Protein 4UHW (pdb70)

Solvent-accessible surface area: 48578 Å² total; per-residue (Å²): 127,32,75,0,26,0,21,4,22,53,178,103,16,69,28,123,134,10,60,1,42,34,44,0,6,58,13,0,26,118,109,44,164,37,22,0,3,2,51,2,29,8,29,9,29,7,1,3,5,3,0,3,2,4,77,18,27,39,100,67,135,156,66,81,25,19,15,0,0,0,7,1,13,6,0,1,32,3,52,20,0,6,1,9,0,1,42,16,9,8,8,74,146,104,132,53,9,3,2,0,12,14,0,1,77,0,25,1,7,20,8,2,12,10,0,3,0,0,0,1,3,2,2,1,23,7,52,70,81,62,154,6,78,31,92,55,0,20,75,6,0,4,4,3,12,8,13,9,0,2,0,8,2,0,3,26,2,0,69,26,22,13,188,153,123,173,9,39,36,94,146,133,20,77,104,30,64,79,115,136,30,73,136,16,13,91,63,3,56,95,46,23,68,132,109,71,98,198,21,31,43,4,31,49,182,102,20,81,8,11,1,0,33,12,30,147,59,0,17,48,14,25,96,111,71,45,140,7,24,45,7,66,12,18,32,30,30,2,24,56,53,71,103,98,68,57,94,36,80,24,8,0,9,15,42,128,6,90,88,10,13,56,58,67,120,26,220,102,2,3,25,0,0,7,24,6,8,2,15,41,4,62,98,31,0,41,76,7,20,144,149,47,83,132,35,84,0,36,6,0,69,5,8,45,103,1,1,29,36,18,28,4,19,3,25,17,23,22,10,6,8,6,30,31,0,56,27,20,81,50,21,9,10,1,0,0,0,1,15,2,4,94,2,34,0,19,0,32,7,114,140,32,117,76,104,12,73,4,46,34,83,0,2,53,115,48,110,134,17,31,28,86,77,40,2,10,14,17,6,1,29,2,36,39,6,106,130,29,10,4,10,6,1,10,37,11,3,15,11,46,32,13,6,74,1,2,0,0,0,0,0,7,0,27,0,10,144,24,111,6,47,4,117,57,15,41,4,0,1,0,13,6,32,129,16,3,49,25,3,96,84,2,6,138,134,2,71,39,97,107,23,65,76,104,14,5,71,64,3,2,148,37,0,9,111,61,5,62,12,139,9,44,15,92,10,6,20,15,64,2,7,11,0,0,0,0,0,1,12,1,13,4,20,6,64,3,25,62,63,0,56,160,58,26,76,133,138,32,98,81,28,50,138,86,43,68,11,1,46,107,69,20,147,64,147,20,61,30,64,40,140,34,114,138,156,204,71,133,120,137,20,11,12,29,76,37,54,54,14,77,12,0,25,75,4,0,0,6,49,2,70,4,13,43,6,38,104,136,41,129,111,19,3,11,1,4,10,19,33,2,64,81,3,26,0,72,14,78,55,51,75,26,74,88,0,89,90,35,95,21,25,59,17,3,0,17,13,143,78,0,82,107,15,12,66,66,167,141,10,0,5,69,62,76,0,51,7,5,2,35,4,0,0,0,0,0,0,84,41,42,82,42,0,41,73,0,14,143,116,15,128,30,84,30,112,81,52,139,88,44,26,21,58,11,80,84,16,99,173,178,172,82,60,74,54,79,1,78,31,59,82,10,83,96,8,43,151,108,22,85,54,106,10,136,21,72,2,62,5,23,10,0,5,0,17,2,5,4,4,2,3,1,4,0,36,31,132,72,116,98,105,64,2,28,0,68,3,0,0,7,40,6,65,27,0,17,44,1,0,5,49,6,18,140,23,74,50,107,62,0,30,0,38,6,109,21,1,0,1,0,26,18,4,0,28,93,37,0,0,19,1,0,0,0,0,0,36,0,0,58,99,56,56,72,6,0,18,1,21,3,64,12,40,42,2,21,44,3,3,2,3,4,3,32,1,4,0,66,0,58,0,0,0,26,94,72,0,99,1,38,0,0,10,0,26,0,24,0,7,2,0,22,59,140,19,31,138,4,0,27,37,0,2,6,4,0,1,0,0,0,50,4,44,28,1,62,0,68,0,40,10,0,96,0,1,20,9,10,28,24,36,5,22,0,57,1,1,0,1,0,0,0,0,1,0,7,2,0,13,39,0,0,79,126,27,74,53,30,34,12,111,0,0,65,78,4,15,1,148,86,115,24,53,0,6,0,69,15,112,8,81,0,80,15,1,47,62,0,4,147,62,0,59,75,44,0,50,13,75,136,28,41,92,50,3,99,127,42,16,79,89,19,46,6,1,0,46,0,3,3,0,0,0,0,0,1,0,2,8,44,64,52,82,61,35,3,54,8,14,2,33,0,50,7,112,66,88,1,37,3,42,1,14,1,4,1,0,9,34,5,30,0,0,16,0,23,0,2,0,0,0,3,67,28,0,137,8,84,36,108,39,12,103,18,154,14,9,14,11,119,60,6,78,108,17,44,72,1,22,24,18,3,17,18,4,10,11,0,29,0,0,53,50,0,0,54,50,0,26,124,78,0,79,86,12,16,87,177,62,84,192,15,83,24,123,62,12,0,69,57,0,122,95,100,110,45,92,18,38,4,100,0,102,44,147,6,22,117,19,77,40,65,52,169,147,4,76,11,86,7,8,49,13,16,0,8,0,0,0,0,0,17,0,29,0,0,0,0,4,0,12,29,18,9,38,37,1,0,0,0,0,1,3,5,37,19,5,0,4,3,20,7,0,8,23,2,2,1,0,1,11,2,0,2,0,1,0,2,8,1,31,40,18,45,13,32,101,0,62,20,25,72,120,18,32,6,67,27,24,2,3,1,5,20,20,6,1,25,56,5,26,2,2,18,6,74,47,61,129,31,123,71,7,2,42,13,6,20,10,15,10,23,1,3,0,0,0,0,0,0,0,1,6,0,0,28,40,0,0,37,12,0,31,130,72,44,41,41,153,61,128,35,60,13,43,5,10,1,0,9,49,58,0,0,43,10,0,50,12,80,2,6,133,25,6,58,128,52,119,126,80,81,74,98,46,86,23,141

Radius of gyration: 31.53 Å; Cα contacts (8 Å, |Δi|>4): 3083; chains: 1; bounding box: 84×73×84 Å

Nearest PDB structures (foldseek):
  4uhw-assembly1_A-2  TM=1.001E+00  e=0.000E+00  Homo sapiens
  5epg-assembly1_A-2  TM=1.001E+00  e=0.000E+00  Homo sapiens
  4uhx-assembly1_A  TM=1.000E+00  e=0.000E+00  Homo sapiens
  7orc-assembly1_B  TM=9.991E-01  e=0.000E+00  Homo sapiens
  3zyv-assembly1_B  TM=9.784E-01  e=0.000E+00  Mus musculus

Sequence (1288 aa):
ASELLFYVNGRKVIEKNVDPETMLLPYLRKKLRLTGTKYGCGGGGCGACTVMISRYNPITKRIRHHPANACLIPICSLYGAAVTTVEGIGSTHTRIHPVQERIAKCHGTQCGFCTPGMVMSIYTLLRNHPEPTLDQLTDALGGNLCRCTGYRPIIDACKTFCKTPKLFAEEEFLPLDPTQELIFPPELMIMAEKQSQRTRVFGSERMMWFSPVTLKELLEFKFKYPQAPVIMGNTSVGPEVKFKGVFHPVIISPDRIEELSVVNHAYNGLTLGAGLSLAQVKDILADVVQKLPEEKTQMYHALLKHLGTLAGSQIRNMASLGGHIISRHPDSDLNPILAVGNCTLNLLSKEGKRQIPLNEQFLSKCPNADLKPQEILVSVNIPYSRKWEFVSAFRQAQRQENALAIVNSGMRVFFGEGDGIIRELCISYGGVGPATICAKNSCQKLIGRHWNEQMLDIACRLILNEVSLLGSAPGGKVEFKRTLIISFLFKFYLEVSQILKKMDPVHYPSLADKYESALEDLHSHHCSTLKYQNPKQHPEDPIGHPIMHLSGVKHATGEAIYCDDMPLVDQELFLTFVTSSRAHAKIVSIDLSEALSMPGVVDIMTAEHLSDVNSFCKFLATDKVFCVGQLVCAVLADSEVQAKRAAKRVKIVYQDLEPLILTIEESIQSFKPERKLEYGNVDEAFKVVDQILEGEIHMGGQEHFYMETQSMLVVPKGEDQEMDVYVSTQFPKYIQDIVASTLKLPANKVMCHVRRVGGAFGGKVLKTGIIAAVTAFAANKHGRAVRCVLERGEDMLITGGRHPYLGKYKAGFMNDGRILALDMEHYSNAGASLSLFVIEMGLLKMDNAYKFPNLRCRGWACRTNLPSNTAFRGFGFPQAALITESCITEVAAKCGLSPEKVRIINMYKEIDQTPYKQEINAKNLIQCWRECMAMSSYSLRKVAVEKFNAENYWKKKGLAMVPLKFPVGLGSRAAGQAAALVHIYLDGSVLVTHGGIEMGQGVHTKMIQVVSRELRMPMSNVHLRGTSTETVPNANISGGSVVADLNGLAVKDACQTLLKRLEPIISKNPKGTWKDWAQTAFDESINLSAVGYFRGYESDMNWEKGEGQPFEYFVYGAACSEVEIDCLTGDHKNIRTDIVMDVGCSINPAIDIGQIEGAFIQGMGLYTIEELNYSPQGILHTRGPDQYKIPAICDMPTELHIALLPPSQNSNTLYSSKGLGESGVFLGCSVFFAIHDAVSAARQERGLHGPLTLNSPLTPEKIRMACEDKFTKMIPRDEPGSYVPWNV

Secondary structure (DSSP, 8-state):
--EEEEEETTEEEEEES--TT-BHHHIIIIIS---SS--S-SSSSS-TTEEEEEEEETTTTEEEEEEEEGGG-BGGGGTT-EEE-HHHH--TTS---HHHHHHHHTT--SS-TTHHHHHHHHHHHHHH-SS--HHHHHHHGGG---SSS-SHHHHHHHHTTS----SS-GGGSPP--TTSSPPPPHHHHHHHSS---PPEEEE-SS-EEEE--SHHHHHHHHHHSTTS-B-SS-TTHHHHHHHS----SEEE-----GGGG-EEE-SSEEEEETTSBHHHHHHHHHHHHHHS-TTT-HHHHHHHHHHHHSS-HHHHHH-BHHHHHHH--TT-SSHHHHHHTT-EEEEE-SS-EEEEE--HHHHTT-TTTSPPTT-EEEEEEEEPPPTTEEEEEEEE-SSSSSS--SEEEEEEEE--SSS----EEEEEEESSSSS-EE-HHHHHHHTT--SSHHHHHHHHHHHHTTS---TT-TTS-HHHHHHHHHHHHHHHHHHHHHHHHHH-TTTSPPPPTTTGGGTS------EEEEE-----S-TT--TTS-PPPTTHHHHHHT-PPPGGGSPPPTT-EEEEEEE---SSEEEEEEE-HHHHTSTTEEEEE-GGGTGGGS-----S--SEE-STT-EEEEEEESSHHHHHHHHTT-EEEEEE-S----STTGGG------EEEEES-HHHHGGG-SEEEEEEEEE--B----SS-SEEEEEE-SSTT-EEEEE--S-HHHHHHHHHHHHT--GGGEEEEES--S--TT-SSHHHHHHHHHHHHHHHHHTS-EEEE--HHHHHHHS--BPPEEEEEEEEE-TTS-EEEEEEEEEEEEES---HHHHHHHHHHTTTTB--SEEEEEEEEEE-SS------TTTTHHHHHHHHHHHHHHHHHHHTS-HHHHHHHHB--SEEE-TTS-EEE-HHHHHHHHHHHHHHTHHHHHHHHHHHHHH-SSEEEEEEEEEEEEEE--SSTGGG-EEEEEEE-TTS-EEEEES---SSS-HHHHHHHHHHHHTT--GGGEE---EETTTS-SPPPS-TT-HHHHHHHHHHHHHHHHHHHHHHHHHTSTT--HHHHHHHHHHTT---EEEEEE-----EEETTTTEEE--SEEEEEEEEEEEEEETTT--EEEEEEEEEEE-BS-S-HHHHHHHHHHHHHHHHHHHTT---EE-TT-PEE-SGGGS-----GGGS-SEEEEEEPPP---TTSGGGB---SSGGGGGGHHHHHHHHHHHHHHHHHTT--S---PPBS--HHHHHHHS--HHHHHS----GGGS--S--

CATH classification: 3.10.20.30 (+8 more: 1.10.150.120, 3.30.43.10, 3.30.390.50)

Structure (mmCIF, N/CA/C/O backbone):
data_4UHW
#
_entry.id   4UHW
#
_cell.length_a   148.930
_cell.length_b   148.930
_cell.length_c   133.250
_cell.angle_alpha   90.00
_cell.angle_beta   90.00
_cell.angle_gamma   90.00
#
_symmetry.space_group_name_H-M   'P 42 21 2'
#
loop_
_entity.id
_entity.type
_entity.pdbx_description
1 polymer 'ALDEHYDE OXIDASE'
2 non-polymer 'MALONATE ION'
3 non-polymer 'FE2/S2 (INORGANIC) CLUSTER'
4 non-polymer 'PHOSPHONIC ACIDMONO-(2-AMINO-5,6-DIMERCAPTO-4-OXO-3,7,8A,9,10,10A-HEXAHYDRO-4H-8-OXA-1,3,9,10-TETRAAZA-ANTHRACEN-7-YLMETHYL)ESTER'
5 non-polymer 'DIOXOTHIOMOLYBDENUM(VI) ION'
6 non-polymer 'FLAVIN-ADENINE DINUCLEOTIDE'
7 water water
#
loop_
_atom_site.group_PDB
_atom_site.id
_atom_site.type_symbol
_atom_site.label_atom_id
_atom_site.label_alt_id
_atom_site.label_comp_id
_atom_site.label_asym_id
_atom_site.label_entity_id
_atom_site.label_seq_id
_atom_site.pdbx_PDB_ins_code
_atom_site.Cartn_x
_atom_site.Cartn_y
_atom_site.Cartn_z
_atom_site.occupancy
_atom_site.B_iso_or_equiv
_atom_site.auth_seq_id
_atom_site.auth_comp_id
_atom_site.auth_asym_id
_atom_site.auth_atom_id
_atom_site.pdbx_PDB_model_num
ATOM 1 N N . ALA A 1 4 ? -65.456 -53.096 -59.216 1.00 95.09 4 ALA A N 1
ATOM 2 C CA . ALA A 1 4 ? -66.216 -52.969 -60.496 1.00 94.76 4 ALA A CA 1
ATOM 3 C C . ALA A 1 4 ? -66.266 -51.509 -60.971 1.00 92.18 4 ALA A C 1
ATOM 4 O O . ALA A 1 4 ? -65.803 -51.202 -62.073 1.00 93.42 4 ALA A O 1
ATOM 6 N N . SER A 1 5 ? -66.789 -50.614 -60.131 1.00 89.02 5 SER A N 1
ATOM 7 C CA . SER A 1 5 ? -67.106 -49.244 -60.560 1.00 86.87 5 SER A CA 1
ATOM 8 C C . SER A 1 5 ? -65.892 -48.425 -61.004 1.00 83.75 5 SER A C 1
ATOM 9 O O . SER A 1 5 ? -64.742 -48.767 -60.711 1.00 82.03 5 SER A O 1
ATOM 12 N N . GLU A 1 6 ? -66.189 -47.356 -61.741 1.00 82.24 6 GLU A N 1
ATOM 13 C CA . GLU A 1 6 ? -65.197 -46.408 -62.232 1.00 80.40 6 GLU A CA 1
ATOM 14 C C . GLU A 1 6 ? -65.384 -45.087 -61.515 1.00 77.01 6 GLU A C 1
ATOM 15 O O . GLU A 1 6 ? -66.513 -44.663 -61.271 1.00 76.21 6 GLU A O 1
ATOM 21 N N . LEU A 1 7 ? -64.270 -44.448 -61.170 1.00 72.57 7 LEU A N 1
ATOM 22 C CA . LEU A 1 7 ? -64.299 -43.154 -60.504 1.00 69.67 7 LEU A CA 1
ATOM 23 C C . LEU A 1 7 ? -64.276 -42.085 -61.586 1.00 67.71 7 LEU A C 1
ATOM 24 O O . LEU A 1 7 ? -63.407 -42.106 -62.447 1.00 67.15 7 LEU A O 1
ATOM 29 N N . LEU A 1 8 ? -65.248 -41.178 -61.549 1.00 66.77 8 LEU A N 1
ATOM 30 C CA . LEU A 1 8 ? -65.394 -40.125 -62.543 1.00 66.33 8 LEU A CA 1
ATOM 31 C C . LEU A 1 8 ? -65.619 -38.792 -61.836 1.00 64.89 8 LEU A C 1
ATOM 32 O O . LEU A 1 8 ? -66.620 -38.594 -61.139 1.00 64.68 8 LEU A O 1
ATOM 37 N N . PHE A 1 9 ? -64.661 -37.889 -62.013 1.00 62.23 9 PHE A N 1
ATOM 38 C CA . PHE A 1 9 ? -64.781 -36.532 -61.522 1.00 60.58 9 PHE A CA 1
ATOM 39 C C . PHE A 1 9 ? -64.048 -35.588 -62.447 1.00 58.06 9 PHE A C 1
ATOM 40 O O . PHE A 1 9 ? -63.495 -36.022 -63.441 1.00 57.67 9 PHE A O 1
ATOM 48 N N . TYR A 1 10 ? -64.097 -34.299 -62.136 1.00 57.09 10 TYR A N 1
ATOM 49 C CA . TYR A 1 10 ? -63.434 -33.276 -62.924 1.00 56.45 10 TYR A CA 1
ATOM 50 C C . TYR A 1 10 ? -62.383 -32.579 -62.095 1.00 54.12 10 TYR A C 1
ATOM 51 O O . TYR A 1 10 ? -62.531 -32.443 -60.881 1.00 52.98 10 TYR A O 1
ATOM 60 N N . VAL A 1 11 ? -61.312 -32.162 -62.767 1.00 52.87 11 VAL A N 1
ATOM 61 C CA . VAL A 1 11 ? -60.261 -31.338 -62.171 1.00 51.13 11 VAL A CA 1
ATOM 62 C C . VAL A 1 11 ? -59.963 -30.244 -63.171 1.00 50.68 11 VAL A C 1
ATOM 63 O O . VAL A 1 11 ? -59.644 -30.527 -64.313 1.00 49.74 11 VAL A O 1
ATOM 67 N N . ASN A 1 12 ? -60.103 -28.999 -62.746 1.00 51.85 12 ASN A N 1
ATOM 68 C CA . ASN A 1 12 ? -59.887 -27.838 -63.611 1.00 53.54 12 ASN A CA 1
ATOM 69 C C . ASN A 1 12 ? -60.605 -27.920 -64.957 1.00 55.24 12 ASN A C 1
ATOM 70 O O . ASN A 1 12 ? -60.018 -27.678 -66.003 1.00 56.05 12 ASN A O 1
ATOM 75 N N . GLY A 1 13 ? -61.872 -28.312 -64.923 1.00 57.92 13 GLY A N 1
ATOM 76 C CA . GLY A 1 13 ? -62.687 -28.409 -66.130 1.00 60.60 13 GLY A CA 1
ATOM 77 C C . GLY A 1 13 ? -62.520 -29.661 -66.975 1.00 62.78 13 GLY A C 1
ATOM 78 O O . GLY A 1 13 ? -63.364 -29.928 -67.825 1.00 64.97 13 GLY A O 1
ATOM 79 N N . ARG A 1 14 ? -61.461 -30.437 -66.757 1.00 64.35 14 ARG A N 1
ATOM 80 C CA . ARG A 1 14 ? -61.202 -31.629 -67.557 1.00 67.26 14 ARG A CA 1
ATOM 81 C C . ARG A 1 14 ? -61.688 -32.880 -66.839 1.00 66.62 14 ARG A C 1
ATOM 82 O O . ARG A 1 14 ? -61.431 -33.071 -65.655 1.00 65.82 14 ARG A O 1
ATOM 90 N N . LYS A 1 15 ? -62.367 -33.742 -67.584 1.00 67.98 15 LYS A N 1
ATOM 91 C CA . LYS A 1 15 ? -62.816 -35.035 -67.084 1.00 68.60 15 LYS A CA 1
ATOM 92 C C . LYS A 1 15 ? -61.638 -35.928 -66.679 1.00 65.67 15 LYS A C 1
ATOM 93 O O . LYS A 1 15 ? -60.591 -35.909 -67.313 1.00 64.43 15 LYS A O 1
ATOM 99 N N . VAL A 1 16 ? -61.820 -36.677 -65.599 1.00 64.66 16 VAL A N 1
ATOM 100 C CA . VAL A 1 16 ? -60.843 -37.640 -65.114 1.00 64.04 16 VAL A CA 1
ATOM 101 C C . VAL A 1 16 ? -61.579 -38.948 -64.895 1.00 67.28 16 VAL A C 1
ATOM 102 O O . VAL A 1 16 ? -62.649 -38.966 -64.293 1.00 68.81 16 VAL A O 1
ATOM 106 N N . ILE A 1 17 ? -61.004 -40.037 -65.391 1.00 69.49 17 ILE A N 1
ATOM 107 C CA . ILE A 1 17 ? -61.557 -41.370 -65.209 1.00 71.10 17 ILE A CA 1
ATOM 108 C C . ILE A 1 17 ? -60.458 -42.255 -64.662 1.00 71.53 17 ILE A C 1
ATOM 109 O O . ILE A 1 17 ? -59.367 -42.293 -65.211 1.00 72.00 17 ILE A O 1
ATOM 114 N N . GLU A 1 18 ? -60.749 -42.950 -63.572 1.00 74.30 18 GLU A N 1
ATOM 115 C CA . GLU A 1 18 ? -59.869 -43.986 -63.063 1.00 76.84 18 GLU A CA 1
ATOM 116 C C . GLU A 1 18 ? -60.675 -45.266 -62.969 1.00 78.61 18 GLU A C 1
ATOM 117 O O . GLU A 1 18 ? -61.742 -45.301 -62.347 1.00 80.52 18 GLU A O 1
ATOM 123 N N . LYS A 1 19 ? -60.177 -46.301 -63.637 1.00 79.86 19 LYS A N 1
ATOM 124 C CA . LYS A 1 19 ? -60.749 -47.630 -63.562 1.00 81.07 19 LYS A CA 1
ATOM 125 C C . LYS A 1 19 ? -59.899 -48.413 -62.578 1.00 79.01 19 LYS A C 1
ATOM 126 O O . LYS A 1 19 ? -58.695 -48.186 -62.478 1.00 77.77 19 LYS A O 1
ATOM 132 N N . ASN A 1 20 ? -60.540 -49.304 -61.829 1.00 79.58 20 ASN A N 1
ATOM 133 C CA . ASN A 1 20 ? -59.877 -50.091 -60.785 1.00 80.65 20 ASN A CA 1
ATOM 134 C C . ASN A 1 20 ? -59.038 -49.238 -59.820 1.00 78.24 20 ASN A C 1
ATOM 135 O O . ASN A 1 20 ? -57.928 -49.616 -59.454 1.00 79.67 20 ASN A O 1
ATOM 140 N N . VAL A 1 21 ? -59.584 -48.095 -59.412 1.00 75.60 21 VAL A N 1
ATOM 141 C CA . VAL A 1 21 ? -58.877 -47.149 -58.547 1.00 73.13 21 VAL A CA 1
ATOM 142 C C . VAL A 1 21 ? -58.599 -47.710 -57.151 1.00 72.21 21 VAL A C 1
ATOM 143 O O . VAL A 1 21 ? -59.432 -48.408 -56.586 1.00 73.22 21 VAL A O 1
ATOM 147 N N . ASP A 1 22 ? -57.417 -47.403 -56.616 1.00 71.32 22 ASP A N 1
ATOM 148 C CA . ASP A 1 22 ? -57.061 -47.759 -55.244 1.00 71.40 22 ASP A CA 1
ATOM 149 C C . ASP A 1 22 ? -57.805 -46.781 -54.324 1.00 70.56 22 ASP A C 1
ATOM 150 O O . ASP A 1 22 ? -57.593 -45.573 -54.438 1.00 68.56 22 ASP A O 1
ATOM 155 N N . PRO A 1 23 ? -58.688 -47.296 -53.426 1.00 70.18 23 PRO A N 1
ATOM 156 C CA . PRO A 1 23 ? -59.440 -46.410 -52.513 1.00 68.96 23 PRO A CA 1
ATOM 157 C C . PRO A 1 23 ? -58.588 -45.567 -51.558 1.00 66.58 23 PRO A C 1
ATOM 158 O O . PRO A 1 23 ? -59.039 -44.492 -51.131 1.00 66.68 23 PRO A O 1
ATOM 162 N N . GLU A 1 24 ? -57.380 -46.056 -51.245 1.00 63.71 24 GLU A N 1
ATOM 163 C CA . GLU A 1 24 ? -56.422 -45.354 -50.376 1.00 61.29 24 GLU A CA 1
ATOM 164 C C . GLU A 1 24 ? -55.748 -44.139 -51.009 1.00 59.10 24 GLU A C 1
ATOM 165 O O . GLU A 1 24 ? -55.041 -43.422 -50.319 1.00 60.27 24 GLU A O 1
ATOM 171 N N . THR A 1 25 ? -55.953 -43.904 -52.301 1.00 57.87 25 THR A N 1
ATOM 172 C CA . THR A 1 25 ? -55.437 -42.711 -52.967 1.00 56.94 25 THR A CA 1
ATOM 173 C C . THR A 1 25 ? -56.035 -41.416 -52.408 1.00 57.47 25 THR A C 1
ATOM 174 O O . THR A 1 25 ? -57.238 -41.178 -52.534 1.00 58.17 25 THR A O 1
ATOM 178 N N . MET A 1 26 ? -55.194 -40.586 -51.796 1.00 57.44 26 MET A N 1
ATOM 179 C CA . MET A 1 26 ? -55.595 -39.235 -51.401 1.00 57.72 26 MET A CA 1
ATOM 180 C C . MET A 1 26 ? -55.434 -38.262 -52.566 1.00 55.03 26 MET A C 1
ATOM 181 O O . MET A 1 26 ? -54.599 -38.476 -53.438 1.00 54.46 26 MET A O 1
ATOM 186 N N . LEU A 1 27 ? -56.231 -37.192 -52.563 1.00 53.58 27 LEU A N 1
ATOM 187 C CA . LEU A 1 27 ? -56.290 -36.237 -53.681 1.00 52.33 27 LEU A CA 1
ATOM 188 C C . LEU A 1 27 ? -54.985 -35.484 -53.896 1.00 51.72 27 LEU A C 1
ATOM 189 O O . LEU A 1 27 ? -54.605 -35.244 -55.042 1.00 53.40 27 LEU A O 1
ATOM 194 N N . LEU A 1 28 ? -54.304 -35.100 -52.822 1.00 50.41 28 LEU A N 1
ATOM 195 C CA . LEU A 1 28 ? -53.076 -34.301 -52.956 1.00 48.99 28 LEU A CA 1
ATOM 196 C C . LEU A 1 28 ? -51.979 -35.007 -53.756 1.00 47.53 28 LEU A C 1
ATOM 197 O O . LEU A 1 28 ? -51.495 -34.449 -54.730 1.00 47.09 28 LEU A O 1
ATOM 202 N N . PRO A 1 29 ? -51.587 -36.227 -53.360 1.00 47.80 29 PRO A N 1
ATOM 203 C CA . PRO A 1 29 ? -50.613 -36.925 -54.219 1.00 47.66 29 PRO A CA 1
ATOM 204 C C . PRO A 1 29 ? -51.142 -37.264 -55.620 1.00 47.18 29 PRO A C 1
ATOM 205 O O . PRO A 1 29 ? -50.359 -37.322 -56.557 1.00 46.82 29 PRO A O 1
ATOM 209 N N . TYR A 1 30 ? -52.450 -37.474 -55.758 1.00 47.65 30 TYR A N 1
ATOM 210 C CA . TYR A 1 30 ? -53.047 -37.753 -57.068 1.00 48.40 30 TYR A CA 1
ATOM 211 C C . TYR A 1 30 ? -52.912 -36.568 -58.020 1.00 48.12 30 TYR A C 1
ATOM 212 O O . TYR A 1 30 ? -52.460 -36.739 -59.151 1.00 48.41 30 TYR A O 1
ATOM 221 N N . LEU A 1 31 ? -53.323 -35.385 -57.560 1.00 48.32 31 LEU A N 1
ATOM 222 C CA . LEU A 1 31 ? -53.140 -34.138 -58.313 1.00 49.11 31 LEU A CA 1
ATOM 223 C C . LEU A 1 31 ? -51.703 -33.930 -58.770 1.00 48.50 31 LEU A C 1
ATOM 224 O O . LEU A 1 31 ? -51.459 -33.636 -59.937 1.00 48.51 31 LEU A O 1
ATOM 229 N N . ARG A 1 32 ? -50.765 -34.096 -57.842 1.00 48.44 32 ARG A N 1
ATOM 230 C CA . ARG A 1 32 ? -49.353 -33.803 -58.099 1.00 49.00 32 ARG A CA 1
ATOM 231 C C . ARG A 1 32 ? -48.638 -34.847 -58.940 1.00 50.61 32 ARG A C 1
ATOM 232 O O . ARG A 1 32 ? -47.808 -34.490 -59.775 1.00 51.75 32 ARG A O 1
ATOM 240 N N . LYS A 1 33 ? -48.932 -36.125 -58.703 1.00 52.43 33 LYS A N 1
ATOM 241 C CA . LYS A 1 33 ? -48.198 -37.220 -59.339 1.00 53.36 33 LYS A CA 1
ATOM 242 C C . LYS A 1 33 ? -48.901 -37.760 -60.570 1.00 53.17 33 LYS A C 1
ATOM 243 O O . LYS A 1 33 ? -48.266 -37.932 -61.613 1.00 54.20 33 LYS A O 1
ATOM 249 N N . LYS A 1 34 ? -50.203 -38.007 -60.469 1.00 53.08 34 LYS A N 1
ATOM 250 C CA . LYS A 1 34 ? -50.949 -38.597 -61.581 1.00 53.57 34 LYS A CA 1
ATOM 251 C C . LYS A 1 34 ? -51.457 -37.559 -62.585 1.00 52.42 34 LYS A C 1
ATOM 252 O O . LYS A 1 34 ? -51.505 -37.841 -63.764 1.00 51.79 34 LYS A O 1
ATOM 258 N N . LEU A 1 35 ? -51.853 -36.375 -62.130 1.00 52.61 35 LEU A N 1
ATOM 259 C CA . LEU A 1 35 ? -52.269 -35.309 -63.047 1.00 52.83 35 LEU A CA 1
ATOM 260 C C . LEU A 1 35 ? -51.182 -34.274 -63.324 1.00 52.47 35 LEU A C 1
ATOM 261 O O . LEU A 1 35 ? -51.371 -33.429 -64.179 1.00 52.46 35 LEU A O 1
ATOM 266 N N . ARG A 1 36 ? -50.067 -34.319 -62.600 1.00 52.58 36 ARG A N 1
ATOM 267 C CA . ARG A 1 36 ? -48.965 -33.367 -62.793 1.00 53.19 36 ARG A CA 1
ATOM 268 C C . ARG A 1 36 ? -49.384 -31.915 -62.570 1.00 52.55 36 ARG A C 1
ATOM 269 O O . ARG A 1 36 ? -48.949 -31.011 -63.282 1.00 54.43 36 ARG A O 1
ATOM 277 N N . LEU A 1 37 ? -50.227 -31.702 -61.571 1.00 51.86 37 LEU A N 1
ATOM 278 C CA . LEU A 1 37 ? -50.614 -30.362 -61.145 1.00 50.88 37 LEU A CA 1
ATOM 279 C C . LEU A 1 37 ? -49.941 -30.134 -59.802 1.00 50.15 37 LEU A C 1
ATOM 280 O O . LEU A 1 37 ? -50.440 -30.540 -58.767 1.00 51.29 37 LEU A O 1
ATOM 285 N N . THR A 1 38 ? -48.783 -29.498 -59.831 1.00 50.20 38 THR A N 1
ATOM 286 C CA . THR A 1 38 ? -47.937 -29.374 -58.649 1.00 49.30 38 THR A CA 1
ATOM 287 C C . THR A 1 38 ? -48.124 -28.042 -57.911 1.00 48.99 38 THR A C 1
ATOM 288 O O . THR A 1 38 ? -47.374 -27.747 -56.981 1.00 48.29 38 THR A O 1
ATOM 292 N N . GLY A 1 39 ? -49.118 -27.248 -58.314 1.00 48.73 39 GLY A N 1
ATOM 293 C CA . GLY A 1 39 ? -49.445 -26.002 -57.619 1.00 49.49 39 GLY A CA 1
ATOM 294 C C . GLY A 1 39 ? -49.912 -26.231 -56.184 1.00 49.31 39 GLY A C 1
ATOM 295 O O . GLY A 1 39 ? -49.533 -25.497 -55.275 1.00 50.05 39 GLY A O 1
ATOM 296 N N . THR A 1 40 ? -50.728 -27.257 -55.987 1.00 48.35 40 THR A N 1
ATOM 297 C CA . THR A 1 40 ? -51.173 -27.662 -54.664 1.00 49.05 40 THR A CA 1
ATOM 298 C C . THR A 1 40 ? -50.016 -28.340 -53.907 1.00 49.85 40 THR A C 1
ATOM 299 O O . THR A 1 40 ? -49.488 -29.351 -54.357 1.00 50.19 40 THR A O 1
ATOM 303 N N . LYS A 1 41 ? -49.650 -27.786 -52.753 1.00 50.36 41 LYS A N 1
ATOM 304 C CA . LYS A 1 41 ? -48.443 -28.178 -52.028 1.00 50.34 41 LYS A CA 1
ATOM 305 C C . LYS A 1 41 ? -48.729 -29.009 -50.795 1.00 50.50 41 LYS A C 1
ATOM 306 O O . LYS A 1 41 ? -49.807 -28.913 -50.212 1.00 50.93 41 LYS A O 1
ATOM 312 N N . TYR A 1 42 ? -47.739 -29.805 -50.393 1.00 51.16 42 TYR A N 1
ATOM 313 C CA . TYR A 1 42 ? -47.740 -30.450 -49.083 1.00 51.73 42 TYR A CA 1
ATOM 314 C C . TYR A 1 42 ? -47.066 -29.495 -48.105 1.00 52.57 42 TYR A C 1
ATOM 315 O O . TYR A 1 42 ? -45.940 -29.058 -48.337 1.00 51.98 42 TYR A O 1
ATOM 324 N N . GLY A 1 43 ? -47.768 -29.178 -47.020 1.00 55.09 43 GLY A N 1
ATOM 325 C CA . GLY A 1 43 ? -47.222 -28.373 -45.926 1.00 56.60 43 GLY A CA 1
ATOM 326 C C . GLY A 1 43 ? -47.103 -29.160 -44.636 1.00 58.44 43 GLY A C 1
ATOM 327 O O . GLY A 1 43 ? -46.078 -29.088 -43.968 1.00 60.67 43 GLY A O 1
ATOM 328 N N . CYS A 1 44 ? -48.153 -29.894 -44.275 1.00 60.24 44 CYS A N 1
ATOM 329 C CA . CYS A 1 44 ? -48.159 -30.694 -43.045 1.00 63.31 44 CYS A CA 1
ATOM 330 C C . CYS A 1 44 ? -49.008 -31.981 -43.036 1.00 63.75 44 CYS A C 1
ATOM 331 O O . CYS A 1 44 ? -48.810 -32.809 -42.160 1.00 65.78 44 CYS A O 1
ATOM 334 N N . GLY A 1 45 ? -49.943 -32.167 -43.967 1.00 64.30 45 GLY A N 1
ATOM 335 C CA . GLY A 1 45 ? -50.686 -33.434 -44.068 1.00 66.28 45 GLY A CA 1
ATOM 336 C C . GLY A 1 45 ? -51.670 -33.768 -42.942 1.00 68.67 45 GLY A C 1
ATOM 337 O O . GLY A 1 45 ? -52.152 -34.904 -42.845 1.00 68.53 45 GLY A O 1
ATOM 338 N N . GLY A 1 46 ? -51.967 -32.788 -42.089 1.00 69.33 46 GLY A N 1
ATOM 339 C CA . GLY A 1 46 ? -52.984 -32.927 -41.059 1.00 68.87 46 GLY A CA 1
ATOM 340 C C . GLY A 1 46 ? -54.119 -31.927 -41.167 1.00 67.54 46 GLY A C 1
ATOM 341 O O . GLY A 1 46 ? -54.987 -31.920 -40.305 1.00 69.18 46 GLY A O 1
ATOM 342 N N . GLY A 1 47 ? -54.128 -31.090 -42.207 1.00 65.73 47 GLY A N 1
ATOM 343 C CA . GLY A 1 47 ? -55.183 -30.085 -42.395 1.00 65.40 47 GLY A CA 1
ATOM 344 C C . GLY A 1 47 ? -54.957 -28.745 -41.700 1.00 64.74 47 GLY A C 1
ATOM 345 O O . GLY A 1 47 ? -55.838 -27.871 -41.735 1.00 64.34 47 GLY A O 1
ATOM 346 N N . GLY A 1 48 ? -53.784 -28.571 -41.087 1.00 62.56 48 GLY A N 1
ATOM 347 C CA . GLY A 1 48 ? -53.501 -27.398 -40.261 1.00 61.51 48 GLY A CA 1
ATOM 348 C C . GLY A 1 48 ? -53.089 -26.142 -41.014 1.00 59.53 48 GLY A C 1
ATOM 349 O O . GLY A 1 48 ? -53.483 -25.024 -40.644 1.00 59.07 48 GLY A O 1
ATOM 350 N N . CYS A 1 49 ? -52.305 -26.324 -42.074 1.00 57.04 49 CYS A N 1
ATOM 351 C CA . CYS A 1 49 ? -51.579 -25.224 -42.712 1.00 54.53 49 CYS A CA 1
ATOM 352 C C . CYS A 1 49 ? -52.300 -24.609 -43.900 1.00 51.90 49 CYS A C 1
ATOM 353 O O . CYS A 1 49 ? -52.070 -23.458 -44.207 1.00 52.76 49 CYS A O 1
ATOM 356 N N . GLY A 1 50 ? -53.115 -25.383 -44.601 1.00 50.40 50 GLY A N 1
ATOM 357 C CA . GLY A 1 50 ? -53.857 -24.877 -45.752 1.00 50.19 50 GLY A CA 1
ATOM 358 C C . GLY A 1 50 ? -53.083 -24.752 -47.051 1.00 49.50 50 GLY A C 1
ATOM 359 O O . GLY A 1 50 ? -53.573 -24.149 -48.000 1.00 50.23 50 GLY A O 1
ATOM 360 N N . ALA A 1 51 ? -51.896 -25.339 -47.122 1.00 48.96 51 ALA A N 1
ATOM 361 C CA . ALA A 1 51 ? -51.085 -25.289 -48.339 1.00 49.02 51 ALA A CA 1
ATOM 362 C C . ALA A 1 51 ? -51.683 -26.116 -49.481 1.00 49.25 51 ALA A C 1
ATOM 363 O O . ALA A 1 51 ? -51.433 -25.841 -50.654 1.00 49.74 51 ALA A O 1
ATOM 365 N N . CYS A 1 52 ? -52.477 -27.122 -49.129 1.00 50.09 52 CYS A N 1
ATOM 366 C CA . CYS A 1 52 ? -53.149 -27.973 -50.091 1.00 49.71 52 CYS A CA 1
ATOM 367 C C . CYS A 1 52 ? -54.616 -27.595 -50.323 1.00 50.17 52 CYS A C 1
ATOM 368 O O . CYS A 1 52 ? -55.426 -28.457 -50.678 1.00 50.76 52 CYS A O 1
ATOM 371 N N . THR A 1 53 ? -54.965 -26.321 -50.144 1.00 50.38 53 THR A N 1
ATOM 372 C CA . THR A 1 53 ? -56.364 -25.885 -50.250 1.00 51.06 53 THR A CA 1
ATOM 373 C C . THR A 1 53 ? -56.834 -25.939 -51.710 1.00 51.18 53 THR A C 1
ATOM 374 O O . THR A 1 53 ? -56.128 -25.494 -52.607 1.00 51.62 53 THR A O 1
ATOM 378 N N . VAL A 1 54 ? -58.020 -26.502 -51.928 1.00 51.77 54 VAL A N 1
ATOM 379 C CA . VAL A 1 54 ? -58.663 -26.541 -53.248 1.00 51.99 54 VAL A CA 1
ATOM 380 C C . VAL A 1 54 ? -60.138 -26.164 -53.126 1.00 53.22 54 VAL A C 1
ATOM 381 O O . VAL A 1 54 ? -60.664 -26.101 -52.021 1.00 54.77 54 VAL A O 1
ATOM 385 N N . MET A 1 55 ? -60.796 -25.918 -54.255 1.00 53.34 55 MET A N 1
ATOM 386 C CA . MET A 1 55 ? -62.252 -25.754 -54.292 1.00 54.53 55 MET A CA 1
ATOM 387 C C . MET A 1 55 ? -62.919 -27.056 -54.729 1.00 54.76 55 MET A C 1
ATOM 388 O O . MET A 1 55 ? -62.424 -27.738 -55.616 1.00 55.77 55 MET A O 1
ATOM 393 N N . ILE A 1 56 ? -64.035 -27.397 -54.098 1.00 55.23 56 ILE A N 1
ATOM 394 C CA . ILE A 1 56 ? -64.854 -28.541 -54.489 1.00 55.62 56 ILE A CA 1
ATOM 395 C C . ILE A 1 56 ? -66.229 -27.989 -54.848 1.00 57.40 56 ILE A C 1
ATOM 396 O O . ILE A 1 56 ? -66.796 -27.219 -54.082 1.00 57.69 56 ILE A O 1
ATOM 401 N N . SER A 1 57 ? -66.748 -28.385 -56.008 1.00 58.46 57 SER A N 1
ATOM 402 C CA . SER A 1 57 ? -68.046 -27.946 -56.500 1.00 59.96 57 SER A CA 1
ATOM 403 C C . SER A 1 57 ? -68.946 -29.157 -56.688 1.00 61.67 57 SER A C 1
ATOM 404 O O . SER A 1 57 ? -68.468 -30.212 -57.075 1.00 62.23 57 SER A O 1
ATOM 407 N N . ARG A 1 58 ? -70.238 -29.006 -56.406 1.00 63.88 58 ARG A N 1
ATOM 408 C CA . ARG A 1 58 ? -71.225 -30.076 -56.596 1.00 66.33 58 ARG A CA 1
ATOM 409 C C . ARG A 1 58 ? -72.560 -29.489 -57.022 1.00 69.38 58 ARG A C 1
ATOM 410 O O . ARG A 1 58 ? -72.924 -28.410 -56.576 1.00 70.73 58 ARG A O 1
ATOM 418 N N . TYR A 1 59 ? -73.287 -30.191 -57.882 1.00 71.86 59 TYR A N 1
ATOM 419 C CA . TYR A 1 59 ? -74.612 -29.752 -58.295 1.00 75.17 59 TYR A CA 1
ATOM 420 C C . TYR A 1 59 ? -75.625 -30.486 -57.458 1.00 77.33 59 TYR A C 1
ATOM 421 O O . TYR A 1 59 ? -75.675 -31.714 -57.475 1.00 76.55 59 TYR A O 1
ATOM 430 N N . ASN A 1 60 ? -76.429 -29.732 -56.719 1.00 80.54 60 ASN A N 1
ATOM 431 C CA . ASN A 1 60 ? -77.564 -30.301 -56.014 1.00 83.59 60 ASN A CA 1
ATOM 432 C C . ASN A 1 60 ? -78.734 -30.470 -57.000 1.00 85.56 60 ASN A C 1
ATOM 433 O O . ASN A 1 60 ? -79.292 -29.475 -57.474 1.00 85.05 60 ASN A O 1
ATOM 438 N N . PRO A 1 61 ? -79.108 -31.727 -57.306 1.00 87.44 61 PRO A N 1
ATOM 439 C CA . PRO A 1 61 ? -80.129 -31.954 -58.329 1.00 90.07 61 PRO A CA 1
ATOM 440 C C . PRO A 1 61 ? -81.561 -31.596 -57.891 1.00 92.97 61 PRO A C 1
ATOM 441 O O . PRO A 1 61 ? -82.363 -31.209 -58.744 1.00 92.84 61 PRO A O 1
ATOM 445 N N . ILE A 1 62 ? -81.882 -31.717 -56.598 1.00 94.54 62 ILE A N 1
ATOM 446 C CA . ILE A 1 62 ? -83.207 -31.297 -56.100 1.00 98.04 62 ILE A CA 1
ATOM 447 C C . ILE A 1 62 ? -83.351 -29.761 -55.995 1.00 97.61 62 ILE A C 1
ATOM 448 O O . ILE A 1 62 ? -84.359 -29.218 -56.452 1.00 99.10 62 ILE A O 1
ATOM 453 N N . THR A 1 63 ? -82.356 -29.067 -55.433 1.00 95.17 63 THR A N 1
ATOM 454 C CA . THR A 1 63 ? -82.422 -27.595 -55.284 1.00 95.17 63 THR A CA 1
ATOM 455 C C . THR A 1 63 ? -81.943 -26.815 -56.518 1.00 95.56 63 THR A C 1
ATOM 456 O O . THR A 1 63 ? -82.107 -25.598 -56.572 1.00 94.60 63 THR A O 1
ATOM 460 N N . LYS A 1 64 ? -81.364 -27.519 -57.496 1.00 97.09 64 LYS A N 1
ATOM 461 C CA . LYS A 1 64 ? -80.879 -26.938 -58.765 1.00 97.11 64 LYS A CA 1
ATOM 462 C C . LYS A 1 64 ? -79.718 -25.947 -58.571 1.00 93.26 64 LYS A C 1
ATOM 463 O O . LYS A 1 64 ? -79.524 -25.054 -59.397 1.00 91.51 64 LYS A O 1
ATOM 469 N N . ARG A 1 65 ? -78.944 -26.123 -57.499 1.00 90.72 65 ARG A N 1
ATOM 470 C CA . ARG A 1 65 ? -77.894 -25.174 -57.125 1.00 89.39 65 ARG A CA 1
ATOM 471 C C . ARG A 1 65 ? -76.517 -25.828 -57.090 1.00 83.97 65 ARG A C 1
ATOM 472 O O . ARG A 1 65 ? -76.373 -26.980 -56.669 1.00 82.00 65 ARG A O 1
ATOM 480 N N . ILE A 1 66 ? -75.516 -25.074 -57.543 1.00 80.08 66 ILE A N 1
ATOM 481 C CA . ILE A 1 66 ? -74.114 -25.481 -57.500 1.00 76.25 66 ILE A CA 1
ATOM 482 C C . ILE A 1 66 ? -73.512 -24.898 -56.222 1.00 73.88 66 ILE A C 1
ATOM 483 O O . ILE A 1 66 ? -73.515 -23.690 -56.053 1.00 72.29 66 ILE A O 1
ATOM 488 N N . ARG A 1 67 ? -73.002 -25.756 -55.339 1.00 73.73 67 ARG A N 1
ATOM 489 C CA . ARG A 1 67 ? -72.393 -25.354 -54.059 1.00 74.05 67 ARG A CA 1
ATOM 490 C C . ARG A 1 67 ? -70.862 -25.479 -54.153 1.00 69.40 67 ARG A C 1
ATOM 491 O O . ARG A 1 67 ? -70.362 -26.516 -54.558 1.00 66.80 67 ARG A O 1
ATOM 499 N N . HIS A 1 68 ? -70.140 -24.416 -53.792 1.00 67.49 68 HIS A N 1
ATOM 500 C CA . HIS A 1 68 ? -68.662 -24.376 -53.803 1.00 64.49 68 HIS A CA 1
ATOM 501 C C . HIS A 1 68 ? -68.129 -24.296 -52.376 1.00 62.66 68 HIS A C 1
ATOM 502 O O . HIS A 1 68 ? -68.460 -23.367 -51.658 1.00 63.96 68 HIS A O 1
ATOM 509 N N . HIS A 1 69 ? -67.290 -25.234 -51.964 1.00 61.34 69 HIS A N 1
ATOM 510 C CA . HIS A 1 69 ? -66.663 -25.152 -50.645 1.00 60.91 69 HIS A CA 1
ATOM 511 C C . HIS A 1 69 ? -65.149 -25.407 -50.703 1.00 58.72 69 HIS A C 1
ATOM 512 O O . HIS A 1 69 ? -64.696 -26.182 -51.529 1.00 57.29 69 HIS A O 1
ATOM 519 N N . PRO A 1 70 ? -64.367 -24.732 -49.834 1.00 57.96 70 PRO A N 1
ATOM 520 C CA . PRO A 1 70 ? -62.937 -25.003 -49.774 1.00 56.98 70 PRO A CA 1
ATOM 521 C C . PRO A 1 70 ? -62.656 -26.280 -48.996 1.00 57.15 70 PRO A C 1
ATOM 522 O O . PRO A 1 70 ? -63.483 -26.697 -48.185 1.00 57.39 70 PRO A O 1
ATOM 526 N N . ALA A 1 71 ? -61.501 -26.894 -49.260 1.00 56.63 71 ALA A N 1
ATOM 527 C CA . ALA A 1 71 ? -61.104 -28.139 -48.589 1.00 55.82 71 ALA A CA 1
ATOM 528 C C . ALA A 1 71 ? -59.605 -28.343 -48.681 1.00 54.20 71 ALA A C 1
ATOM 529 O O . ALA A 1 71 ? -58.971 -27.811 -49.584 1.00 52.81 71 ALA A O 1
ATOM 531 N N . ASN A 1 72 ? -59.052 -29.105 -47.736 1.00 54.65 72 ASN A N 1
ATOM 532 C CA . ASN A 1 72 ? -57.632 -29.476 -47.745 1.00 54.33 72 ASN A CA 1
ATOM 533 C C . ASN A 1 72 ? -57.467 -30.799 -48.467 1.00 52.87 72 ASN A C 1
ATOM 534 O O . ASN A 1 72 ? -57.971 -31.819 -48.011 1.00 52.47 72 ASN A O 1
ATOM 539 N N . ALA A 1 73 ? -56.763 -30.776 -49.593 1.00 51.63 73 ALA A N 1
ATOM 540 C CA . ALA A 1 73 ? -56.663 -31.947 -50.461 1.00 51.95 73 ALA A CA 1
ATOM 541 C C . ALA A 1 73 ? -55.950 -33.150 -49.820 1.00 51.68 73 ALA A C 1
ATOM 542 O O . ALA A 1 73 ? -56.244 -34.298 -50.184 1.00 50.37 73 ALA A O 1
ATOM 544 N N . CYS A 1 74 ? -55.038 -32.894 -48.873 1.00 51.03 74 CYS A N 1
ATOM 545 C CA . CYS A 1 74 ? -54.315 -33.964 -48.177 1.00 51.37 74 CYS A CA 1
ATOM 546 C C . CYS A 1 74 ? -55.242 -34.981 -47.508 1.00 53.43 74 CYS A C 1
ATOM 547 O O . CYS A 1 74 ? -54.933 -36.177 -47.485 1.00 54.42 74 CYS A O 1
ATOM 550 N N . LEU A 1 75 ? -56.384 -34.511 -46.996 1.00 54.94 75 LEU A N 1
ATOM 551 C CA . LEU A 1 75 ? -57.353 -35.361 -46.284 1.00 55.49 75 LEU A CA 1
ATOM 552 C C . LEU A 1 75 ? -58.531 -35.872 -47.130 1.00 56.14 75 LEU A C 1
ATOM 553 O O . LEU A 1 75 ? -59.376 -36.593 -46.602 1.00 57.50 75 LEU A O 1
ATOM 558 N N . ILE A 1 76 ? -58.600 -35.524 -48.416 1.00 55.65 76 ILE A N 1
ATOM 559 C CA . ILE A 1 76 ? -59.680 -36.004 -49.291 1.00 55.85 76 ILE A CA 1
ATOM 560 C C . ILE A 1 76 ? -59.276 -37.294 -50.002 1.00 56.46 76 ILE A C 1
ATOM 561 O O . ILE A 1 76 ? -58.349 -37.279 -50.791 1.00 56.96 76 ILE A O 1
ATOM 566 N N . PRO A 1 77 ? -59.972 -38.411 -49.737 1.00 58.09 77 PRO A N 1
ATOM 567 C CA . PRO A 1 77 ? -59.773 -39.602 -50.572 1.00 58.89 77 PRO A CA 1
ATOM 568 C C . PRO A 1 77 ? -60.523 -39.434 -51.879 1.00 59.44 77 PRO A C 1
ATOM 569 O O . PRO A 1 77 ? -61.694 -39.070 -51.845 1.00 60.75 77 PRO A O 1
ATOM 573 N N . ILE A 1 78 ? -59.871 -39.707 -53.008 1.00 59.46 78 ILE A N 1
ATOM 574 C CA . ILE A 1 78 ? -60.464 -39.428 -54.325 1.00 59.57 78 ILE A CA 1
ATOM 575 C C . ILE A 1 78 ? -61.780 -40.168 -54.605 1.00 60.69 78 ILE A C 1
ATOM 576 O O . ILE A 1 78 ? -62.630 -39.657 -55.347 1.00 59.50 78 ILE A O 1
ATOM 581 N N . CYS A 1 79 ? -61.976 -41.331 -53.987 1.00 61.60 79 CYS A N 1
ATOM 582 C CA . CYS A 1 79 ? -63.261 -42.027 -54.111 1.00 64.47 79 CYS A CA 1
ATOM 583 C C . CYS A 1 79 ? -64.469 -41.223 -53.601 1.00 65.16 79 CYS A C 1
ATOM 584 O O . CYS A 1 79 ? -65.590 -41.519 -53.988 1.00 68.74 79 CYS A O 1
ATOM 587 N N . SER A 1 80 ? -64.239 -40.222 -52.746 1.00 64.38 80 SER A N 1
ATOM 588 C CA . SER A 1 80 ? -65.269 -39.244 -52.357 1.00 63.99 80 SER A CA 1
ATOM 589 C C . SER A 1 80 ? -65.637 -38.212 -53.407 1.00 63.41 80 SER A C 1
ATOM 590 O O . SER A 1 80 ? -66.658 -37.546 -53.266 1.00 65.71 80 SER A O 1
ATOM 593 N N . LEU A 1 81 ? -64.811 -38.044 -54.435 1.00 61.65 81 LEU A N 1
ATOM 594 C CA . LEU A 1 81 ? -65.015 -36.979 -55.414 1.00 60.03 81 LEU A CA 1
ATOM 595 C C . LEU A 1 81 ? -65.909 -37.379 -56.575 1.00 59.25 81 LEU A C 1
ATOM 596 O O . LEU A 1 81 ? -66.167 -36.546 -57.440 1.00 59.56 81 LEU A O 1
ATOM 601 N N . TYR A 1 82 ? -66.395 -38.623 -56.599 1.00 58.04 82 TYR A N 1
ATOM 602 C CA . TYR A 1 82 ? -67.263 -39.079 -57.677 1.00 58.62 82 TYR A CA 1
ATOM 603 C C . TYR A 1 82 ? -68.336 -38.051 -58.009 1.00 59.65 82 TYR A C 1
ATOM 604 O O . TYR A 1 82 ? -69.096 -37.656 -57.143 1.00 60.65 82 TYR A O 1
ATOM 613 N N . GLY A 1 83 ? -68.401 -37.639 -59.269 1.00 60.04 83 GLY A N 1
ATOM 614 C CA . GLY A 1 83 ? -69.417 -36.702 -59.722 1.00 59.73 83 GLY A CA 1
ATOM 615 C C . GLY A 1 83 ? -69.179 -35.252 -59.339 1.00 58.84 83 GLY A C 1
ATOM 616 O O . GLY A 1 83 ? -70.026 -34.426 -59.608 1.00 59.92 83 GLY A O 1
ATOM 617 N N . ALA A 1 84 ? -68.034 -34.927 -58.743 1.00 57.50 84 ALA A N 1
ATOM 618 C CA . ALA A 1 84 ? -67.735 -33.563 -58.295 1.00 57.37 84 ALA A CA 1
ATOM 619 C C . ALA A 1 84 ? -66.673 -32.926 -59.180 1.00 56.43 84 ALA A C 1
ATOM 620 O O . ALA A 1 84 ? -66.069 -33.599 -60.014 1.00 55.69 84 ALA A O 1
ATOM 622 N N . ALA A 1 85 ? -66.428 -31.635 -58.969 1.00 55.74 85 ALA A N 1
ATOM 623 C CA . ALA A 1 85 ? -65.442 -30.880 -59.750 1.00 54.58 85 ALA A CA 1
ATOM 624 C C . ALA A 1 85 ? -64.460 -30.225 -58.811 1.00 52.80 85 ALA A C 1
ATOM 625 O O . ALA A 1 85 ? -64.854 -29.403 -57.989 1.00 53.25 85 ALA A O 1
ATOM 627 N N . VAL A 1 86 ? -63.188 -30.592 -58.936 1.00 51.53 86 VAL A N 1
ATOM 628 C CA . VAL A 1 86 ? -62.114 -29.991 -58.147 1.00 49.97 86 VAL A CA 1
ATOM 629 C C . VAL A 1 86 ? -61.589 -28.814 -58.936 1.00 49.38 86 VAL A C 1
ATOM 630 O O . VAL A 1 86 ? -61.593 -28.857 -60.157 1.00 50.51 86 VAL A O 1
ATOM 634 N N . THR A 1 87 ? -61.168 -27.759 -58.247 1.00 49.34 87 THR A N 1
ATOM 635 C CA . THR A 1 87 ? -60.442 -26.652 -58.885 1.00 49.78 87 THR A CA 1
ATOM 636 C C . THR A 1 87 ? -59.181 -26.351 -58.074 1.00 48.65 87 THR A C 1
ATOM 637 O O . THR A 1 87 ? -59.265 -26.067 -56.888 1.00 48.72 87 THR A O 1
ATOM 641 N N . THR A 1 88 ? -58.022 -26.452 -58.719 1.00 48.02 88 THR A N 1
ATOM 642 C CA . THR A 1 88 ? -56.733 -26.132 -58.105 1.00 47.10 88 THR A CA 1
ATOM 643 C C . THR A 1 88 ? -56.349 -24.725 -58.516 1.00 47.73 88 THR A C 1
ATOM 644 O O . THR A 1 88 ? -57.080 -24.081 -59.283 1.00 47.47 88 THR A O 1
ATOM 648 N N . VAL A 1 89 ? -55.203 -24.259 -58.008 1.00 48.25 89 VAL A N 1
ATOM 649 C CA . VAL A 1 89 ? -54.653 -22.940 -58.371 1.00 49.20 89 VAL A CA 1
ATOM 650 C C . VAL A 1 89 ? -54.455 -22.768 -59.882 1.00 50.41 89 VAL A C 1
ATOM 651 O O . VAL A 1 89 ? -54.769 -21.710 -60.431 1.00 51.99 89 VAL A O 1
ATOM 655 N N . GLU A 1 90 ? -53.991 -23.829 -60.544 1.00 51.49 90 GLU A N 1
ATOM 656 C CA . GLU A 1 90 ? -53.775 -23.837 -62.002 1.00 52.07 90 GLU A CA 1
ATOM 657 C C . GLU A 1 90 ? -55.075 -23.619 -62.776 1.00 53.09 90 GLU A C 1
ATOM 658 O O . GLU A 1 90 ? -55.057 -23.041 -63.854 1.00 54.50 90 GLU A O 1
ATOM 664 N N . GLY A 1 91 ? -56.192 -24.085 -62.221 1.00 53.22 91 GLY A N 1
ATOM 665 C CA . GLY A 1 91 ? -57.498 -23.950 -62.850 1.00 54.26 91 GLY A CA 1
ATOM 666 C C . GLY A 1 91 ? -58.071 -22.550 -62.981 1.00 54.48 91 GLY A C 1
ATOM 667 O O . GLY A 1 91 ? -58.853 -22.296 -63.886 1.00 55.38 91 GLY A O 1
ATOM 668 N N . ILE A 1 92 ? -57.707 -21.641 -62.087 1.00 55.13 92 ILE A N 1
ATOM 669 C CA . ILE A 1 92 ? -58.300 -20.286 -62.098 1.00 55.96 92 ILE A CA 1
ATOM 670 C C . ILE A 1 92 ? -57.562 -19.316 -63.019 1.00 56.14 92 ILE A C 1
ATOM 671 O O . ILE A 1 92 ? -58.116 -18.319 -63.430 1.00 57.35 92 ILE A O 1
ATOM 676 N N . GLY A 1 93 ? -56.319 -19.621 -63.355 1.00 57.30 93 GLY A N 1
ATOM 677 C CA . GLY A 1 93 ? -55.622 -18.895 -64.412 1.00 58.30 93 GLY A CA 1
ATOM 678 C C . GLY A 1 93 ? -54.147 -19.224 -64.453 1.00 57.10 93 GLY A C 1
ATOM 679 O O . GLY A 1 93 ? -53.635 -19.875 -63.544 1.00 56.65 93 GLY A O 1
ATOM 680 N N . SER A 1 94 ? -53.475 -18.757 -65.503 1.00 57.02 94 SER A N 1
ATOM 681 C CA . SER A 1 94 ? -52.039 -18.914 -65.643 1.00 57.19 94 SER A CA 1
ATOM 682 C C . SER A 1 94 ? -51.419 -17.809 -66.500 1.00 59.16 94 SER A C 1
ATOM 683 O O . SER A 1 94 ? -52.129 -17.023 -67.130 1.00 60.66 94 SER A O 1
ATOM 686 N N . THR A 1 95 ? -50.087 -17.787 -66.535 1.00 59.20 95 THR A N 1
ATOM 687 C CA . THR A 1 95 ? -49.322 -16.880 -67.390 1.00 60.49 95 THR A CA 1
ATOM 688 C C . THR A 1 95 ? -49.433 -17.219 -68.879 1.00 62.67 95 THR A C 1
ATOM 689 O O . THR A 1 95 ? -49.126 -16.377 -69.716 1.00 65.74 95 THR A O 1
ATOM 693 N N . HIS A 1 96 ? -49.843 -18.440 -69.211 1.00 63.61 96 HIS A N 1
ATOM 694 C CA . HIS A 1 96 ? -50.077 -18.827 -70.609 1.00 66.31 96 HIS A CA 1
ATOM 695 C C . HIS A 1 96 ? -51.581 -18.922 -70.965 1.00 66.74 96 HIS A C 1
ATOM 696 O O . HIS A 1 96 ? -51.950 -19.581 -71.934 1.00 67.51 96 HIS A O 1
ATOM 703 N N . THR A 1 97 ? -52.440 -18.273 -70.178 1.00 67.32 97 THR A N 1
ATOM 704 C CA . THR A 1 97 ? -53.855 -18.068 -70.535 1.00 67.05 97 THR A CA 1
ATOM 705 C C . THR A 1 97 ? -54.173 -16.630 -70.125 1.00 67.03 97 THR A C 1
ATOM 706 O O . THR A 1 97 ? -53.639 -15.700 -70.719 1.00 65.87 97 THR A O 1
ATOM 710 N N . ARG A 1 98 ? -55.012 -16.433 -69.116 1.00 69.15 98 ARG A N 1
ATOM 711 C CA . ARG A 1 98 ? -55.095 -15.146 -68.437 1.00 71.88 98 ARG A CA 1
ATOM 712 C C . ARG A 1 98 ? -54.930 -15.397 -66.941 1.00 68.81 98 ARG A C 1
ATOM 713 O O . ARG A 1 98 ? -55.369 -16.423 -66.423 1.00 67.75 98 ARG A O 1
ATOM 721 N N . ILE A 1 99 ? -54.277 -14.458 -66.267 1.00 66.59 99 ILE A N 1
ATOM 722 C CA . ILE A 1 99 ? -54.116 -14.485 -64.820 1.00 64.13 99 ILE A CA 1
ATOM 723 C C . ILE A 1 99 ? -55.436 -14.055 -64.170 1.00 63.76 99 ILE A C 1
ATOM 724 O O . ILE A 1 99 ? -56.099 -13.137 -64.647 1.00 64.99 99 ILE A O 1
ATOM 729 N N . HIS A 1 100 ? -55.828 -14.736 -63.100 1.00 62.10 100 HIS A N 1
ATOM 730 C CA . HIS A 1 100 ? -57.034 -14.372 -62.354 1.00 61.77 100 HIS A CA 1
ATOM 731 C C . HIS A 1 100 ? -56.731 -13.168 -61.454 1.00 60.61 100 HIS A C 1
ATOM 732 O O . HIS A 1 100 ? -55.595 -13.026 -61.013 1.00 60.65 100 HIS A O 1
ATOM 739 N N . PRO A 1 101 ? -57.727 -12.296 -61.175 1.00 60.76 101 PRO A N 1
ATOM 740 C CA . PRO A 1 101 ? -57.405 -11.116 -60.340 1.00 60.74 101 PRO A CA 1
ATOM 741 C C . PRO A 1 101 ? -56.865 -11.425 -58.938 1.00 58.95 101 PRO A C 1
ATOM 742 O O . PRO A 1 101 ? -55.956 -10.759 -58.476 1.00 58.72 101 PRO A O 1
ATOM 746 N N . VAL A 1 102 ? -57.423 -12.428 -58.281 1.00 59.13 102 VAL A N 1
ATOM 747 C CA . VAL A 1 102 ? -56.881 -12.942 -57.010 1.00 58.97 102 VAL A CA 1
ATOM 748 C C . VAL A 1 102 ? -55.383 -13.268 -57.112 1.00 58.50 102 VAL A C 1
ATOM 749 O O . VAL A 1 102 ? -54.618 -12.961 -56.192 1.00 59.27 102 VAL A O 1
ATOM 753 N N . GLN A 1 103 ? -54.975 -13.879 -58.227 1.00 57.21 103 GLN A N 1
ATOM 754 C CA . GLN A 1 103 ? -53.568 -14.190 -58.482 1.00 55.53 103 GLN A CA 1
ATOM 755 C C . GLN A 1 103 ? -52.729 -12.942 -58.760 1.00 56.48 103 GLN A C 1
ATOM 756 O O . GLN A 1 103 ? -51.623 -12.802 -58.231 1.00 56.12 103 GLN A O 1
ATOM 762 N N . GLU A 1 104 ? -53.242 -12.056 -59.608 1.00 57.80 104 GLU A N 1
ATOM 763 C CA . GLU A 1 104 ? -52.587 -10.773 -59.888 1.00 59.75 104 GLU A CA 1
ATOM 764 C C . GLU A 1 104 ? -52.293 -9.968 -58.620 1.00 58.94 104 GLU A C 1
ATOM 765 O O . GLU A 1 104 ? -51.186 -9.463 -58.452 1.00 58.00 104 GLU A O 1
ATOM 771 N N . ARG A 1 105 ? -53.283 -9.864 -57.738 1.00 58.82 105 ARG A N 1
ATOM 772 C CA . ARG A 1 105 ? -53.244 -8.902 -56.630 1.00 59.38 105 ARG A CA 1
ATOM 773 C C . ARG A 1 105 ? -52.457 -9.372 -55.437 1.00 58.14 105 ARG A C 1
ATOM 774 O O . ARG A 1 105 ? -51.703 -8.599 -54.862 1.00 57.96 105 ARG A O 1
ATOM 782 N N . ILE A 1 106 ? -52.638 -10.627 -55.046 1.00 57.15 106 ILE A N 1
ATOM 783 C CA . ILE A 1 106 ? -51.799 -11.199 -53.997 1.00 57.10 106 ILE A CA 1
ATOM 784 C C . ILE A 1 106 ? -50.310 -11.081 -54.341 1.00 55.23 106 ILE A C 1
ATOM 785 O O . ILE A 1 106 ? -49.513 -10.835 -53.452 1.00 56.17 106 ILE A O 1
ATOM 790 N N . ALA A 1 107 ? -49.959 -11.223 -55.621 1.00 53.62 107 ALA A N 1
ATOM 791 C CA . ALA A 1 107 ? -48.592 -11.036 -56.091 1.00 52.95 107 ALA A CA 1
ATOM 792 C C . ALA A 1 107 ? -48.193 -9.560 -56.110 1.00 54.67 107 ALA A C 1
ATOM 793 O O . ALA A 1 107 ? -47.184 -9.181 -55.514 1.00 55.27 107 ALA A O 1
ATOM 795 N N . LYS A 1 108 ? -48.968 -8.727 -56.791 1.00 55.67 108 LYS A N 1
ATOM 796 C CA . LYS A 1 108 ? -48.615 -7.307 -56.917 1.00 57.36 108 LYS A CA 1
ATOM 797 C C . LYS A 1 108 ? -48.716 -6.476 -55.622 1.00 57.18 108 LYS A C 1
ATOM 798 O O . LYS A 1 108 ? -48.081 -5.435 -55.519 1.00 57.72 108 LYS A O 1
ATOM 804 N N . CYS A 1 109 ? -49.462 -6.959 -54.629 1.00 56.86 109 CYS A N 1
ATOM 805 C CA . CYS A 1 109 ? -49.428 -6.392 -53.273 1.00 56.54 109 CYS A CA 1
ATOM 806 C C . CYS A 1 109 ? -48.285 -6.951 -52.403 1.00 55.45 109 CYS A C 1
ATOM 807 O O . CYS A 1 109 ? -48.252 -6.692 -51.202 1.00 56.12 109 CYS A O 1
ATOM 810 N N . HIS A 1 110 ? -47.358 -7.699 -53.011 1.00 53.86 110 HIS A N 1
ATOM 811 C CA . HIS A 1 110 ? -46.186 -8.281 -52.344 1.00 52.86 110 HIS A CA 1
ATOM 812 C C . HIS A 1 110 ? -46.569 -9.273 -51.266 1.00 52.97 110 HIS A C 1
ATOM 813 O O . HIS A 1 110 ? -45.917 -9.361 -50.223 1.00 53.53 110 HIS A O 1
ATOM 820 N N . GLY A 1 111 ? -47.618 -10.043 -51.544 1.00 53.17 111 GLY A N 1
ATOM 821 C CA . GLY A 1 111 ? -48.143 -11.022 -50.595 1.00 53.35 111 GLY A CA 1
ATOM 822 C C . GLY A 1 111 ? -47.524 -12.399 -50.714 1.00 51.98 111 GLY A C 1
ATOM 823 O O . GLY A 1 111 ? -48.080 -13.357 -50.175 1.00 51.44 111 GLY A O 1
ATOM 824 N N . THR A 1 112 ? -46.400 -12.499 -51.432 1.00 50.88 112 THR A N 1
ATOM 825 C CA . THR A 1 112 ? -45.635 -13.736 -51.557 1.00 49.48 112 THR A CA 1
ATOM 826 C C . THR A 1 112 ? -44.161 -13.424 -51.353 1.00 49.49 112 THR A C 1
ATOM 827 O O . THR A 1 112 ? -43.648 -12.436 -51.877 1.00 48.84 112 THR A O 1
ATOM 831 N N . GLN A 1 113 ? -43.487 -14.277 -50.594 1.00 49.80 113 GLN A N 1
ATOM 832 C CA . GLN A 1 113 ? -42.061 -14.160 -50.392 1.00 49.05 113 GLN A CA 1
ATOM 833 C C . GLN A 1 113 ? -41.438 -15.441 -50.914 1.00 49.40 113 GLN A C 1
ATOM 834 O O . GLN A 1 113 ? -41.035 -15.461 -52.078 1.00 49.88 113 GLN A O 1
ATOM 840 N N . CYS A 1 114 ? -41.399 -16.517 -50.120 1.00 49.40 114 CYS A N 1
ATOM 841 C CA . CYS A 1 114 ? -40.924 -17.808 -50.656 1.00 48.44 114 CYS A CA 1
ATOM 842 C C . CYS A 1 114 ? -41.928 -18.376 -51.622 1.00 46.52 114 CYS A C 1
ATOM 843 O O . CYS A 1 114 ? -41.564 -19.115 -52.528 1.00 46.61 114 CYS A O 1
ATOM 846 N N . GLY A 1 115 ? -43.195 -18.040 -51.406 1.00 45.95 115 GLY A N 1
ATOM 847 C CA . GLY A 1 115 ? -44.271 -18.373 -52.332 1.00 44.34 115 GLY A CA 1
ATOM 848 C C . GLY A 1 115 ? -44.933 -19.712 -52.113 1.00 43.03 115 GLY A C 1
ATOM 849 O O . GLY A 1 115 ? -45.870 -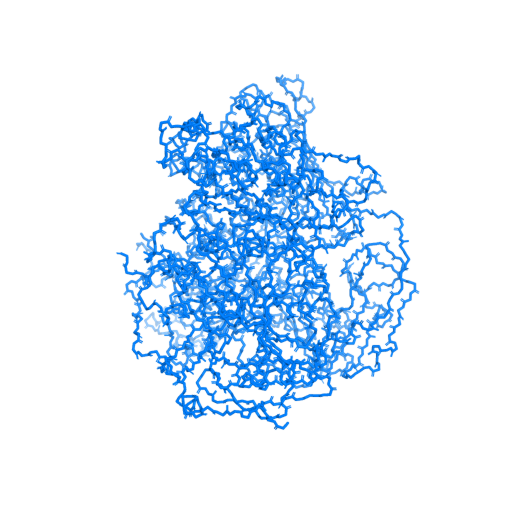20.052 -52.817 1.00 44.13 115 GLY A O 1
ATOM 850 N N . PHE A 1 116 ? -44.466 -20.480 -51.144 1.00 42.66 116 PHE A N 1
ATOM 851 C CA . PHE A 1 116 ? -44.913 -21.850 -51.006 1.00 43.62 116 PHE A CA 1
ATOM 852 C C . PHE A 1 116 ? -46.351 -21.943 -50.515 1.00 44.12 116 PHE A C 1
ATOM 853 O O . PHE A 1 116 ? -47.069 -22.850 -50.904 1.00 45.09 116 PHE A O 1
ATOM 861 N N . CYS A 1 117 ? -46.764 -20.989 -49.687 1.00 45.74 117 CYS A N 1
ATOM 862 C CA . CYS A 1 117 ? -48.143 -20.891 -49.197 1.00 46.37 117 CYS A CA 1
ATOM 863 C C . CYS A 1 117 ? -49.116 -20.185 -50.148 1.00 46.51 117 CYS A C 1
ATOM 864 O O . CYS A 1 117 ? -50.304 -20.062 -49.819 1.00 46.26 117 CYS A O 1
ATOM 867 N N . THR A 1 118 ? -48.636 -19.697 -51.295 1.00 46.10 118 THR A N 1
ATOM 868 C CA . THR A 1 118 ? -49.445 -18.794 -52.105 1.00 47.29 118 THR A CA 1
ATOM 869 C C . THR A 1 118 ? -50.634 -19.509 -52.751 1.00 49.11 118 THR A C 1
ATOM 870 O O . THR A 1 118 ? -51.736 -18.966 -52.724 1.00 52.13 118 THR A O 1
ATOM 874 N N . PRO A 1 119 ? -50.431 -20.722 -53.318 1.00 48.80 119 PRO A N 1
ATOM 875 C CA . PRO A 1 119 ? -51.582 -21.383 -53.934 1.00 49.44 119 PRO A CA 1
ATOM 876 C C . PRO A 1 119 ? -52.729 -21.654 -52.966 1.00 49.54 119 PRO A C 1
ATOM 877 O O . PRO A 1 119 ? -53.882 -21.522 -53.343 1.00 50.32 119 PRO A O 1
ATOM 881 N N . GLY A 1 120 ? -52.405 -22.001 -51.729 1.00 49.83 120 GLY A N 1
ATOM 882 C CA . GLY A 1 120 ? -53.408 -22.198 -50.691 1.00 50.31 120 GLY A CA 1
ATOM 883 C C . GLY A 1 120 ? -54.166 -20.928 -50.382 1.00 51.56 120 GLY A C 1
ATOM 884 O O . GLY A 1 120 ? -55.388 -20.963 -50.261 1.00 51.44 120 GLY A O 1
ATOM 885 N N . MET A 1 121 ? -53.436 -19.812 -50.271 1.00 51.80 121 MET A N 1
ATOM 886 C CA . MET A 1 121 ? -54.034 -18.498 -50.002 1.00 52.53 121 MET A CA 1
ATOM 887 C C . MET A 1 121 ? -54.958 -18.115 -51.144 1.00 52.42 121 MET A C 1
ATOM 888 O O . MET A 1 121 ? -56.061 -17.612 -50.934 1.00 52.29 121 MET A O 1
ATOM 893 N N . VAL A 1 122 ? -54.493 -18.374 -52.359 1.00 51.99 122 VAL A N 1
ATOM 894 C CA . VAL A 1 122 ? -55.247 -18.045 -53.570 1.00 52.53 122 VAL A CA 1
ATOM 895 C C . VAL A 1 122 ? -56.574 -18.818 -53.634 1.00 52.98 122 VAL A C 1
ATOM 896 O O . VAL A 1 122 ? -57.631 -18.245 -53.920 1.00 53.26 122 VAL A O 1
ATOM 900 N N . MET A 1 123 ? -56.523 -20.106 -53.336 1.00 52.34 123 MET A N 1
ATOM 901 C CA . MET A 1 123 ? -57.722 -20.926 -53.396 1.00 52.35 123 MET A CA 1
ATOM 902 C C . MET A 1 123 ? -58.724 -20.645 -52.266 1.00 53.04 123 MET A C 1
ATOM 903 O O . MET A 1 123 ? -59.924 -20.769 -52.482 1.00 54.92 123 MET A O 1
ATOM 908 N N . SER A 1 124 ? -58.248 -20.252 -51.087 1.00 52.04 124 SER A N 1
ATOM 909 C CA . SER A 1 124 ? -59.131 -19.756 -50.032 1.00 52.48 124 SER A CA 1
ATOM 910 C C . SER A 1 124 ? -59.846 -18.458 -50.425 1.00 54.12 124 SER A C 1
ATOM 911 O O . SER A 1 124 ? -61.049 -18.325 -50.215 1.00 55.52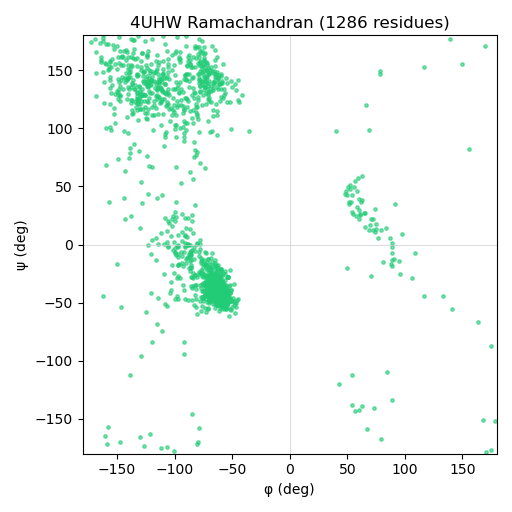 124 SER A O 1
ATOM 914 N N . ILE A 1 125 ? -59.106 -17.519 -51.011 1.00 54.42 125 ILE A N 1
ATOM 915 C CA . ILE A 1 125 ? -59.668 -16.247 -51.468 1.00 55.04 125 ILE A CA 1
ATOM 916 C C . ILE A 1 125 ? -60.571 -16.438 -52.678 1.00 55.64 125 ILE A C 1
ATOM 917 O O . ILE A 1 125 ? -61.647 -15.859 -52.737 1.00 58.32 125 ILE A O 1
ATOM 922 N N . TYR A 1 126 ? -60.128 -17.240 -53.640 1.00 55.18 126 TYR A N 1
ATOM 923 C CA . TYR A 1 126 ? -60.946 -17.569 -54.809 1.00 55.19 126 TYR A CA 1
ATOM 924 C C . TYR A 1 126 ? -62.297 -18.134 -54.389 1.00 56.10 126 TYR A C 1
ATOM 925 O O . TYR A 1 126 ? -63.338 -17.620 -54.789 1.00 56.79 126 TYR A O 1
ATOM 934 N N . THR A 1 127 ? -62.261 -19.181 -53.569 1.00 56.35 127 THR A N 1
ATOM 935 C CA . THR A 1 127 ? -63.469 -19.890 -53.153 1.00 57.78 127 THR A CA 1
ATOM 936 C C . THR A 1 127 ? -64.453 -18.959 -52.447 1.00 60.06 127 THR A C 1
ATOM 937 O O . THR A 1 127 ? -65.666 -19.037 -52.689 1.00 61.19 127 THR A O 1
ATOM 941 N N . LEU A 1 128 ? -63.937 -18.068 -51.603 1.00 60.67 128 LEU A N 1
ATOM 942 C CA . LEU A 1 128 ? -64.799 -17.133 -50.909 1.00 62.51 128 LEU A CA 1
ATOM 943 C C . LEU A 1 128 ? -65.412 -16.124 -51.868 1.00 63.64 128 LEU A C 1
ATOM 944 O O . LEU A 1 128 ? -66.600 -15.829 -51.752 1.00 65.89 128 LEU A O 1
ATOM 949 N N . LEU A 1 129 ? -64.626 -15.596 -52.799 1.00 62.28 129 LEU A N 1
ATOM 950 C CA . LEU A 1 129 ? -65.179 -14.689 -53.811 1.00 63.08 129 LEU A CA 1
ATOM 951 C C . LEU A 1 129 ? -66.206 -15.354 -54.753 1.00 62.80 129 LEU A C 1
ATOM 952 O O . LEU A 1 129 ? -67.080 -14.676 -55.289 1.00 63.56 129 LEU A O 1
ATOM 957 N N . ARG A 1 130 ? -66.103 -16.663 -54.953 1.00 61.79 130 ARG A N 1
ATOM 958 C CA . ARG A 1 130 ? -67.128 -17.402 -55.703 1.00 63.34 130 ARG A CA 1
ATOM 959 C C . ARG A 1 130 ? -68.467 -17.502 -54.951 1.00 64.26 130 ARG A C 1
ATOM 960 O O . ARG A 1 130 ? -69.504 -17.638 -55.587 1.00 65.20 130 ARG A O 1
ATOM 968 N N . ASN A 1 131 ? -68.428 -17.473 -53.617 1.00 64.28 131 ASN A N 1
ATOM 969 C CA . ASN A 1 131 ? -69.631 -17.493 -52.769 1.00 65.32 131 ASN A CA 1
ATOM 970 C C . ASN A 1 131 ? -70.141 -16.100 -52.400 1.00 67.46 131 ASN A C 1
ATOM 971 O O . ASN A 1 131 ? -71.347 -15.901 -52.292 1.00 68.91 131 ASN A O 1
ATOM 976 N N . HIS A 1 132 ? -69.220 -15.157 -52.204 1.00 68.52 132 HIS A N 1
ATOM 977 C CA . HIS A 1 132 ? -69.537 -13.766 -51.873 1.00 70.78 132 HIS A CA 1
ATOM 978 C C . HIS A 1 132 ? -68.753 -12.826 -52.787 1.00 72.29 132 HIS A C 1
ATOM 979 O O . HIS A 1 132 ? -67.718 -12.296 -52.379 1.00 72.38 132 HIS A O 1
ATOM 986 N N . PRO A 1 133 ? -69.243 -12.609 -54.027 1.00 75.08 133 PRO A N 1
ATOM 987 C CA . PRO A 1 133 ? -68.569 -11.738 -55.012 1.00 76.52 133 PRO A CA 1
ATOM 988 C C . PRO A 1 133 ? -68.252 -10.310 -54.539 1.00 79.53 133 PRO A C 1
ATOM 989 O O . PRO A 1 133 ? -67.305 -9.704 -55.035 1.00 80.71 133 PRO A O 1
ATOM 993 N N . GLU A 1 134 ? -69.048 -9.786 -53.608 1.00 83.67 134 GLU A N 1
ATOM 994 C CA . GLU A 1 134 ? -68.839 -8.465 -53.021 1.00 85.70 134 GLU A CA 1
ATOM 995 C C . GLU A 1 134 ? -68.747 -8.631 -51.502 1.00 83.29 134 GLU A C 1
ATOM 996 O O . GLU A 1 134 ? -69.707 -8.334 -50.784 1.00 84.52 134 GLU A O 1
ATOM 1002 N N . PRO A 1 135 ? -67.588 -9.119 -51.010 1.00 79.09 135 PRO A N 1
ATOM 1003 C CA . PRO A 1 135 ? -67.426 -9.498 -49.606 1.00 76.80 135 PRO A CA 1
ATOM 1004 C C . PRO A 1 135 ? -67.112 -8.347 -48.664 1.00 75.26 135 PRO A C 1
ATOM 1005 O O . PRO A 1 135 ? -66.844 -7.224 -49.111 1.00 74.07 135 PRO A O 1
ATOM 1009 N N . THR A 1 136 ? -67.162 -8.658 -47.367 1.00 74.07 136 THR A N 1
ATOM 1010 C CA . THR A 1 136 ? -66.564 -7.835 -46.314 1.00 73.82 136 THR A CA 1
ATOM 1011 C C . THR A 1 136 ? -65.224 -8.458 -45.899 1.00 72.58 136 THR A C 1
ATOM 1012 O O . THR A 1 136 ? -65.023 -9.663 -46.050 1.00 71.84 136 THR A O 1
ATOM 1016 N N . LEU A 1 137 ? -64.318 -7.632 -45.374 1.00 72.22 137 LEU A N 1
ATOM 1017 C CA . LEU A 1 137 ? -62.987 -8.086 -44.955 1.00 70.67 137 LEU A CA 1
ATOM 1018 C C . LEU A 1 137 ? -63.040 -9.185 -43.880 1.00 71.14 137 LEU A C 1
ATOM 1019 O O . LEU A 1 137 ? -62.188 -10.077 -43.867 1.00 70.89 137 LEU A O 1
ATOM 1024 N N . ASP A 1 138 ? -64.047 -9.119 -43.006 1.00 73.25 138 ASP A N 1
ATOM 1025 C CA . ASP A 1 138 ? -64.303 -10.142 -41.971 1.00 73.56 138 ASP A CA 1
ATOM 1026 C C . ASP A 1 138 ? -64.345 -11.543 -42.591 1.00 71.38 138 ASP A C 1
ATOM 1027 O O . ASP A 1 138 ? -63.709 -12.476 -42.104 1.00 69.14 138 ASP A O 1
ATOM 1032 N N . GLN A 1 139 ? -65.105 -11.656 -43.676 1.00 70.69 139 GLN A N 1
ATOM 1033 C CA . GLN A 1 139 ? -65.325 -12.921 -44.370 1.00 70.58 139 GLN A CA 1
ATOM 1034 C C . GLN A 1 139 ? -64.043 -13.450 -45.016 1.00 70.78 139 GLN A C 1
ATOM 1035 O O . GLN A 1 139 ? -63.737 -14.645 -44.917 1.00 70.16 139 GLN A O 1
ATOM 1041 N N . LEU A 1 140 ? -63.306 -12.547 -45.663 1.00 71.74 140 LEU A N 1
ATOM 1042 C CA . LEU A 1 140 ? -62.020 -12.868 -46.276 1.00 71.60 140 LEU A CA 1
ATOM 1043 C C . LEU A 1 140 ? -60.971 -13.336 -45.259 1.00 71.78 140 LEU A C 1
ATOM 1044 O O . LEU A 1 140 ? -60.311 -14.349 -45.479 1.00 70.79 140 LEU A O 1
ATOM 1049 N N . THR A 1 141 ? -60.823 -12.614 -44.152 1.00 72.67 141 THR A N 1
ATOM 1050 C CA . THR A 1 141 ? -59.846 -13.003 -43.134 1.00 72.51 141 THR A CA 1
ATOM 1051 C C . THR A 1 141 ? -60.293 -14.250 -42.362 1.00 73.79 141 THR A C 1
ATOM 1052 O O . THR A 1 141 ? -59.451 -14.975 -41.831 1.00 74.09 141 THR A O 1
ATOM 1056 N N . ASP A 1 142 ? -61.606 -14.492 -42.288 1.00 75.24 142 ASP A N 1
ATOM 1057 C CA . ASP A 1 142 ? -62.133 -15.772 -41.787 1.00 75.15 142 ASP A CA 1
ATOM 1058 C C . ASP A 1 142 ? -61.767 -16.928 -42.718 1.00 71.66 142 ASP A C 1
ATOM 1059 O O . ASP A 1 142 ? -61.377 -17.993 -42.244 1.00 70.93 142 ASP A O 1
ATOM 1064 N N . ALA A 1 143 ? -61.884 -16.718 -44.028 1.00 68.23 143 ALA A N 1
ATOM 1065 C CA . ALA A 1 143 ? -61.491 -17.734 -45.018 1.00 65.96 143 ALA A CA 1
ATOM 1066 C C . ALA A 1 143 ? -60.010 -18.130 -44.932 1.00 63.71 143 ALA A C 1
ATOM 1067 O O . ALA A 1 143 ? -59.657 -19.287 -45.171 1.00 61.72 143 ALA A O 1
ATOM 1069 N N . LEU A 1 144 ? -59.170 -17.157 -44.584 1.00 62.74 144 LEU A N 1
ATOM 1070 C CA . LEU A 1 144 ? -57.734 -17.350 -44.411 1.00 61.31 144 LEU A CA 1
ATOM 1071 C C . LEU A 1 144 ? -57.308 -17.761 -42.989 1.00 61.21 144 LEU A C 1
ATOM 1072 O O . LEU A 1 144 ? -56.107 -17.855 -42.710 1.00 61.72 144 LEU A O 1
ATOM 1077 N N . GLY A 1 145 ? -58.265 -18.025 -42.101 1.00 60.77 145 GLY A N 1
ATOM 1078 C CA . GLY A 1 145 ? -57.957 -18.549 -40.770 1.00 60.73 145 GLY A CA 1
ATOM 1079 C C . GLY A 1 145 ? -57.226 -19.879 -40.793 1.00 60.45 145 GLY A C 1
ATOM 1080 O O . GLY A 1 145 ? -56.419 -20.162 -39.913 1.00 60.38 145 GLY A O 1
ATOM 1081 N N . GLY A 1 146 ? -57.508 -20.692 -41.807 1.00 60.94 146 GLY A N 1
ATOM 1082 C CA . GLY A 1 146 ? -56.834 -21.975 -41.985 1.00 61.13 146 GLY A CA 1
ATOM 1083 C C . GLY A 1 146 ? -55.494 -21.960 -42.716 1.00 59.68 146 GLY A C 1
ATOM 1084 O O . GLY A 1 146 ? -54.854 -23.008 -42.807 1.00 60.55 146 GLY A O 1
ATOM 1085 N N . ASN A 1 147 ? -55.073 -20.794 -43.222 1.00 57.63 147 ASN A N 1
ATOM 1086 C CA . ASN A 1 147 ? -53.888 -20.662 -44.077 1.00 55.68 147 ASN A CA 1
ATOM 1087 C C . ASN A 1 147 ? -52.718 -20.039 -43.319 1.00 55.98 147 ASN A C 1
ATOM 1088 O O . ASN A 1 147 ? -52.831 -18.907 -42.841 1.00 59.68 147 ASN A O 1
ATOM 1093 N N . LEU A 1 148 ? -51.598 -20.758 -43.236 1.00 54.61 148 LEU A N 1
ATOM 1094 C CA . LEU A 1 148 ? -50.401 -20.297 -42.524 1.00 53.42 148 LEU A CA 1
ATOM 1095 C C . LEU A 1 148 ? -49.322 -19.780 -43.472 1.00 52.06 148 LEU A C 1
ATOM 1096 O O . LEU A 1 148 ? -49.199 -20.255 -44.595 1.00 51.93 148 LEU A O 1
ATOM 1101 N N . CYS A 1 149 ? -48.527 -18.827 -42.989 1.00 51.71 149 CYS A N 1
ATOM 1102 C CA . CYS A 1 149 ? -47.423 -18.239 -43.748 1.00 50.42 149 CYS A CA 1
ATOM 1103 C C . CYS A 1 149 ? -46.304 -17.821 -42.809 1.00 51.05 149 CYS A C 1
ATOM 1104 O O . CYS A 1 149 ? -46.543 -17.104 -41.843 1.00 54.07 149 CYS A O 1
ATOM 1107 N N . ARG A 1 150 ? -45.086 -18.256 -43.116 1.00 50.40 150 ARG A N 1
ATOM 1108 C CA . ARG A 1 150 ? -43.919 -18.042 -42.273 1.00 50.37 150 ARG A CA 1
ATOM 1109 C C . ARG A 1 150 ? -43.074 -16.842 -42.700 1.00 51.00 150 ARG A C 1
ATOM 1110 O O . ARG A 1 150 ? -42.136 -16.477 -41.987 1.00 52.41 150 ARG A O 1
ATOM 1118 N N . CYS A 1 151 ? -43.382 -16.237 -43.851 1.00 50.23 151 CYS A N 1
ATOM 1119 C CA . CYS A 1 151 ? -42.548 -15.175 -44.412 1.00 49.28 151 CYS A CA 1
ATOM 1120 C C . CYS A 1 151 ? -43.174 -13.778 -44.275 1.00 50.61 151 CYS A C 1
ATOM 1121 O O . CYS A 1 151 ? -42.554 -12.892 -43.733 1.00 49.76 151 CYS A O 1
ATOM 1124 N N . THR A 1 152 ? -44.411 -13.598 -44.734 1.00 51.48 152 THR A N 1
ATOM 1125 C CA . THR A 1 152 ? -44.973 -12.263 -45.015 1.00 51.97 152 THR A CA 1
ATOM 1126 C C . THR A 1 152 ? -45.451 -11.439 -43.822 1.00 54.50 152 THR A C 1
ATOM 1127 O O . THR A 1 152 ? -45.547 -10.202 -43.915 1.00 55.91 152 THR A O 1
ATOM 1131 N N . GLY A 1 153 ? -45.796 -12.112 -42.729 1.00 55.77 153 GLY A N 1
ATOM 1132 C CA . GLY A 1 153 ? -46.518 -11.472 -41.629 1.00 56.74 153 GLY A CA 1
ATOM 1133 C C . GLY A 1 153 ? -47.987 -11.207 -41.932 1.00 57.42 153 GLY A C 1
ATOM 1134 O O . GLY A 1 153 ? -48.639 -10.500 -41.183 1.00 59.45 153 GLY A O 1
ATOM 1135 N N . TYR A 1 154 ? -48.507 -11.757 -43.032 1.00 57.73 154 TYR A N 1
ATOM 1136 C CA . TYR A 1 154 ? -49.923 -11.653 -43.432 1.00 57.91 154 TYR A CA 1
ATOM 1137 C C . TYR A 1 154 ? -50.419 -10.279 -43.909 1.00 60.15 154 TYR A C 1
ATOM 1138 O O . TYR A 1 154 ? -51.354 -10.228 -44.706 1.00 60.89 154 TYR A O 1
ATOM 1147 N N . ARG A 1 155 ? -49.803 -9.187 -43.450 1.00 62.87 155 ARG A N 1
ATOM 1148 C CA . ARG A 1 155 ? -50.222 -7.811 -43.798 1.00 64.39 155 ARG A CA 1
ATOM 1149 C C . ARG A 1 155 ? -50.448 -7.595 -45.310 1.00 63.09 155 ARG A C 1
ATOM 1150 O O . ARG A 1 155 ? -51.484 -7.050 -45.691 1.00 64.06 155 ARG A O 1
ATOM 1158 N N . PRO A 1 156 ? -49.496 -8.015 -46.171 1.00 60.64 156 PRO A N 1
ATOM 1159 C CA . PRO A 1 156 ? -49.728 -7.783 -47.612 1.00 60.33 156 PRO A CA 1
ATOM 1160 C C . PRO A 1 156 ? -50.836 -8.635 -48.244 1.00 59.06 156 PRO A C 1
ATOM 1161 O O . PRO A 1 156 ? -51.464 -8.202 -49.213 1.00 58.50 156 PRO A O 1
ATOM 1165 N N . ILE A 1 157 ? -51.062 -9.829 -47.697 1.00 58.31 157 ILE A N 1
ATOM 1166 C CA . ILE A 1 157 ? -52.181 -10.684 -48.098 1.00 57.71 157 ILE A CA 1
ATOM 1167 C C . ILE A 1 157 ? -53.502 -10.020 -47.652 1.00 59.37 157 ILE A C 1
ATOM 1168 O O . ILE A 1 157 ? -54.476 -10.038 -48.403 1.00 57.99 157 ILE A O 1
ATOM 1173 N N . ILE A 1 158 ? -53.518 -9.422 -46.451 1.00 61.10 158 ILE A N 1
ATOM 1174 C CA . ILE A 1 158 ? -54.684 -8.652 -45.961 1.00 64.14 158 ILE A CA 1
ATOM 1175 C C . ILE A 1 158 ? -54.989 -7.443 -46.875 1.00 66.08 158 ILE A C 1
ATOM 1176 O O . ILE A 1 158 ? -56.156 -7.162 -47.171 1.00 66.17 158 ILE A O 1
ATOM 1181 N N . ASP A 1 159 ? -53.945 -6.736 -47.313 1.00 66.97 159 ASP A N 1
ATOM 1182 C CA . ASP A 1 159 ? -54.102 -5.616 -48.246 1.00 68.44 159 ASP A CA 1
ATOM 1183 C C . ASP A 1 159 ? -54.709 -6.070 -49.571 1.00 66.30 159 ASP A C 1
ATOM 1184 O O . ASP A 1 159 ? -55.559 -5.383 -50.129 1.00 66.85 159 ASP A O 1
ATOM 1189 N N . ALA A 1 160 ? -54.270 -7.222 -50.067 1.00 64.68 160 ALA A N 1
ATOM 1190 C CA . ALA A 1 160 ? -54.817 -7.781 -51.308 1.00 64.21 160 ALA A CA 1
ATOM 1191 C C . ALA A 1 160 ? -56.315 -8.074 -51.176 1.00 64.61 160 ALA A C 1
ATOM 1192 O O . ALA A 1 160 ? -57.100 -7.732 -52.060 1.00 64.42 160 ALA A O 1
ATOM 1194 N N . CYS A 1 161 ? -56.693 -8.689 -50.060 1.00 64.50 161 CYS A N 1
ATOM 1195 C CA . CYS A 1 161 ? -58.096 -8.915 -49.718 1.00 65.62 161 CYS A CA 1
ATOM 1196 C C . CYS A 1 161 ? -58.931 -7.630 -49.661 1.00 67.92 161 CYS A C 1
ATOM 1197 O O . CYS A 1 161 ? -60.054 -7.604 -50.163 1.00 70.91 161 CYS A O 1
ATOM 1200 N N . LYS A 1 162 ? -58.393 -6.570 -49.061 1.00 68.34 162 LYS A N 1
ATOM 1201 C CA . LYS A 1 162 ? -59.116 -5.292 -48.975 1.00 69.41 162 LYS A CA 1
ATOM 1202 C C . LYS A 1 162 ? -59.500 -4.707 -50.325 1.00 68.31 162 LYS A C 1
ATOM 1203 O O . LYS A 1 162 ? -60.565 -4.102 -50.439 1.00 69.92 162 LYS A O 1
ATOM 1209 N N . THR A 1 163 ? -58.664 -4.913 -51.343 1.00 66.04 163 THR A N 1
ATOM 1210 C CA . THR A 1 163 ? -58.941 -4.414 -52.704 1.00 65.98 163 THR A CA 1
ATOM 1211 C C . THR A 1 163 ? -60.196 -5.041 -53.332 1.00 66.88 163 THR A C 1
ATOM 1212 O O . THR A 1 163 ? -60.747 -4.485 -54.285 1.00 67.97 163 THR A O 1
ATOM 1216 N N . PHE A 1 164 ? -60.628 -6.194 -52.808 1.00 66.71 164 PHE A N 1
ATOM 1217 C CA . PHE A 1 164 ? -61.900 -6.828 -53.192 1.00 67.72 164 PHE A CA 1
ATOM 1218 C C . PHE A 1 164 ? -63.137 -6.357 -52.401 1.00 71.02 164 PHE A C 1
ATOM 1219 O O . PHE A 1 164 ? -64.250 -6.733 -52.756 1.00 70.71 164 PHE A O 1
ATOM 1227 N N . CYS A 1 165 ? -62.959 -5.565 -51.342 1.00 75.05 165 CYS A N 1
ATOM 1228 C CA . CYS A 1 165 ? -64.085 -5.108 -50.505 1.00 79.51 165 CYS A CA 1
ATOM 1229 C C . CYS A 1 165 ? -64.556 -3.718 -50.922 1.00 83.92 165 CYS A C 1
ATOM 1230 O O . CYS A 1 165 ? -63.744 -2.804 -51.058 1.00 84.60 165 CYS A O 1
ATOM 1233 N N . LYS A 1 166 ? -65.861 -3.555 -51.121 1.00 89.66 166 LYS A N 1
ATOM 1234 C CA . LYS A 1 166 ? -66.422 -2.252 -51.479 1.00 95.71 166 LYS A CA 1
ATOM 1235 C C . LYS A 1 166 ? -66.593 -1.421 -50.203 1.00 100.44 166 LYS A C 1
ATOM 1236 O O . LYS A 1 166 ? -67.701 -1.276 -49.674 1.00 102.14 166 LYS A O 1
ATOM 1242 N N . THR A 1 167 ? -65.467 -0.886 -49.724 1.00 103.79 167 THR A N 1
ATOM 1243 C CA . THR A 1 167 ? -65.390 -0.155 -48.453 1.00 105.73 167 THR A CA 1
ATOM 1244 C C . THR A 1 167 ? -65.594 1.344 -48.670 1.00 105.65 167 THR A C 1
ATOM 1245 O O . THR A 1 167 ? -66.721 1.826 -48.666 1.00 106.11 167 THR A O 1
ATOM 1249 N N . PRO A 1 199 ? -47.787 7.473 -50.227 1.00 98.09 199 PRO A N 1
ATOM 1250 C CA . PRO A 1 199 ? -46.929 6.797 -51.205 1.00 97.26 199 PRO A CA 1
ATOM 1251 C C . PRO A 1 199 ? -46.934 5.252 -51.066 1.00 95.55 199 PRO A C 1
ATOM 1252 O O . PRO A 1 199 ? -46.229 4.698 -50.220 1.00 94.44 199 PRO A O 1
ATOM 1256 N N . LYS A 1 200 ? -47.721 4.582 -51.914 1.00 93.81 200 LYS A N 1
ATOM 1257 C CA . LYS A 1 200 ? -48.005 3.137 -51.802 1.00 91.23 200 LYS A CA 1
ATOM 1258 C C . LYS A 1 200 ? -46.969 2.247 -52.492 1.00 86.46 200 LYS A C 1
ATOM 1259 O O . LYS A 1 200 ? -46.267 2.691 -53.403 1.00 85.50 200 LYS A O 1
ATOM 1265 N N . LEU A 1 201 ? -46.920 0.977 -52.072 1.00 81.90 201 LEU A N 1
ATOM 1266 C CA . LEU A 1 201 ? -46.000 -0.032 -52.644 1.00 77.71 201 LEU A CA 1
ATOM 1267 C C . LEU A 1 201 ? -46.526 -0.748 -53.896 1.00 75.11 201 LEU A C 1
ATOM 1268 O O . LEU A 1 201 ? -45.797 -1.548 -54.496 1.00 72.03 201 LEU A O 1
ATOM 1273 N N . PHE A 1 202 ? -47.778 -0.475 -54.270 1.00 73.71 202 PHE A N 1
ATOM 1274 C CA . PHE A 1 202 ? -48.408 -1.060 -55.461 1.00 72.41 202 PHE A CA 1
ATOM 1275 C C . PHE A 1 202 ? -49.534 -0.157 -55.956 1.00 74.26 202 PHE A C 1
ATOM 1276 O O . PHE A 1 202 ? -50.135 0.561 -55.160 1.00 74.67 202 PHE A O 1
ATOM 1284 N N . ALA A 1 203 ? -49.815 -0.208 -57.258 1.00 75.84 203 ALA A N 1
ATOM 1285 C CA . ALA A 1 203 ? -50.862 0.616 -57.885 1.00 78.00 203 ALA A CA 1
ATOM 1286 C C . ALA A 1 203 ? -52.210 -0.129 -57.925 1.00 80.02 203 ALA A C 1
ATOM 1287 O O . ALA A 1 203 ? -52.459 -0.924 -58.832 1.00 80.23 203 ALA A O 1
ATOM 1289 N N . GLU A 1 204 ? -53.065 0.135 -56.934 1.00 83.23 204 GLU A N 1
ATOM 1290 C CA . GLU A 1 204 ? -54.366 -0.532 -56.809 1.00 84.92 204 GLU A CA 1
ATOM 1291 C C . GLU A 1 204 ? -55.263 -0.239 -58.009 1.00 87.00 204 GLU A C 1
ATOM 1292 O O . GLU A 1 204 ? -55.913 -1.143 -58.533 1.00 87.40 204 GLU A O 1
ATOM 1298 N N . GLU A 1 205 ? -55.289 1.026 -58.425 1.00 88.63 205 GLU A N 1
ATOM 1299 C CA . GLU A 1 205 ? -56.042 1.480 -59.609 1.00 90.27 205 GLU A CA 1
ATOM 1300 C C . GLU A 1 205 ? -55.709 0.755 -60.933 1.00 88.60 205 GLU A C 1
ATOM 1301 O O . GLU A 1 205 ? -56.524 0.758 -61.851 1.00 90.05 205 GLU A O 1
ATOM 1307 N N . GLU A 1 206 ? -54.524 0.160 -61.041 1.00 86.00 206 GLU A N 1
ATOM 1308 C CA . GLU A 1 206 ? -54.156 -0.608 -62.234 1.00 87.25 206 GLU A CA 1
ATOM 1309 C C . GLU A 1 206 ? -54.588 -2.087 -62.202 1.00 86.71 206 GLU A C 1
ATOM 1310 O O . GLU A 1 206 ? -54.430 -2.781 -63.207 1.00 84.43 206 GLU A O 1
ATOM 1316 N N . PHE A 1 207 ? -55.127 -2.571 -61.076 1.00 87.77 207 PHE A N 1
ATOM 1317 C CA . PHE A 1 207 ? -55.604 -3.960 -60.980 1.00 8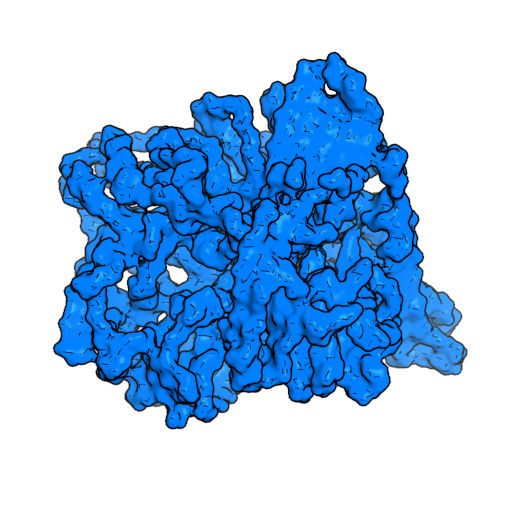6.90 207 PHE A CA 1
ATOM 1318 C C . PHE A 1 207 ? -56.921 -4.103 -61.722 1.00 91.00 207 PHE A C 1
ATOM 1319 O O . PHE A 1 207 ? -57.861 -3.349 -61.474 1.00 90.58 207 PHE A O 1
ATOM 1327 N N . LEU A 1 208 ? -56.986 -5.090 -62.612 1.00 95.59 208 LEU A N 1
ATOM 1328 C CA . LEU A 1 208 ? -58.180 -5.324 -63.426 1.00 99.45 208 LEU A CA 1
ATOM 1329 C C . LEU A 1 208 ? -59.294 -5.935 -62.571 1.00 98.34 208 LEU A C 1
ATOM 1330 O O . LEU A 1 208 ? -59.016 -6.783 -61.713 1.00 97.04 208 LEU A O 1
ATOM 1335 N N . PRO A 1 209 ? -60.553 -5.509 -62.803 1.00 99.62 209 PRO A N 1
ATOM 1336 C CA . PRO A 1 209 ? -61.662 -5.831 -61.894 1.00 99.61 209 PRO A CA 1
ATOM 1337 C C . PRO A 1 209 ? -62.124 -7.284 -61.963 1.00 97.56 209 PRO A C 1
ATOM 1338 O O . PRO A 1 209 ? -62.022 -7.916 -63.018 1.00 96.70 209 PRO A O 1
ATOM 1342 N N . LEU A 1 210 ? -62.634 -7.789 -60.839 1.00 96.48 210 LEU A N 1
ATOM 1343 C CA . LEU A 1 210 ? -63.177 -9.144 -60.766 1.00 95.67 210 LEU A CA 1
ATOM 1344 C C . LEU A 1 210 ? -64.481 -9.195 -61.537 1.00 97.91 210 LEU A C 1
ATOM 1345 O O . LEU A 1 210 ? -65.495 -8.668 -61.082 1.00 100.97 210 LEU A O 1
ATOM 1350 N N . ASP A 1 211 ? -64.442 -9.821 -62.707 1.00 98.48 211 ASP A N 1
ATOM 1351 C CA . ASP A 1 211 ? -65.633 -10.027 -63.509 1.00 100.96 211 ASP A CA 1
ATOM 1352 C C . ASP A 1 211 ? -66.359 -11.289 -63.019 1.00 102.66 211 ASP A C 1
ATOM 1353 O O . ASP A 1 211 ? -65.913 -12.409 -63.315 1.00 101.45 211 ASP A O 1
ATOM 1358 N N . PRO A 1 212 ? -67.484 -11.123 -62.284 1.00 105.62 212 PRO A N 1
ATOM 1359 C CA . PRO A 1 212 ? -68.124 -12.312 -61.702 1.00 106.18 212 PRO A CA 1
ATOM 1360 C C . PRO A 1 212 ? -68.847 -13.214 -62.721 1.00 106.11 212 PRO A C 1
ATOM 1361 O O . PRO A 1 212 ? -69.114 -14.381 -62.415 1.00 105.54 212 PRO A O 1
ATOM 1365 N N . THR A 1 213 ? -69.149 -12.682 -63.909 1.00 105.10 213 THR A N 1
ATOM 1366 C CA . THR A 1 213 ? -69.824 -13.441 -64.964 1.00 104.41 213 THR A CA 1
ATOM 1367 C C . THR A 1 213 ? -68.884 -14.253 -65.866 1.00 100.06 213 THR A C 1
ATOM 1368 O O . THR A 1 213 ? -69.333 -15.221 -66.474 1.00 101.36 213 THR A O 1
ATOM 1372 N N . GLN A 1 214 ? -67.604 -13.881 -65.959 1.00 97.15 214 GLN A N 1
ATOM 1373 C CA . GLN A 1 214 ? -66.620 -14.666 -66.755 1.00 95.05 214 GLN A CA 1
ATOM 1374 C C . GLN A 1 214 ? -65.843 -15.706 -65.922 1.00 89.39 214 GLN A C 1
ATOM 1375 O O . GLN A 1 214 ? -64.737 -16.099 -66.287 1.00 86.07 214 GLN A O 1
ATOM 1381 N N . GLU A 1 215 ? -66.444 -16.174 -64.827 1.00 86.74 215 GLU A N 1
ATOM 1382 C CA . GLU A 1 215 ? -65.841 -17.203 -63.985 1.00 83.83 215 GLU A CA 1
ATOM 1383 C C . GLU A 1 215 ? -65.969 -18.597 -64.631 1.00 80.51 215 GLU A C 1
ATOM 1384 O O . GLU A 1 215 ? -66.581 -18.759 -65.692 1.00 80.67 215 GLU A O 1
ATOM 1390 N N . LEU A 1 216 ? -65.360 -19.591 -63.990 1.00 75.99 216 LEU A N 1
ATOM 1391 C CA . LEU A 1 216 ? -65.340 -20.963 -64.490 1.00 72.61 216 LEU A CA 1
ATOM 1392 C C . LEU A 1 216 ? -66.723 -21.608 -64.450 1.00 72.72 216 LEU A C 1
ATOM 1393 O O . LEU A 1 216 ? -67.393 -21.580 -63.416 1.00 72.49 216 LEU A O 1
ATOM 1398 N N . ILE A 1 217 ? -67.112 -22.228 -65.560 1.00 72.39 217 ILE A N 1
ATOM 1399 C CA . ILE A 1 217 ? -68.389 -22.925 -65.664 1.00 72.84 217 ILE A CA 1
ATOM 1400 C C . ILE A 1 217 ? -68.267 -24.271 -64.969 1.00 71.19 217 ILE A C 1
ATOM 1401 O O . ILE A 1 217 ? -67.313 -24.998 -65.206 1.00 71.92 217 ILE A O 1
ATOM 1406 N N . PHE A 1 218 ? -69.229 -24.599 -64.114 1.00 71.09 218 PHE A N 1
ATOM 1407 C CA . PHE A 1 218 ? -69.339 -25.945 -63.565 1.00 70.71 218 PHE A CA 1
ATOM 1408 C C . PHE A 1 218 ? -69.527 -26.931 -64.730 1.00 72.94 218 PHE A C 1
ATOM 1409 O O . PHE A 1 218 ? -70.419 -26.726 -65.559 1.00 74.07 218 PHE A O 1
ATOM 1417 N N . PRO A 1 219 ? -68.684 -27.984 -64.813 1.00 73.33 219 PRO A N 1
ATOM 1418 C CA . PRO A 1 219 ? -68.781 -28.900 -65.960 1.00 74.66 219 PRO A CA 1
ATOM 1419 C C . PRO A 1 219 ? -70.212 -29.428 -66.191 1.00 77.14 219 PRO A C 1
ATOM 1420 O O . PRO A 1 219 ? -70.805 -29.998 -65.271 1.00 77.33 219 PRO A O 1
ATOM 1424 N N . PRO A 1 220 ? -70.775 -29.202 -67.397 1.00 79.41 220 PRO A N 1
ATOM 1425 C CA . PRO A 1 220 ? -72.137 -29.649 -67.722 1.00 80.68 220 PRO A CA 1
ATOM 1426 C C . PRO A 1 220 ? -72.423 -31.144 -67.563 1.00 80.43 220 PRO A C 1
ATOM 1427 O O . PRO A 1 220 ? -73.539 -31.494 -67.202 1.00 81.34 220 PRO A O 1
ATOM 1431 N N . GLU A 1 221 ? -71.447 -32.008 -67.838 1.00 79.90 221 GLU A N 1
ATOM 1432 C CA . GLU A 1 221 ? -71.649 -33.460 -67.710 1.00 81.73 221 GLU A CA 1
ATOM 1433 C C . GLU A 1 221 ? -72.084 -33.861 -66.302 1.00 80.71 221 GLU A C 1
ATOM 1434 O O . GLU A 1 221 ? -72.958 -34.717 -66.147 1.00 81.86 221 GLU A O 1
ATOM 1440 N N . LEU A 1 222 ? -71.477 -33.232 -65.297 1.00 78.70 222 LEU A N 1
ATOM 1441 C CA . LEU A 1 222 ? -71.798 -33.478 -63.886 1.00 78.56 222 LEU A CA 1
ATOM 1442 C C . LEU A 1 222 ? -73.220 -33.036 -63.514 1.00 80.51 222 LEU A C 1
ATOM 1443 O O . LEU A 1 222 ? -73.844 -33.644 -62.645 1.00 79.01 222 LEU A O 1
ATOM 1448 N N . MET A 1 223 ? -73.713 -31.972 -64.152 1.00 82.72 223 MET A N 1
ATOM 1449 C CA . MET A 1 223 ? -75.127 -31.596 -64.051 1.00 86.05 223 MET A CA 1
ATOM 1450 C C . MET A 1 223 ? -76.023 -32.676 -64.632 1.00 87.54 223 MET A C 1
ATOM 1451 O O . MET A 1 223 ? -77.029 -33.039 -64.022 1.00 88.25 223 MET A O 1
ATOM 1456 N N . ILE A 1 224 ? -75.645 -33.188 -65.803 1.00 87.75 224 ILE A N 1
ATOM 1457 C CA . ILE A 1 224 ? -76.408 -34.240 -66.477 1.00 88.32 224 ILE A CA 1
ATOM 1458 C C . ILE A 1 224 ? -76.380 -35.543 -65.675 1.00 88.85 224 ILE A C 1
ATOM 1459 O O . ILE A 1 224 ? -77.398 -36.216 -65.592 1.00 91.89 224 ILE A O 1
ATOM 1464 N N . MET A 1 225 ? -75.241 -35.893 -65.080 1.00 88.02 225 MET A N 1
ATOM 1465 C CA . MET A 1 225 ? -75.169 -37.076 -64.211 1.00 88.35 225 MET A CA 1
ATOM 1466 C C . MET A 1 225 ? -76.035 -36.923 -62.979 1.00 89.09 225 MET A C 1
ATOM 1467 O O . MET A 1 225 ? -76.755 -37.846 -62.608 1.00 90.30 225 MET A O 1
ATOM 1472 N N . ALA A 1 226 ? -75.938 -35.759 -62.343 1.00 89.86 226 ALA A N 1
ATOM 1473 C CA . ALA A 1 226 ? -76.750 -35.434 -61.168 1.00 91.93 226 ALA A CA 1
ATOM 1474 C C . ALA A 1 226 ? -78.252 -35.453 -61.476 1.00 95.72 226 ALA A C 1
ATOM 1475 O O . ALA A 1 226 ? -79.038 -35.970 -60.677 1.00 95.18 226 ALA A O 1
ATOM 1477 N N . GLU A 1 227 ? -78.635 -34.907 -62.636 1.00 99.87 227 GLU A N 1
ATOM 1478 C CA . GLU A 1 227 ? -80.033 -34.915 -63.118 1.00 103.49 227 GLU A CA 1
ATOM 1479 C C . GLU A 1 227 ? -80.442 -36.310 -63.607 1.00 105.79 227 GLU A C 1
ATOM 1480 O O . GLU A 1 227 ? -80.701 -36.507 -64.790 1.00 108.72 227 GLU A O 1
ATOM 1486 N N . LYS A 1 228 ? -80.501 -37.254 -62.671 1.00 106.85 228 LYS A N 1
ATOM 1487 C CA . LYS A 1 228 ? -80.808 -38.685 -62.885 1.00 108.75 228 LYS A CA 1
ATOM 1488 C C . LYS A 1 228 ? -80.179 -39.423 -61.714 1.00 107.81 228 LYS A C 1
ATOM 1489 O O . LYS A 1 228 ? -79.062 -39.938 -61.802 1.00 108.16 228 LYS A O 1
ATOM 1495 N N . GLN A 1 229 ? -80.905 -39.434 -60.601 1.00 108.43 229 GLN A N 1
ATOM 1496 C CA . GLN A 1 229 ? -80.383 -39.960 -59.345 1.00 107.07 229 GLN A CA 1
ATOM 1497 C C . GLN A 1 229 ? -80.222 -41.477 -59.443 1.00 104.72 229 GLN A C 1
ATOM 1498 O O . GLN A 1 229 ? -81.182 -42.232 -59.288 1.00 104.82 229 GLN A O 1
ATOM 1504 N N . SER A 1 230 ? -78.997 -41.899 -59.749 1.00 101.78 230 SER A N 1
ATOM 1505 C CA . SER A 1 230 ? -78.621 -43.302 -59.688 1.00 99.71 230 SER A CA 1
ATOM 1506 C C . SER A 1 230 ? -78.757 -43.782 -58.248 1.00 98.81 230 SER A C 1
ATOM 1507 O O . SER A 1 230 ? -78.335 -43.093 -57.324 1.00 97.89 230 SER A O 1
ATOM 1510 N N . GLN A 1 231 ? -79.380 -44.942 -58.070 1.00 99.88 231 GLN A N 1
ATOM 1511 C CA . GLN A 1 231 ? -79.460 -45.611 -56.770 1.00 99.44 231 GLN A CA 1
ATOM 1512 C C . GLN A 1 231 ? -78.322 -46.620 -56.591 1.00 96.24 231 GLN A C 1
ATOM 1513 O O . GLN A 1 231 ? -78.066 -47.058 -55.466 1.00 95.41 231 GLN A O 1
ATOM 1519 N N . ARG A 1 232 ? -77.655 -46.986 -57.695 1.00 93.89 232 ARG A N 1
ATOM 1520 C CA . ARG A 1 232 ? -76.580 -47.979 -57.689 1.00 90.89 232 ARG A CA 1
ATOM 1521 C C . ARG A 1 232 ? -75.443 -47.514 -56.791 1.00 85.13 232 ARG A C 1
ATOM 1522 O O . ARG A 1 232 ? -74.910 -46.422 -56.982 1.00 82.85 232 ARG A O 1
ATOM 1530 N N . THR A 1 233 ? -75.092 -48.342 -55.810 1.00 81.23 233 THR A N 1
ATOM 1531 C CA . THR A 1 233 ? -74.039 -48.015 -54.857 1.00 77.29 233 THR A CA 1
ATOM 1532 C C . THR A 1 233 ? -72.695 -48.447 -55.420 1.00 73.57 233 THR A C 1
ATOM 1533 O O . THR A 1 233 ? -72.562 -49.539 -55.953 1.00 73.04 233 THR A O 1
ATOM 1537 N N . ARG A 1 234 ? -71.710 -47.568 -55.286 1.00 70.48 234 ARG A N 1
ATOM 1538 C CA . ARG A 1 234 ? -70.435 -47.705 -55.959 1.00 68.61 234 ARG A CA 1
ATOM 1539 C C . ARG A 1 234 ? -69.467 -48.487 -55.108 1.00 66.87 234 ARG A C 1
ATOM 1540 O O . ARG A 1 234 ? -69.500 -48.413 -53.885 1.00 65.39 234 ARG A O 1
ATOM 1548 N N . VAL A 1 235 ? -68.608 -49.240 -55.781 1.00 66.35 235 VAL A N 1
ATOM 1549 C CA . VAL A 1 235 ? -67.687 -50.156 -55.133 1.00 66.25 235 VAL A CA 1
ATOM 1550 C C . VAL A 1 235 ? -66.314 -49.943 -55.747 1.00 65.28 235 VAL A C 1
ATOM 1551 O O . VAL A 1 235 ? -66.179 -49.896 -56.965 1.00 65.62 235 VAL A O 1
ATOM 1555 N N . PHE A 1 236 ? -65.318 -49.777 -54.887 1.00 65.21 236 PHE A N 1
ATOM 1556 C CA . PHE A 1 236 ? -63.930 -49.627 -55.282 1.00 65.20 236 PHE A CA 1
ATOM 1557 C C . PHE A 1 236 ? -63.123 -50.531 -54.376 1.00 66.84 236 PHE A C 1
ATOM 1558 O O . PHE A 1 236 ? -63.316 -50.530 -53.162 1.00 67.57 236 PHE A O 1
ATOM 1566 N N . GLY A 1 237 ? -62.214 -51.292 -54.970 1.00 68.83 237 GLY A N 1
ATOM 1567 C CA . GLY A 1 237 ? -61.458 -52.302 -54.248 1.00 70.43 237 GLY A CA 1
ATOM 1568 C C . GLY A 1 237 ? -59.980 -52.217 -54.545 1.00 70.57 237 GLY A C 1
ATOM 1569 O O . GLY A 1 237 ? -59.561 -51.607 -55.528 1.00 70.95 237 GLY A O 1
ATOM 1570 N N . SER A 1 238 ? -59.194 -52.802 -53.652 1.00 71.43 238 SER A N 1
ATOM 1571 C CA . SER A 1 238 ? -57.795 -53.100 -53.902 1.00 70.65 238 SER A CA 1
ATOM 1572 C C . SER A 1 238 ? -57.513 -54.373 -53.121 1.00 74.04 238 SER A C 1
ATOM 1573 O O . SER A 1 238 ? -58.448 -55.006 -52.620 1.00 75.86 238 SER A O 1
ATOM 1576 N N . GLU A 1 239 ? -56.246 -54.753 -53.006 1.00 76.23 239 GLU A N 1
ATOM 1577 C CA . GLU A 1 239 ? -55.893 -55.932 -52.219 1.00 79.62 239 GLU A CA 1
ATOM 1578 C C . GLU A 1 239 ? -56.036 -55.697 -50.711 1.00 78.26 239 GLU A C 1
ATOM 1579 O O . GLU A 1 239 ? -56.277 -56.644 -49.968 1.00 80.01 239 GLU A O 1
ATOM 1585 N N . ARG A 1 240 ? -55.899 -54.443 -50.272 1.00 76.03 240 ARG A N 1
ATOM 1586 C CA . ARG A 1 240 ? -55.897 -54.087 -48.847 1.00 75.14 240 ARG A CA 1
ATOM 1587 C C . ARG A 1 240 ? -57.242 -53.582 -48.318 1.00 74.59 240 ARG A C 1
ATOM 1588 O O . ARG A 1 240 ? -57.530 -53.760 -47.131 1.00 72.81 240 ARG A O 1
ATOM 1596 N N . MET A 1 241 ? -58.048 -52.963 -49.189 1.00 74.62 241 MET A N 1
ATOM 1597 C CA . MET A 1 241 ? -59.228 -52.198 -48.773 1.00 75.50 241 MET A CA 1
ATOM 1598 C C . MET A 1 241 ? -60.437 -52.335 -49.716 1.00 75.45 241 MET A C 1
ATOM 1599 O O . MET A 1 241 ? -60.280 -52.391 -50.938 1.00 75.17 241 MET A O 1
ATOM 1604 N N . MET A 1 242 ? -61.633 -52.378 -49.117 1.00 75.55 242 MET A N 1
ATOM 1605 C CA . MET A 1 242 ? -62.923 -52.274 -49.812 1.00 75.50 242 MET A CA 1
ATOM 1606 C C . MET A 1 242 ? -63.602 -50.953 -49.441 1.00 71.38 242 MET A C 1
ATOM 1607 O O . MET A 1 242 ? -63.667 -50.592 -48.271 1.00 70.57 242 MET A O 1
ATOM 1612 N N . TRP A 1 243 ? -64.124 -50.249 -50.437 1.00 67.82 243 TRP A N 1
ATOM 1613 C CA . TRP A 1 243 ? -64.766 -48.953 -50.242 1.00 65.71 243 TRP A CA 1
ATOM 1614 C C . TRP A 1 243 ? -66.146 -48.980 -50.885 1.00 65.99 243 TRP A C 1
ATOM 1615 O O . TRP A 1 243 ? -66.250 -49.111 -52.103 1.00 66.37 243 TRP A O 1
ATOM 1626 N N . PHE A 1 244 ? -67.194 -48.839 -50.071 1.00 66.20 244 PHE A N 1
ATOM 1627 C CA . PHE A 1 244 ? -68.584 -48.797 -50.548 1.00 65.82 244 PHE A CA 1
ATOM 1628 C C . PHE A 1 244 ? -69.138 -47.398 -50.390 1.00 64.85 244 PHE A C 1
ATOM 1629 O O . PHE A 1 244 ? -69.098 -46.849 -49.304 1.00 64.27 244 PHE A O 1
ATOM 1637 N N . SER A 1 245 ? -69.640 -46.820 -51.473 1.00 65.52 245 SER A N 1
ATOM 1638 C CA . SER A 1 245 ? -70.345 -45.550 -51.408 1.00 66.84 245 SER A CA 1
ATOM 1639 C C . SER A 1 245 ? -71.828 -45.787 -51.633 1.00 69.29 245 SER A C 1
ATOM 1640 O O . SER A 1 245 ? -72.276 -45.811 -52.775 1.00 69.16 245 SER A O 1
ATOM 1643 N N . PRO A 1 246 ? -72.597 -45.986 -50.544 1.00 71.63 246 PRO A N 1
ATOM 1644 C CA . PRO A 1 246 ? -74.035 -46.099 -50.726 1.00 74.07 246 PRO A CA 1
ATOM 1645 C C . PRO A 1 246 ? -74.632 -44.736 -51.038 1.00 75.01 246 PRO A C 1
ATOM 1646 O O . PRO A 1 246 ? -74.197 -43.729 -50.488 1.00 74.05 246 PRO A O 1
ATOM 1650 N N . VAL A 1 247 ? -75.596 -44.718 -51.947 1.00 77.38 247 VAL A N 1
ATOM 1651 C CA . VAL A 1 247 ? -76.206 -43.484 -52.430 1.00 78.39 247 VAL A CA 1
ATOM 1652 C C . VAL A 1 247 ? -77.699 -43.372 -52.042 1.00 79.85 247 VAL A C 1
ATOM 1653 O O . VAL A 1 247 ? -78.349 -42.380 -52.381 1.00 80.46 247 VAL A O 1
ATOM 1657 N N . THR A 1 248 ? -78.230 -44.380 -51.335 1.00 80.17 248 THR A N 1
ATOM 1658 C CA . THR A 1 248 ? -79.541 -44.300 -50.679 1.00 80.55 248 THR A CA 1
ATOM 1659 C C . THR A 1 248 ? -79.379 -44.609 -49.186 1.00 80.88 248 THR A C 1
ATOM 1660 O O . THR A 1 248 ? -78.371 -45.188 -48.753 1.00 78.26 248 THR A O 1
ATOM 1664 N N . LEU A 1 249 ? -80.382 -44.205 -48.411 1.00 82.27 249 LEU A N 1
ATOM 1665 C CA . LEU A 1 249 ? -80.434 -44.507 -46.985 1.00 83.38 249 LEU A CA 1
ATOM 1666 C C . LEU A 1 249 ? -80.595 -46.009 -46.749 1.00 85.38 249 LEU A C 1
ATOM 1667 O O . LEU A 1 249 ? -79.934 -46.569 -45.879 1.00 84.23 249 LEU A O 1
ATOM 1672 N N . LYS A 1 250 ? -81.475 -46.647 -47.524 1.00 88.76 250 LYS A N 1
ATOM 1673 C CA . LYS A 1 250 ? -81.670 -48.105 -47.468 1.00 91.86 250 LYS A CA 1
ATOM 1674 C C . LYS A 1 250 ? -80.328 -48.824 -47.513 1.00 89.35 250 LYS A C 1
ATOM 1675 O O . LYS A 1 250 ? -80.021 -49.647 -46.659 1.00 89.40 250 LYS A O 1
ATOM 1681 N N . GLU A 1 251 ? -79.529 -48.470 -48.510 1.00 87.41 251 GLU A N 1
ATOM 1682 C CA . GLU A 1 251 ? -78.236 -49.098 -48.750 1.00 86.44 251 GLU A CA 1
ATOM 1683 C C . GLU A 1 251 ? -77.229 -48.849 -47.629 1.00 83.37 251 GLU A C 1
ATOM 1684 O O . GLU A 1 251 ? -76.541 -49.771 -47.201 1.00 81.60 251 GLU A O 1
ATOM 1690 N N . LEU A 1 252 ? -77.155 -47.608 -47.156 1.00 81.60 252 LEU A N 1
ATOM 1691 C CA . LEU A 1 252 ? -76.269 -47.245 -46.046 1.00 80.43 252 LEU A CA 1
ATOM 1692 C C . LEU A 1 252 ? -76.452 -48.154 -44.821 1.00 81.91 252 LEU A C 1
ATOM 1693 O O . LEU A 1 252 ? -75.466 -48.631 -44.246 1.00 81.14 252 LEU A O 1
ATOM 1698 N N . LEU A 1 253 ? -77.712 -48.395 -44.447 1.00 84.20 253 LEU A N 1
ATOM 1699 C CA . LEU A 1 253 ? -78.059 -49.278 -43.318 1.00 85.28 253 LEU A CA 1
ATOM 1700 C C . LEU A 1 253 ? -77.755 -50.736 -43.630 1.00 86.39 253 LEU A C 1
ATOM 1701 O O . LEU A 1 253 ? -77.402 -51.505 -42.735 1.00 87.15 253 LEU A O 1
ATOM 1706 N N . GLU A 1 254 ? -77.920 -51.109 -44.897 1.00 87.04 254 GLU A N 1
ATOM 1707 C CA . GLU A 1 254 ? -77.535 -52.429 -45.371 1.00 88.59 254 GLU A CA 1
ATOM 1708 C C . GLU A 1 254 ? -76.034 -52.657 -45.199 1.00 86.36 254 GLU A C 1
ATOM 1709 O O . GLU A 1 254 ? -75.629 -53.713 -44.712 1.00 88.33 254 GLU A O 1
ATOM 1715 N N . PHE A 1 255 ? -75.221 -51.669 -45.577 1.00 82.27 255 PHE A N 1
ATOM 1716 C CA . PHE A 1 255 ? -73.765 -51.771 -45.415 1.00 80.28 255 PHE A CA 1
ATOM 1717 C C . PHE A 1 255 ? -73.320 -51.674 -43.957 1.00 79.64 255 PHE A C 1
ATOM 1718 O O . PHE A 1 255 ? -72.417 -52.398 -43.537 1.00 78.71 255 PHE A O 1
ATOM 1726 N N . LYS A 1 256 ? -73.972 -50.819 -43.178 1.00 80.47 256 LYS A N 1
ATOM 1727 C CA . LYS A 1 256 ? -73.679 -50.734 -41.746 1.00 80.71 256 LYS A CA 1
ATOM 1728 C C . LYS A 1 256 ? -73.992 -52.036 -40.992 1.00 81.52 256 LYS A C 1
ATOM 1729 O O . LYS A 1 256 ? -73.350 -52.327 -39.992 1.00 80.77 256 LYS A O 1
ATOM 1735 N N . PHE A 1 257 ? -74.954 -52.822 -41.471 1.00 83.01 257 PHE A N 1
ATOM 1736 C CA . PHE A 1 257 ? -75.202 -54.149 -40.895 1.00 85.57 257 PHE A CA 1
ATOM 1737 C C . PHE A 1 257 ? -74.110 -55.175 -41.237 1.00 85.69 257 PHE A C 1
ATOM 1738 O O . PHE A 1 257 ? -73.621 -55.870 -40.351 1.00 85.53 257 PHE A O 1
ATOM 1746 N N . LYS A 1 258 ? -73.754 -55.284 -42.518 1.00 85.82 258 LYS A N 1
ATOM 1747 C CA . LYS A 1 258 ? -72.769 -56.280 -42.979 1.00 86.15 258 LYS A CA 1
ATOM 1748 C C . LYS A 1 258 ? -71.389 -56.061 -42.388 1.00 83.69 258 LYS A C 1
ATOM 1749 O O . LYS A 1 258 ? -70.695 -57.009 -42.027 1.00 82.84 258 LYS A O 1
ATOM 1755 N N . TYR A 1 259 ? -70.993 -54.799 -42.325 1.00 81.60 259 TYR A N 1
ATOM 1756 C CA . TYR A 1 259 ? -69.666 -54.423 -41.904 1.00 80.37 259 TYR A CA 1
ATOM 1757 C C . TYR A 1 259 ? -69.808 -53.489 -40.708 1.00 80.36 259 TYR A C 1
ATOM 1758 O O . TYR A 1 259 ? -69.484 -52.304 -40.804 1.00 79.18 259 TYR A O 1
ATOM 1767 N N . PRO A 1 260 ? -70.292 -54.023 -39.563 1.00 82.34 260 PRO A N 1
ATOM 1768 C CA . PRO A 1 260 ? -70.618 -53.158 -38.426 1.00 82.69 260 PRO A CA 1
ATOM 1769 C C . PRO A 1 260 ? -69.439 -52.326 -37.926 1.00 81.66 260 PRO A C 1
ATOM 1770 O O . PRO A 1 260 ? -69.648 -51.196 -37.492 1.00 81.73 260 PRO A O 1
ATOM 1774 N N . GLN A 1 261 ? -68.223 -52.868 -38.029 1.00 81.19 261 GLN A N 1
ATOM 1775 C CA . GLN A 1 261 ? -67.020 -52.198 -37.530 1.00 79.85 261 GLN A CA 1
ATOM 1776 C C . GLN A 1 261 ? -66.359 -51.277 -38.554 1.00 76.32 261 GLN A C 1
ATOM 1777 O O . GLN A 1 261 ? -65.345 -50.664 -38.241 1.00 75.79 261 GLN A O 1
ATOM 1783 N N . ALA A 1 262 ? -66.915 -51.167 -39.762 1.00 74.91 262 ALA A N 1
ATOM 1784 C CA . ALA A 1 262 ? -66.395 -50.229 -40.768 1.00 72.55 262 ALA A CA 1
ATOM 1785 C C . ALA A 1 262 ? -66.769 -48.793 -40.402 1.00 71.66 262 ALA A C 1
ATOM 1786 O O . ALA A 1 262 ? -67.916 -48.547 -40.009 1.00 72.96 262 ALA A O 1
ATOM 1788 N N . PRO A 1 263 ? -65.811 -47.844 -40.516 1.00 69.74 263 PRO A N 1
ATOM 1789 C CA . PRO A 1 263 ? -66.155 -46.451 -40.268 1.00 69.15 263 PRO A CA 1
ATOM 1790 C C . PRO A 1 263 ? -67.005 -45.897 -41.387 1.00 69.28 263 PRO A C 1
ATOM 1791 O O . PRO A 1 263 ? -66.897 -46.347 -42.530 1.00 69.15 263 PRO A O 1
ATOM 1795 N N . VAL A 1 264 ? -67.857 -44.942 -41.039 1.00 70.00 264 VAL A N 1
ATOM 1796 C CA . VAL A 1 264 ? -68.652 -44.213 -42.008 1.00 70.28 264 VAL A CA 1
ATOM 1797 C C . VAL A 1 264 ? -67.927 -42.890 -42.228 1.00 67.99 264 VAL A C 1
ATOM 1798 O O . VAL A 1 264 ? -67.998 -42.008 -41.384 1.00 68.16 264 VAL A O 1
ATOM 1802 N N . ILE A 1 265 ? -67.209 -42.770 -43.340 1.00 66.24 265 ILE A N 1
ATOM 1803 C CA . ILE A 1 265 ? -66.403 -41.573 -43.612 1.00 65.17 265 ILE A CA 1
ATOM 1804 C C . ILE A 1 265 ? -67.276 -40.481 -44.213 1.00 64.11 265 ILE A C 1
ATOM 1805 O O . ILE A 1 265 ? -67.961 -40.712 -45.211 1.00 63.43 265 ILE A O 1
ATOM 1810 N N . MET A 1 266 ? -67.246 -39.301 -43.591 1.00 63.64 266 MET A N 1
ATOM 1811 C CA . MET A 1 266 ? -67.902 -38.111 -44.127 1.00 64.06 266 MET A CA 1
ATOM 1812 C C . MET A 1 266 ? -66.825 -37.127 -44.565 1.00 62.36 266 MET A C 1
ATOM 1813 O O . MET A 1 266 ? -66.565 -36.992 -45.759 1.00 63.53 266 MET A O 1
ATOM 1818 N N . GLY A 1 267 ? -66.170 -36.473 -43.613 1.00 61.06 267 GLY A N 1
ATOM 1819 C CA . GLY A 1 267 ? -65.138 -35.480 -43.921 1.00 58.87 267 GLY A CA 1
ATOM 1820 C C . GLY A 1 267 ? -63.729 -36.024 -43.857 1.00 56.84 267 GLY A C 1
ATOM 1821 O O . GLY A 1 267 ? -62.795 -35.397 -44.366 1.00 55.55 267 GLY A O 1
ATOM 1822 N N . ASN A 1 268 ? -63.576 -37.175 -43.203 1.00 56.38 268 ASN A N 1
ATOM 1823 C CA . ASN A 1 268 ? -62.280 -37.820 -42.987 1.00 55.33 268 ASN A CA 1
ATOM 1824 C C . ASN A 1 268 ? -61.252 -36.988 -42.204 1.00 54.48 268 ASN A C 1
ATOM 1825 O O . ASN A 1 268 ? -60.055 -37.265 -42.271 1.00 53.12 268 ASN A O 1
ATOM 1830 N N . THR A 1 269 ? -61.722 -36.004 -41.432 1.00 55.54 269 THR A N 1
ATOM 1831 C CA . THR A 1 269 ? -60.839 -35.151 -40.623 1.00 55.32 269 THR A CA 1
ATOM 1832 C C . THR A 1 269 ? -60.628 -35.718 -39.211 1.00 56.07 269 THR A C 1
ATOM 1833 O O . THR A 1 269 ? -59.906 -35.125 -38.419 1.00 56.37 269 THR A O 1
ATOM 1837 N N . SER A 1 270 ? -61.280 -36.833 -38.885 1.00 57.13 270 SER A N 1
ATOM 1838 C CA . SER A 1 270 ? -60.976 -37.572 -37.662 1.00 58.40 270 SER A CA 1
ATOM 1839 C C . SER A 1 270 ? -60.274 -38.881 -37.977 1.00 59.50 270 SER A C 1
ATOM 1840 O O . SER A 1 270 ? -59.223 -39.168 -37.400 1.00 59.78 270 SER A O 1
ATOM 1843 N N . VAL A 1 271 ? -60.850 -39.666 -38.886 1.00 61.23 271 VAL A N 1
ATOM 1844 C CA . VAL A 1 271 ? -60.267 -40.950 -39.291 1.00 62.67 271 VAL A CA 1
ATOM 1845 C C . VAL A 1 271 ? -58.956 -40.756 -40.047 1.00 64.29 271 VAL A C 1
ATOM 1846 O O . VAL A 1 271 ? -57.995 -41.475 -39.796 1.00 65.54 271 VAL A O 1
ATOM 1850 N N . GLY A 1 272 ? -58.927 -39.792 -40.967 1.00 66.08 272 GLY A N 1
ATOM 1851 C CA . GLY A 1 272 ? -57.746 -39.507 -41.781 1.00 65.97 272 GLY A CA 1
ATOM 1852 C C . GLY A 1 272 ? -56.477 -39.276 -40.988 1.00 67.22 272 GLY A C 1
ATOM 1853 O O . GLY A 1 272 ? -55.522 -40.032 -41.134 1.00 68.40 272 GLY A O 1
ATOM 1854 N N . PRO A 1 273 ? -56.457 -38.242 -40.131 1.00 69.30 273 PRO A N 1
ATOM 1855 C CA . PRO A 1 273 ? -55.250 -37.938 -39.356 1.00 70.81 273 PRO A CA 1
ATOM 1856 C C . PRO A 1 273 ? -54.731 -39.056 -38.448 1.00 73.71 273 PRO A C 1
ATOM 1857 O O . PRO A 1 273 ? -53.530 -39.091 -38.173 1.00 76.16 273 PRO A O 1
ATOM 1861 N N . GLU A 1 274 ? -55.601 -39.951 -37.988 1.00 76.67 274 GLU A N 1
ATOM 1862 C CA . GLU A 1 274 ? -55.168 -41.027 -37.093 1.00 81.44 274 GLU A CA 1
ATOM 1863 C C . GLU A 1 274 ? -54.628 -42.267 -37.813 1.00 83.52 274 GLU A C 1
ATOM 1864 O O . GLU A 1 274 ? -53.790 -42.984 -37.260 1.00 85.34 274 GLU A O 1
ATOM 1870 N N . VAL A 1 275 ? -55.081 -42.526 -39.037 1.00 84.87 275 VAL A N 1
ATOM 1871 C CA . VAL A 1 275 ? -54.436 -43.558 -39.862 1.00 85.22 275 VAL A CA 1
ATOM 1872 C C . VAL A 1 275 ? -53.052 -43.100 -40.346 1.00 84.09 275 VAL A C 1
ATOM 1873 O O . VAL A 1 275 ? -52.164 -43.927 -40.528 1.00 82.23 275 VAL A O 1
ATOM 1877 N N . LYS A 1 276 ? -52.876 -41.789 -40.530 1.00 86.11 276 LYS A N 1
ATOM 1878 C CA . LYS A 1 276 ? -51.595 -41.219 -40.981 1.00 87.82 276 LYS A CA 1
ATOM 1879 C C . LYS A 1 276 ? -50.475 -41.364 -39.959 1.00 88.67 276 LYS A C 1
ATOM 1880 O O . LYS A 1 276 ? -49.369 -41.765 -40.316 1.00 85.08 276 LYS A O 1
ATOM 1886 N N . PHE A 1 277 ? -50.761 -41.024 -38.702 1.00 93.05 277 PHE A N 1
ATOM 1887 C CA . PHE A 1 277 ? -49.753 -41.089 -37.638 1.00 95.97 277 PHE A CA 1
ATOM 1888 C C . PHE A 1 277 ? -50.305 -41.531 -36.280 1.00 95.06 277 PHE A C 1
ATOM 1889 O O . PHE A 1 277 ? -49.917 -40.989 -35.247 1.00 95.81 277 PHE A O 1
ATOM 1897 N N . LYS A 1 278 ? -51.212 -42.511 -36.290 1.00 95.16 278 LYS A N 1
ATOM 1898 C CA . LYS A 1 278 ? -51.487 -43.342 -35.102 1.00 98.65 278 LYS A CA 1
ATOM 1899 C C . LYS A 1 278 ? -51.646 -44.835 -35.452 1.00 99.70 278 LYS A C 1
ATOM 1900 O O . LYS A 1 278 ? -52.282 -45.586 -34.704 1.00 100.93 278 LYS A O 1
ATOM 1906 N N . GLY A 1 279 ? -51.054 -45.260 -36.572 1.00 98.85 279 GLY A N 1
ATOM 1907 C CA . GLY A 1 279 ? -51.024 -46.667 -36.985 1.00 99.55 279 GLY A CA 1
ATOM 1908 C C . GLY A 1 279 ? -52.343 -47.418 -37.098 1.00 100.52 279 GLY A C 1
ATOM 1909 O O . GLY A 1 279 ? -52.363 -48.642 -36.942 1.00 102.93 279 GLY A O 1
ATOM 1910 N N . VAL A 1 280 ? -53.432 -46.699 -37.380 1.00 100.03 280 VAL A N 1
ATOM 1911 C CA . VAL A 1 280 ? -54.780 -47.291 -37.505 1.00 99.94 280 VAL A CA 1
ATOM 1912 C C . VAL A 1 280 ? -55.041 -47.696 -38.967 1.00 96.16 280 VAL A C 1
ATOM 1913 O O . VAL A 1 280 ? -54.556 -47.031 -39.896 1.00 93.99 280 VAL A O 1
ATOM 1917 N N . PHE A 1 281 ? -55.790 -48.788 -39.165 1.00 90.64 281 PHE A N 1
ATOM 1918 C CA . PHE A 1 281 ? -56.097 -49.283 -40.512 1.00 84.87 281 PHE A CA 1
ATOM 1919 C C . PHE A 1 281 ? -57.472 -49.947 -40.608 1.00 83.19 281 PHE A C 1
ATOM 1920 O O . PHE A 1 281 ? -57.834 -50.741 -39.746 1.00 86.62 281 PHE A O 1
ATOM 1928 N N . HIS A 1 282 ? -58.216 -49.633 -41.673 1.00 78.52 282 HIS A N 1
ATOM 1929 C CA . HIS A 1 282 ? -59.578 -50.142 -41.872 1.00 76.62 282 HIS A CA 1
ATOM 1930 C C . HIS A 1 282 ? -59.692 -50.868 -43.207 1.00 73.12 282 HIS A C 1
ATOM 1931 O O . HIS A 1 282 ? -59.621 -50.231 -44.254 1.00 71.29 282 HIS A O 1
ATOM 1938 N N . PRO A 1 283 ? -59.902 -52.193 -43.181 1.00 71.89 283 PRO A N 1
ATOM 1939 C CA . PRO A 1 283 ? -60.071 -52.887 -44.450 1.00 71.67 283 PRO A CA 1
ATOM 1940 C C . PRO A 1 283 ? -61.335 -52.456 -45.192 1.00 71.61 283 PRO A C 1
ATOM 1941 O O . PRO A 1 283 ? -61.304 -52.330 -46.405 1.00 72.59 283 PRO A O 1
ATOM 1945 N N . VAL A 1 284 ? -62.430 -52.229 -44.473 1.00 71.17 284 VAL A N 1
ATOM 1946 C CA . VAL A 1 284 ? -63.681 -51.802 -45.097 1.00 70.58 284 VAL A CA 1
ATOM 1947 C C . VAL A 1 284 ? -63.971 -50.352 -44.700 1.00 69.17 284 VAL A C 1
ATOM 1948 O O . VAL A 1 284 ? -63.842 -49.998 -43.531 1.00 68.43 284 VAL A O 1
ATOM 1952 N N . ILE A 1 285 ? -64.322 -49.525 -45.689 1.00 68.03 285 ILE A N 1
ATOM 1953 C CA . ILE A 1 285 ? -64.810 -48.158 -45.480 1.00 67.43 285 ILE A CA 1
ATOM 1954 C C . ILE A 1 285 ? -66.208 -48.045 -46.079 1.00 68.68 285 ILE A C 1
ATOM 1955 O O . ILE A 1 285 ? -66.464 -48.605 -47.142 1.00 68.55 285 ILE A O 1
ATOM 1960 N N . ILE A 1 286 ? -67.102 -47.316 -45.401 1.00 69.47 286 ILE A N 1
ATOM 1961 C CA . ILE A 1 286 ? -68.390 -46.903 -45.979 1.00 69.75 286 ILE A CA 1
ATOM 1962 C C . ILE A 1 286 ? -68.401 -45.375 -46.077 1.00 68.76 286 ILE A C 1
ATOM 1963 O O . ILE A 1 286 ? -68.127 -44.689 -45.103 1.00 68.81 286 ILE A O 1
ATOM 1968 N N . SER A 1 287 ? -68.705 -44.851 -47.260 1.00 69.00 287 SER A N 1
ATOM 1969 C CA . SER A 1 287 ? -68.575 -43.424 -47.545 1.00 69.07 287 SER A CA 1
ATOM 1970 C C . SER A 1 287 ? -69.772 -42.977 -48.357 1.00 70.16 287 SER A C 1
ATOM 1971 O O . SER A 1 287 ? -69.691 -42.900 -49.588 1.00 69.02 287 SER A O 1
ATOM 1974 N N . PRO A 1 288 ? -70.889 -42.682 -47.670 1.00 72.42 288 PRO A N 1
ATOM 1975 C CA . PRO A 1 288 ? -72.142 -42.418 -48.354 1.00 74.83 288 PRO A CA 1
ATOM 1976 C C . PRO A 1 288 ? -72.133 -41.105 -49.109 1.00 76.54 288 PRO A C 1
ATOM 1977 O O . PRO A 1 288 ? -71.493 -40.156 -48.668 1.00 76.58 288 PRO A O 1
ATOM 1981 N N . ASP A 1 289 ? -72.848 -41.052 -50.231 1.00 80.39 289 ASP A N 1
ATOM 1982 C CA . ASP A 1 289 ? -73.011 -39.802 -50.973 1.00 83.26 289 ASP A CA 1
ATOM 1983 C C . ASP A 1 289 ? -74.093 -38.979 -50.270 1.00 86.13 289 ASP A C 1
ATOM 1984 O O . ASP A 1 289 ? -74.497 -39.322 -49.157 1.00 87.91 289 ASP A O 1
ATOM 1989 N N . ARG A 1 290 ? -74.557 -37.895 -50.887 1.00 87.67 290 ARG A N 1
ATOM 1990 C CA . ARG A 1 290 ? -75.536 -37.045 -50.230 1.00 90.36 290 ARG A CA 1
ATOM 1991 C C . ARG A 1 290 ? -76.873 -37.777 -50.077 1.00 90.48 290 ARG A C 1
ATOM 1992 O O . ARG A 1 290 ? -77.654 -37.864 -51.023 1.00 91.28 290 ARG A O 1
ATOM 2000 N N . ILE A 1 291 ? -77.089 -38.338 -48.886 1.00 89.65 291 ILE A N 1
ATOM 2001 C CA . ILE A 1 291 ? -78.372 -38.927 -48.497 1.00 90.76 291 ILE A CA 1
ATOM 2002 C C . ILE A 1 291 ? -79.199 -37.785 -47.897 1.00 91.39 291 ILE A C 1
ATOM 2003 O O . ILE A 1 291 ? -78.756 -37.145 -46.945 1.00 90.73 291 ILE A O 1
ATOM 2008 N N . GLU A 1 292 ? -80.390 -37.539 -48.443 1.00 92.74 292 GLU A N 1
ATOM 2009 C CA . GLU A 1 292 ? -81.217 -36.385 -48.044 1.00 93.80 292 GLU A CA 1
ATOM 2010 C C . GLU A 1 292 ? -81.573 -36.380 -46.550 1.00 92.40 292 GLU A C 1
ATOM 2011 O O . GLU A 1 292 ? -81.514 -35.333 -45.903 1.00 91.85 292 GLU A O 1
ATOM 2017 N N . GLU A 1 293 ? -81.894 -37.552 -46.007 1.00 91.35 293 GLU A N 1
ATOM 2018 C CA . GLU A 1 293 ? -82.246 -37.693 -44.586 1.00 90.91 293 GLU A CA 1
ATOM 2019 C C . GLU A 1 293 ? -81.098 -37.344 -43.635 1.00 88.84 293 GLU A C 1
ATOM 2020 O O . GLU A 1 293 ? -81.349 -36.945 -42.501 1.00 90.18 293 GLU A O 1
ATOM 2026 N N . LEU A 1 294 ? -79.855 -37.501 -44.102 1.00 86.63 294 LEU A N 1
ATOM 2027 C CA . LEU A 1 294 ? -78.643 -37.106 -43.351 1.00 84.52 294 LEU A CA 1
ATOM 2028 C C . LEU A 1 294 ? -78.322 -35.598 -43.394 1.00 83.29 294 LEU A C 1
ATOM 2029 O O . LEU A 1 294 ? -77.399 -35.147 -42.715 1.00 81.18 294 LEU A O 1
ATOM 2034 N N . SER A 1 295 ? -79.059 -34.826 -44.186 1.00 83.97 295 SER A N 1
ATOM 2035 C CA . SER A 1 295 ? -78.790 -33.402 -44.342 1.00 84.63 295 SER A CA 1
ATOM 2036 C C . SER A 1 295 ? -80.061 -32.574 -44.112 1.00 85.30 295 SER A C 1
ATOM 2037 O O . SER A 1 295 ? -80.269 -31.540 -44.744 1.00 86.01 295 SER A O 1
ATOM 2040 N N . VAL A 1 296 ? -80.889 -33.026 -43.175 1.00 85.27 296 VAL A N 1
ATOM 2041 C CA . VAL A 1 296 ? -82.153 -32.373 -42.858 1.00 85.88 296 VAL A CA 1
ATOM 2042 C C . VAL A 1 296 ? -81.935 -31.102 -42.022 1.00 85.68 296 VAL A C 1
ATOM 2043 O O . VAL A 1 296 ? -80.980 -31.021 -41.242 1.00 84.02 296 VAL A O 1
ATOM 2047 N N . VAL A 1 297 ? -82.819 -30.117 -42.218 1.00 86.91 297 VAL A N 1
ATOM 2048 C CA . VAL A 1 297 ? -82.872 -28.882 -41.412 1.00 86.96 297 VAL A CA 1
ATOM 2049 C C . VAL A 1 297 ? -84.333 -28.589 -41.064 1.00 89.20 297 VAL A C 1
ATOM 2050 O O . VAL A 1 297 ? -85.011 -27.852 -41.777 1.00 89.79 297 VAL A O 1
ATOM 2054 N N . ASN A 1 298 ? -84.809 -29.184 -39.974 1.00 91.26 298 ASN A N 1
ATOM 2055 C CA . ASN A 1 298 ? -86.180 -28.976 -39.506 1.00 95.34 298 ASN A CA 1
ATOM 2056 C C . ASN A 1 298 ? -86.248 -27.866 -38.456 1.00 95.23 298 ASN A C 1
ATOM 2057 O O . ASN A 1 298 ? -85.552 -27.934 -37.446 1.00 93.65 298 ASN A O 1
ATOM 2062 N N . HIS A 1 299 ? -87.079 -26.852 -38.711 1.00 96.83 299 HIS A N 1
ATOM 2063 C CA . HIS A 1 299 ? -87.409 -25.818 -37.721 1.00 97.78 299 HIS A CA 1
ATOM 2064 C C . HIS A 1 299 ? -88.655 -26.258 -36.966 1.00 99.26 299 HIS A C 1
ATOM 2065 O O . HIS A 1 299 ? -89.779 -25.947 -37.365 1.00 100.38 299 HIS A O 1
ATOM 2072 N N . ALA A 1 300 ? -88.453 -26.991 -35.876 1.00 99.48 300 ALA A N 1
ATOM 2073 C CA . ALA A 1 300 ? -89.566 -27.473 -35.058 1.00 100.78 300 ALA A CA 1
ATOM 2074 C C . ALA A 1 300 ? -90.124 -26.376 -34.144 1.00 102.01 300 ALA A C 1
ATOM 2075 O O . ALA A 1 300 ? -89.557 -25.286 -34.012 1.00 101.11 300 ALA A O 1
ATOM 2077 N N . TYR A 1 301 ? -91.256 -26.693 -33.529 1.00 103.67 301 TYR A N 1
ATOM 2078 C CA . TYR A 1 301 ? -91.887 -25.853 -32.521 1.00 104.48 301 TYR A CA 1
ATOM 2079 C C . TYR A 1 301 ? -91.054 -25.792 -31.234 1.00 103.62 301 TYR A C 1
ATOM 2080 O O . TYR A 1 301 ? -90.917 -24.730 -30.632 1.00 103.92 301 TYR A O 1
ATOM 2089 N N . ASN A 1 302 ? -90.534 -26.944 -30.814 1.00 102.74 302 ASN A N 1
ATOM 2090 C CA . ASN A 1 302 ? -89.716 -27.068 -29.598 1.00 102.31 302 ASN A CA 1
ATOM 2091 C C . ASN A 1 302 ? -88.213 -26.775 -29.794 1.00 99.68 302 ASN A C 1
ATOM 2092 O O . ASN A 1 302 ? -87.487 -26.605 -28.814 1.00 99.00 302 ASN A O 1
ATOM 2097 N N . GLY A 1 303 ? -87.751 -26.716 -31.046 1.00 97.62 303 GLY A N 1
ATOM 2098 C CA . GLY A 1 303 ? -86.319 -26.597 -31.348 1.00 94.44 303 GLY A CA 1
ATOM 2099 C C . GLY A 1 303 ? -85.999 -26.834 -32.815 1.00 92.72 303 GLY A C 1
ATOM 2100 O O . GLY A 1 303 ? -86.818 -26.551 -33.689 1.00 93.45 303 GLY A O 1
ATOM 2101 N N . LEU A 1 304 ? -84.797 -27.333 -33.090 1.00 90.14 304 LEU A N 1
ATOM 2102 C CA . LEU A 1 304 ? -84.443 -27.765 -34.443 1.00 88.30 304 LEU A CA 1
ATOM 2103 C C . LEU A 1 304 ? -83.652 -29.057 -34.455 1.00 85.72 304 LEU A C 1
ATOM 2104 O O . LEU A 1 304 ? -82.885 -29.350 -33.534 1.00 84.89 304 LEU A O 1
ATOM 2109 N N . THR A 1 305 ? -83.864 -29.821 -35.519 1.00 83.66 305 THR A N 1
ATOM 2110 C CA . THR A 1 305 ? -83.186 -31.078 -35.721 1.00 82.58 305 THR A CA 1
ATOM 2111 C C . THR A 1 305 ? -82.248 -30.861 -36.913 1.00 78.69 305 THR A C 1
ATOM 2112 O O . THR A 1 305 ? -82.690 -30.424 -37.977 1.00 77.55 305 THR A O 1
ATOM 2116 N N . LEU A 1 306 ? -80.956 -31.118 -36.708 1.00 75.99 306 LEU A N 1
ATOM 2117 C CA . LEU A 1 306 ? -79.931 -30.922 -37.747 1.00 74.02 306 LEU A CA 1
ATOM 2118 C C . LEU A 1 306 ? -79.374 -32.257 -38.227 1.00 72.79 306 LEU A C 1
ATOM 2119 O O . LEU A 1 306 ? -79.006 -33.105 -37.413 1.00 72.20 306 LEU A O 1
ATOM 2124 N N . GLY A 1 307 ? -79.299 -32.421 -39.547 1.00 72.41 307 GLY A N 1
ATOM 2125 C CA . GLY A 1 307 ? -78.730 -33.617 -40.165 1.00 71.62 307 GLY A CA 1
ATOM 2126 C C . GLY A 1 307 ? -77.280 -33.891 -39.783 1.00 70.03 307 GLY A C 1
ATOM 2127 O O . GLY A 1 307 ? -76.458 -32.974 -39.673 1.00 68.59 307 GLY A O 1
ATOM 2128 N N . ALA A 1 308 ? -76.974 -35.168 -39.591 1.00 69.99 308 ALA A N 1
ATOM 2129 C CA . ALA A 1 308 ? -75.638 -35.609 -39.200 1.00 68.93 308 ALA A CA 1
ATOM 2130 C C . ALA A 1 308 ? -74.598 -35.403 -40.300 1.00 67.96 308 ALA A C 1
ATOM 2131 O O . ALA A 1 308 ? -73.406 -35.300 -40.006 1.00 68.26 308 ALA A O 1
ATOM 2133 N N . GLY A 1 309 ? -75.047 -35.362 -41.556 1.00 67.93 309 GLY A N 1
ATOM 2134 C CA . GLY A 1 309 ? -74.179 -35.108 -42.707 1.00 66.46 309 GLY A CA 1
ATOM 2135 C C . GLY A 1 309 ? -74.023 -33.654 -43.139 1.00 65.63 309 GLY A C 1
ATOM 2136 O O . GLY A 1 309 ? -73.443 -33.390 -44.189 1.00 64.43 309 GLY A O 1
ATOM 2137 N N . LEU A 1 310 ? -74.550 -32.712 -42.361 1.00 66.11 310 LEU A N 1
ATOM 2138 C CA . LEU A 1 310 ? -74.292 -31.297 -42.601 1.00 65.42 310 LEU A CA 1
ATOM 2139 C C . LEU A 1 310 ? -72.858 -31.021 -42.187 1.00 63.45 310 LEU A C 1
ATOM 2140 O O . LEU A 1 310 ? -72.380 -31.590 -41.205 1.00 62.58 310 LEU A O 1
ATOM 2145 N N . SER A 1 311 ? -72.178 -30.147 -42.920 1.00 62.32 311 SER A N 1
ATOM 2146 C CA . SER A 1 311 ? -70.833 -29.736 -42.533 1.00 62.10 311 SER A CA 1
ATOM 2147 C C . SER A 1 311 ? -70.945 -28.786 -41.360 1.00 63.62 311 SER A C 1
ATOM 2148 O O . SER A 1 311 ? -72.016 -28.206 -41.127 1.00 65.50 311 SER A O 1
ATOM 2151 N N . LEU A 1 312 ? -69.848 -28.626 -40.627 1.00 63.01 312 LEU A N 1
ATOM 2152 C CA . LEU A 1 312 ? -69.808 -27.675 -39.513 1.00 63.63 312 LEU A CA 1
ATOM 2153 C C . LEU A 1 312 ? -69.974 -26.241 -40.015 1.00 64.57 312 LEU A C 1
ATOM 2154 O O . LEU A 1 312 ? -70.530 -25.402 -39.304 1.00 67.04 312 LEU A O 1
ATOM 2159 N N . ALA A 1 313 ? -69.502 -25.969 -41.234 1.00 63.99 313 ALA A N 1
ATOM 2160 C CA . ALA A 1 313 ? -69.666 -24.660 -41.862 1.00 64.01 313 ALA A CA 1
ATOM 2161 C C . ALA A 1 313 ? -71.141 -24.344 -42.116 1.00 65.84 313 ALA A C 1
ATOM 2162 O O . ALA A 1 313 ? -71.612 -23.267 -41.762 1.00 66.16 313 ALA A O 1
ATOM 2164 N N . GLN A 1 314 ? -71.857 -25.291 -42.717 1.00 67.04 314 GLN A N 1
ATOM 2165 C CA . GLN A 1 314 ? -73.309 -25.173 -42.920 1.00 69.87 314 GLN A CA 1
ATOM 2166 C C . GLN A 1 314 ? -74.121 -25.047 -41.630 1.00 70.55 314 GLN A C 1
ATOM 2167 O O . GLN A 1 314 ? -75.167 -24.405 -41.624 1.00 71.45 314 GLN A O 1
ATOM 2173 N N . VAL A 1 315 ? -73.662 -25.698 -40.565 1.00 69.97 315 VAL A N 1
ATOM 2174 C CA . VAL A 1 315 ? -74.292 -25.579 -39.253 1.00 70.76 315 VAL A CA 1
ATOM 2175 C C . VAL A 1 315 ? -74.073 -24.177 -38.718 1.00 71.15 315 VAL A C 1
ATOM 2176 O O . VAL A 1 315 ? -74.971 -23.612 -38.123 1.00 72.63 315 VAL A O 1
ATOM 2180 N N . LYS A 1 316 ? -72.892 -23.614 -38.937 1.00 71.34 316 LYS A N 1
ATOM 2181 C CA . LYS A 1 316 ? -72.620 -22.241 -38.510 1.00 72.76 316 LYS A CA 1
ATOM 2182 C C . LYS A 1 316 ? -73.561 -21.252 -39.203 1.00 73.03 316 LYS A C 1
ATOM 2183 O O . LYS A 1 316 ? -74.044 -20.321 -38.567 1.00 75.65 316 LYS A O 1
ATOM 2189 N N . ASP A 1 317 ? -73.860 -21.490 -40.477 1.00 72.23 317 ASP A N 1
ATOM 2190 C CA . ASP A 1 317 ? -74.790 -20.638 -41.240 1.00 74.00 317 ASP A CA 1
ATOM 2191 C C . ASP A 1 317 ? -76.261 -20.765 -40.844 1.00 74.98 317 ASP A C 1
ATOM 2192 O O . ASP A 1 317 ? -76.965 -19.759 -40.724 1.00 76.09 317 ASP A O 1
ATOM 2197 N N . ILE A 1 318 ? -76.718 -22.002 -40.686 1.00 73.81 318 ILE A N 1
ATOM 2198 C CA . ILE A 1 318 ? -78.071 -22.295 -40.215 1.00 74.12 318 ILE A CA 1
ATOM 2199 C C . ILE A 1 318 ? -78.342 -21.587 -38.873 1.00 75.09 318 ILE A C 1
ATOM 2200 O O . ILE A 1 318 ? -79.372 -20.923 -38.711 1.00 75.71 318 ILE A O 1
ATOM 2205 N N . LEU A 1 319 ? -77.406 -21.722 -37.935 1.00 74.39 319 LEU A N 1
ATOM 2206 C CA . LEU A 1 319 ? -77.546 -21.145 -36.598 1.00 75.23 319 LEU A CA 1
ATOM 2207 C C . LEU A 1 319 ? -77.378 -19.629 -36.571 1.00 76.38 319 LEU A C 1
ATOM 2208 O O . LEU A 1 319 ? -77.890 -18.983 -35.672 1.00 78.63 319 LEU A O 1
ATOM 2213 N N . ALA A 1 320 ? -76.620 -19.065 -37.508 1.00 76.65 320 ALA A N 1
ATOM 2214 C CA . ALA A 1 320 ? -76.476 -17.605 -37.601 1.00 77.13 320 ALA A CA 1
ATOM 2215 C C . ALA A 1 320 ? -77.802 -16.963 -37.994 1.00 79.75 320 ALA A C 1
ATOM 2216 O O . ALA A 1 320 ? -78.180 -15.927 -37.453 1.00 82.79 320 ALA A O 1
ATOM 2218 N N . ASP A 1 321 ? -78.497 -17.605 -38.931 1.00 80.63 321 ASP A N 1
ATOM 2219 C CA . ASP A 1 321 ? -79.806 -17.172 -39.409 1.00 83.48 321 ASP A CA 1
ATOM 2220 C C . ASP A 1 321 ? -80.877 -17.331 -38.315 1.00 85.18 321 ASP A C 1
ATOM 2221 O O . ASP A 1 321 ? -81.656 -16.411 -38.065 1.00 86.37 321 ASP A O 1
ATOM 2226 N N . VAL A 1 322 ? -80.905 -18.497 -37.676 1.00 84.58 322 VAL A N 1
ATOM 2227 C CA . VAL A 1 322 ? -81.845 -18.788 -36.589 1.00 85.71 322 VAL A CA 1
ATOM 2228 C C . VAL A 1 322 ? -81.696 -17.792 -35.440 1.00 86.60 322 VAL A C 1
ATOM 2229 O O . VAL A 1 322 ? -82.685 -17.278 -34.939 1.00 88.77 322 VAL A O 1
ATOM 2233 N N . VAL A 1 323 ? -80.459 -17.529 -35.038 1.00 86.43 323 VAL A N 1
ATOM 2234 C CA . VAL A 1 323 ? -80.142 -16.510 -34.020 1.00 87.05 323 VAL A CA 1
ATOM 2235 C C . VAL A 1 323 ? -80.729 -15.114 -34.322 1.00 89.18 323 VAL A C 1
ATOM 2236 O O . VAL A 1 323 ? -81.173 -14.434 -33.405 1.00 89.82 323 VAL A O 1
ATOM 2240 N N . GLN A 1 324 ? -80.724 -14.697 -35.588 1.00 91.28 324 GLN A N 1
ATOM 2241 C CA . GLN A 1 324 ? -81.298 -13.400 -35.991 1.00 94.42 324 GLN A CA 1
ATOM 2242 C C . GLN A 1 324 ? -82.823 -13.420 -36.188 1.00 96.06 324 GLN A C 1
ATOM 2243 O O . GLN A 1 324 ? -83.471 -12.384 -36.053 1.00 97.60 324 GLN A O 1
ATOM 2249 N N . LYS A 1 325 ? -83.381 -14.585 -36.513 1.00 96.78 325 LYS A N 1
ATOM 2250 C CA . LYS A 1 325 ? -84.821 -14.737 -36.795 1.00 99.36 325 LYS A CA 1
ATOM 2251 C C . LYS A 1 325 ? -85.663 -15.058 -35.558 1.00 100.21 325 LYS A C 1
ATOM 2252 O O . LYS A 1 325 ? -86.886 -14.927 -35.612 1.00 101.87 325 LYS A O 1
ATOM 2258 N N . LEU A 1 326 ? -85.024 -15.489 -34.468 1.00 99.28 326 LEU A N 1
ATOM 2259 C CA . LEU A 1 326 ? -85.719 -15.826 -33.218 1.00 100.69 326 LEU A CA 1
ATOM 2260 C C . LEU A 1 326 ? -85.298 -14.885 -32.081 1.00 100.90 326 LEU A C 1
ATOM 2261 O O . LEU A 1 326 ? -84.221 -14.283 -32.152 1.00 99.80 326 LEU A O 1
ATOM 2266 N N . PRO A 1 327 ? -86.144 -14.758 -31.030 1.00 101.93 327 PRO A N 1
ATOM 2267 C CA . PRO A 1 327 ? -85.824 -13.894 -29.886 1.00 102.13 327 PRO A CA 1
ATOM 2268 C C . PRO A 1 327 ? -84.780 -14.527 -28.972 1.00 101.57 327 PRO A C 1
ATOM 2269 O O . PRO A 1 327 ? -84.673 -15.756 -28.911 1.00 99.71 327 PRO A O 1
ATOM 2273 N N . GLU A 1 328 ? -84.052 -13.689 -28.236 1.00 102.94 328 GLU A N 1
ATOM 2274 C CA . GLU A 1 328 ? -82.763 -14.083 -27.653 1.00 104.04 328 GLU A CA 1
ATOM 2275 C C . GLU A 1 328 ? -82.801 -14.818 -26.294 1.00 105.15 328 GLU A C 1
ATOM 2276 O O . GLU A 1 328 ? -81.829 -14.760 -25.532 1.00 105.53 328 GLU A O 1
ATOM 2282 N N . GLU A 1 329 ? -83.905 -15.490 -25.975 1.00 106.17 329 GLU A N 1
ATOM 2283 C CA . GLU A 1 329 ? -83.906 -16.473 -24.881 1.00 106.48 329 GLU A CA 1
ATOM 2284 C C . GLU A 1 329 ? -84.347 -17.876 -25.305 1.00 104.21 329 GLU A C 1
ATOM 2285 O O . GLU A 1 329 ? -84.387 -18.775 -24.466 1.00 101.49 329 GLU A O 1
ATOM 2291 N N . LYS A 1 330 ? -84.683 -18.044 -26.589 1.00 103.54 330 LYS A N 1
ATOM 2292 C CA . LYS A 1 330 ? -84.806 -19.357 -27.234 1.00 103.22 330 LYS A CA 1
ATOM 2293 C C . LYS A 1 330 ? -83.561 -19.720 -28.057 1.00 98.57 330 LYS A C 1
ATOM 2294 O O . LYS A 1 330 ? -83.458 -20.853 -28.530 1.00 97.79 330 LYS A O 1
ATOM 2300 N N . THR A 1 331 ? -82.625 -18.777 -28.213 1.00 94.79 331 THR A N 1
ATOM 2301 C CA . THR A 1 331 ? -81.420 -18.975 -29.021 1.00 91.03 331 THR A CA 1
ATOM 2302 C C . THR A 1 331 ? -80.188 -19.033 -28.124 1.00 88.49 331 THR A C 1
ATOM 2303 O O . THR A 1 331 ? -79.153 -18.456 -28.446 1.00 86.72 331 THR A O 1
ATOM 2307 N N . GLN A 1 332 ? -80.296 -19.732 -26.997 1.00 87.84 332 GLN A N 1
ATOM 2308 C CA . GLN A 1 332 ? -79.227 -19.724 -26.005 1.00 86.80 332 GLN A CA 1
ATOM 2309 C C . GLN A 1 332 ? -78.171 -20.760 -26.336 1.00 85.84 332 GLN A C 1
ATOM 2310 O O . GLN A 1 332 ? -76.976 -20.467 -26.300 1.00 85.63 332 GLN A O 1
ATOM 2316 N N . MET A 1 333 ? -78.619 -21.977 -26.634 1.00 86.33 333 MET A N 1
ATOM 2317 C CA . MET A 1 333 ? -77.730 -23.037 -27.109 1.00 84.39 333 MET A CA 1
ATOM 2318 C C . MET A 1 333 ? -77.068 -22.656 -28.416 1.00 81.92 333 MET A C 1
ATOM 2319 O O . MET A 1 333 ? -75.872 -22.872 -28.586 1.00 81.42 333 MET A O 1
ATOM 2324 N N . TYR A 1 334 ? -77.844 -22.073 -29.323 1.00 81.32 334 TYR A N 1
ATOM 2325 C CA . TYR A 1 334 ? -77.351 -21.752 -30.662 1.00 79.74 334 TYR A CA 1
ATOM 2326 C C . TYR A 1 334 ? -76.299 -20.646 -30.649 1.00 79.45 334 TYR A C 1
ATOM 2327 O O . TYR A 1 334 ? -75.475 -20.587 -31.555 1.00 79.04 334 TYR A O 1
ATOM 2336 N N . HIS A 1 335 ? -76.311 -19.786 -29.633 1.00 80.82 335 HIS A N 1
ATOM 2337 C CA . HIS A 1 335 ? -75.236 -18.801 -29.461 1.00 81.22 335 HIS A CA 1
ATOM 2338 C C . HIS A 1 335 ? -73.911 -19.401 -29.002 1.00 77.74 335 HIS A C 1
ATOM 2339 O O . HIS A 1 335 ? -72.854 -18.997 -29.476 1.00 75.63 335 HIS A O 1
ATOM 2346 N N . ALA A 1 336 ? -73.976 -20.336 -28.064 1.00 76.80 336 ALA A N 1
ATOM 2347 C CA . ALA A 1 336 ? -72.784 -20.998 -27.549 1.00 75.59 336 ALA A CA 1
ATOM 2348 C C . ALA A 1 336 ? -72.107 -21.863 -28.620 1.00 74.40 336 ALA A C 1
ATOM 2349 O O . ALA A 1 336 ? -70.870 -21.913 -28.689 1.00 72.71 336 ALA A O 1
ATOM 2351 N N . LEU A 1 337 ? -72.918 -22.532 -29.444 1.00 74.35 337 LEU A N 1
ATOM 2352 C CA . LEU A 1 337 ? -72.410 -23.291 -30.595 1.00 73.50 337 LEU A CA 1
ATOM 2353 C C . LEU A 1 337 ? -71.767 -22.378 -31.648 1.00 72.99 337 LEU A C 1
ATOM 2354 O O . LEU A 1 337 ? -70.678 -22.684 -32.129 1.00 73.12 337 LEU A O 1
ATOM 2359 N N . LEU A 1 338 ? -72.422 -21.268 -31.996 1.00 73.62 338 LEU A N 1
ATOM 2360 C CA . LEU A 1 338 ? -71.817 -20.268 -32.901 1.00 72.69 338 LEU A CA 1
ATOM 2361 C C . LEU A 1 338 ? -70.487 -19.731 -32.403 1.00 71.55 338 LEU A C 1
ATOM 2362 O O . LEU A 1 338 ? -69.578 -19.505 -33.206 1.00 70.02 338 LEU A O 1
ATOM 2367 N N . LYS A 1 339 ? -70.401 -19.488 -31.094 1.00 72.31 339 LYS A N 1
ATOM 2368 C CA . LYS A 1 339 ? -69.183 -18.957 -30.476 1.00 72.67 339 LYS A CA 1
ATOM 2369 C C . LYS A 1 339 ? -68.008 -19.893 -30.719 1.00 70.73 339 LYS A C 1
ATOM 2370 O O . LYS A 1 339 ? -66.960 -19.473 -31.198 1.00 70.17 339 LYS A O 1
ATOM 2376 N N . HIS A 1 340 ? -68.200 -21.163 -30.398 1.00 70.43 340 HIS A N 1
ATOM 2377 C CA . HIS A 1 340 ? -67.135 -22.141 -30.535 1.00 69.16 340 HIS A CA 1
ATOM 2378 C C . HIS A 1 340 ? -66.885 -22.603 -31.965 1.00 67.84 340 HIS A C 1
ATOM 2379 O O . HIS A 1 340 ? -65.783 -23.073 -32.246 1.00 66.77 340 HIS A O 1
ATOM 2386 N N . LEU A 1 341 ? -67.880 -22.460 -32.846 1.00 67.40 341 LEU A N 1
ATOM 2387 C CA . LEU A 1 341 ? -67.704 -22.730 -34.282 1.00 66.67 341 LEU A CA 1
ATOM 2388 C C . LEU A 1 341 ? -66.923 -21.627 -35.011 1.00 66.22 341 LEU A C 1
ATOM 2389 O O . LEU A 1 341 ? -66.275 -21.889 -36.027 1.00 65.85 341 LEU A O 1
ATOM 2394 N N . GLY A 1 342 ? -66.990 -20.400 -34.509 1.00 67.18 342 GLY A N 1
ATOM 2395 C CA . GLY A 1 342 ? -66.184 -19.307 -35.048 1.00 66.95 342 GLY A CA 1
ATOM 2396 C C . GLY A 1 342 ? -64.684 -19.539 -34.948 1.00 65.83 342 GLY A C 1
ATOM 2397 O O . GLY A 1 342 ? -63.935 -19.109 -35.824 1.00 63.62 342 GLY A O 1
ATOM 2398 N N . THR A 1 343 ? -64.262 -20.212 -33.876 1.00 66.80 343 THR A N 1
ATOM 2399 C CA . THR A 1 343 ? -62.851 -20.522 -33.604 1.00 67.17 343 THR A CA 1
ATOM 2400 C C . THR A 1 343 ? -62.407 -21.924 -34.038 1.00 66.42 343 THR A C 1
ATOM 2401 O O . THR A 1 343 ? -61.210 -22.171 -34.170 1.00 67.76 343 THR A O 1
ATOM 2405 N N . LEU A 1 344 ? -63.366 -22.823 -34.260 1.00 66.10 344 LEU A N 1
ATOM 2406 C CA . LEU A 1 344 ? -63.099 -24.233 -34.536 1.00 65.38 344 LEU A CA 1
ATOM 2407 C C . LEU A 1 344 ? -62.313 -24.436 -35.837 1.00 64.69 344 LEU A C 1
ATOM 2408 O O . LEU A 1 344 ? -62.844 -24.198 -36.920 1.00 65.02 344 LEU A O 1
ATOM 2413 N N . ALA A 1 345 ? -61.054 -24.877 -35.719 1.00 64.00 345 ALA A N 1
ATOM 2414 C CA . ALA A 1 345 ? -60.170 -25.145 -36.878 1.00 62.54 345 ALA A CA 1
ATOM 2415 C C . ALA A 1 345 ? -60.096 -23.914 -37.787 1.00 60.64 345 ALA A C 1
ATOM 2416 O O . ALA A 1 345 ? -59.987 -22.812 -37.274 1.00 63.16 345 ALA A O 1
ATOM 2418 N N . GLY A 1 346 ? -60.140 -24.094 -39.105 1.00 58.64 346 GLY A N 1
ATOM 2419 C CA . GLY A 1 346 ? -60.345 -23.000 -40.049 1.00 57.31 346 GLY A CA 1
ATOM 2420 C C . GLY A 1 346 ? -61.448 -23.362 -41.032 1.00 57.19 346 GLY A C 1
ATOM 2421 O O . GLY A 1 346 ? -62.179 -24.332 -40.830 1.00 57.70 346 GLY A O 1
ATOM 2422 N N . SER A 1 347 ? -61.537 -22.593 -42.115 1.00 56.40 347 SER A N 1
ATOM 2423 C CA . SER A 1 347 ? -62.644 -22.680 -43.073 1.00 56.17 347 SER A CA 1
ATOM 2424 C C . SER A 1 347 ? -62.708 -24.006 -43.840 1.00 55.11 347 SER A C 1
ATOM 2425 O O . SER A 1 347 ? -63.798 -24.519 -44.106 1.00 56.02 347 SER A O 1
ATOM 2428 N N . GLN A 1 348 ? -61.541 -24.571 -44.144 1.00 53.51 348 GLN A N 1
ATOM 2429 C CA . GLN A 1 348 ? -61.428 -25.794 -44.950 1.00 52.88 348 GLN A CA 1
ATOM 2430 C C . GLN A 1 348 ? -61.936 -27.013 -44.182 1.00 53.21 348 GLN A C 1
ATOM 2431 O O . GLN A 1 348 ? -62.755 -27.786 -44.685 1.00 54.17 348 GLN A O 1
ATOM 2437 N N . ILE A 1 349 ? -61.450 -27.169 -42.956 1.00 52.86 349 ILE A N 1
ATOM 2438 C CA . ILE A 1 349 ? -61.873 -28.262 -42.089 1.00 53.63 349 ILE A CA 1
ATOM 2439 C C . ILE A 1 349 ? -63.345 -28.139 -41.695 1.00 55.31 349 ILE A C 1
ATOM 2440 O O . ILE A 1 349 ? -64.055 -29.144 -41.665 1.00 56.71 349 ILE A O 1
ATOM 2445 N N . ARG A 1 350 ? -63.816 -26.931 -41.401 1.00 56.01 350 ARG A N 1
ATOM 2446 C CA . ARG A 1 350 ? -65.249 -26.743 -41.113 1.00 57.55 350 ARG A CA 1
ATOM 2447 C C . ARG A 1 350 ? -66.135 -27.170 -42.290 1.00 58.10 350 ARG A C 1
ATOM 2448 O O . ARG A 1 350 ? -67.194 -27.745 -42.078 1.00 59.18 350 ARG A O 1
ATOM 2456 N N . ASN A 1 351 ? -65.699 -26.882 -43.516 1.00 57.73 351 ASN A N 1
ATOM 2457 C CA . ASN A 1 351 ? -66.457 -27.258 -44.710 1.00 58.43 351 ASN A CA 1
ATOM 2458 C C . ASN A 1 351 ? -66.370 -28.727 -45.066 1.00 59.19 351 ASN A C 1
ATOM 2459 O O . ASN A 1 351 ? -67.195 -29.211 -45.831 1.00 61.12 351 ASN A O 1
ATOM 2464 N N . MET A 1 352 ? -65.362 -29.420 -44.548 1.00 59.58 352 MET A N 1
ATOM 2465 C CA . MET A 1 352 ? -65.225 -30.871 -44.728 1.00 60.16 352 MET A CA 1
ATOM 2466 C C . MET A 1 352 ? -65.896 -31.656 -43.611 1.00 59.63 352 MET A C 1
ATOM 2467 O O . MET A 1 352 ? -66.624 -32.608 -43.876 1.00 60.42 352 MET A O 1
ATOM 2472 N N . ALA A 1 353 ? -65.642 -31.246 -42.369 1.00 59.15 353 ALA A N 1
ATOM 2473 C CA . ALA A 1 353 ? -66.108 -31.967 -41.179 1.00 59.65 353 ALA A CA 1
ATOM 2474 C C . ALA A 1 353 ? -67.628 -31.939 -41.022 1.00 60.47 353 ALA A C 1
ATOM 2475 O O . ALA A 1 353 ? -68.247 -30.888 -41.176 1.00 60.91 353 ALA A O 1
ATOM 2477 N N . SER A 1 354 ? -68.209 -33.099 -40.708 1.00 60.41 354 SER A N 1
ATOM 2478 C CA . SER A 1 354 ? -69.644 -33.232 -40.480 1.00 61.03 354 SER A CA 1
ATOM 2479 C C . SER A 1 354 ? -69.971 -33.162 -39.001 1.00 62.14 354 SER A C 1
ATOM 2480 O O . SER A 1 354 ? -69.096 -33.369 -38.145 1.00 61.53 354 SER A O 1
ATOM 2483 N N . LEU A 1 355 ? -71.244 -32.880 -38.724 1.00 62.82 355 LEU A N 1
ATOM 2484 C CA . LEU A 1 355 ? -71.740 -32.767 -37.364 1.00 63.98 355 LEU A CA 1
ATOM 2485 C C . LEU A 1 355 ? -71.792 -34.127 -36.689 1.00 64.64 355 LEU A C 1
ATOM 2486 O O . LEU A 1 355 ? -71.407 -34.251 -35.528 1.00 65.92 355 LEU A O 1
ATOM 2491 N N . GLY A 1 356 ? -72.293 -35.131 -37.408 1.00 64.29 356 GLY A N 1
ATOM 2492 C CA . GLY A 1 356 ? -72.309 -36.510 -36.925 1.00 64.75 356 GLY A CA 1
ATOM 2493 C C . GLY A 1 356 ? -70.910 -37.055 -36.667 1.00 63.80 356 GLY A C 1
ATOM 2494 O O . GLY A 1 356 ? -70.674 -37.729 -35.662 1.00 63.83 356 GLY A O 1
ATOM 2495 N N . GLY A 1 357 ? -69.983 -36.762 -37.579 1.00 62.60 357 GLY A N 1
ATOM 2496 C CA . GLY A 1 357 ? -68.574 -37.099 -37.392 1.00 61.62 357 GLY A CA 1
ATOM 2497 C C . GLY A 1 357 ? -68.035 -36.517 -36.103 1.00 61.88 357 GLY A C 1
ATOM 2498 O O . GLY A 1 357 ? -67.413 -37.215 -35.311 1.00 61.65 357 GLY A O 1
ATOM 2499 N N . HIS A 1 358 ? -68.300 -35.237 -35.882 1.00 62.45 358 HIS A N 1
ATOM 2500 C CA . HIS A 1 358 ? -67.833 -34.567 -34.679 1.00 63.30 358 HIS A CA 1
ATOM 2501 C C . HIS A 1 358 ? -68.313 -35.265 -33.408 1.00 65.07 358 HIS A C 1
ATOM 2502 O O . HIS A 1 358 ? -67.519 -35.582 -32.520 1.00 65.74 358 HIS A O 1
ATOM 2509 N N . ILE A 1 359 ? -69.617 -35.496 -33.341 1.00 66.73 359 ILE A N 1
ATOM 2510 C CA . ILE A 1 359 ? -70.251 -36.094 -32.171 1.00 68.26 359 ILE A CA 1
ATOM 2511 C C . ILE A 1 359 ? -69.751 -37.518 -31.926 1.00 68.33 359 ILE A C 1
ATOM 2512 O O . ILE A 1 359 ? -69.452 -37.867 -30.794 1.00 69.34 359 ILE A O 1
ATOM 2517 N N . ILE A 1 360 ? -69.658 -38.328 -32.978 1.00 67.91 360 ILE A N 1
ATOM 2518 C CA . ILE A 1 360 ? -69.270 -39.739 -32.839 1.00 68.71 360 ILE A CA 1
ATOM 2519 C C . ILE A 1 360 ? -67.771 -39.904 -32.548 1.00 68.36 360 ILE A C 1
ATOM 2520 O O . ILE A 1 360 ? -67.387 -40.818 -31.810 1.00 68.86 360 ILE A O 1
ATOM 2525 N N . SER A 1 361 ? -66.940 -39.033 -33.131 1.00 67.97 361 SER A N 1
ATOM 2526 C CA . SER A 1 361 ? -65.491 -38.993 -32.871 1.00 66.93 361 SER A CA 1
ATOM 2527 C C . SER A 1 361 ? -65.165 -38.988 -31.385 1.00 68.00 361 SER A C 1
ATOM 2528 O O . SER A 1 361 ? -64.289 -39.722 -30.929 1.00 68.49 361 SER A O 1
ATOM 2531 N N . ARG A 1 362 ? -65.879 -38.145 -30.643 1.00 68.62 362 ARG A N 1
ATOM 2532 C CA . ARG A 1 362 ? -65.719 -38.025 -29.202 1.00 69.45 362 ARG A CA 1
ATOM 2533 C C . ARG A 1 362 ? -64.287 -37.705 -28.794 1.00 68.15 362 ARG A C 1
ATOM 2534 O O . ARG A 1 362 ? -63.719 -38.351 -27.911 1.00 67.37 362 ARG A O 1
ATOM 2542 N N . HIS A 1 363 ? -63.717 -36.692 -29.445 1.00 67.99 363 HIS A N 1
ATOM 2543 C CA . HIS A 1 363 ? -62.391 -36.184 -29.077 1.00 68.79 363 HIS A CA 1
ATOM 2544 C C . HIS A 1 363 ? -62.486 -35.513 -27.701 1.00 69.94 363 HIS A C 1
ATOM 2545 O O . HIS A 1 363 ? -63.431 -34.761 -27.462 1.00 70.08 363 HIS A O 1
ATOM 2552 N N . PRO A 1 364 ? -61.516 -35.765 -26.795 1.00 70.24 364 PRO A N 1
ATOM 2553 C CA . PRO A 1 364 ? -61.594 -35.150 -25.451 1.00 71.40 364 PRO A CA 1
ATOM 2554 C C . PRO A 1 364 ? -61.577 -33.610 -25.462 1.00 71.54 364 PRO A C 1
ATOM 2555 O O . PRO A 1 364 ? -62.180 -32.978 -24.578 1.00 72.16 364 PRO A O 1
ATOM 2559 N N . ASP A 1 365 ? -60.895 -33.044 -26.463 1.00 70.46 365 ASP A N 1
ATOM 2560 C CA . ASP A 1 365 ? -60.779 -31.587 -26.689 1.00 70.30 365 ASP A CA 1
ATOM 2561 C C . ASP A 1 365 ? -61.867 -30.989 -27.598 1.00 69.22 365 ASP A C 1
ATOM 2562 O O . ASP A 1 365 ? -61.840 -29.785 -27.867 1.00 70.61 365 ASP A O 1
ATOM 2567 N N . SER A 1 366 ? -62.806 -31.814 -28.070 1.00 67.72 366 SER A N 1
ATOM 2568 C CA . SER A 1 366 ? -63.991 -31.350 -28.811 1.00 67.14 366 SER A CA 1
ATOM 2569 C C . SER A 1 366 ? -64.623 -30.077 -28.225 1.00 67.62 366 SER A C 1
ATOM 2570 O O . SER A 1 366 ? -64.914 -30.027 -27.030 1.00 70.41 366 SER A O 1
ATOM 2573 N N . ASP A 1 367 ? -64.838 -29.071 -29.068 1.00 66.03 367 ASP A N 1
ATOM 2574 C CA . ASP A 1 367 ? -65.406 -27.781 -28.652 1.00 66.70 367 ASP A CA 1
ATOM 2575 C C . ASP A 1 367 ? -66.932 -27.727 -28.612 1.00 67.94 367 ASP A C 1
ATOM 2576 O O . ASP A 1 367 ? -67.503 -26.818 -28.007 1.00 69.09 367 ASP A O 1
ATOM 2581 N N . LEU A 1 368 ? -67.584 -28.671 -29.277 1.00 67.26 368 LEU A N 1
ATOM 2582 C CA . LEU A 1 368 ? -69.030 -28.667 -29.405 1.00 68.67 368 LEU A CA 1
ATOM 2583 C C . LEU A 1 368 ? -69.718 -29.673 -28.490 1.00 70.22 368 LEU A C 1
ATOM 2584 O O . LEU A 1 368 ? -70.836 -29.429 -28.049 1.00 71.46 368 LEU A O 1
ATOM 2589 N N . ASN A 1 369 ? -69.066 -30.805 -28.220 1.00 70.28 369 ASN A N 1
ATOM 2590 C CA . ASN A 1 369 ? -69.640 -31.847 -27.356 1.00 70.73 369 ASN A CA 1
ATOM 2591 C C . ASN A 1 369 ? -69.932 -31.419 -25.920 1.00 71.56 369 ASN A C 1
ATOM 2592 O O . ASN A 1 369 ? -70.991 -31.779 -25.402 1.00 72.98 369 ASN A O 1
ATOM 2597 N N . PRO A 1 370 ? -69.011 -30.658 -25.271 1.00 70.74 370 PRO A N 1
ATOM 2598 C CA . PRO A 1 370 ? -69.345 -30.184 -23.923 1.00 71.18 370 PRO A CA 1
ATOM 2599 C C . PRO A 1 370 ? -70.533 -29.241 -23.901 1.00 71.33 370 PRO A C 1
ATOM 2600 O O . PRO A 1 370 ? -71.248 -29.210 -22.912 1.00 72.60 370 PRO A O 1
ATOM 2604 N N . ILE A 1 371 ? -70.748 -28.496 -24.982 1.00 70.35 371 ILE A N 1
ATOM 2605 C CA . ILE A 1 371 ? -71.907 -27.615 -25.079 1.00 72.11 371 ILE A CA 1
ATOM 2606 C C . ILE A 1 371 ? -73.176 -28.422 -25.351 1.00 72.81 371 ILE A C 1
ATOM 2607 O O . ILE A 1 371 ? -74.199 -28.185 -24.720 1.00 75.25 371 ILE A O 1
ATOM 2612 N N . LEU A 1 372 ? -73.117 -29.359 -26.290 1.00 71.73 372 LEU A N 1
ATOM 2613 C CA . LEU A 1 372 ? -74.261 -30.235 -26.567 1.00 72.55 372 LEU A CA 1
ATOM 2614 C C . LEU A 1 372 ? -74.625 -31.062 -25.333 1.00 74.01 372 LEU A C 1
ATOM 2615 O O . LEU A 1 372 ? -75.809 -31.283 -25.059 1.00 75.13 372 LEU A O 1
ATOM 2620 N N . ALA A 1 373 ? -73.601 -31.483 -24.585 1.00 73.83 373 ALA A N 1
ATOM 2621 C CA . ALA A 1 373 ? -73.775 -32.306 -23.388 1.00 75.41 373 ALA A CA 1
ATOM 2622 C C . ALA A 1 373 ? -74.712 -31.670 -22.386 1.00 77.31 373 ALA A C 1
ATOM 2623 O O . ALA A 1 373 ? -75.594 -32.340 -21.865 1.00 79.05 373 ALA A O 1
ATOM 2625 N N . VAL A 1 374 ? -74.520 -30.376 -22.137 1.00 77.76 374 VAL A N 1
ATOM 2626 C CA . VAL A 1 374 ? -75.319 -29.635 -21.148 1.00 79.77 374 VAL A CA 1
ATOM 2627 C C . VAL A 1 374 ? -76.739 -29.229 -21.594 1.00 81.52 374 VAL A C 1
ATOM 2628 O O . VAL A 1 374 ? -77.539 -28.809 -20.750 1.00 83.15 374 VAL A O 1
ATOM 2632 N N . GLY A 1 375 ? -77.049 -29.353 -22.891 1.00 81.52 375 GLY A N 1
ATOM 2633 C CA . GLY A 1 375 ? -78.253 -28.747 -23.486 1.00 82.71 375 GLY A CA 1
ATOM 2634 C C . GLY A 1 375 ? -79.457 -29.629 -23.771 1.00 84.20 375 GLY A C 1
ATOM 2635 O O . GLY A 1 375 ? -80.300 -29.253 -24.588 1.00 85.06 375 GLY A O 1
ATOM 2636 N N . ASN A 1 376 ? -79.552 -30.774 -23.090 1.00 85.44 376 ASN A N 1
ATOM 2637 C CA . ASN A 1 376 ? -80.623 -31.757 -23.303 1.00 87.07 376 ASN A CA 1
ATOM 2638 C C . ASN A 1 376 ? -80.765 -32.164 -24.766 1.00 86.85 376 ASN A C 1
ATOM 2639 O O . ASN A 1 376 ? -81.865 -32.163 -25.311 1.00 87.49 376 ASN A O 1
ATOM 2644 N N . CYS A 1 377 ? -79.647 -32.489 -25.407 1.00 87.03 377 CYS A N 1
ATOM 2645 C CA . CYS A 1 377 ? -79.659 -32.874 -26.826 1.00 87.19 377 CYS A CA 1
ATOM 2646 C C . CYS A 1 377 ? -79.852 -34.363 -26.987 1.00 86.31 377 CYS A C 1
ATOM 2647 O O . CYS A 1 377 ? -79.330 -35.151 -26.201 1.00 86.40 377 CYS A O 1
ATOM 2650 N N . THR A 1 378 ? -80.610 -34.740 -28.009 1.00 85.82 378 THR A N 1
ATOM 2651 C CA . THR A 1 378 ? -80.897 -36.145 -28.282 1.00 85.74 378 THR A CA 1
ATOM 2652 C C . THR A 1 378 ? -80.486 -36.491 -29.711 1.00 83.28 378 THR A C 1
ATOM 2653 O O . THR A 1 378 ? -80.416 -35.622 -30.582 1.00 82.11 378 THR A O 1
ATOM 2657 N N . LEU A 1 379 ? -80.188 -37.770 -29.913 1.00 82.26 379 LEU A N 1
ATOM 2658 C CA . LEU A 1 379 ? -79.664 -38.281 -31.162 1.00 80.39 379 LEU A CA 1
ATOM 2659 C C . LEU A 1 379 ? -80.717 -39.157 -31.796 1.00 81.50 379 LEU A C 1
ATOM 2660 O O . LEU A 1 379 ? -81.317 -39.991 -31.128 1.00 82.57 379 LEU A O 1
ATOM 2665 N N . ASN A 1 380 ? -80.942 -38.953 -33.087 1.00 81.61 380 ASN A N 1
ATOM 2666 C CA . ASN A 1 380 ? -81.875 -39.762 -33.854 1.00 82.81 380 ASN A CA 1
ATOM 2667 C C . ASN A 1 380 ? -81.090 -40.866 -34.550 1.00 82.61 380 ASN A C 1
ATOM 2668 O O . ASN A 1 380 ? -80.428 -40.630 -35.566 1.00 81.46 380 ASN A O 1
ATOM 2673 N N . LEU A 1 381 ? -81.137 -42.058 -33.956 1.00 83.52 381 LEU A N 1
ATOM 2674 C CA . LEU A 1 381 ? -80.442 -43.231 -34.475 1.00 82.82 381 LEU A CA 1
ATOM 2675 C C . LEU A 1 381 ? -81.356 -43.966 -35.432 1.00 84.35 381 LEU A C 1
ATOM 2676 O O . LEU A 1 381 ? -82.581 -43.878 -35.326 1.00 85.59 381 LEU A O 1
ATOM 2681 N N . LEU A 1 382 ? -80.751 -44.690 -36.365 1.00 83.94 382 LEU A N 1
ATOM 2682 C CA . LEU A 1 382 ? -81.501 -45.489 -37.318 1.00 85.48 382 LEU A CA 1
ATOM 2683 C C . LEU A 1 382 ? -80.708 -46.733 -37.679 1.00 86.27 382 LEU A C 1
ATOM 2684 O O . LEU A 1 382 ? -79.539 -46.646 -38.035 1.00 84.18 382 LEU A O 1
ATOM 2689 N N . SER A 1 383 ? -81.366 -47.885 -37.560 1.00 90.41 383 SER A N 1
ATOM 2690 C CA . SER A 1 383 ? -80.806 -49.191 -37.895 1.00 91.35 383 SER A CA 1
ATOM 2691 C C . SER A 1 383 ? -81.656 -49.807 -38.995 1.00 93.47 383 SER A C 1
ATOM 2692 O O . SER A 1 383 ? -82.676 -49.251 -39.406 1.00 94.65 383 SER A O 1
ATOM 2695 N N . LYS A 1 384 ? -81.233 -50.974 -39.458 1.00 94.97 384 LYS A N 1
ATOM 2696 C CA . LYS A 1 384 ? -82.045 -51.784 -40.352 1.00 96.64 384 LYS A CA 1
ATOM 2697 C C . LYS A 1 384 ? -83.288 -52.292 -39.607 1.00 98.55 384 LYS A C 1
ATOM 2698 O O . LYS A 1 384 ? -84.343 -52.472 -40.211 1.00 98.13 384 LYS A O 1
ATOM 2704 N N . GLU A 1 385 ? -83.148 -52.480 -38.291 1.00 99.29 385 GLU A N 1
ATOM 2705 C CA . GLU A 1 385 ? -84.223 -52.964 -37.416 1.00 100.81 385 GLU A CA 1
ATOM 2706 C C . GLU A 1 385 ? -85.231 -51.851 -37.070 1.00 100.31 385 GLU A C 1
ATOM 2707 O O . GLU A 1 385 ? -86.425 -52.120 -36.932 1.00 102.24 385 GLU A O 1
ATOM 2713 N N . GLY A 1 386 ? -84.762 -50.613 -36.924 1.00 97.99 386 GLY A N 1
ATOM 2714 C CA . GLY A 1 386 ? -85.667 -49.479 -36.729 1.00 96.73 386 GLY A CA 1
ATOM 2715 C C . GLY A 1 386 ? -85.066 -48.131 -36.350 1.00 94.45 386 GLY A C 1
ATOM 2716 O O . GLY A 1 386 ? -83.842 -47.962 -36.246 1.00 91.93 386 GLY A O 1
ATOM 2717 N N . LYS A 1 387 ? -85.976 -47.172 -36.167 1.00 94.29 387 LYS A N 1
ATOM 2718 C CA . LYS A 1 387 ? -85.696 -45.852 -35.603 1.00 92.44 387 LYS A CA 1
ATOM 2719 C C . LYS A 1 387 ? -85.498 -46.015 -34.095 1.00 91.71 387 LYS A C 1
ATOM 2720 O O . LYS A 1 387 ? -86.019 -46.947 -33.499 1.00 94.07 387 LYS A O 1
ATOM 2726 N N . ARG A 1 388 ? -84.727 -45.120 -33.491 1.00 90.12 388 ARG A N 1
ATOM 2727 C CA . ARG A 1 388 ? -84.399 -45.176 -32.055 1.00 89.86 388 ARG A CA 1
ATOM 2728 C C . ARG A 1 388 ? -83.739 -43.854 -31.632 1.00 87.99 388 ARG A C 1
ATOM 2729 O O . ARG A 1 388 ? -83.021 -43.234 -32.422 1.00 86.51 388 ARG A O 1
ATOM 2737 N N . GLN A 1 389 ? -83.972 -43.441 -30.389 1.00 87.83 389 GLN A N 1
ATOM 2738 C CA . GLN A 1 389 ? -83.518 -42.142 -29.903 1.00 86.34 389 GLN A CA 1
ATOM 2739 C C . GLN A 1 389 ? -82.800 -42.262 -28.567 1.00 85.57 389 GLN A C 1
ATOM 2740 O O . GLN A 1 389 ? -83.352 -42.804 -27.622 1.00 87.15 389 GLN A O 1
ATOM 2746 N N . ILE A 1 390 ? -81.573 -41.756 -28.490 1.00 83.81 390 ILE A N 1
ATOM 2747 C CA . ILE A 1 390 ? -80.818 -41.758 -27.239 1.00 84.02 390 ILE A CA 1
ATOM 2748 C C . ILE A 1 390 ? -80.388 -40.346 -26.869 1.00 83.53 390 ILE A C 1
ATOM 2749 O O . ILE A 1 390 ? -80.221 -39.503 -27.745 1.00 82.10 390 ILE A O 1
ATOM 2754 N N . PRO A 1 391 ? -80.217 -40.082 -25.564 1.00 85.01 391 PRO A N 1
ATOM 2755 C CA . PRO A 1 391 ? -79.740 -38.771 -25.126 1.00 84.69 391 PRO A CA 1
ATOM 2756 C C . PRO A 1 391 ? -78.230 -38.637 -25.270 1.00 83.09 391 PRO A C 1
ATOM 2757 O O . PRO A 1 391 ? -77.512 -39.622 -25.106 1.00 82.00 391 PRO A O 1
ATOM 2761 N N . LEU A 1 392 ? -77.773 -37.421 -25.576 1.00 83.18 392 LEU A N 1
ATOM 2762 C CA . LEU A 1 392 ? -76.342 -37.096 -25.695 1.00 82.24 392 LEU A CA 1
ATOM 2763 C C . LEU A 1 392 ? -75.825 -36.609 -24.342 1.00 83.32 392 LEU A C 1
ATOM 2764 O O . LEU A 1 392 ? -75.887 -35.415 -24.023 1.00 82.46 392 LEU A O 1
ATOM 2769 N N . ASN A 1 393 ? -75.311 -37.562 -23.566 1.00 85.02 393 ASN A N 1
ATOM 2770 C CA . ASN A 1 393 ? -74.935 -37.359 -22.164 1.00 87.07 393 ASN A CA 1
ATOM 2771 C C . ASN A 1 393 ? -73.484 -37.785 -21.910 1.00 87.57 393 ASN A C 1
ATOM 2772 O O . ASN A 1 393 ? -72.763 -38.093 -22.854 1.00 86.62 393 ASN A O 1
ATOM 2777 N N . GLU A 1 394 ? -73.058 -37.781 -20.647 1.00 90.56 394 GLU A N 1
ATOM 2778 C CA . GLU A 1 394 ? -71.692 -38.157 -20.277 1.00 91.93 394 GLU A CA 1
ATOM 2779 C C . GLU A 1 394 ? -71.356 -39.582 -20.665 1.00 91.27 394 GLU A C 1
ATOM 2780 O O . GLU A 1 394 ? -70.286 -39.819 -21.222 1.00 91.86 394 GLU A O 1
ATOM 2786 N N . GLN A 1 395 ? -72.249 -40.521 -20.339 1.00 91.25 395 GLN A N 1
ATOM 2787 C CA . GLN A 1 395 ? -72.039 -41.938 -20.659 1.00 90.47 395 GLN A CA 1
ATOM 2788 C C . GLN A 1 395 ? -71.764 -42.139 -22.140 1.00 88.29 395 GLN A C 1
ATOM 2789 O O . GLN A 1 395 ? -70.864 -42.904 -22.509 1.00 86.78 395 GLN A O 1
ATOM 2795 N N . PHE A 1 396 ? -72.546 -41.449 -22.973 1.00 87.10 396 PHE A N 1
ATOM 2796 C CA . PHE A 1 396 ? -72.350 -41.471 -24.418 1.00 85.41 396 PHE A CA 1
ATOM 2797 C C . PHE A 1 396 ? -70.954 -40.963 -24.781 1.00 84.07 396 PHE A C 1
ATOM 2798 O O . PHE A 1 396 ? -70.247 -41.605 -25.557 1.00 82.49 396 PHE A O 1
ATOM 2806 N N . LEU A 1 397 ? -70.561 -39.828 -24.203 1.00 84.43 397 LEU A N 1
ATOM 2807 C CA . LEU A 1 397 ? -69.236 -39.242 -24.452 1.00 83.74 397 LEU A CA 1
ATOM 2808 C C . LEU A 1 397 ? -68.091 -40.086 -23.855 1.00 84.56 397 LEU A C 1
ATOM 2809 O O . LEU A 1 397 ? -66.960 -40.015 -24.338 1.00 83.56 397 LEU A O 1
ATOM 2814 N N . SER A 1 398 ? -68.398 -40.888 -22.830 1.00 86.70 398 SER A N 1
ATOM 2815 C CA . SER A 1 398 ? -67.464 -41.878 -22.269 1.00 87.92 398 SER A CA 1
ATOM 2816 C C . SER A 1 398 ? -67.398 -43.218 -23.031 1.00 89.22 398 SER A C 1
ATOM 2817 O O . SER A 1 398 ? -66.566 -44.061 -22.701 1.00 89.06 398 SER A O 1
ATOM 2820 N N . LYS A 1 399 ? -68.262 -43.403 -24.035 1.00 90.73 399 LYS A N 1
ATOM 2821 C CA . LYS A 1 399 ? -68.352 -44.628 -24.845 1.00 92.42 399 LYS A CA 1
ATOM 2822 C C . LYS A 1 399 ? -68.726 -45.867 -24.036 1.00 96.40 399 LYS A C 1
ATOM 2823 O O . LYS A 1 399 ? -68.233 -46.970 -24.300 1.00 96.80 399 LYS A O 1
ATOM 2829 N N . CYS A 1 400 ? -69.600 -45.678 -23.051 1.00 100.56 400 CYS A N 1
ATOM 2830 C CA . CYS A 1 400 ? -70.239 -46.794 -22.369 1.00 104.96 400 CYS A CA 1
ATOM 2831 C C . CYS A 1 400 ? -71.218 -47.411 -23.364 1.00 106.56 400 CYS A C 1
ATOM 2832 O O . CYS A 1 400 ? -72.092 -46.699 -23.877 1.00 108.17 400 CYS A O 1
ATOM 2835 N N . PRO A 1 401 ? -71.096 -48.731 -23.629 1.00 107.24 401 PRO A N 1
ATOM 2836 C CA . PRO A 1 401 ? -71.884 -49.341 -24.706 1.00 106.18 401 PRO A CA 1
ATOM 2837 C C . PRO A 1 401 ? -73.403 -49.304 -24.457 1.00 106.07 401 PRO A C 1
ATOM 2838 O O . PRO A 1 401 ? -74.176 -49.457 -25.401 1.00 106.69 401 PRO A O 1
ATOM 2842 N N . ASN A 1 402 ? -73.811 -49.078 -23.209 1.00 105.04 402 ASN A N 1
ATOM 2843 C CA . ASN A 1 402 ? -75.219 -48.924 -22.860 1.00 105.36 402 ASN A CA 1
ATOM 2844 C C . ASN A 1 402 ? -75.807 -47.632 -23.436 1.00 103.26 402 ASN A C 1
ATOM 2845 O O . ASN A 1 402 ? -76.948 -47.625 -23.898 1.00 103.36 402 ASN A O 1
ATOM 2850 N N . ALA A 1 403 ? -75.021 -46.551 -23.407 1.00 100.22 403 ALA A N 1
ATOM 2851 C CA . ALA A 1 403 ? -75.433 -45.248 -23.953 1.00 98.02 403 ALA A CA 1
ATOM 2852 C C . ALA A 1 403 ? -74.915 -44.993 -25.369 1.00 95.69 403 ALA A C 1
ATOM 2853 O O . ALA A 1 403 ? -75.339 -44.034 -26.013 1.00 94.15 403 ALA A O 1
ATOM 2855 N N . ASP A 1 404 ? -74.003 -45.841 -25.844 1.00 94.22 404 ASP A N 1
ATOM 2856 C CA . ASP A 1 404 ? -73.448 -45.728 -27.193 1.00 91.84 404 ASP A CA 1
ATOM 2857 C C . ASP A 1 404 ? -74.458 -46.228 -28.236 1.00 90.16 404 ASP A C 1
ATOM 2858 O O . ASP A 1 404 ? -75.473 -46.835 -27.895 1.00 90.57 404 ASP A O 1
ATOM 2863 N N . LEU A 1 405 ? -74.181 -45.926 -29.503 1.00 87.52 405 LEU A N 1
ATOM 2864 C CA . LEU A 1 405 ? -74.818 -46.599 -30.633 1.00 86.58 405 LEU A CA 1
ATOM 2865 C C . LEU A 1 405 ? -74.414 -48.059 -30.592 1.00 86.59 405 LEU A C 1
ATOM 2866 O O . LEU A 1 405 ? -73.288 -48.380 -30.222 1.00 86.22 405 LEU A O 1
ATOM 2871 N N . LYS A 1 406 ? -75.327 -48.942 -30.974 1.00 88.25 406 LYS A N 1
ATOM 2872 C CA . LYS A 1 406 ? -74.978 -50.352 -31.187 1.00 89.09 406 LYS A CA 1
ATOM 2873 C C . LYS A 1 406 ? -74.256 -50.444 -32.538 1.00 87.23 406 LYS A C 1
ATOM 2874 O O . LYS A 1 406 ? -74.481 -49.590 -33.403 1.00 86.57 406 LYS A O 1
ATOM 2880 N N . PRO A 1 407 ? -73.378 -51.460 -32.727 1.00 86.29 407 PRO A N 1
ATOM 2881 C CA . PRO A 1 407 ? -72.477 -51.463 -33.901 1.00 83.91 407 PRO A CA 1
ATOM 2882 C C . PRO A 1 407 ? -73.140 -51.364 -35.292 1.00 82.96 407 PRO A C 1
ATOM 2883 O O . PRO A 1 407 ? -72.497 -50.887 -36.238 1.00 81.35 407 PRO A O 1
ATOM 2887 N N . GLN A 1 408 ? -74.398 -51.795 -35.407 1.00 83.50 408 GLN A N 1
ATOM 2888 C CA . GLN A 1 408 ? -75.095 -51.841 -36.695 1.00 83.67 408 GLN A CA 1
ATOM 2889 C C . GLN A 1 408 ? -75.954 -50.607 -37.037 1.00 82.14 408 GLN A C 1
ATOM 2890 O O . GLN A 1 408 ? -76.703 -50.656 -38.010 1.00 81.79 408 GLN A O 1
ATOM 2896 N N . GLU A 1 409 ? -75.847 -49.514 -36.274 1.00 81.15 409 GLU A N 1
ATOM 2897 C CA . GLU A 1 409 ? -76.680 -48.323 -36.526 1.00 80.89 409 GLU A CA 1
ATOM 2898 C C . GLU A 1 409 ? -75.886 -47.040 -36.751 1.00 77.82 409 GLU A C 1
ATOM 2899 O O . GLU A 1 409 ? -74.693 -46.968 -36.439 1.00 77.23 409 GLU A O 1
ATOM 2905 N N . ILE A 1 410 ? -76.574 -46.048 -37.322 1.00 76.20 410 ILE A N 1
ATOM 2906 C CA . ILE A 1 410 ? -75.977 -44.772 -37.736 1.00 74.11 410 ILE A CA 1
ATOM 2907 C C . ILE A 1 410 ? -76.748 -43.570 -37.208 1.00 73.64 410 ILE A C 1
ATOM 2908 O O . ILE A 1 410 ? -77.961 -43.624 -37.038 1.00 74.41 410 ILE A O 1
ATOM 2913 N N . LEU A 1 411 ? -76.021 -42.481 -36.985 1.00 71.51 411 LEU A N 1
ATOM 2914 C CA . LEU A 1 411 ? -76.594 -41.226 -36.507 1.00 71.24 411 LEU A CA 1
ATOM 2915 C C . LEU A 1 411 ? -77.215 -40.451 -37.676 1.00 70.86 411 LEU A C 1
ATOM 2916 O O . LEU A 1 411 ? -76.522 -40.083 -38.611 1.00 70.15 411 LEU A O 1
ATOM 2921 N N . VAL A 1 412 ? -78.523 -40.218 -37.620 1.00 72.55 412 VAL A N 1
ATOM 2922 C CA . VAL A 1 412 ? -79.251 -39.518 -38.694 1.00 72.86 412 VAL A CA 1
ATOM 2923 C C . VAL A 1 412 ? -79.242 -38.008 -38.484 1.00 72.11 412 VAL A C 1
ATOM 2924 O O . VAL A 1 412 ? -78.983 -37.245 -39.414 1.00 70.11 412 VAL A O 1
ATOM 2928 N N . SER A 1 413 ? -79.564 -37.596 -37.262 1.00 73.69 413 SER A N 1
ATOM 2929 C CA . SER A 1 413 ? -79.682 -36.183 -36.918 1.00 74.63 413 SER A CA 1
ATOM 2930 C C . SER A 1 413 ? -79.675 -35.981 -35.407 1.00 76.16 413 SER A C 1
ATOM 2931 O O . SER A 1 413 ? -79.949 -36.912 -34.647 1.00 76.62 413 SER A O 1
ATOM 2934 N N . VAL A 1 414 ? -79.386 -34.748 -34.994 1.00 77.02 414 VAL A N 1
ATOM 2935 C CA . VAL A 1 414 ? -79.384 -34.357 -33.574 1.00 78.78 414 VAL A CA 1
ATOM 2936 C C . VAL A 1 414 ? -80.433 -33.269 -33.341 1.00 80.14 414 VAL A C 1
ATOM 2937 O O . VAL A 1 414 ? -80.595 -32.378 -34.176 1.00 80.03 414 VAL A O 1
ATOM 2941 N N . ASN A 1 415 ? -81.133 -33.357 -32.210 1.00 81.51 415 ASN A N 1
ATOM 2942 C CA . ASN A 1 415 ? -82.115 -32.352 -31.807 1.00 83.23 415 ASN A CA 1
ATOM 2943 C C . ASN A 1 415 ? -81.477 -31.435 -30.776 1.00 81.94 415 ASN A C 1
ATOM 2944 O O . ASN A 1 415 ? -81.030 -31.908 -29.729 1.00 81.50 415 ASN A O 1
ATOM 2949 N N . ILE A 1 416 ? -81.401 -30.141 -31.084 1.00 81.22 416 ILE A N 1
ATOM 2950 C CA . ILE A 1 416 ? -80.995 -29.129 -30.112 1.00 81.20 416 ILE A CA 1
ATOM 2951 C C . ILE A 1 416 ? -82.254 -28.319 -29.806 1.00 82.74 416 ILE A C 1
ATOM 2952 O O . ILE A 1 416 ? -82.761 -27.623 -30.685 1.00 83.39 416 ILE A O 1
ATOM 2957 N N . PRO A 1 417 ? -82.775 -28.415 -28.568 1.00 84.14 417 PRO A N 1
ATOM 2958 C CA . PRO A 1 417 ? -84.011 -27.707 -28.240 1.00 85.95 417 PRO A CA 1
ATOM 2959 C C . PRO A 1 417 ? -83.792 -26.213 -27.989 1.00 85.72 417 PRO A C 1
ATOM 2960 O O . PRO A 1 417 ? -82.673 -25.790 -27.679 1.00 84.44 417 PRO A O 1
ATOM 2964 N N . TYR A 1 418 ? -84.863 -25.432 -28.131 1.00 87.03 418 TYR A N 1
ATOM 2965 C CA . TYR A 1 418 ? -84.848 -24.014 -27.771 1.00 87.69 418 TYR A CA 1
ATOM 2966 C C . TYR A 1 418 ? -84.663 -23.876 -26.273 1.00 87.68 418 TYR A C 1
ATOM 2967 O O . TYR A 1 418 ? -85.109 -24.725 -25.511 1.00 88.54 418 TYR A O 1
ATOM 2976 N N . SER A 1 419 ? -84.018 -22.799 -25.853 1.00 87.12 419 SER A N 1
ATOM 2977 C CA . SER A 1 419 ? -83.906 -22.485 -24.433 1.00 88.41 419 SER A CA 1
ATOM 2978 C C . SER A 1 419 ? -85.244 -21.955 -23.903 1.00 91.13 419 SER A C 1
ATOM 2979 O O . SER A 1 419 ? -85.985 -21.280 -24.618 1.00 92.47 419 SER A O 1
ATOM 2982 N N . ARG A 1 420 ? -85.564 -22.294 -22.660 1.00 91.97 420 ARG A N 1
ATOM 2983 C CA . ARG A 1 420 ? -86.718 -21.726 -21.987 1.00 94.00 420 ARG A CA 1
ATOM 2984 C C . ARG A 1 420 ? -86.319 -20.38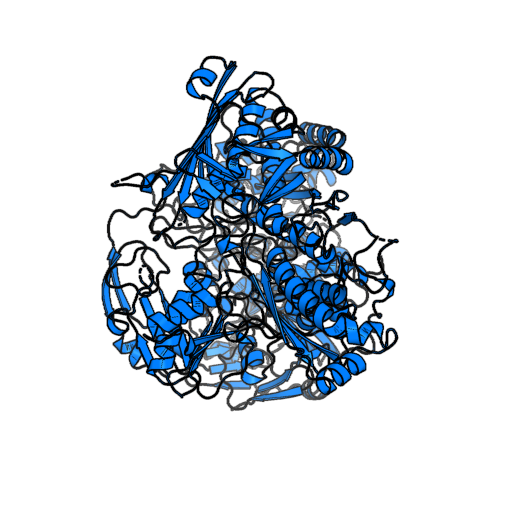9 -21.376 1.00 94.65 420 ARG A C 1
ATOM 2985 O O . ARG A 1 420 ? -85.135 -20.106 -21.199 1.00 94.49 420 ARG A O 1
ATOM 2993 N N . LYS A 1 421 ? -87.306 -19.562 -21.059 1.00 96.60 421 LYS A N 1
ATOM 2994 C CA . LYS A 1 421 ? -87.054 -18.315 -20.340 1.00 97.12 421 LYS A CA 1
ATOM 2995 C C . LYS A 1 421 ? -86.545 -18.604 -18.911 1.00 96.50 421 LYS A C 1
ATOM 2996 O O . LYS A 1 421 ? -87.046 -19.500 -18.232 1.00 96.41 421 LYS A O 1
ATOM 3002 N N . TRP A 1 422 ? -85.543 -17.827 -18.494 1.00 95.12 422 TRP A N 1
ATOM 3003 C CA . TRP A 1 422 ? -84.718 -18.068 -17.296 1.00 94.46 422 TRP A CA 1
ATOM 3004 C C . TRP A 1 422 ? -83.765 -19.266 -17.430 1.00 92.29 422 TRP A C 1
ATOM 3005 O O . TRP A 1 422 ? -83.301 -19.822 -16.429 1.00 91.52 422 TRP A O 1
ATOM 3016 N N . GLU A 1 423 ? -83.458 -19.636 -18.670 1.00 90.50 423 GLU A N 1
ATOM 3017 C CA . GLU A 1 423 ? -82.437 -20.619 -18.948 1.00 89.45 423 GLU A CA 1
ATOM 3018 C C . GLU A 1 423 ? -81.320 -19.924 -19.712 1.00 87.02 423 GLU A C 1
ATOM 3019 O O . GLU A 1 423 ? -81.579 -19.173 -20.662 1.00 85.48 423 GLU A O 1
ATOM 3025 N N . PHE A 1 424 ? -80.088 -20.186 -19.278 1.00 85.90 424 PHE A N 1
ATOM 3026 C CA . PHE A 1 424 ? -78.896 -19.502 -19.775 1.00 85.57 424 PHE A CA 1
ATOM 3027 C C . PHE A 1 424 ? -77.770 -20.505 -20.021 1.00 84.98 424 PHE A C 1
ATOM 3028 O O . PHE A 1 424 ? -77.585 -21.444 -19.248 1.00 86.53 424 PHE A O 1
ATOM 3036 N N . VAL A 1 425 ? -77.013 -20.290 -21.089 1.00 83.30 425 VAL A N 1
ATOM 3037 C CA . VAL A 1 425 ? -76.019 -21.248 -21.544 1.00 82.71 425 VAL A CA 1
ATOM 3038 C C . VAL A 1 425 ? -74.771 -20.483 -21.951 1.00 81.55 425 VAL A C 1
ATOM 3039 O O . VAL A 1 425 ? -74.861 -19.466 -22.644 1.00 80.12 425 VAL A O 1
ATOM 3043 N N . SER A 1 426 ? -73.615 -20.995 -21.534 1.00 81.74 426 SER A N 1
ATOM 3044 C CA . SER A 1 426 ? -72.345 -20.350 -21.820 1.00 81.75 426 SER A CA 1
ATOM 3045 C C . SER A 1 426 ? -71.233 -21.363 -22.096 1.00 79.85 426 SER A C 1
ATOM 3046 O O . SER A 1 426 ? -71.174 -22.426 -21.470 1.00 80.42 426 SER A O 1
ATOM 3049 N N . ALA A 1 427 ? -70.355 -21.014 -23.033 1.00 77.72 427 ALA A N 1
ATOM 3050 C CA . ALA A 1 427 ? -69.234 -21.869 -23.418 1.00 75.77 427 ALA A CA 1
ATOM 3051 C C . ALA A 1 427 ? -67.933 -21.089 -23.445 1.00 74.00 427 ALA A C 1
ATOM 3052 O O . ALA A 1 427 ? -67.889 -19.979 -23.965 1.00 73.60 427 ALA A O 1
ATOM 3054 N N . PHE A 1 428 ? -66.877 -21.677 -22.893 1.00 73.24 428 PHE A N 1
ATOM 3055 C CA . PHE A 1 428 ? -65.569 -21.031 -22.841 1.00 72.71 428 PHE A CA 1
ATOM 3056 C C . PHE A 1 428 ? -64.496 -21.968 -23.369 1.00 70.81 428 PHE A C 1
ATOM 3057 O O . PHE A 1 428 ? -64.695 -23.169 -23.406 1.00 70.58 428 PHE A O 1
ATOM 3065 N N . ARG A 1 429 ? -63.371 -21.409 -23.797 1.00 69.89 429 ARG A N 1
ATOM 3066 C CA . ARG A 1 429 ? -62.229 -22.217 -24.243 1.00 68.85 429 ARG A CA 1
ATOM 3067 C C . ARG A 1 429 ? -60.916 -21.457 -24.174 1.00 67.78 429 ARG A C 1
ATOM 3068 O O . ARG A 1 429 ? -60.886 -20.239 -24.343 1.00 67.28 429 ARG A O 1
ATOM 3076 N N . GLN A 1 430 ? -59.831 -22.190 -23.956 1.00 67.37 430 GLN A N 1
ATOM 3077 C CA . GLN A 1 430 ? -58.499 -21.614 -24.028 1.00 67.56 430 GLN A CA 1
ATOM 3078 C C . GLN A 1 430 ? -57.553 -22.546 -24.755 1.00 67.68 430 GLN A C 1
ATOM 3079 O O . GLN A 1 430 ? -57.398 -23.706 -24.359 1.00 67.48 430 GLN A O 1
ATOM 3085 N N . ALA A 1 431 ? -56.918 -22.018 -25.807 1.00 67.98 431 ALA A N 1
ATOM 3086 C CA . ALA A 1 431 ? -55.929 -22.744 -26.598 1.00 67.41 431 ALA A CA 1
ATOM 3087 C C . ALA A 1 431 ? -54.602 -21.971 -26.568 1.00 68.18 431 ALA A C 1
ATOM 3088 O O . ALA A 1 431 ? -54.409 -21.130 -25.689 1.00 69.59 431 ALA A O 1
ATOM 3090 N N . GLN A 1 432 ? -53.689 -22.277 -27.497 1.00 68.28 432 GLN A N 1
ATOM 3091 C CA . GLN A 1 432 ? -52.366 -21.632 -27.584 1.00 68.03 432 GLN A CA 1
ATOM 3092 C C . GLN A 1 432 ? -52.419 -20.290 -28.310 1.00 68.67 432 GLN A C 1
ATOM 3093 O O . GLN A 1 432 ? -51.632 -19.383 -28.012 1.00 68.59 432 GLN A O 1
ATOM 3099 N N . ARG A 1 433 ? -53.295 -20.215 -29.310 1.00 69.62 433 ARG A N 1
ATOM 3100 C CA . ARG A 1 433 ? -53.682 -18.967 -29.966 1.00 71.10 433 ARG A CA 1
ATOM 3101 C C . ARG A 1 433 ? -55.206 -18.997 -30.137 1.00 72.73 433 ARG A C 1
ATOM 3102 O O . ARG A 1 433 ? -55.841 -20.002 -29.812 1.00 71.86 433 ARG A O 1
ATOM 3110 N N . GLN A 1 434 ? -55.786 -17.911 -30.645 1.00 75.38 434 GLN A N 1
ATOM 3111 C CA . GLN A 1 434 ? -57.250 -17.714 -30.575 1.00 77.64 434 GLN A CA 1
ATOM 3112 C C . GLN A 1 434 ? -58.069 -18.573 -31.540 1.00 77.39 434 GLN A C 1
ATOM 3113 O O . GLN A 1 434 ? -59.239 -18.845 -31.260 1.00 78.05 434 GLN A O 1
ATOM 3119 N N . GLU A 1 435 ? -57.473 -18.998 -32.654 1.00 77.09 435 GLU A N 1
ATOM 3120 C CA . GLU A 1 435 ? -58.153 -19.903 -33.587 1.00 77.01 435 GLU A CA 1
ATOM 3121 C C . GLU A 1 435 ? -57.208 -20.879 -34.303 1.00 73.63 435 GLU A C 1
ATOM 3122 O O . GLU A 1 435 ? -55.983 -20.734 -34.271 1.00 71.22 435 GLU A O 1
ATOM 3128 N N . ASN A 1 436 ? -57.810 -21.886 -34.927 1.00 70.48 436 ASN A N 1
ATOM 3129 C CA . ASN A 1 436 ? -57.083 -22.974 -35.550 1.00 68.66 436 ASN A CA 1
ATOM 3130 C C . ASN A 1 436 ? -56.049 -23.577 -34.586 1.00 68.11 436 ASN A C 1
ATOM 3131 O O . ASN A 1 436 ? -54.876 -23.758 -34.918 1.00 68.40 436 ASN A O 1
ATOM 3136 N N . ALA A 1 437 ? -56.516 -23.871 -33.379 1.00 68.34 437 ALA A N 1
ATOM 3137 C CA . ALA A 1 437 ? -55.713 -24.530 -32.354 1.00 67.46 437 ALA A CA 1
ATOM 3138 C C . ALA A 1 437 ? -56.639 -25.243 -31.378 1.00 67.28 437 ALA A C 1
ATOM 3139 O O . ALA A 1 437 ? -57.701 -24.739 -31.039 1.00 67.48 437 ALA A O 1
ATOM 3141 N N . LEU A 1 438 ? -56.216 -26.416 -30.931 1.00 67.58 438 LEU A N 1
ATOM 3142 C CA . LEU A 1 438 ? -57.037 -27.272 -30.093 1.00 68.35 438 LEU A CA 1
ATOM 3143 C C . LEU A 1 438 ? -57.028 -26.771 -28.662 1.00 68.60 438 LEU A C 1
ATOM 3144 O O . LEU A 1 438 ? -56.029 -26.229 -28.191 1.00 68.64 438 LEU A O 1
ATOM 3149 N N . ALA A 1 439 ? -58.153 -26.962 -27.979 1.00 68.78 439 ALA A N 1
ATOM 3150 C CA . ALA A 1 439 ? -58.358 -26.405 -26.651 1.00 69.41 439 ALA A CA 1
ATOM 3151 C C . ALA A 1 439 ? -57.537 -27.144 -25.599 1.00 69.74 439 ALA A C 1
ATOM 3152 O O . ALA A 1 439 ? -57.427 -28.371 -25.628 1.00 70.78 439 ALA A O 1
ATOM 3154 N N . ILE A 1 440 ? -56.960 -26.384 -24.674 1.00 69.96 440 ILE A N 1
ATOM 3155 C CA . ILE A 1 440 ? -56.273 -26.948 -23.517 1.00 70.03 440 ILE A CA 1
ATOM 3156 C C . ILE A 1 440 ? -57.366 -27.371 -22.537 1.00 71.45 440 ILE A C 1
ATOM 3157 O O . ILE A 1 440 ? -57.351 -28.487 -22.007 1.00 72.70 440 ILE A O 1
ATOM 3162 N N . VAL A 1 441 ? -58.301 -26.456 -22.297 1.00 71.30 441 VAL A N 1
ATOM 3163 C CA . VAL A 1 441 ? -59.541 -26.749 -21.581 1.00 72.34 441 VAL A CA 1
ATOM 3164 C C . VAL A 1 441 ? -60.662 -25.969 -22.251 1.00 72.57 441 VAL A C 1
ATOM 3165 O O . VAL A 1 441 ? -60.462 -24.826 -22.676 1.00 72.73 441 VAL A O 1
ATOM 3169 N N . ASN A 1 442 ? -61.837 -26.578 -22.337 1.00 72.52 442 ASN A N 1
ATOM 3170 C CA . ASN A 1 442 ? -63.040 -25.853 -22.734 1.00 73.26 442 ASN A CA 1
ATOM 3171 C C . ASN A 1 442 ? -64.213 -26.263 -21.864 1.00 74.44 442 ASN A C 1
ATOM 3172 O O . ASN A 1 442 ? -64.069 -27.123 -20.998 1.00 74.63 442 ASN A O 1
ATOM 3177 N N . SER A 1 443 ? -65.363 -25.634 -22.071 1.00 75.33 443 SER A N 1
ATOM 3178 C CA . SER A 1 443 ? -66.534 -25.948 -21.269 1.00 77.39 443 SER A CA 1
ATOM 3179 C C . SER A 1 443 ? -67.859 -25.533 -21.885 1.00 77.55 443 SER A C 1
ATOM 3180 O O . SER A 1 443 ? -67.922 -24.647 -22.730 1.00 76.97 443 SER A O 1
ATOM 3183 N N . GLY A 1 444 ? -68.903 -26.224 -21.445 1.00 78.77 444 GLY A N 1
ATOM 3184 C CA . GLY A 1 444 ? -70.286 -25.814 -21.629 1.00 80.28 444 GLY A CA 1
ATOM 3185 C C . GLY A 1 444 ? -70.893 -25.826 -20.242 1.00 82.64 444 GLY A C 1
ATOM 3186 O O . GLY A 1 444 ? -70.563 -26.700 -19.430 1.00 83.01 444 GLY A O 1
ATOM 3187 N N . MET A 1 445 ? -71.732 -24.834 -19.949 1.00 84.81 445 MET A N 1
ATOM 3188 C CA . MET A 1 445 ? -72.404 -24.724 -18.641 1.00 86.91 445 MET A CA 1
ATOM 3189 C C . MET A 1 445 ? -73.813 -24.197 -18.844 1.00 87.55 445 MET A C 1
ATOM 3190 O O . MET A 1 445 ? -74.020 -23.314 -19.677 1.00 87.38 445 MET A O 1
ATOM 3195 N N . ARG A 1 446 ? -74.772 -24.749 -18.097 1.00 89.25 446 ARG A N 1
ATOM 3196 C CA . ARG A 1 446 ? -76.183 -24.331 -18.162 1.00 89.89 446 ARG A CA 1
ATOM 3197 C C . ARG A 1 446 ? -76.746 -24.125 -16.771 1.00 92.14 446 ARG A C 1
ATOM 3198 O O . ARG A 1 446 ? -76.380 -24.850 -15.851 1.00 92.50 446 ARG A O 1
ATOM 3206 N N . VAL A 1 447 ? -77.637 -23.138 -16.638 1.00 93.93 447 VAL A N 1
ATOM 3207 C CA . VAL A 1 447 ? -78.446 -22.922 -15.424 1.00 96.32 447 VAL A CA 1
ATOM 3208 C C . VAL A 1 447 ? -79.906 -22.737 -15.813 1.00 97.04 447 VAL A C 1
ATOM 3209 O O . VAL A 1 447 ? -80.202 -22.174 -16.870 1.00 97.60 447 VAL A O 1
ATOM 3213 N N . PHE A 1 448 ? -80.807 -23.214 -14.964 1.00 97.02 448 PHE A N 1
ATOM 3214 C CA . PHE A 1 448 ? -82.223 -22.942 -15.118 1.00 97.66 448 PHE A CA 1
ATOM 3215 C C . PHE A 1 448 ? -82.736 -22.460 -13.776 1.00 98.91 448 PHE A C 1
ATOM 3216 O O . PHE A 1 448 ? -82.471 -23.094 -12.749 1.00 99.40 448 PHE A O 1
ATOM 3224 N N . PHE A 1 449 ? -83.452 -21.336 -13.790 1.00 98.92 449 PHE A N 1
ATOM 3225 C CA . PHE A 1 449 ? -84.043 -20.761 -12.576 1.00 100.09 449 PHE A CA 1
ATOM 3226 C C . PHE A 1 449 ? -85.548 -21.015 -12.451 1.00 102.60 449 PHE A C 1
ATOM 3227 O O . PHE A 1 449 ? -86.024 -21.275 -11.350 1.00 104.98 449 PHE A O 1
ATOM 3235 N N . GLY A 1 450 ? -86.284 -20.943 -13.559 1.00 103.31 450 GLY A N 1
ATOM 3236 C CA . GLY A 1 450 ? -87.723 -21.181 -13.550 1.00 106.64 450 GLY A CA 1
ATOM 3237 C C . GLY A 1 450 ? -88.494 -20.082 -12.831 1.00 110.98 450 GLY A C 1
ATOM 3238 O O . GLY A 1 450 ? -88.579 -20.079 -11.599 1.00 112.45 450 GLY A O 1
ATOM 3239 N N . GLU A 1 451 ? -89.046 -19.157 -13.616 1.00 113.50 451 GLU A N 1
ATOM 3240 C CA . GLU A 1 451 ? -89.855 -18.005 -13.151 1.00 116.42 451 GLU A CA 1
ATOM 3241 C C . GLU A 1 451 ? -89.384 -17.279 -11.864 1.00 118.62 451 GLU A C 1
ATOM 3242 O O . GLU A 1 451 ? -89.640 -17.718 -10.742 1.00 120.46 451 GLU A O 1
ATOM 3248 N N . GLY A 1 452 ? -88.661 -16.176 -12.051 1.00 119.36 452 GLY A N 1
ATOM 3249 C CA . GLY A 1 452 ? -88.460 -15.183 -10.987 1.00 121.59 452 GLY A CA 1
ATOM 3250 C C . GLY A 1 452 ? -87.325 -15.472 -10.020 1.00 121.68 452 GLY A C 1
ATOM 3251 O O . GLY A 1 452 ? -86.157 -15.383 -10.406 1.00 120.27 452 GLY A O 1
ATOM 3252 N N . ASP A 1 453 ? -87.675 -15.819 -8.773 1.00 123.01 453 ASP A N 1
ATOM 3253 C CA . ASP A 1 453 ? -86.705 -15.987 -7.670 1.00 122.46 453 ASP A CA 1
ATOM 3254 C C . ASP A 1 453 ? -85.459 -16.790 -8.068 1.00 120.45 453 ASP A C 1
ATOM 3255 O O . ASP A 1 453 ? -85.545 -17.773 -8.818 1.00 119.63 453 ASP A O 1
ATOM 3260 N N . GLY A 1 454 ? -84.305 -16.371 -7.547 1.00 118.91 454 GLY A N 1
ATOM 3261 C CA . GLY A 1 454 ? -83.006 -16.868 -8.011 1.00 115.50 454 GLY A CA 1
ATOM 3262 C C . GLY A 1 454 ? -82.528 -18.193 -7.444 1.00 114.53 454 GLY A C 1
ATOM 3263 O O . GLY A 1 454 ? -81.324 -18.379 -7.264 1.00 113.11 454 GLY A O 1
ATOM 3264 N N . ILE A 1 455 ? -83.458 -19.114 -7.179 1.00 114.49 455 ILE A N 1
ATOM 3265 C CA . ILE A 1 455 ? -83.130 -20.480 -6.766 1.00 113.31 455 ILE A CA 1
ATOM 3266 C C . ILE A 1 455 ? -82.760 -21.281 -8.010 1.00 109.73 455 ILE A C 1
ATOM 3267 O O . ILE A 1 455 ? -83.538 -21.330 -8.966 1.00 108.55 455 ILE A O 1
ATOM 3272 N N . ILE A 1 456 ? -81.591 -21.921 -7.987 1.00 106.80 456 ILE A N 1
ATOM 3273 C CA . ILE A 1 456 ? -81.126 -22.679 -9.145 1.00 104.86 456 ILE A CA 1
ATOM 3274 C C . ILE A 1 456 ? -81.832 -24.050 -9.138 1.00 105.21 456 ILE A C 1
ATOM 3275 O O . ILE A 1 456 ? -81.715 -24.811 -8.172 1.00 105.66 456 ILE A O 1
ATOM 3280 N N . ARG A 1 457 ? -82.608 -24.324 -10.193 1.00 104.33 457 ARG A N 1
ATOM 3281 C CA . ARG A 1 457 ? -83.404 -25.558 -10.304 1.00 104.43 457 ARG A CA 1
ATOM 3282 C C . ARG A 1 457 ? -82.732 -26.637 -11.127 1.00 102.25 457 ARG A C 1
ATOM 3283 O O . ARG A 1 457 ? -83.028 -27.808 -10.932 1.00 103.23 457 ARG A O 1
ATOM 3291 N N . GLU A 1 458 ? -81.872 -26.247 -12.070 1.00 100.15 458 GLU A N 1
ATOM 3292 C CA . GLU A 1 458 ? -81.003 -27.193 -12.788 1.00 98.02 458 GLU A CA 1
ATOM 3293 C C . GLU A 1 458 ? -79.633 -26.587 -13.032 1.00 95.88 458 GLU A C 1
ATOM 3294 O O . GLU A 1 458 ? -79.475 -25.367 -13.040 1.00 95.98 458 GLU A O 1
ATOM 3300 N N . LEU A 1 459 ? -78.658 -27.461 -13.252 1.00 94.69 459 LEU A N 1
ATOM 3301 C CA . LEU A 1 459 ? -77.264 -27.066 -13.430 1.00 93.58 459 LEU A CA 1
ATOM 3302 C C . LEU A 1 459 ? -76.473 -28.201 -14.116 1.00 93.31 459 LEU A C 1
ATOM 3303 O O . LEU A 1 459 ? -76.447 -29.321 -13.613 1.00 94.23 459 LEU A O 1
ATOM 3308 N N . CYS A 1 460 ? -75.868 -27.920 -15.273 1.00 92.61 460 CYS A N 1
ATOM 3309 C CA . CYS A 1 460 ? -74.977 -28.871 -15.960 1.00 91.68 460 CYS A CA 1
ATOM 3310 C C . CYS A 1 460 ? -73.658 -28.181 -16.251 1.00 88.68 460 CYS A C 1
ATOM 3311 O O . CYS A 1 460 ? -73.647 -27.085 -16.798 1.00 88.71 460 CYS A O 1
ATOM 3314 N N . ILE A 1 461 ? -72.556 -28.824 -15.874 1.00 86.55 461 ILE A N 1
ATOM 3315 C CA . ILE A 1 461 ? -71.216 -28.266 -16.035 1.00 83.99 461 ILE A CA 1
ATOM 3316 C C . ILE A 1 461 ? -70.339 -29.337 -16.672 1.00 81.99 461 ILE A C 1
ATOM 3317 O O . ILE A 1 461 ? -69.976 -30.314 -16.019 1.00 82.08 461 ILE A O 1
ATOM 3322 N N . SER A 1 462 ? -70.012 -29.142 -17.947 1.00 80.05 462 SER A N 1
ATOM 3323 C CA . SER A 1 462 ? -69.198 -30.083 -18.710 1.00 78.86 462 SER A CA 1
ATOM 3324 C C . SER A 1 462 ? -67.865 -29.454 -19.079 1.00 76.97 462 SER A C 1
ATOM 3325 O O . SER A 1 462 ? -67.812 -28.262 -19.377 1.00 76.80 462 SER A O 1
ATOM 3328 N N . TYR A 1 463 ? -66.808 -30.270 -19.069 1.00 75.25 463 TYR A N 1
ATOM 3329 C CA . TYR A 1 463 ? -65.452 -29.831 -19.395 1.00 73.65 463 TYR A CA 1
ATOM 3330 C C . TYR A 1 463 ? -64.806 -30.741 -20.434 1.00 72.98 463 TYR A C 1
ATOM 3331 O O . TYR A 1 463 ? -65.140 -31.924 -20.528 1.00 74.17 463 TYR A O 1
ATOM 3340 N N . GLY A 1 464 ? -63.879 -30.179 -21.207 1.00 71.69 464 GLY A N 1
ATOM 3341 C CA . GLY A 1 464 ? -63.048 -30.949 -22.136 1.00 71.07 464 GLY A CA 1
ATOM 3342 C C . GLY A 1 464 ? -61.579 -30.635 -21.930 1.00 70.32 464 GLY A C 1
ATOM 3343 O O . GLY A 1 464 ? -61.232 -29.654 -21.275 1.00 71.28 464 GLY A O 1
ATOM 3344 N N . GLY A 1 465 ? -60.720 -31.490 -22.475 1.00 68.79 465 GLY A N 1
ATOM 3345 C CA . GLY A 1 465 ? -59.285 -31.412 -22.244 1.00 68.01 465 GLY A CA 1
ATOM 3346 C C . GLY A 1 465 ? -58.831 -31.829 -20.852 1.00 69.26 465 GLY A C 1
ATOM 3347 O O . GLY A 1 465 ? -57.670 -31.618 -20.499 1.00 68.87 465 GLY A O 1
ATOM 3348 N N . VAL A 1 466 ? -59.715 -32.453 -20.074 1.00 71.27 466 VAL A N 1
ATOM 3349 C CA . VAL A 1 466 ? -59.428 -32.778 -18.670 1.00 73.68 466 VAL A CA 1
ATOM 3350 C C . VAL A 1 466 ? -59.568 -34.287 -18.403 1.00 74.39 466 VAL A C 1
ATOM 3351 O O . VAL A 1 466 ? -60.116 -34.719 -17.378 1.00 76.78 466 VAL A O 1
ATOM 3355 N N . GLY A 1 467 ? -59.037 -35.080 -19.327 1.00 72.84 467 GLY A N 1
ATOM 3356 C CA . GLY A 1 467 ? -59.148 -36.533 -19.282 1.00 73.21 467 GLY A CA 1
ATOM 3357 C C . GLY A 1 467 ? -59.401 -37.085 -20.670 1.00 71.83 467 GLY A C 1
ATOM 3358 O O . GLY A 1 467 ? -59.553 -36.315 -21.621 1.00 70.63 467 GLY A O 1
ATOM 3359 N N . PRO A 1 468 ? -59.456 -38.422 -20.796 1.00 72.05 468 PRO A N 1
ATOM 3360 C CA . PRO A 1 468 ? -59.650 -39.078 -22.088 1.00 71.13 468 PRO A CA 1
ATOM 3361 C C . PRO A 1 468 ? -60.977 -38.785 -22.812 1.00 71.56 468 PRO A C 1
ATOM 3362 O O . PRO A 1 468 ? -61.062 -39.043 -24.018 1.00 71.40 468 PRO A O 1
ATOM 3366 N N . ALA A 1 469 ? -61.991 -38.272 -22.109 1.00 72.69 469 ALA A N 1
ATOM 3367 C CA . ALA A 1 469 ? -63.253 -37.857 -22.745 1.00 73.03 469 ALA A CA 1
ATOM 3368 C C . ALA A 1 469 ? -63.828 -36.587 -22.118 1.00 73.85 469 ALA A C 1
ATOM 3369 O O . ALA A 1 469 ? -63.383 -36.154 -21.063 1.00 74.60 469 ALA A O 1
ATOM 3371 N N . THR A 1 470 ? -64.819 -36.005 -22.790 1.00 74.42 470 THR A N 1
ATOM 3372 C CA . THR A 1 470 ? -65.598 -34.882 -22.263 1.00 76.52 470 THR A CA 1
ATOM 3373 C C . THR A 1 470 ? -66.374 -35.330 -21.023 1.00 79.73 470 THR A C 1
ATOM 3374 O O . THR A 1 470 ? -67.184 -36.251 -21.114 1.00 81.44 470 THR A O 1
ATOM 3378 N N . ILE A 1 471 ? -66.141 -34.682 -19.879 1.00 82.59 471 ILE A N 1
ATOM 3379 C CA . ILE A 1 471 ? -66.758 -35.110 -18.606 1.00 86.80 471 ILE A CA 1
ATOM 3380 C C . ILE A 1 471 ? -67.644 -34.044 -17.982 1.00 88.06 471 ILE A C 1
ATOM 3381 O O . ILE A 1 471 ? -67.314 -32.863 -18.014 1.00 87.04 471 ILE A O 1
ATOM 3386 N N . CYS A 1 472 ? -68.764 -34.490 -17.416 1.00 91.61 472 CYS A N 1
ATOM 3387 C CA . CYS A 1 472 ? -69.751 -33.623 -16.767 1.00 94.16 472 CYS A CA 1
ATOM 3388 C C . CYS A 1 472 ? -69.656 -33.771 -15.261 1.00 93.24 472 CYS A C 1
ATOM 3389 O O . CYS A 1 472 ? -69.644 -34.886 -14.748 1.00 92.82 472 CYS A O 1
ATOM 3392 N N . ALA A 1 473 ? -69.586 -32.640 -14.563 1.00 92.55 473 ALA A N 1
ATOM 3393 C CA . ALA A 1 473 ? -69.530 -32.620 -13.106 1.00 94.19 473 ALA A CA 1
ATOM 3394 C C . ALA A 1 473 ? -70.948 -32.725 -12.542 1.00 95.69 473 ALA A C 1
ATOM 3395 O O . ALA A 1 473 ? -71.509 -31.743 -12.069 1.00 96.48 473 ALA A O 1
ATOM 3397 N N . LYS A 1 474 ? -71.517 -33.926 -12.597 1.00 96.56 474 LYS A N 1
ATOM 3398 C CA . LYS A 1 474 ? -72.905 -34.162 -12.182 1.00 98.78 474 LYS A CA 1
ATOM 3399 C C . LYS A 1 474 ? -73.104 -34.183 -10.662 1.00 100.32 474 LYS A C 1
ATOM 3400 O O . LYS A 1 474 ? -74.165 -33.782 -10.181 1.00 101.61 474 LYS A O 1
ATOM 3406 N N . ASN A 1 475 ? -72.100 -34.660 -9.922 1.00 99.89 475 ASN A N 1
ATOM 3407 C CA . ASN A 1 475 ? -72.197 -34.814 -8.463 1.00 101.49 475 ASN A CA 1
ATOM 3408 C C . ASN A 1 475 ? -72.118 -33.478 -7.741 1.00 101.39 475 ASN A C 1
ATOM 3409 O O . ASN A 1 475 ? -72.877 -33.217 -6.799 1.00 102.64 475 ASN A O 1
ATOM 3414 N N . SER A 1 476 ? -71.171 -32.657 -8.180 1.00 98.61 476 SER A N 1
ATOM 3415 C CA . SER A 1 476 ? -71.107 -31.258 -7.799 1.00 98.50 476 SER A CA 1
ATOM 3416 C C . SER A 1 476 ? -72.398 -30.532 -8.139 1.00 98.20 476 SER A C 1
ATOM 3417 O O . SER A 1 476 ? -72.923 -29.784 -7.320 1.00 99.27 476 SER A O 1
ATOM 3420 N N . CYS A 1 477 ? -72.901 -30.760 -9.349 1.00 97.13 477 CYS A N 1
ATOM 3421 C CA . CYS A 1 477 ? -74.150 -30.137 -9.807 1.00 97.97 477 CYS A CA 1
ATOM 3422 C C . CYS A 1 477 ? -75.381 -30.542 -8.986 1.00 100.80 477 CYS A C 1
ATOM 3423 O O . CYS A 1 477 ? -76.264 -29.712 -8.764 1.00 102.45 477 CYS A O 1
ATOM 3426 N N . GLN A 1 478 ? -75.442 -31.800 -8.547 1.00 101.87 478 GLN A N 1
ATOM 3427 C CA . GLN A 1 478 ? -76.500 -32.235 -7.629 1.00 104.08 478 GLN A CA 1
ATOM 3428 C C . GLN A 1 478 ? -76.435 -31.444 -6.330 1.00 105.39 478 GLN A C 1
ATOM 3429 O O . GLN A 1 478 ? -77.448 -30.916 -5.883 1.00 106.91 478 GLN A O 1
ATOM 3435 N N . LYS A 1 479 ? -75.241 -31.343 -5.748 1.00 104.99 479 LYS A N 1
ATOM 3436 C CA . LYS A 1 479 ? -75.064 -30.653 -4.461 1.00 106.82 479 LYS A CA 1
ATOM 3437 C C . LYS A 1 479 ? -75.375 -29.146 -4.474 1.00 106.21 479 LYS A C 1
ATOM 3438 O O . LYS A 1 479 ? -75.588 -28.563 -3.411 1.00 107.38 479 LYS A O 1
ATOM 3444 N N . LEU A 1 480 ? -75.396 -28.525 -5.656 1.00 104.21 480 LEU A N 1
ATOM 3445 C CA . LEU A 1 480 ? -75.683 -27.089 -5.790 1.00 103.60 480 LEU A CA 1
ATOM 3446 C C . LEU A 1 480 ? -77.155 -26.741 -6.055 1.00 104.60 480 LEU A C 1
ATOM 3447 O O . LEU A 1 480 ? -77.510 -25.562 -5.984 1.00 105.39 480 LEU A O 1
ATOM 3452 N N . ILE A 1 481 ? -78.004 -27.737 -6.345 1.00 104.99 481 ILE A N 1
ATOM 3453 C CA . ILE A 1 481 ? -79.439 -27.488 -6.616 1.00 105.53 481 ILE A CA 1
ATOM 3454 C C . ILE A 1 481 ? -80.115 -26.987 -5.348 1.00 108.07 481 ILE A C 1
ATOM 3455 O O . ILE A 1 481 ? -79.910 -27.559 -4.280 1.00 109.95 481 ILE A O 1
ATOM 3460 N N . GLY A 1 482 ? -80.903 -25.917 -5.477 1.00 109.01 482 GLY A N 1
ATOM 3461 C CA . GLY A 1 482 ? -81.555 -25.258 -4.338 1.00 111.00 482 GLY A CA 1
ATOM 3462 C C . GLY A 1 482 ? -80.934 -23.925 -3.938 1.00 111.28 482 GLY A C 1
ATOM 3463 O O . GLY A 1 482 ? -81.632 -23.048 -3.424 1.00 111.84 482 GLY A O 1
ATOM 3464 N N . ARG A 1 483 ? -79.630 -23.764 -4.174 1.00 110.68 483 ARG A N 1
ATOM 3465 C CA . ARG A 1 483 ? -78.905 -22.557 -3.755 1.00 110.96 483 ARG A CA 1
ATOM 3466 C C . ARG A 1 483 ? -79.195 -21.326 -4.611 1.00 110.66 483 ARG A C 1
ATOM 3467 O O . ARG A 1 483 ? -79.646 -21.431 -5.756 1.00 108.70 483 ARG A O 1
ATOM 3475 N N . HIS A 1 484 ? -78.923 -20.164 -4.013 1.00 113.23 484 HIS A N 1
ATOM 3476 C CA . HIS A 1 484 ? -79.005 -18.864 -4.684 1.00 113.64 484 HIS A CA 1
ATOM 3477 C C . HIS A 1 484 ? -77.758 -18.629 -5.511 1.00 112.25 484 HIS A C 1
ATOM 3478 O O . HIS A 1 484 ? -76.780 -19.370 -5.409 1.00 111.65 484 HIS A O 1
ATOM 3485 N N . TRP A 1 485 ? -77.800 -17.581 -6.323 1.00 112.81 485 TRP A N 1
ATOM 3486 C CA . TRP A 1 485 ? -76.681 -17.211 -7.176 1.00 111.45 485 TRP A CA 1
ATOM 3487 C C . TRP A 1 485 ? -75.893 -16.081 -6.514 1.00 113.29 485 TRP A C 1
ATOM 3488 O O . TRP A 1 485 ? -76.234 -14.908 -6.666 1.00 114.28 485 TRP A O 1
ATOM 3499 N N . ASN A 1 486 ? -74.869 -16.443 -5.739 1.00 114.84 486 ASN A N 1
ATOM 3500 C CA . ASN A 1 486 ? -73.906 -15.463 -5.219 1.00 116.37 486 ASN A CA 1
ATOM 3501 C C . ASN A 1 486 ? -72.603 -16.110 -4.743 1.00 116.36 486 ASN A C 1
ATOM 3502 O O . ASN A 1 486 ? -72.451 -17.321 -4.815 1.00 115.66 486 ASN A O 1
ATOM 3507 N N . GLU A 1 487 ? -71.669 -15.295 -4.255 1.00 117.80 487 GLU A N 1
ATOM 3508 C CA . GLU A 1 487 ? -70.291 -15.738 -4.010 1.00 117.79 487 GLU A CA 1
ATOM 3509 C C . GLU A 1 487 ? -70.113 -16.801 -2.928 1.00 119.48 487 GLU A C 1
ATOM 3510 O O . GLU A 1 487 ? -69.098 -17.497 -2.928 1.00 119.13 487 GLU A O 1
ATOM 3516 N N . GLN A 1 488 ? -71.081 -16.929 -2.019 1.00 122.34 488 GLN A N 1
ATOM 3517 C CA . GLN A 1 488 ? -71.102 -18.047 -1.058 1.00 124.08 488 GLN A CA 1
ATOM 3518 C C . GLN A 1 488 ? -71.024 -19.415 -1.754 1.00 121.54 488 GLN A C 1
ATOM 3519 O O . GLN A 1 488 ? -70.300 -20.308 -1.301 1.00 120.35 488 GLN A O 1
ATOM 3525 N N . MET A 1 489 ? -71.747 -19.552 -2.866 1.00 119.38 489 MET A N 1
ATOM 3526 C CA . MET A 1 489 ? -71.850 -20.821 -3.583 1.00 118.02 489 MET A CA 1
ATOM 3527 C C . MET A 1 489 ? -70.648 -21.069 -4.511 1.00 116.02 489 MET A C 1
ATOM 3528 O O . MET A 1 489 ? -70.328 -22.223 -4.796 1.00 113.41 489 MET A O 1
ATOM 3533 N N . LEU A 1 490 ? -69.995 -19.994 -4.970 1.00 115.45 490 LEU A N 1
ATOM 3534 C CA . LEU A 1 490 ? -68.797 -20.105 -5.818 1.00 113.50 490 LEU A CA 1
ATOM 3535 C C . LEU A 1 490 ? -67.646 -20.778 -5.103 1.00 113.78 490 LEU A C 1
ATOM 3536 O O . LEU A 1 490 ? -67.053 -21.715 -5.632 1.00 112.71 490 LEU A O 1
ATOM 3541 N N . ASP A 1 491 ? -67.322 -20.272 -3.915 1.00 115.29 491 ASP A N 1
ATOM 3542 C CA . ASP A 1 491 ? -66.212 -20.802 -3.121 1.00 116.06 491 ASP A CA 1
ATOM 3543 C C . ASP A 1 491 ? -66.375 -22.300 -2.874 1.00 116.19 491 ASP A C 1
ATOM 3544 O O . ASP A 1 491 ? -65.418 -23.051 -3.046 1.00 116.28 491 ASP A O 1
ATOM 3549 N N . ILE A 1 492 ? -67.584 -22.727 -2.495 1.00 116.29 492 ILE A N 1
ATOM 3550 C CA . ILE A 1 492 ? -67.876 -24.163 -2.312 1.00 115.21 492 ILE A CA 1
ATOM 3551 C C . ILE A 1 492 ? -67.949 -24.925 -3.651 1.00 111.69 492 ILE A C 1
ATOM 3552 O O . ILE A 1 492 ? -67.404 -26.023 -3.754 1.00 111.37 492 ILE A O 1
ATOM 3557 N N . ALA A 1 493 ? -68.592 -24.344 -4.667 1.00 108.20 493 ALA A N 1
ATOM 3558 C CA . ALA A 1 493 ? -68.666 -24.973 -5.996 1.00 104.61 493 ALA A CA 1
ATOM 3559 C C . ALA A 1 493 ? -67.276 -25.262 -6.549 1.00 101.96 493 ALA A C 1
ATOM 3560 O O . ALA A 1 493 ? -67.029 -26.355 -7.045 1.00 101.23 493 ALA A O 1
ATOM 3562 N N . CYS A 1 494 ? -66.375 -24.288 -6.432 1.00 100.70 494 CYS A N 1
ATOM 3563 C CA . CYS A 1 494 ? -64.989 -24.456 -6.850 1.00 99.30 494 CYS A CA 1
ATOM 3564 C C . CYS A 1 494 ? -64.307 -25.609 -6.119 1.00 100.82 494 CYS A C 1
ATOM 3565 O O . CYS A 1 494 ? -63.670 -26.446 -6.753 1.00 100.51 494 CYS A O 1
ATOM 3568 N N . ARG A 1 495 ? -64.441 -25.657 -4.796 1.00 104.42 495 ARG A N 1
ATOM 3569 C CA . ARG A 1 495 ? -63.886 -26.765 -4.013 1.00 107.08 495 ARG A CA 1
ATOM 3570 C C . ARG A 1 495 ? -64.411 -28.096 -4.537 1.00 105.90 495 ARG A C 1
ATOM 3571 O O . ARG A 1 495 ? -63.628 -28.972 -4.910 1.00 104.62 495 ARG A O 1
ATOM 3579 N N . LEU A 1 496 ? -65.736 -28.228 -4.590 1.00 106.00 496 LEU A N 1
ATOM 3580 C CA . LEU A 1 496 ? -66.346 -29.523 -4.886 1.00 106.29 496 LEU A CA 1
ATOM 3581 C C . LEU A 1 496 ? -66.291 -29.955 -6.363 1.00 104.90 496 LEU A C 1
ATOM 3582 O O . LEU A 1 496 ? -66.544 -31.127 -6.643 1.00 106.18 496 LEU A O 1
ATOM 3587 N N . ILE A 1 497 ? -65.952 -29.055 -7.294 1.00 103.22 497 ILE A N 1
ATOM 3588 C CA . ILE A 1 497 ? -65.572 -29.503 -8.653 1.00 101.65 497 ILE A CA 1
ATOM 3589 C C . ILE A 1 497 ? -64.086 -29.878 -8.732 1.00 100.63 497 ILE A C 1
ATOM 3590 O O . ILE A 1 497 ? -63.729 -30.847 -9.399 1.00 99.10 497 ILE A O 1
ATOM 3595 N N . LEU A 1 498 ? -63.231 -29.130 -8.035 1.00 100.40 498 LEU A N 1
ATOM 3596 C CA . LEU A 1 498 ? -61.781 -29.368 -8.081 1.00 99.44 498 LEU A CA 1
ATOM 3597 C C . LEU A 1 498 ? -61.333 -30.758 -7.610 1.00 100.53 498 LEU A C 1
ATOM 3598 O O . LEU A 1 498 ? -60.247 -31.204 -7.983 1.00 101.73 498 LEU A O 1
ATOM 3603 N N . ASN A 1 499 ? -62.147 -31.435 -6.803 1.00 101.40 499 ASN A N 1
ATOM 3604 C CA . ASN A 1 499 ? -61.869 -32.838 -6.435 1.00 102.26 499 ASN A CA 1
ATOM 3605 C C . ASN A 1 499 ? -62.689 -33.862 -7.229 1.00 101.15 499 ASN A C 1
ATOM 3606 O O . ASN A 1 499 ? -62.247 -35.002 -7.360 1.00 101.16 499 ASN A O 1
ATOM 3611 N N . GLU A 1 500 ? -63.852 -33.468 -7.762 1.00 100.11 500 GLU A N 1
ATOM 3612 C CA . GLU A 1 500 ? -64.605 -34.326 -8.695 1.00 99.48 500 GLU A CA 1
ATOM 3613 C C . GLU A 1 500 ? -63.907 -34.441 -10.061 1.00 97.28 500 GLU A C 1
ATOM 3614 O O . GLU A 1 500 ? -63.622 -35.550 -10.529 1.00 95.72 500 GLU A O 1
ATOM 3620 N N . VAL A 1 501 ? -63.652 -33.285 -10.682 1.00 95.63 501 VAL A N 1
ATOM 3621 C CA . VAL A 1 501 ? -62.974 -33.195 -11.986 1.00 91.81 501 VAL A CA 1
ATOM 3622 C C . VAL A 1 501 ? -61.499 -32.855 -11.742 1.00 90.84 501 VAL A C 1
ATOM 3623 O O . VAL A 1 501 ? -61.022 -31.784 -12.097 1.00 89.95 501 VAL A O 1
ATOM 3627 N N . SER A 1 502 ? -60.783 -33.795 -11.130 1.00 91.08 502 SER A N 1
ATOM 3628 C CA . SER A 1 502 ? -59.365 -33.626 -10.826 1.00 90.60 502 SER A CA 1
ATOM 3629 C C . SER A 1 502 ? -58.500 -34.256 -11.908 1.00 88.95 502 SER A C 1
ATOM 3630 O O . SER A 1 502 ? -58.949 -35.114 -12.669 1.00 87.04 502 SER A O 1
ATOM 3633 N N . LEU A 1 503 ? -57.249 -33.809 -11.950 1.00 88.93 503 LEU A N 1
ATOM 3634 C CA . LEU A 1 503 ? -56.232 -34.330 -12.848 1.00 87.17 503 LEU A CA 1
ATOM 3635 C C . LEU A 1 503 ? -55.068 -34.802 -12.003 1.00 87.13 503 LEU A C 1
ATOM 3636 O O . LEU A 1 503 ? -54.708 -34.155 -11.022 1.00 87.47 503 LEU A O 1
ATOM 3641 N N . LEU A 1 504 ? -54.478 -35.925 -12.390 1.00 86.41 504 LEU A N 1
ATOM 3642 C CA . LEU A 1 504 ? -53.237 -36.381 -11.786 1.00 86.88 504 LEU A CA 1
ATOM 3643 C C . LEU A 1 504 ? -52.114 -35.515 -12.352 1.00 85.78 504 LEU A C 1
ATOM 3644 O O . LEU A 1 504 ? -52.186 -35.093 -13.502 1.00 84.51 504 LEU A O 1
ATOM 3649 N N . GLY A 1 505 ? -51.088 -35.251 -11.544 1.00 86.68 505 GLY A N 1
ATOM 3650 C CA . GLY A 1 505 ? -49.918 -34.471 -11.973 1.00 85.95 505 GLY A CA 1
ATOM 3651 C C . GLY A 1 505 ? -49.232 -34.984 -13.229 1.00 84.85 505 GLY A C 1
ATOM 3652 O O . GLY A 1 505 ? -48.614 -34.212 -13.972 1.00 83.03 505 GLY A O 1
ATOM 3653 N N . SER A 1 506 ? -49.349 -36.291 -13.457 1.00 85.21 506 SER A N 1
ATOM 3654 C CA . SER A 1 506 ? -48.838 -36.946 -14.651 1.00 83.99 506 SER A CA 1
ATOM 3655 C C . SER A 1 506 ? -49.856 -37.024 -15.791 1.00 82.63 506 SER A C 1
ATOM 3656 O O . SER A 1 506 ? -49.719 -37.875 -16.661 1.00 82.25 506 SER A O 1
ATOM 3659 N N . ALA A 1 507 ? -50.866 -36.155 -15.802 1.00 82.69 507 ALA A N 1
ATOM 3660 C CA . ALA A 1 507 ? -51.926 -36.237 -16.812 1.00 81.65 507 ALA A CA 1
ATOM 3661 C C . ALA A 1 507 ? -51.381 -35.953 -18.217 1.00 79.62 507 ALA A C 1
ATOM 3662 O O . ALA A 1 507 ? -50.541 -35.057 -18.382 1.00 78.98 507 ALA A O 1
ATOM 3664 N N . PRO A 1 508 ? -51.847 -36.720 -19.233 1.00 77.94 508 PRO A N 1
ATOM 3665 C CA . PRO A 1 508 ? -51.419 -36.408 -20.594 1.00 75.35 508 PRO A CA 1
ATOM 3666 C C . PRO A 1 508 ? -51.904 -35.026 -21.008 1.00 74.22 508 PRO A C 1
ATOM 3667 O O . PRO A 1 508 ? -52.953 -34.582 -20.551 1.00 75.22 508 PRO A O 1
ATOM 3671 N N . GLY A 1 509 ? -51.126 -34.358 -21.853 1.00 72.77 509 GLY A N 1
ATOM 3672 C CA . GLY A 1 509 ? -51.336 -32.950 -22.191 1.00 71.43 509 GLY A CA 1
ATOM 3673 C C . GLY A 1 509 ? -50.505 -31.977 -21.371 1.00 71.43 509 GLY A C 1
ATOM 3674 O O . GLY A 1 509 ? -50.238 -30.866 -21.832 1.00 70.35 509 GLY A O 1
ATOM 3675 N N . GLY A 1 510 ? -50.102 -32.379 -20.162 1.00 72.65 510 GLY A N 1
ATOM 3676 C CA . GLY A 1 510 ? -49.345 -31.517 -19.261 1.00 73.23 510 GLY A CA 1
ATOM 3677 C C . GLY A 1 510 ? -50.203 -30.365 -18.784 1.00 74.37 510 GLY A C 1
ATOM 3678 O O . GLY A 1 510 ? -51.434 -30.442 -18.835 1.00 74.70 510 GLY A O 1
ATOM 3679 N N . LYS A 1 511 ? -49.545 -29.301 -18.327 1.00 75.15 511 LYS A N 1
ATOM 3680 C CA . LYS A 1 511 ? -50.199 -28.056 -17.900 1.00 75.87 511 LYS A CA 1
ATOM 3681 C C . LYS A 1 511 ? -51.216 -28.227 -16.765 1.00 77.80 511 LYS A C 1
ATOM 3682 O O . LYS A 1 511 ? -52.197 -27.490 -16.686 1.00 77.56 511 LYS A O 1
ATOM 3688 N N . VAL A 1 512 ? -50.978 -29.182 -15.874 1.00 80.29 512 VAL A N 1
ATOM 3689 C CA . VAL A 1 512 ? -52.028 -29.589 -14.923 1.00 82.96 512 VAL A CA 1
ATOM 3690 C C . VAL A 1 512 ? -52.546 -28.445 -14.034 1.00 84.12 512 VAL A C 1
ATOM 3691 O O . VAL A 1 512 ? -53.755 -28.306 -13.841 1.00 83.66 512 VAL A O 1
ATOM 3695 N N . GLU A 1 513 ? -51.641 -27.597 -13.556 1.00 85.55 513 GLU A N 1
ATOM 3696 C CA . GLU A 1 513 ? -52.011 -26.488 -12.671 1.00 87.93 513 GLU A CA 1
ATOM 3697 C C . GLU A 1 513 ? -52.705 -25.348 -13.430 1.00 85.53 513 GLU A C 1
ATOM 3698 O O . GLU A 1 513 ? -53.498 -24.605 -12.850 1.00 86.77 513 GLU A O 1
ATOM 3704 N N . PHE A 1 514 ? -52.412 -25.222 -14.722 1.00 82.46 514 PHE A N 1
ATOM 3705 C CA . PHE A 1 514 ? -53.106 -24.270 -15.591 1.00 80.29 514 PHE A CA 1
ATOM 3706 C C . PHE A 1 514 ? -54.526 -24.776 -15.873 1.00 80.97 514 PHE A C 1
ATOM 3707 O O . PHE A 1 514 ? -55.497 -24.020 -15.740 1.00 82.24 514 PHE A O 1
ATOM 3715 N N . LYS A 1 515 ? -54.639 -26.058 -16.231 1.00 80.19 515 LYS A N 1
ATOM 3716 C CA . LYS A 1 515 ? -55.942 -26.694 -16.467 1.00 79.76 515 LYS A CA 1
ATOM 3717 C C . LYS A 1 515 ? -56.824 -26.636 -15.220 1.00 80.53 515 LYS A C 1
ATOM 3718 O O . LYS A 1 515 ? -58.011 -26.334 -15.319 1.00 81.00 515 LYS A O 1
ATOM 3724 N N . ARG A 1 516 ? -56.237 -26.934 -14.059 1.00 80.59 516 ARG A N 1
ATOM 3725 C CA . ARG A 1 516 ? -56.923 -26.780 -12.759 1.00 81.68 516 ARG A CA 1
ATOM 3726 C C . ARG A 1 516 ? -57.530 -25.391 -12.584 1.00 81.78 516 ARG A C 1
ATOM 3727 O O . ARG A 1 516 ? -58.683 -25.254 -12.173 1.00 82.34 516 ARG A O 1
ATOM 3735 N N . THR A 1 517 ? -56.736 -24.376 -12.911 1.00 80.91 517 THR A N 1
ATOM 3736 C CA . THR A 1 517 ? -57.140 -22.988 -12.777 1.00 81.01 517 THR A CA 1
ATOM 3737 C C . THR A 1 517 ? -58.247 -22.605 -13.754 1.00 80.20 517 THR A C 1
ATOM 3738 O O . THR A 1 517 ? -59.240 -21.999 -13.351 1.00 81.74 517 THR A O 1
ATOM 3742 N N . LEU A 1 518 ? -58.078 -22.965 -15.025 1.00 78.91 518 LEU A N 1
ATOM 3743 C CA . LEU A 1 518 ? -59.094 -22.688 -16.060 1.00 78.30 518 LEU A CA 1
ATOM 3744 C C . LEU A 1 518 ? -60.479 -23.253 -15.712 1.00 79.64 518 LEU A C 1
ATOM 3745 O O . LEU A 1 518 ? -61.495 -22.607 -15.975 1.00 79.62 518 LEU A O 1
ATOM 3750 N N . ILE A 1 519 ? -60.497 -24.446 -15.112 1.00 81.20 519 ILE A N 1
ATOM 3751 C CA . ILE A 1 519 ? -61.731 -25.112 -14.658 1.00 82.41 519 ILE A CA 1
ATOM 3752 C C . ILE A 1 519 ? -62.547 -24.204 -13.737 1.00 83.85 519 ILE A C 1
ATOM 3753 O O . ILE A 1 519 ? -63.741 -23.995 -13.961 1.00 83.52 519 ILE A O 1
ATOM 3758 N N . ILE A 1 520 ? -61.897 -23.665 -12.714 1.00 84.74 520 ILE A N 1
ATOM 3759 C CA . ILE A 1 520 ? -62.572 -22.754 -11.793 1.00 87.41 520 ILE A CA 1
ATOM 3760 C C . ILE A 1 520 ? -62.683 -21.318 -12.332 1.00 86.47 520 ILE A C 1
ATOM 3761 O O . ILE A 1 520 ? -63.619 -20.601 -11.965 1.00 87.41 520 ILE A O 1
ATOM 3766 N N . SER A 1 521 ? -61.750 -20.895 -13.189 1.00 83.70 521 SER A N 1
ATOM 3767 C CA . SER A 1 521 ? -61.814 -19.555 -13.781 1.00 82.48 521 SER A CA 1
ATOM 3768 C C . SER A 1 521 ? -62.984 -19.410 -14.764 1.00 82.16 521 SER A C 1
ATOM 3769 O O . SER A 1 521 ? -63.603 -18.346 -14.821 1.00 82.64 521 SER A O 1
ATOM 3772 N N . PHE A 1 522 ? -63.285 -20.470 -15.526 1.00 81.76 522 PHE A N 1
ATOM 3773 C CA . PHE A 1 522 ? -64.473 -20.494 -16.405 1.00 81.68 522 PHE A CA 1
ATOM 3774 C C . PHE A 1 522 ? -65.764 -20.526 -15.597 1.00 83.39 522 PHE A C 1
ATOM 3775 O O . PHE A 1 522 ? -66.775 -19.967 -16.017 1.00 83.99 522 PHE A O 1
ATOM 3783 N N . LEU A 1 523 ? -65.722 -21.211 -14.456 1.00 84.60 523 LEU A N 1
ATOM 3784 C CA . LEU A 1 523 ? -66.810 -21.194 -13.470 1.00 86.02 523 LEU A CA 1
ATOM 3785 C C . LEU A 1 523 ? -67.104 -19.772 -12.977 1.00 86.44 523 LEU A C 1
ATOM 3786 O O . LEU A 1 523 ? -68.263 -19.375 -12.880 1.00 87.60 523 LEU A O 1
ATOM 3791 N N . PHE A 1 524 ? -66.047 -19.019 -12.674 1.00 85.88 524 PHE A N 1
ATOM 3792 C CA . PHE A 1 524 ? -66.166 -17.609 -12.296 1.00 87.03 524 PHE A CA 1
ATOM 3793 C C . PHE A 1 524 ? -66.784 -16.769 -13.407 1.00 85.95 524 PHE A C 1
ATOM 3794 O O . PHE A 1 524 ? -67.689 -15.981 -13.163 1.00 87.67 524 PHE A O 1
ATOM 3802 N N . LYS A 1 525 ? -66.289 -16.933 -14.623 1.00 84.06 525 LYS A N 1
ATOM 3803 C CA . LYS A 1 525 ? -66.802 -16.170 -15.759 1.00 83.94 525 LYS A CA 1
ATOM 3804 C C . LYS A 1 525 ? -68.287 -16.449 -16.019 1.00 83.26 525 LYS A C 1
ATOM 3805 O O . LYS A 1 525 ? -69.044 -15.535 -16.351 1.00 82.88 525 LYS A O 1
ATOM 3811 N N . PHE A 1 526 ? -68.694 -17.707 -15.853 1.00 82.71 526 PHE A N 1
ATOM 3812 C CA . PHE A 1 526 ? -70.105 -18.092 -15.961 1.00 83.23 526 PHE A CA 1
ATOM 3813 C C . PHE A 1 526 ? -70.963 -17.441 -14.866 1.00 84.97 526 PHE A C 1
ATOM 3814 O O . PHE A 1 526 ? -72.054 -16.948 -15.152 1.00 84.75 526 PHE A O 1
ATOM 3822 N N . TYR A 1 527 ? -70.469 -17.446 -13.629 1.00 85.86 527 TYR A N 1
ATOM 3823 C CA . TYR A 1 527 ? -71.130 -16.732 -12.540 1.00 89.29 527 TYR A CA 1
ATOM 3824 C C . TYR A 1 527 ? -71.429 -15.281 -12.937 1.00 90.11 527 TYR A C 1
ATOM 3825 O O . TYR A 1 527 ? -72.586 -14.849 -12.899 1.00 90.95 527 TYR A O 1
ATOM 3834 N N . LEU A 1 528 ? -70.380 -14.559 -13.331 1.00 89.60 528 LEU A N 1
ATOM 3835 C CA . LEU A 1 528 ? -70.482 -13.161 -13.775 1.00 90.04 528 LEU A CA 1
ATOM 3836 C C . LEU A 1 528 ? -71.477 -12.963 -14.908 1.00 89.51 528 LEU A C 1
ATOM 3837 O O . LEU A 1 528 ? -72.341 -12.087 -14.842 1.00 89.73 528 LEU A O 1
ATOM 3842 N N . GLU A 1 529 ? -71.331 -13.781 -15.944 1.00 88.89 529 GLU A N 1
ATOM 3843 C CA . GLU A 1 529 ? -72.096 -13.620 -17.180 1.00 89.32 529 GLU A CA 1
ATOM 3844 C C . GLU A 1 529 ? -73.587 -13.722 -16.912 1.00 91.59 529 GLU A C 1
ATOM 3845 O O . GLU A 1 529 ? -74.365 -12.836 -17.271 1.00 91.70 529 GLU A O 1
ATOM 3851 N N . VAL A 1 530 ? -73.966 -14.803 -16.250 1.00 93.51 530 VAL A N 1
ATOM 3852 C CA . VAL A 1 530 ? -75.362 -15.086 -15.993 1.00 96.55 530 VAL A CA 1
ATOM 3853 C C . VAL A 1 530 ? -75.919 -14.251 -14.822 1.00 98.06 530 VAL A C 1
ATOM 3854 O O . VAL A 1 530 ? -77.128 -14.003 -14.762 1.00 98.23 530 VAL A O 1
ATOM 3858 N N . SER A 1 531 ? -75.047 -13.795 -13.916 1.00 97.80 531 SER A N 1
ATOM 3859 C CA . SER A 1 531 ? -75.424 -12.765 -12.942 1.00 99.31 531 SER A CA 1
ATOM 3860 C C . SER A 1 531 ? -75.277 -11.398 -13.587 1.00 100.32 531 SER A C 1
ATOM 3861 O O . SER A 1 531 ? -74.568 -10.536 -13.086 1.00 101.53 531 SER A O 1
ATOM 3864 N N . GLN A 1 532 ? -75.966 -11.214 -14.705 1.00 101.60 532 GLN A N 1
ATOM 3865 C CA . GLN A 1 532 ? -75.980 -9.950 -15.431 1.00 103.08 532 GLN A CA 1
ATOM 3866 C C . GLN A 1 532 ? -77.160 -9.895 -16.392 1.00 103.37 532 GLN A C 1
ATOM 3867 O O . GLN A 1 532 ? -77.821 -8.857 -16.496 1.00 104.87 532 GLN A O 1
ATOM 3873 N N . ILE A 1 533 ? -77.391 -10.990 -17.120 1.00 101.93 533 ILE A N 1
ATOM 3874 C CA . ILE A 1 533 ? -78.684 -11.225 -17.778 1.00 102.80 533 ILE A CA 1
ATOM 3875 C C . ILE A 1 533 ? -79.834 -11.234 -16.749 1.00 103.43 533 ILE A C 1
ATOM 3876 O O . ILE A 1 533 ? -80.935 -10.761 -17.042 1.00 104.04 533 ILE A O 1
ATOM 3881 N N . LEU A 1 534 ? -79.570 -11.766 -15.554 1.00 102.01 534 LEU A N 1
ATOM 3882 C CA . LEU A 1 534 ? -80.491 -11.636 -14.424 1.00 102.45 534 LEU A CA 1
ATOM 3883 C C . LEU A 1 534 ? -80.688 -10.172 -14.013 1.00 103.53 534 LEU A C 1
ATOM 3884 O O . LEU A 1 534 ? -81.827 -9.727 -13.829 1.00 104.48 534 LEU A O 1
ATOM 3889 N N . LYS A 1 535 ? -79.586 -9.436 -13.861 1.00 102.26 535 LYS A N 1
ATOM 3890 C CA . LYS A 1 535 ? -79.648 -8.003 -13.548 1.00 102.95 535 LYS A CA 1
ATOM 3891 C C . LYS A 1 535 ? -80.403 -7.241 -14.632 1.00 103.11 535 LYS A C 1
ATOM 3892 O O . LYS A 1 535 ? -81.241 -6.396 -14.334 1.00 104.93 535 LYS A O 1
ATOM 3898 N N . LYS A 1 536 ? -80.095 -7.556 -15.885 1.00 102.21 536 LYS A N 1
ATOM 3899 C CA . LYS A 1 536 ? -80.763 -6.977 -17.051 1.00 103.66 536 LYS A CA 1
ATOM 3900 C C . LYS A 1 536 ? -82.275 -7.213 -17.006 1.00 104.86 536 LYS A C 1
ATOM 3901 O O . LYS A 1 536 ? -83.063 -6.271 -17.073 1.00 105.81 536 LYS A O 1
ATOM 3907 N N . MET A 1 537 ? -82.657 -8.479 -16.871 1.00 105.14 537 MET A N 1
ATOM 3908 C CA . MET A 1 537 ? -84.065 -8.889 -16.861 1.00 106.26 537 MET A CA 1
ATOM 3909 C C . MET A 1 537 ? -84.847 -8.499 -15.611 1.00 108.55 537 MET A C 1
ATOM 3910 O O . MET A 1 537 ? -86.050 -8.289 -15.698 1.00 110.01 537 MET A O 1
ATOM 3915 N N . ASP A 1 538 ? -84.179 -8.437 -14.458 1.00 109.94 538 ASP A N 1
ATOM 3916 C CA . ASP A 1 538 ? -84.844 -8.181 -13.172 1.00 112.93 538 ASP A CA 1
ATOM 3917 C C . ASP A 1 538 ? -83.990 -7.225 -12.312 1.00 113.81 538 ASP A C 1
ATOM 3918 O O . ASP A 1 538 ? -83.365 -7.656 -11.340 1.00 112.98 538 ASP A O 1
ATOM 3923 N N . PRO A 1 539 ? -83.972 -5.918 -12.667 1.00 115.52 539 PRO A N 1
ATOM 3924 C CA . PRO A 1 539 ? -83.052 -4.944 -12.049 1.00 115.77 539 PRO A CA 1
ATOM 3925 C C . PRO A 1 539 ? -83.177 -4.761 -10.536 1.00 117.22 539 PRO A C 1
ATOM 3926 O O . PRO A 1 539 ? -82.154 -4.707 -9.849 1.00 116.94 539 PRO A O 1
ATOM 3930 N N . VAL A 1 540 ? -84.404 -4.664 -10.029 1.00 118.76 540 VAL A N 1
ATOM 3931 C CA . VAL A 1 540 ? -84.615 -4.410 -8.593 1.00 120.93 540 VAL A CA 1
ATOM 3932 C C . VAL A 1 540 ? -84.213 -5.582 -7.683 1.00 120.94 540 VAL A C 1
ATOM 3933 O O . VAL A 1 540 ? -83.695 -5.355 -6.588 1.00 121.91 540 VAL A O 1
ATOM 3937 N N . HIS A 1 541 ? -84.424 -6.818 -8.141 1.00 120.18 541 HIS A N 1
ATOM 3938 C CA . HIS A 1 541 ? -84.170 -8.021 -7.320 1.00 120.63 541 HIS A CA 1
ATOM 3939 C C . HIS A 1 541 ? -82.735 -8.575 -7.355 1.00 119.09 541 HIS A C 1
ATOM 3940 O O . HIS A 1 541 ? -82.414 -9.470 -6.570 1.00 119.12 541 HIS A O 1
ATOM 3947 N N . TYR A 1 542 ? -81.886 -8.065 -8.250 1.00 117.97 542 TYR A N 1
ATOM 3948 C CA . TYR A 1 542 ? -80.497 -8.534 -8.361 1.00 116.77 542 TYR A CA 1
ATOM 3949 C C . TYR A 1 542 ? -79.502 -7.379 -8.290 1.00 116.60 542 TYR A C 1
ATOM 3950 O O . TYR A 1 542 ? -79.816 -6.269 -8.727 1.00 116.50 542 TYR A O 1
ATOM 3959 N N . PRO A 1 543 ? -78.293 -7.640 -7.745 1.00 116.42 543 PRO A N 1
ATOM 3960 C CA . PRO A 1 543 ? -77.283 -6.591 -7.599 1.00 116.31 543 PRO A CA 1
ATOM 3961 C C . PRO A 1 543 ? -76.484 -6.347 -8.882 1.00 114.32 543 PRO A C 1
ATOM 3962 O O . PRO A 1 543 ? -76.329 -7.256 -9.708 1.00 112.38 543 PRO A O 1
ATOM 3966 N N . SER A 1 544 ? -75.980 -5.124 -9.026 1.00 114.35 544 SER A N 1
ATOM 3967 C CA . SER A 1 544 ? -75.147 -4.752 -10.167 1.00 112.59 544 SER A CA 1
ATOM 3968 C C . SER A 1 544 ? -73.716 -5.262 -9.954 1.00 111.65 544 SER A C 1
ATOM 3969 O O . SER A 1 544 ? -73.281 -5.447 -8.814 1.00 112.29 544 SER A O 1
ATOM 3972 N N . LEU A 1 545 ? -72.994 -5.485 -11.051 1.00 109.81 545 LEU A N 1
ATOM 3973 C CA . LEU A 1 545 ? -71.610 -5.977 -10.983 1.00 109.63 545 LEU A CA 1
ATOM 3974 C C . LEU A 1 545 ? -70.674 -4.886 -10.450 1.00 111.33 545 LEU A C 1
ATOM 3975 O O . LEU A 1 545 ? -70.913 -3.700 -10.680 1.00 112.81 545 LEU A O 1
ATOM 3980 N N . ALA A 1 546 ? -69.616 -5.296 -9.746 1.00 112.24 546 ALA A N 1
ATOM 3981 C CA . ALA A 1 546 ? -68.584 -4.371 -9.256 1.00 113.33 546 ALA A CA 1
ATOM 3982 C C . ALA A 1 546 ? -67.927 -3.691 -10.448 1.00 112.44 546 ALA A C 1
ATOM 3983 O O . ALA A 1 546 ? -67.655 -4.350 -11.445 1.00 110.31 546 ALA A O 1
ATOM 3985 N N . ASP A 1 547 ? -67.677 -2.385 -10.342 1.00 114.09 547 ASP A N 1
ATOM 3986 C CA . ASP A 1 547 ? -67.266 -1.565 -11.500 1.00 113.17 547 ASP A CA 1
ATOM 3987 C C . ASP A 1 547 ? -65.970 -2.003 -12.189 1.00 111.22 547 ASP A C 1
ATOM 3988 O O . ASP A 1 547 ? -65.848 -1.877 -13.413 1.00 110.82 547 ASP A O 1
ATOM 3993 N N . LYS A 1 548 ? -65.025 -2.534 -11.412 1.00 109.87 548 LYS A N 1
ATOM 3994 C CA . LYS A 1 548 ? -63.750 -3.043 -11.953 1.00 106.02 548 LYS A CA 1
ATOM 3995 C C . LYS A 1 548 ? -63.802 -4.508 -12.434 1.00 102.85 548 LYS A C 1
ATOM 3996 O O . LYS A 1 548 ? -62.755 -5.109 -12.668 1.00 101.71 548 LYS A O 1
ATOM 4002 N N . TYR A 1 549 ? -65.004 -5.073 -12.579 1.00 102.05 549 TYR A N 1
ATOM 4003 C CA . TYR A 1 549 ? -65.196 -6.476 -12.971 1.00 100.63 549 TYR A CA 1
ATOM 4004 C C . TYR A 1 549 ? -65.763 -6.678 -14.396 1.00 98.79 549 TYR A C 1
ATOM 4005 O O . TYR A 1 549 ? -65.523 -7.727 -14.985 1.00 97.41 549 TYR A O 1
ATOM 4014 N N . GLU A 1 550 ? -66.496 -5.700 -14.944 1.00 99.01 550 GLU A N 1
ATOM 4015 C CA . GLU A 1 550 ? -67.209 -5.860 -16.237 1.00 97.89 550 GLU A CA 1
ATOM 4016 C C . GLU A 1 550 ? -66.371 -6.359 -17.418 1.00 95.23 550 GLU A C 1
ATOM 4017 O O . GLU A 1 550 ? -66.882 -7.097 -18.263 1.00 94.35 550 GLU A O 1
ATOM 4023 N N . SER A 1 551 ? -65.103 -5.958 -17.486 1.00 93.80 551 SER A N 1
ATOM 4024 C CA . SER A 1 551 ? -64.243 -6.325 -18.622 1.00 91.02 551 SER A CA 1
ATOM 4025 C C . SER A 1 551 ? -63.942 -7.836 -18.728 1.00 90.43 551 SER A C 1
ATOM 4026 O O . SER A 1 551 ? -63.527 -8.315 -19.789 1.00 87.43 551 SER A O 1
ATOM 4029 N N . ALA A 1 552 ? -64.162 -8.579 -17.641 1.00 92.10 552 ALA A N 1
ATOM 4030 C CA . ALA A 1 552 ? -64.077 -10.048 -17.653 1.00 92.12 552 ALA A CA 1
ATOM 4031 C C . ALA A 1 552 ? -65.044 -10.738 -18.625 1.00 92.22 552 ALA A C 1
ATOM 4032 O O . ALA A 1 552 ? -64.758 -11.844 -19.063 1.00 90.68 552 ALA A O 1
ATOM 4034 N N . LEU A 1 553 ? -66.165 -10.094 -18.961 1.00 95.64 553 LEU A N 1
ATOM 4035 C CA . LEU A 1 553 ? -67.210 -10.705 -19.801 1.00 98.28 553 LEU A CA 1
ATOM 4036 C C . LEU A 1 553 ? -66.909 -10.675 -21.310 1.00 99.66 553 LEU A C 1
ATOM 4037 O O . LEU A 1 553 ? -66.862 -11.727 -21.953 1.00 98.25 553 LEU A O 1
ATOM 4042 N N . GLU A 1 554 ? -66.742 -9.479 -21.875 1.00 104.31 554 GLU A N 1
ATOM 4043 C CA . GLU A 1 554 ? -66.331 -9.339 -23.288 1.00 107.93 554 GLU A CA 1
ATOM 4044 C C . GLU A 1 554 ? -64.875 -9.780 -23.461 1.00 106.97 554 GLU A C 1
ATOM 4045 O O . GLU A 1 554 ? -64.045 -9.519 -22.598 1.00 105.48 554 GLU A O 1
ATOM 4051 N N . ASP A 1 555 ? -64.584 -10.459 -24.567 1.00 108.98 555 ASP A N 1
ATOM 4052 C CA . ASP A 1 555 ? -63.248 -11.001 -24.816 1.00 111.82 555 ASP A CA 1
ATOM 4053 C C . ASP A 1 555 ? -62.588 -10.246 -25.980 1.00 110.58 555 ASP A C 1
ATOM 4054 O O . ASP A 1 555 ? -63.161 -9.280 -26.503 1.00 109.84 555 ASP A O 1
ATOM 4059 N N . LEU A 1 556 ? -61.399 -10.706 -26.376 1.00 108.56 556 LEU A N 1
ATOM 4060 C CA . LEU A 1 556 ? -60.455 -9.948 -27.190 1.00 107.43 556 LEU A CA 1
ATOM 4061 C C . LEU A 1 556 ? -60.492 -10.467 -28.634 1.00 108.68 556 LEU A C 1
ATOM 4062 O O . LEU A 1 556 ? -59.978 -11.553 -28.924 1.00 107.25 556 LEU A O 1
ATOM 4067 N N . HIS A 1 557 ? -61.105 -9.691 -29.531 1.00 112.35 557 HIS A N 1
ATOM 4068 C CA . HIS A 1 557 ? -61.370 -10.141 -30.908 1.00 114.41 557 HIS A CA 1
ATOM 4069 C C . HIS A 1 557 ? -61.221 -9.023 -31.957 1.00 112.58 557 HIS A C 1
ATOM 4070 O O . HIS A 1 557 ? -62.176 -8.643 -32.639 1.00 113.03 557 HIS A O 1
ATOM 4077 N N . SER A 1 558 ? -60.004 -8.500 -32.074 1.00 110.76 558 SER A N 1
ATOM 4078 C CA . SER A 1 558 ? -59.603 -7.648 -33.204 1.00 109.85 558 SER A CA 1
ATOM 4079 C C . SER A 1 558 ? -60.438 -6.371 -33.350 1.00 109.26 558 SER A C 1
ATOM 4080 O O . SER A 1 558 ? -59.957 -5.271 -33.079 1.00 108.50 558 SER A O 1
ATOM 4083 N N . HIS A 1 560 ? -60.372 -6.627 -36.940 1.00 106.51 560 HIS A N 1
ATOM 4084 C CA . HIS A 1 560 ? -59.805 -5.600 -37.807 1.00 108.16 560 HIS A CA 1
ATOM 4085 C C . HIS A 1 560 ? -58.279 -5.659 -37.848 1.00 105.82 560 HIS A C 1
ATOM 4086 O O . HIS A 1 560 ? -57.631 -6.065 -36.876 1.00 103.60 560 HIS A O 1
ATOM 4093 N N . HIS A 1 561 ? -57.727 -5.258 -38.994 1.00 104.55 561 HIS A N 1
ATOM 4094 C CA . HIS A 1 561 ? -56.290 -5.325 -39.270 1.00 102.82 561 HIS A CA 1
ATOM 4095 C C . HIS A 1 561 ? -55.870 -4.114 -40.108 1.00 101.83 561 HIS A C 1
ATOM 4096 O O . HIS A 1 561 ? -56.033 -4.109 -41.327 1.00 102.13 561 HIS A O 1
ATOM 4103 N N . CYS A 1 562 ? -55.344 -3.095 -39.425 1.00 101.43 562 CYS A N 1
ATOM 4104 C CA . CYS A 1 562 ? -54.946 -1.809 -40.019 1.00 100.78 562 CYS A CA 1
ATOM 4105 C C . CYS A 1 562 ? -53.414 -1.692 -40.125 1.00 94.83 562 CYS A C 1
ATOM 4106 O O . CYS A 1 562 ? -52.686 -2.252 -39.296 1.00 92.99 562 CYS A O 1
ATOM 4109 N N . SER A 1 563 ? -52.931 -0.980 -41.149 1.00 89.30 563 SER A N 1
ATOM 4110 C CA . SER A 1 563 ? -51.493 -0.701 -41.284 1.00 85.89 563 SER A CA 1
ATOM 4111 C C . SER A 1 563 ? -51.152 0.536 -42.129 1.00 84.02 563 SER A C 1
ATOM 4112 O O . SER A 1 563 ? -51.929 0.937 -42.991 1.00 84.03 563 SER A O 1
ATOM 4115 N N . THR A 1 564 ? -49.990 1.134 -41.849 1.00 82.30 564 THR A N 1
ATOM 4116 C CA . THR A 1 564 ? -49.412 2.216 -42.663 1.00 82.12 564 THR A CA 1
ATOM 4117 C C . THR A 1 564 ? -47.909 1.990 -42.859 1.00 80.93 564 THR A C 1
ATOM 4118 O O . THR A 1 564 ? -47.259 1.350 -42.028 1.00 79.11 564 THR A O 1
ATOM 4122 N N . LEU A 1 565 ? -47.369 2.526 -43.953 1.00 81.47 565 LEU A N 1
ATOM 4123 C CA . LEU A 1 565 ? -45.971 2.289 -44.338 1.00 82.17 565 LEU A CA 1
ATOM 4124 C C . LEU A 1 565 ? -45.326 3.558 -44.902 1.00 82.62 565 LEU A C 1
ATOM 4125 O O . LEU A 1 565 ? -45.663 3.992 -46.001 1.00 81.27 565 LEU A O 1
ATOM 4130 N N . LYS A 1 566 ? -44.400 4.149 -44.152 1.00 84.64 566 LYS A N 1
ATOM 4131 C CA . LYS A 1 566 ? -43.649 5.308 -44.641 1.00 87.82 566 LYS A CA 1
ATOM 4132 C C . LYS A 1 566 ? -42.287 4.891 -45.202 1.00 87.35 566 LYS A C 1
ATOM 4133 O O . LYS A 1 566 ? -41.589 4.055 -44.620 1.00 84.52 566 LYS A O 1
ATOM 4139 N N . TYR A 1 567 ? -41.938 5.481 -46.345 1.00 88.96 567 TYR A N 1
ATOM 4140 C CA . TYR A 1 567 ? -40.620 5.333 -46.961 1.00 89.76 567 TYR A CA 1
ATOM 4141 C C . TYR A 1 567 ? -40.395 6.460 -47.995 1.00 92.39 567 TYR A C 1
ATOM 4142 O O . TYR A 1 567 ? -41.290 7.274 -48.226 1.00 91.91 567 TYR A O 1
ATOM 4151 N N . GLN A 1 568 ? -39.211 6.496 -48.610 1.00 96.14 568 GLN A N 1
ATOM 4152 C CA . GLN A 1 568 ? -38.806 7.595 -49.503 1.00 100.28 568 GLN A CA 1
ATOM 4153 C C . GLN A 1 568 ? -38.907 7.264 -50.999 1.00 100.36 568 GLN A C 1
ATOM 4154 O O . GLN A 1 568 ? -39.001 6.102 -51.378 1.00 100.51 568 GLN A O 1
ATOM 4160 N N . ASN A 1 569 ? -38.896 8.302 -51.836 1.00 103.07 569 ASN A N 1
ATOM 4161 C CA . ASN A 1 569 ? -38.946 8.157 -53.296 1.00 103.17 569 ASN A CA 1
ATOM 4162 C C . ASN A 1 569 ? -38.278 9.336 -54.013 1.00 105.73 569 ASN A C 1
ATOM 4163 O O . ASN A 1 569 ? -37.238 9.184 -54.656 1.00 105.76 569 ASN A O 1
ATOM 4168 N N . PRO A 1 572 ? -36.279 11.882 -58.051 1.00 121.98 572 PRO A N 1
ATOM 4169 C CA . PRO A 1 572 ? -36.196 13.081 -58.885 1.00 124.40 572 PRO A CA 1
ATOM 4170 C C . PRO A 1 572 ? -34.937 13.117 -59.770 1.00 124.23 572 PRO A C 1
ATOM 4171 O O . PRO A 1 572 ? -35.059 13.037 -60.995 1.00 124.37 572 PRO A O 1
ATOM 4175 N N . LYS A 1 573 ? -33.753 13.222 -59.162 1.00 122.28 573 LYS A N 1
ATOM 4176 C CA . LYS A 1 573 ? -32.483 13.246 -59.912 1.00 121.03 573 LYS A CA 1
ATOM 4177 C C . LYS A 1 573 ? -32.157 11.917 -60.627 1.00 119.18 573 LYS A C 1
ATOM 4178 O O . LYS A 1 573 ? -31.459 11.920 -61.645 1.00 121.10 573 LYS A O 1
ATOM 4184 N N . GLN A 1 574 ? -32.655 10.799 -60.091 1.00 114.86 574 GLN A N 1
ATOM 4185 C CA . GLN A 1 574 ? -32.438 9.463 -60.668 1.00 109.76 574 GLN A CA 1
ATOM 4186 C C . GLN A 1 574 ? -33.258 9.253 -61.944 1.00 107.48 574 GLN A C 1
ATOM 4187 O O . GLN A 1 574 ? -34.395 9.718 -62.032 1.00 105.58 574 GLN A O 1
ATOM 4193 N N . HIS A 1 575 ? -32.686 8.534 -62.914 1.00 106.36 575 HIS A N 1
ATOM 4194 C CA . HIS A 1 575 ? -33.373 8.235 -64.180 1.00 107.09 575 HIS A CA 1
ATOM 4195 C C . HIS A 1 575 ? -34.656 7.415 -63.945 1.00 105.11 575 HIS A C 1
ATOM 4196 O O . HIS A 1 575 ? -34.691 6.576 -63.036 1.00 104.88 575 HIS A O 1
ATOM 4203 N N . PRO A 1 576 ? -35.707 7.643 -64.767 1.00 102.96 576 PRO A N 1
ATOM 4204 C CA . PRO A 1 576 ? -36.930 6.822 -64.642 1.00 99.26 576 PRO A CA 1
ATOM 4205 C C . PRO A 1 576 ? -36.766 5.343 -65.058 1.00 93.38 576 PRO A C 1
ATOM 4206 O O . PRO A 1 576 ? -37.554 4.510 -64.622 1.00 89.74 576 PRO A O 1
ATOM 4210 N N . GLU A 1 577 ? -35.750 5.030 -65.865 1.00 91.18 577 GLU A N 1
ATOM 4211 C CA . GLU A 1 577 ? -35.430 3.638 -66.245 1.00 89.23 577 GLU A CA 1
ATOM 4212 C C . GLU A 1 577 ? -34.528 2.888 -65.239 1.00 83.78 577 GLU A C 1
ATOM 4213 O O . GLU A 1 577 ? -34.304 1.689 -65.399 1.00 83.22 577 GLU A O 1
ATOM 4219 N N . ASP A 1 578 ? -34.002 3.592 -64.235 1.00 78.70 578 ASP A N 1
ATOM 4220 C CA . ASP A 1 578 ? -33.173 3.004 -63.185 1.00 73.21 578 ASP A CA 1
ATOM 4221 C C . ASP A 1 578 ? -34.098 2.428 -62.112 1.00 70.33 578 ASP A C 1
ATOM 4222 O O . ASP A 1 578 ? -34.814 3.187 -61.467 1.00 71.72 578 ASP A O 1
ATOM 4227 N N . PRO A 1 579 ? -34.086 1.094 -61.901 1.00 66.65 579 PRO A N 1
ATOM 4228 C CA . PRO A 1 579 ? -35.031 0.503 -60.941 1.00 64.61 579 PRO A CA 1
ATOM 4229 C C . PRO A 1 579 ? -34.585 0.474 -59.473 1.00 62.35 579 PRO A C 1
ATOM 4230 O O . PRO A 1 579 ? -35.354 0.026 -58.623 1.00 60.77 579 PRO A O 1
ATOM 4234 N N . ILE A 1 580 ? -33.386 0.963 -59.167 1.00 62.27 580 ILE A N 1
ATOM 4235 C CA . ILE A 1 580 ? -32.863 0.899 -57.804 1.00 62.41 580 ILE A CA 1
ATOM 4236 C C . ILE A 1 580 ? -33.646 1.864 -56.922 1.00 63.49 580 ILE A C 1
ATOM 4237 O O . ILE A 1 580 ? -33.764 3.047 -57.243 1.00 64.35 580 ILE A O 1
ATOM 4242 N N . GLY A 1 581 ? -34.182 1.335 -55.821 1.00 63.66 581 GLY A N 1
ATOM 4243 C CA . GLY A 1 581 ? -35.051 2.083 -54.911 1.00 63.76 581 GLY A CA 1
ATOM 4244 C C . GLY A 1 581 ? -36.541 1.916 -55.160 1.00 63.87 581 GLY A C 1
ATOM 4245 O O . GLY A 1 581 ? -37.339 2.292 -54.306 1.00 63.70 581 GLY A O 1
ATOM 4246 N N . HIS A 1 582 ? -36.925 1.364 -56.316 1.00 64.09 582 HIS A N 1
ATOM 4247 C CA . HIS A 1 582 ? -38.340 1.173 -56.659 1.00 64.16 582 HIS A CA 1
ATOM 4248 C C . HIS A 1 582 ? -38.856 -0.134 -56.059 1.00 62.62 582 HIS A C 1
ATOM 4249 O O . HIS A 1 582 ? -38.121 -1.121 -56.020 1.00 61.88 582 HIS A O 1
ATOM 4256 N N . PRO A 1 583 ? -40.121 -0.155 -55.595 1.00 62.85 583 PRO A N 1
ATOM 4257 C CA . PRO A 1 583 ? -40.673 -1.351 -54.953 1.00 62.69 583 PRO A CA 1
ATOM 4258 C C . PRO A 1 583 ? -41.084 -2.411 -55.982 1.00 62.28 583 PRO A C 1
ATOM 4259 O O . PRO A 1 583 ? -42.274 -2.671 -56.180 1.00 64.49 583 PRO A O 1
ATOM 4263 N N . ILE A 1 584 ? -40.091 -3.017 -56.627 1.00 61.32 584 ILE A N 1
ATOM 4264 C CA . ILE A 1 584 ? -40.324 -3.984 -57.702 1.00 59.51 584 ILE A CA 1
ATOM 4265 C C . ILE A 1 584 ? -40.816 -5.295 -57.101 1.00 59.14 584 ILE A C 1
ATOM 4266 O O . ILE A 1 584 ? -40.258 -5.786 -56.120 1.00 58.51 584 ILE A O 1
ATOM 4271 N N . MET A 1 585 ? -41.873 -5.846 -57.690 1.00 59.52 585 MET A N 1
ATOM 4272 C CA . MET A 1 585 ? -42.431 -7.125 -57.261 1.00 57.83 585 MET A CA 1
ATOM 4273 C C . MET A 1 585 ? -41.400 -8.249 -57.442 1.00 55.97 585 MET A C 1
ATOM 4274 O O . MET A 1 585 ? -40.620 -8.235 -58.391 1.00 54.97 585 MET A O 1
ATOM 4279 N N . HIS A 1 586 ? -41.415 -9.204 -56.512 1.00 55.25 586 HIS A N 1
ATOM 4280 C CA . HIS A 1 586 ? -40.627 -10.435 -56.590 1.00 54.76 586 HIS A CA 1
ATOM 4281 C C . HIS A 1 586 ? -40.802 -11.024 -57.998 1.00 54.49 586 HIS A C 1
ATOM 4282 O O . HIS A 1 586 ? -41.929 -11.097 -58.493 1.00 55.71 586 HIS A O 1
ATOM 4289 N N . LEU A 1 587 ? -39.711 -11.426 -58.648 1.00 53.32 587 LEU A N 1
ATOM 4290 C CA . LEU A 1 587 ? -39.766 -11.910 -60.043 1.00 53.58 587 LEU A CA 1
ATOM 4291 C C . LEU A 1 587 ? -40.663 -13.122 -60.241 1.00 52.59 587 LEU A C 1
ATOM 4292 O O . LEU A 1 587 ? -41.298 -13.242 -61.271 1.00 54.29 587 LEU A O 1
ATOM 4297 N N . SER A 1 588 ? -40.635 -14.046 -59.286 1.00 52.19 588 SER A N 1
ATOM 4298 C CA . SER A 1 588 ? -41.576 -15.174 -59.199 1.00 52.62 588 SER A CA 1
ATOM 4299 C C . SER A 1 588 ? -42.961 -14.920 -58.590 1.00 51.65 588 SER A C 1
ATOM 4300 O O . SER A 1 588 ? -43.762 -15.862 -58.501 1.00 52.23 588 SER A O 1
ATOM 4303 N N . GLY A 1 589 ? -43.254 -13.690 -58.172 1.00 50.51 589 GLY A N 1
ATOM 4304 C CA . GLY A 1 589 ? -44.511 -13.368 -57.494 1.00 49.56 589 GLY A CA 1
ATOM 4305 C C . GLY A 1 589 ? -45.763 -13.921 -58.156 1.00 48.53 589 GLY A C 1
ATOM 4306 O O . GLY A 1 589 ? -46.572 -14.563 -57.501 1.00 47.63 589 GLY A O 1
ATOM 4307 N N . VAL A 1 590 ? -45.907 -13.692 -59.460 1.00 48.61 590 VAL A N 1
ATOM 4308 C CA . VAL A 1 590 ? -47.044 -14.219 -60.217 1.00 49.25 590 VAL A CA 1
ATOM 4309 C C . VAL A 1 590 ? -46.969 -15.745 -60.352 1.00 49.27 590 VAL A C 1
ATOM 4310 O O . VAL A 1 590 ? -47.974 -16.435 -60.161 1.00 49.87 590 VAL A O 1
ATOM 4314 N N . LYS A 1 591 ? -45.787 -16.271 -60.655 1.00 49.18 591 LYS A N 1
ATOM 4315 C CA . LYS A 1 591 ? -45.586 -17.717 -60.668 1.00 49.64 591 LYS A CA 1
ATOM 4316 C C . LYS A 1 591 ? -45.916 -18.376 -59.333 1.00 49.20 591 LYS A C 1
ATOM 4317 O O . LYS A 1 591 ? -46.366 -19.523 -59.322 1.00 49.09 591 LYS A O 1
ATOM 4323 N N . HIS A 1 592 ? -45.682 -17.675 -58.221 1.00 48.34 592 HIS A N 1
ATOM 4324 C CA . HIS A 1 592 ? -46.140 -18.161 -56.921 1.00 48.01 592 HIS A CA 1
ATOM 4325 C C . HIS A 1 592 ? -47.658 -18.224 -56.924 1.00 48.70 592 HIS A C 1
ATOM 4326 O O . HIS A 1 592 ? -48.246 -19.247 -56.614 1.00 48.84 592 HIS A O 1
ATOM 4333 N N . ALA A 1 593 ? -48.282 -17.124 -57.309 1.00 50.16 593 ALA A N 1
ATOM 4334 C CA . ALA A 1 593 ? -49.730 -17.029 -57.330 1.00 51.67 593 ALA A CA 1
ATOM 4335 C C . ALA A 1 593 ? -50.409 -18.049 -58.248 1.00 51.84 593 ALA A C 1
ATOM 4336 O O . ALA A 1 593 ? -51.481 -18.534 -57.911 1.00 53.94 593 ALA A O 1
ATOM 4338 N N . THR A 1 594 ? -49.798 -18.384 -59.382 1.00 51.89 594 THR A N 1
ATOM 4339 C CA . THR A 1 594 ? -50.395 -19.339 -60.338 1.00 51.94 594 THR A CA 1
ATOM 4340 C C . THR A 1 594 ? -49.983 -20.799 -60.144 1.00 51.58 594 THR A C 1
ATOM 4341 O O . THR A 1 594 ? -50.511 -21.688 -60.818 1.00 52.16 594 THR A O 1
ATOM 4345 N N . GLY A 1 595 ? -49.043 -21.048 -59.241 1.00 52.62 595 GLY A N 1
ATOM 4346 C CA . GLY A 1 595 ? -48.520 -22.396 -59.016 1.00 53.62 595 GLY A CA 1
ATOM 4347 C C . GLY A 1 595 ? -47.576 -22.888 -60.107 1.00 54.28 595 GLY A C 1
ATOM 4348 O O . GLY A 1 595 ? -47.330 -24.085 -60.208 1.00 54.84 595 GLY A O 1
ATOM 4349 N N . GLU A 1 596 ? -47.048 -21.973 -60.920 1.00 55.48 596 GLU A N 1
ATOM 4350 C CA . GLU A 1 596 ? -46.122 -22.324 -61.993 1.00 56.13 596 GLU A CA 1
ATOM 4351 C C . GLU A 1 596 ? -44.666 -22.318 -61.511 1.00 56.05 596 GLU A C 1
ATOM 4352 O O . GLU A 1 596 ? -43.789 -22.796 -62.223 1.00 57.80 596 GLU A O 1
ATOM 4358 N N . ALA A 1 597 ? -44.415 -21.790 -60.314 1.00 55.14 597 ALA A N 1
ATOM 4359 C CA . ALA A 1 597 ? -43.102 -21.869 -59.686 1.00 54.37 597 ALA A CA 1
ATOM 4360 C C . ALA A 1 597 ? -42.782 -23.315 -59.300 1.00 53.79 597 ALA A C 1
ATOM 4361 O O . ALA A 1 597 ? -43.538 -23.944 -58.556 1.00 54.18 597 ALA A O 1
ATOM 4363 N N . ILE A 1 598 ? -41.670 -23.836 -59.820 1.00 52.82 598 ILE A N 1
ATOM 4364 C CA . ILE A 1 598 ? -41.225 -25.204 -59.525 1.00 51.98 598 ILE A CA 1
ATOM 4365 C C . ILE A 1 598 ? -40.341 -25.178 -58.285 1.00 50.06 598 ILE A C 1
ATOM 4366 O O . ILE A 1 598 ? -39.318 -24.523 -58.269 1.00 50.39 598 ILE A O 1
ATOM 4371 N N . TYR A 1 599 ? -40.775 -25.864 -57.238 1.00 50.30 599 TYR A N 1
ATOM 4372 C CA . TYR A 1 599 ? -39.938 -26.177 -56.082 1.00 49.55 599 TYR A CA 1
ATOM 4373 C C . TYR A 1 599 ? -39.452 -27.611 -56.253 1.00 50.07 599 TYR A C 1
ATOM 4374 O O . TYR A 1 599 ? -39.984 -28.374 -57.056 1.00 50.18 599 TYR A O 1
ATOM 4383 N N . CYS A 1 600 ? -38.446 -27.979 -55.478 1.00 51.58 600 CYS A N 1
ATOM 4384 C CA . CYS A 1 600 ? -37.751 -29.245 -55.663 1.00 51.64 600 CYS A CA 1
ATOM 4385 C C . CYS A 1 600 ? -38.639 -30.485 -55.883 1.00 50.85 600 CYS A C 1
ATOM 4386 O O . CYS A 1 600 ? -38.387 -31.241 -56.803 1.00 50.38 600 CYS A O 1
ATOM 4389 N N . ASP A 1 601 ? -39.669 -30.691 -55.064 1.00 50.80 601 ASP A N 1
ATOM 4390 C CA . ASP A 1 601 ? -40.583 -31.838 -55.240 1.00 50.85 601 ASP A CA 1
ATOM 4391 C C . ASP A 1 601 ? -41.562 -31.684 -56.418 1.00 50.32 601 ASP A C 1
ATOM 4392 O O . ASP A 1 601 ? -42.196 -32.664 -56.826 1.00 52.67 601 ASP A O 1
ATOM 4397 N N . ASP A 1 602 ? -41.683 -30.478 -56.971 1.00 49.12 602 ASP A N 1
ATOM 4398 C CA . ASP A 1 602 ? -42.534 -30.245 -58.134 1.00 49.40 602 ASP A CA 1
ATOM 4399 C C . ASP A 1 602 ? -41.889 -30.726 -59.420 1.00 48.98 602 ASP A C 1
ATOM 4400 O O . ASP A 1 602 ? -42.557 -30.815 -60.456 1.00 50.94 602 ASP A O 1
ATOM 4405 N N . MET A 1 603 ? -40.597 -31.007 -59.383 1.00 48.76 603 MET A N 1
ATOM 4406 C CA . MET A 1 603 ? -39.914 -31.515 -60.558 1.00 48.71 603 MET A CA 1
ATOM 4407 C C . MET A 1 603 ? -40.565 -32.833 -60.969 1.00 48.41 603 MET A C 1
ATOM 4408 O O . MET A 1 603 ? -40.900 -33.650 -60.106 1.00 50.43 603 MET A O 1
ATOM 4413 N N . PRO A 1 604 ? -40.776 -33.039 -62.277 1.00 46.97 604 PRO A N 1
ATOM 4414 C CA . PRO A 1 604 ? -41.397 -34.286 -62.712 1.00 47.77 604 PRO A CA 1
ATOM 4415 C C . PRO A 1 604 ? -40.651 -35.561 -62.293 1.00 47.59 604 PRO A C 1
ATOM 4416 O O . PRO A 1 604 ? -39.448 -35.531 -62.056 1.00 46.71 604 PRO A O 1
ATOM 4420 N N . LEU A 1 605 ? -41.396 -36.658 -62.200 1.00 49.28 605 LEU A N 1
ATOM 4421 C CA . LEU A 1 605 ? -40.851 -37.998 -61.976 1.00 50.46 605 LEU A CA 1
ATOM 4422 C C . LEU A 1 605 ? -39.813 -38.299 -63.036 1.00 49.30 605 LEU A C 1
ATOM 4423 O O . LEU A 1 605 ? -40.118 -38.226 -64.229 1.00 48.34 605 LEU A O 1
ATOM 4428 N N . VAL A 1 606 ? -38.589 -38.612 -62.613 1.00 48.71 606 VAL A N 1
ATOM 4429 C CA . VAL A 1 606 ? -37.546 -38.979 -63.573 1.00 48.74 606 VAL A CA 1
ATOM 4430 C C . VAL A 1 606 ? -37.621 -40.496 -63.703 1.00 48.23 606 VAL A C 1
ATOM 4431 O O . VAL A 1 606 ? -37.872 -41.193 -62.722 1.00 47.59 606 VAL A O 1
ATOM 4435 N N . ASP A 1 607 ? -37.408 -40.982 -64.924 1.00 48.11 607 ASP A N 1
ATOM 4436 C CA . ASP A 1 607 ? -37.576 -42.403 -65.278 1.00 47.93 607 ASP A CA 1
ATOM 4437 C C . ASP A 1 607 ? -36.964 -43.354 -64.226 1.00 47.07 607 ASP A C 1
ATOM 4438 O O . ASP A 1 607 ? -35.780 -43.242 -63.891 1.00 45.00 607 ASP A O 1
ATOM 4443 N N . GLN A 1 608 ? -37.805 -44.235 -63.683 1.00 47.70 608 GLN A N 1
ATOM 4444 C CA . GLN A 1 608 ? -37.416 -45.255 -62.694 1.00 49.01 608 GLN A CA 1
ATOM 4445 C C . GLN A 1 608 ? -36.842 -44.751 -61.364 1.00 48.36 608 GLN A C 1
ATOM 4446 O O . GLN A 1 608 ? -36.087 -45.478 -60.718 1.00 47.80 608 GLN A O 1
ATOM 4452 N N . GLU A 1 609 ? -37.184 -43.534 -60.947 1.00 48.34 609 GLU A N 1
ATOM 4453 C CA . GLU A 1 609 ? -36.690 -43.033 -59.669 1.00 48.77 609 GLU A CA 1
ATOM 4454 C C . GLU A 1 609 ? -37.283 -43.809 -58.511 1.00 47.77 609 GLU A C 1
ATOM 4455 O O . GLU A 1 609 ? -38.398 -44.315 -58.591 1.00 49.14 609 GLU A O 1
ATOM 4461 N N . LEU A 1 610 ? -36.497 -43.899 -57.448 1.00 46.35 610 LEU A N 1
ATOM 4462 C CA . LEU A 1 610 ? -36.860 -44.554 -56.216 1.00 45.18 610 LEU A CA 1
ATOM 4463 C C . LEU A 1 610 ? -37.110 -43.477 -55.182 1.00 44.23 610 LEU A C 1
ATOM 4464 O O . LEU A 1 610 ? -36.759 -42.323 -55.372 1.00 42.52 610 LEU A O 1
ATOM 4469 N N . PHE A 1 611 ? -37.721 -43.874 -54.079 1.00 45.25 611 PHE A N 1
ATOM 4470 C CA . PHE A 1 611 ? -37.939 -43.001 -52.946 1.00 44.68 611 PHE A CA 1
ATOM 4471 C C . PHE A 1 611 ? -37.165 -43.507 -51.732 1.00 45.55 611 PHE A C 1
ATOM 4472 O O . PHE A 1 611 ? -37.112 -44.714 -51.468 1.00 45.34 611 PHE A O 1
ATOM 4480 N N . LEU A 1 612 ? -36.584 -42.570 -50.994 1.00 46.24 612 LEU A N 1
ATOM 4481 C CA . LEU A 1 612 ? -35.880 -42.870 -49.766 1.00 48.18 612 LEU A CA 1
ATOM 4482 C C . LEU A 1 612 ? -36.597 -42.256 -48.573 1.00 48.50 612 LEU A C 1
ATOM 4483 O O . LEU A 1 612 ? -36.975 -41.087 -48.605 1.00 47.63 612 LEU A O 1
ATOM 4488 N N . THR A 1 613 ? -36.742 -43.052 -47.519 1.00 50.30 613 THR A N 1
ATOM 4489 C CA . THR A 1 613 ? -37.273 -42.610 -46.224 1.00 52.20 613 THR A CA 1
ATOM 4490 C C . THR A 1 613 ? -36.463 -43.224 -45.070 1.00 52.95 613 THR A C 1
ATOM 4491 O O . THR A 1 613 ? -35.913 -44.321 -45.199 1.00 54.47 613 THR A O 1
ATOM 4495 N N . PHE A 1 614 ? -36.413 -42.516 -43.944 1.00 53.12 614 PHE A N 1
ATOM 4496 C CA . PHE A 1 614 ? -35.542 -42.869 -42.822 1.00 53.87 614 PHE A CA 1
ATOM 4497 C C . PHE A 1 614 ? -36.294 -43.499 -41.665 1.00 54.56 614 PHE A C 1
ATOM 4498 O O . PHE A 1 614 ? -37.411 -43.120 -41.392 1.00 54.99 614 PHE A O 1
ATOM 4506 N N . VAL A 1 615 ? -35.677 -44.481 -41.014 1.00 56.28 615 VAL A N 1
ATOM 4507 C CA . VAL A 1 615 ? -36.087 -44.923 -39.688 1.00 58.08 615 VAL A CA 1
ATOM 4508 C C . VAL A 1 615 ? -35.263 -44.084 -38.708 1.00 59.08 615 VAL A C 1
ATOM 4509 O O . VAL A 1 615 ? -34.034 -44.056 -38.804 1.00 60.29 615 VAL A O 1
ATOM 4513 N N . THR A 1 616 ? -35.929 -43.403 -37.778 1.00 59.65 616 THR A N 1
ATOM 4514 C CA . THR A 1 616 ? -35.247 -42.540 -36.805 1.00 59.97 616 THR A CA 1
ATOM 4515 C C . THR A 1 616 ? -35.305 -43.115 -35.393 1.00 60.82 616 THR A C 1
ATOM 4516 O O . THR A 1 616 ? -36.169 -43.925 -35.080 1.00 62.89 616 THR A O 1
ATOM 4520 N N . SER A 1 617 ? -34.376 -42.689 -34.547 1.00 60.80 617 SER A N 1
ATOM 4521 C CA . SER A 1 617 ? -34.313 -43.162 -33.169 1.00 61.89 617 SER A CA 1
ATOM 4522 C C . SER A 1 617 ? -35.574 -42.767 -32.412 1.00 62.96 617 SER A C 1
ATOM 4523 O O . SER A 1 617 ? -36.083 -41.652 -32.589 1.00 61.73 617 SER A O 1
ATOM 4526 N N . SER A 1 618 ? -36.068 -43.691 -31.587 1.00 64.32 618 SER A N 1
ATOM 4527 C CA . SER A 1 618 ? -37.183 -43.427 -30.675 1.00 65.28 618 SER A CA 1
ATOM 4528 C C . SER A 1 618 ? -36.727 -43.287 -29.212 1.00 67.23 618 SER A C 1
ATOM 4529 O O . SER A 1 618 ? -37.558 -43.043 -28.332 1.00 67.98 618 SER A O 1
ATOM 4532 N N . ARG A 1 619 ? -35.421 -43.438 -28.960 1.00 67.96 619 ARG A N 1
ATOM 4533 C CA . ARG A 1 619 ? -34.843 -43.267 -27.630 1.00 69.68 619 ARG A CA 1
ATOM 4534 C C . ARG A 1 619 ? -33.881 -42.090 -27.619 1.00 68.54 619 ARG A C 1
ATOM 4535 O O . ARG A 1 619 ? -33.256 -41.800 -28.633 1.00 68.70 619 ARG A O 1
ATOM 4543 N N . ALA A 1 620 ? -33.765 -41.421 -26.470 1.00 68.60 620 ALA A N 1
ATOM 4544 C CA . ALA A 1 620 ? -32.908 -40.231 -26.317 1.00 67.33 620 ALA A CA 1
ATOM 4545 C C . ALA A 1 620 ? -31.428 -40.547 -26.031 1.00 67.52 620 ALA A C 1
ATOM 4546 O O . ALA A 1 620 ? -30.546 -39.824 -26.475 1.00 66.34 620 ALA A O 1
ATOM 4548 N N . HIS A 1 621 ? -31.159 -41.603 -25.271 1.00 68.71 621 HIS A N 1
ATOM 4549 C CA . HIS A 1 621 ? -29.785 -42.042 -25.032 1.00 70.15 621 HIS A CA 1
ATOM 4550 C C . HIS A 1 621 ? -29.774 -43.528 -24.685 1.00 72.27 621 HIS A C 1
ATOM 4551 O O . HIS A 1 621 ? -30.033 -43.910 -23.542 1.00 74.49 621 HIS A O 1
ATOM 4558 N N . ALA A 1 622 ? -29.473 -44.356 -25.685 1.00 72.20 622 ALA A N 1
ATOM 4559 C CA . ALA A 1 622 ? -29.611 -45.798 -25.562 1.00 73.53 622 ALA A CA 1
ATOM 4560 C C . ALA A 1 622 ? -28.640 -46.563 -26.445 1.00 74.38 622 ALA A C 1
ATOM 4561 O O . ALA A 1 622 ? -28.175 -46.065 -27.471 1.00 71.65 622 ALA A O 1
ATOM 4563 N N . LYS A 1 623 ? -28.349 -47.787 -26.021 1.00 78.42 623 LYS A N 1
ATOM 4564 C CA . LYS A 1 623 ? -27.598 -48.753 -26.821 1.00 81.42 623 LYS A CA 1
ATOM 4565 C C . LYS A 1 623 ? -28.536 -49.341 -27.877 1.00 80.01 623 LYS A C 1
ATOM 4566 O O . LYS A 1 623 ? -29.706 -49.590 -27.600 1.00 79.68 623 LYS A O 1
ATOM 4572 N N . ILE A 1 624 ? -28.024 -49.524 -29.093 1.00 79.43 624 ILE A N 1
ATOM 4573 C CA . ILE A 1 624 ? -28.744 -50.224 -30.155 1.00 78.06 624 ILE A CA 1
ATOM 4574 C C . ILE A 1 624 ? -28.302 -51.671 -30.043 1.00 79.62 624 ILE A C 1
ATOM 4575 O O . ILE A 1 624 ? -27.200 -52.014 -30.477 1.00 80.38 624 ILE A O 1
ATOM 4580 N N . VAL A 1 625 ? -29.137 -52.516 -29.441 1.00 80.21 625 VAL A N 1
ATOM 4581 C CA . VAL A 1 625 ? -28.750 -53.912 -29.234 1.00 82.14 625 VAL A CA 1
ATOM 4582 C C . VAL A 1 625 ? -28.854 -54.675 -30.561 1.00 81.53 625 VAL A C 1
ATOM 4583 O O . VAL A 1 625 ? -27.982 -55.486 -30.864 1.00 83.03 625 VAL A O 1
ATOM 4587 N N . SER A 1 626 ? -29.894 -54.399 -31.354 1.00 80.42 626 SER A N 1
ATOM 4588 C CA . SER A 1 626 ? -30.080 -55.072 -32.646 1.00 79.75 626 SER A CA 1
ATOM 4589 C C . SER A 1 626 ? -31.071 -54.367 -33.570 1.00 77.96 626 SER A C 1
ATOM 4590 O O . SER A 1 626 ? -31.921 -53.593 -33.120 1.00 78.14 626 SER A O 1
ATOM 4593 N N . ILE A 1 627 ? -30.944 -54.671 -34.862 1.00 76.72 627 ILE A N 1
ATOM 4594 C CA . ILE A 1 627 ? -31.875 -54.225 -35.897 1.00 75.06 627 ILE A CA 1
ATOM 4595 C C . ILE A 1 627 ? -32.300 -55.454 -36.699 1.00 75.41 627 ILE A C 1
ATOM 4596 O O . ILE A 1 627 ? -31.453 -56.164 -37.229 1.00 76.34 627 ILE A O 1
ATOM 4601 N N . ASP A 1 628 ? -33.609 -55.695 -36.771 1.00 75.64 628 ASP A N 1
ATOM 4602 C CA . ASP A 1 628 ? -34.182 -56.752 -37.605 1.00 75.59 628 ASP A CA 1
ATOM 4603 C C . ASP A 1 628 ? -34.824 -56.126 -38.851 1.00 72.70 628 ASP A C 1
ATOM 4604 O O . ASP A 1 628 ? -35.776 -55.341 -38.749 1.00 71.65 628 ASP A O 1
ATOM 4609 N N . LEU A 1 629 ? -34.286 -56.468 -40.017 1.00 70.17 629 LEU A N 1
ATOM 4610 C CA . LEU A 1 629 ? -34.759 -55.936 -41.287 1.00 68.80 629 LEU A CA 1
ATOM 4611 C C . LEU A 1 629 ? -35.490 -56.976 -42.134 1.00 69.79 629 LEU A C 1
ATOM 4612 O O . LEU A 1 629 ? -35.952 -56.662 -43.231 1.00 69.99 629 LEU A O 1
ATOM 4617 N N . SER A 1 630 ? -35.615 -58.199 -41.625 1.00 71.90 630 SER A N 1
ATOM 4618 C CA . SER A 1 630 ? -36.072 -59.342 -42.418 1.00 71.93 630 SER A CA 1
ATOM 4619 C C . SER A 1 630 ? -37.503 -59.186 -42.930 1.00 71.32 630 SER A C 1
ATOM 4620 O O . SER A 1 630 ? -37.776 -59.516 -44.082 1.00 69.79 630 SER A O 1
ATOM 4623 N N . GLU A 1 631 ? -38.400 -58.682 -42.085 1.00 72.59 631 GLU A N 1
ATOM 4624 C CA . GLU A 1 631 ? -39.778 -58.406 -42.502 1.00 75.02 631 GLU A CA 1
ATOM 4625 C C . GLU A 1 631 ? -39.831 -57.217 -43.459 1.00 73.50 631 GLU A C 1
ATOM 4626 O O . GLU A 1 631 ? -40.477 -57.291 -44.506 1.00 74.73 631 GLU A O 1
ATOM 4632 N N . ALA A 1 632 ? -39.151 -56.132 -43.097 1.00 71.55 632 ALA A N 1
ATOM 4633 C CA . ALA A 1 632 ? -39.075 -54.946 -43.950 1.00 69.60 632 ALA A CA 1
ATOM 4634 C C . ALA A 1 632 ? -38.506 -55.253 -45.334 1.00 67.81 632 ALA A C 1
ATOM 4635 O O . ALA A 1 632 ? -39.041 -54.788 -46.336 1.00 68.17 632 ALA A O 1
ATOM 4637 N N . LEU A 1 633 ? -37.441 -56.045 -45.386 1.00 66.61 633 LEU A N 1
ATOM 4638 C CA . LEU A 1 633 ? -36.779 -56.374 -46.659 1.00 66.62 633 LEU A CA 1
ATOM 4639 C C . LEU A 1 633 ? -37.612 -57.216 -47.620 1.00 67.18 633 LEU A C 1
ATOM 4640 O O . LEU A 1 633 ? -37.379 -57.184 -48.828 1.00 67.00 633 LEU A O 1
ATOM 4645 N N . SER A 1 634 ? -38.566 -57.969 -47.085 1.00 68.85 634 SER A N 1
ATOM 4646 C CA . SER A 1 634 ? -39.400 -58.860 -47.884 1.00 70.61 634 SER A CA 1
ATOM 4647 C C . SER A 1 634 ? -40.629 -58.174 -48.480 1.00 70.00 634 SER A C 1
ATOM 4648 O O . SER A 1 634 ? -41.328 -58.774 -49.297 1.00 70.07 634 SER A O 1
ATOM 4651 N N . MET A 1 635 ? -40.891 -56.930 -48.080 1.00 69.17 635 MET A N 1
ATOM 4652 C CA . MET A 1 635 ? -42.155 -56.270 -48.407 1.00 68.82 635 MET A CA 1
ATOM 4653 C C . MET A 1 635 ? -42.187 -55.667 -49.807 1.00 65.10 635 MET A C 1
ATOM 4654 O O . MET A 1 635 ? -41.135 -55.440 -50.391 1.00 62.70 635 MET A O 1
ATOM 4659 N N . PRO A 1 636 ? -43.407 -55.412 -50.349 1.00 63.36 636 PRO A N 1
ATOM 4660 C CA . PRO A 1 636 ? -43.549 -54.948 -51.740 1.00 60.86 636 PRO A CA 1
ATOM 4661 C C . PRO A 1 636 ? -42.796 -53.663 -52.057 1.00 57.58 636 PRO A C 1
ATOM 4662 O O . PRO A 1 636 ? -42.931 -52.682 -51.338 1.00 56.86 636 PRO A O 1
ATOM 4666 N N . GLY A 1 637 ? -42.004 -53.693 -53.122 1.00 55.77 637 GLY A N 1
ATOM 4667 C CA . GLY A 1 637 ? -41.318 -52.508 -53.630 1.00 54.24 637 GLY A CA 1
ATOM 4668 C C . GLY A 1 637 ? -39.951 -52.228 -53.035 1.00 53.29 637 GLY A C 1
ATOM 4669 O O . GLY A 1 637 ? -39.204 -51.421 -53.572 1.00 52.25 637 GLY A O 1
ATOM 4670 N N . VAL A 1 638 ? -39.608 -52.890 -51.936 1.00 54.11 638 VAL A N 1
ATOM 4671 C CA . VAL A 1 638 ? -38.396 -52.556 -51.209 1.00 54.24 638 VAL A CA 1
ATOM 4672 C C . VAL A 1 638 ? -37.212 -53.008 -52.039 1.00 54.41 638 VAL A C 1
ATOM 4673 O O . VAL A 1 638 ? -37.183 -54.125 -52.541 1.00 55.87 638 VAL A O 1
ATOM 4677 N N . VAL A 1 639 ? -36.269 -52.095 -52.207 1.00 54.24 639 VAL A N 1
ATOM 4678 C CA . VAL A 1 639 ? -35.061 -52.313 -52.985 1.00 54.63 639 VAL A CA 1
ATOM 4679 C C . VAL A 1 639 ? -33.860 -52.522 -52.067 1.00 56.35 639 VAL A C 1
ATOM 4680 O O . VAL A 1 639 ? -33.018 -53.378 -52.348 1.00 58.15 639 VAL A O 1
ATOM 4684 N N . ASP A 1 640 ? -33.763 -51.741 -50.991 1.00 56.61 640 ASP A N 1
ATOM 4685 C CA . ASP A 1 640 ? -32.594 -51.787 -50.124 1.00 58.56 640 ASP A CA 1
ATOM 4686 C C . ASP A 1 640 ? -32.906 -51.150 -48.789 1.00 58.58 640 ASP A C 1
ATOM 4687 O O . ASP A 1 640 ? -33.722 -50.232 -48.717 1.00 57.95 640 ASP A 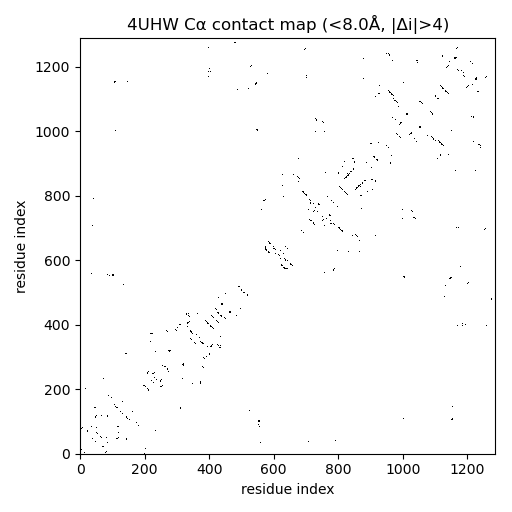O 1
ATOM 4692 N N . ILE A 1 641 ? -32.272 -51.648 -47.731 1.00 59.64 641 ILE A N 1
ATOM 4693 C CA . ILE A 1 641 ? -32.274 -50.956 -46.449 1.00 60.32 641 ILE A CA 1
ATOM 4694 C C . ILE A 1 641 ? -30.839 -50.831 -45.916 1.00 62.56 641 ILE A C 1
ATOM 4695 O O . ILE A 1 641 ? -30.185 -51.833 -45.640 1.00 64.25 641 ILE A O 1
ATOM 4700 N N . MET A 1 642 ? -30.366 -49.591 -45.783 1.00 64.08 642 MET A N 1
ATOM 4701 C CA . MET A 1 642 ? -29.007 -49.302 -45.334 1.00 66.18 642 MET A CA 1
ATOM 4702 C C . MET A 1 642 ? -28.971 -48.895 -43.861 1.00 66.17 642 MET A C 1
ATOM 4703 O O . MET A 1 642 ? -29.690 -47.993 -43.441 1.00 66.49 642 MET A O 1
ATOM 4708 N N . THR A 1 643 ? -28.151 -49.598 -43.088 1.00 67.07 643 THR A N 1
ATOM 4709 C CA . THR A 1 643 ? -27.708 -49.184 -41.755 1.00 67.48 643 THR A CA 1
ATOM 4710 C C . THR A 1 643 ? -26.302 -48.608 -41.870 1.00 67.46 643 THR A C 1
ATOM 4711 O O . THR A 1 643 ? -25.756 -48.530 -42.962 1.00 67.09 643 THR A O 1
ATOM 4715 N N . ALA A 1 644 ? -25.709 -48.220 -40.745 1.00 69.15 644 ALA A N 1
ATOM 4716 C CA . ALA A 1 644 ? -24.341 -47.665 -40.725 1.00 69.79 644 ALA A CA 1
ATOM 4717 C C . ALA A 1 644 ? -23.254 -48.617 -41.241 1.00 70.89 644 ALA A C 1
ATOM 4718 O O . ALA A 1 644 ? -22.230 -48.170 -41.748 1.00 69.75 644 ALA A O 1
ATOM 4720 N N . GLU A 1 645 ? -23.482 -49.919 -41.105 1.00 73.71 645 GLU A N 1
ATOM 4721 C CA . GLU A 1 645 ? -22.582 -50.936 -41.654 1.00 76.38 645 GLU A CA 1
ATOM 4722 C C . GLU A 1 645 ? -22.438 -50.862 -43.186 1.00 75.90 645 GLU A C 1
ATOM 4723 O O . GLU A 1 645 ? -21.355 -51.112 -43.730 1.00 74.51 645 GLU A O 1
ATOM 4729 N N . HIS A 1 646 ? -23.526 -50.495 -43.862 1.00 76.27 646 HIS A N 1
ATOM 4730 C CA . HIS A 1 646 ? -23.602 -50.489 -45.326 1.00 75.93 646 HIS A CA 1
ATOM 4731 C C . HIS A 1 646 ? -23.006 -49.217 -45.917 1.00 75.26 646 HIS A C 1
ATOM 4732 O O . HIS A 1 646 ? -22.816 -49.136 -47.123 1.00 74.09 646 HIS A O 1
ATOM 4739 N N . LEU A 1 647 ? -22.752 -48.219 -45.072 1.00 77.00 647 LEU A N 1
ATOM 4740 C CA . LEU A 1 647 ? -21.989 -47.031 -45.458 1.00 78.36 647 LEU A CA 1
ATOM 4741 C C . LEU A 1 647 ? -20.499 -47.112 -45.081 1.00 80.31 647 LEU A C 1
ATOM 4742 O O . LEU A 1 647 ? -19.699 -46.337 -45.602 1.00 80.44 647 LEU A O 1
ATOM 4747 N N . SER A 1 648 ? -20.140 -48.038 -44.185 1.00 83.19 648 SER A N 1
ATOM 4748 C CA . SER A 1 648 ? -18.743 -48.306 -43.776 1.00 85.17 648 SER A CA 1
ATOM 4749 C C . SER A 1 648 ? -17.915 -47.024 -43.555 1.00 85.37 648 SER A C 1
ATOM 4750 O O . SER A 1 648 ? -18.306 -46.190 -42.736 1.00 86.60 648 SER A O 1
ATOM 4753 N N . ASP A 1 649 ? -16.825 -46.829 -44.302 1.00 86.01 649 ASP A N 1
ATOM 4754 C CA . ASP A 1 649 ? -15.908 -45.696 -44.064 1.00 85.33 649 ASP A CA 1
ATOM 4755 C C . ASP A 1 649 ? -16.379 -44.333 -44.593 1.00 81.72 649 ASP A C 1
ATOM 4756 O O . ASP A 1 649 ? -15.648 -43.356 -44.460 1.00 80.79 649 ASP A O 1
ATOM 4761 N N . VAL A 1 650 ? -17.562 -44.277 -45.211 1.00 78.81 650 VAL A N 1
ATOM 4762 C CA . VAL A 1 650 ? -18.156 -43.014 -45.651 1.00 76.52 650 VAL A CA 1
ATOM 4763 C C . VAL A 1 650 ? -19.462 -42.725 -44.893 1.00 77.41 650 VAL A C 1
ATOM 4764 O O . VAL A 1 650 ? -20.436 -42.211 -45.468 1.00 75.21 650 VAL A O 1
ATOM 4768 N N . ASN A 1 651 ? -19.459 -43.032 -43.590 1.00 78.72 651 ASN A N 1
ATOM 4769 C CA . ASN A 1 651 ? -20.574 -42.700 -42.703 1.00 78.41 651 ASN A CA 1
ATOM 4770 C C . ASN A 1 651 ? -20.315 -41.467 -41.826 1.00 79.12 651 ASN A C 1
ATOM 4771 O O . ASN A 1 651 ? -20.924 -41.331 -40.773 1.00 78.19 651 ASN A O 1
ATOM 4776 N N . SER A 1 652 ? -19.426 -40.572 -42.261 1.00 80.99 652 SER A N 1
ATOM 4777 C CA . SER A 1 652 ? -19.180 -39.306 -41.562 1.00 82.77 652 SER A CA 1
ATOM 4778 C C . SER A 1 652 ? -18.570 -38.264 -42.498 1.00 82.29 652 SER A C 1
ATOM 4779 O O . SER A 1 652 ? -18.236 -38.574 -43.640 1.00 81.74 652 SER A O 1
ATOM 4782 N N . PHE A 1 653 ? -18.448 -37.030 -42.010 1.00 83.71 653 PHE A N 1
ATOM 4783 C CA . PHE A 1 653 ? -17.883 -35.924 -42.789 1.00 83.98 653 PHE A CA 1
ATOM 4784 C C . PHE A 1 653 ? -17.294 -34.842 -41.875 1.00 89.95 653 PHE A C 1
ATOM 4785 O O . PHE A 1 653 ? -17.962 -34.406 -40.935 1.00 92.15 653 PHE A O 1
ATOM 4793 N N . CYS A 1 654 ? -16.054 -34.425 -42.167 1.00 94.98 654 CYS A N 1
ATOM 4794 C CA . CYS A 1 654 ? -15.345 -33.337 -41.458 1.00 97.95 654 CYS A CA 1
ATOM 4795 C C . CYS A 1 654 ? -15.374 -33.472 -39.931 1.00 99.79 654 CYS A C 1
ATOM 4796 O O . CYS A 1 654 ? -14.334 -33.585 -39.286 1.00 102.79 654 CYS A O 1
ATOM 4799 N N . LYS A 1 661 ? -21.275 -38.184 -37.750 1.00 78.71 661 LYS A N 1
ATOM 4800 C CA . LYS A 1 661 ? -21.689 -39.361 -38.518 1.00 79.42 661 LYS A CA 1
ATOM 4801 C C . LYS A 1 661 ? -23.157 -39.322 -38.978 1.00 77.76 661 LYS A C 1
ATOM 4802 O O . LYS A 1 661 ? -24.025 -38.792 -38.290 1.00 78.50 661 LYS A O 1
ATOM 4808 N N . PHE A 1 662 ? -23.421 -39.909 -40.144 1.00 75.70 662 PHE A N 1
ATOM 4809 C CA . PHE A 1 662 ? -24.723 -39.791 -40.800 1.00 72.86 662 PHE A CA 1
ATOM 4810 C C . PHE A 1 662 ? -25.744 -40.692 -40.123 1.00 72.19 662 PHE A C 1
ATOM 4811 O O . PHE A 1 662 ? -26.789 -40.219 -39.667 1.00 72.50 662 PHE A O 1
ATOM 4819 N N . LEU A 1 663 ? -25.431 -41.985 -40.074 1.00 70.56 663 LEU A N 1
ATOM 4820 C CA . LEU A 1 663 ? -26.303 -43.000 -39.493 1.00 70.22 663 LEU A CA 1
ATOM 4821 C C . LEU A 1 663 ? -25.730 -43.507 -38.176 1.00 70.18 663 LEU A C 1
ATOM 4822 O O . LEU A 1 663 ? -24.527 -43.752 -38.067 1.00 71.30 663 LEU A O 1
ATOM 4827 N N . ALA A 1 664 ? -26.604 -43.682 -37.187 1.00 68.65 664 ALA A N 1
ATOM 4828 C CA . ALA A 1 664 ? -26.199 -44.168 -35.880 1.00 68.90 664 ALA A CA 1
ATOM 4829 C C . ALA A 1 664 ? -25.557 -45.524 -36.037 1.00 69.99 664 ALA A C 1
ATOM 4830 O O . ALA A 1 664 ? -26.007 -46.345 -36.831 1.00 70.51 664 ALA A O 1
ATOM 4832 N N . THR A 1 665 ? -24.483 -45.741 -35.293 1.00 72.15 665 THR A N 1
ATOM 4833 C CA . THR A 1 665 ? -23.743 -46.983 -35.361 1.00 72.87 665 THR A CA 1
ATOM 4834 C C . THR A 1 665 ? -24.321 -47.921 -34.305 1.00 74.69 665 THR A C 1
ATOM 4835 O O . THR A 1 665 ? -25.204 -48.709 -34.626 1.00 75.35 665 THR A O 1
ATOM 4839 N N . ASP A 1 666 ? -23.866 -47.802 -33.057 1.00 76.64 666 ASP A N 1
ATOM 4840 C CA . ASP A 1 666 ? -24.297 -48.692 -31.965 1.00 78.93 666 ASP A CA 1
ATOM 4841 C C . ASP A 1 666 ? -24.971 -48.008 -30.767 1.00 79.39 666 ASP A C 1
ATOM 4842 O O . ASP A 1 666 ? -25.465 -48.700 -29.872 1.00 81.53 666 ASP A O 1
ATOM 4847 N N . LYS A 1 667 ? -24.967 -46.674 -30.731 1.00 77.76 667 LYS A N 1
ATOM 4848 C CA . LYS A 1 667 ? -25.727 -45.912 -29.741 1.00 77.18 667 LYS A CA 1
ATOM 4849 C C . LYS A 1 667 ? -26.497 -44.790 -30.424 1.00 73.29 667 LYS A C 1
ATOM 4850 O O . LYS A 1 667 ? -26.111 -44.332 -31.496 1.00 71.92 667 LYS A O 1
ATOM 4856 N N . VAL A 1 668 ? -27.596 -44.373 -29.807 1.00 71.07 668 VAL A N 1
ATOM 4857 C CA . VAL A 1 668 ? -28.327 -43.178 -30.239 1.00 69.16 668 VAL A CA 1
ATOM 4858 C C . VAL A 1 668 ? -28.168 -42.116 -29.151 1.00 69.21 668 VAL A C 1
ATOM 4859 O O . VAL A 1 668 ? -28.132 -42.442 -27.968 1.00 70.24 668 VAL A O 1
ATOM 4863 N N . PHE A 1 669 ? -28.035 -40.857 -29.555 1.00 67.64 669 PHE A N 1
ATOM 4864 C CA . PHE A 1 669 ? -27.817 -39.755 -28.605 1.00 68.42 669 PHE A CA 1
ATOM 4865 C C . PHE A 1 669 ? -28.940 -38.722 -28.561 1.00 67.88 669 PHE A C 1
ATOM 4866 O O . PHE A 1 669 ? -28.820 -37.738 -27.847 1.00 69.02 669 PHE A O 1
ATOM 4874 N N . CYS A 1 670 ? -30.034 -38.972 -29.283 1.00 66.87 670 CYS A N 1
ATOM 4875 C CA . CYS A 1 670 ? -31.281 -38.204 -29.160 1.00 66.43 670 CYS A CA 1
ATOM 4876 C C . CYS A 1 670 ? -32.379 -38.941 -29.915 1.00 65.02 670 CYS A C 1
ATOM 4877 O O . CYS A 1 670 ? -32.075 -39.836 -30.708 1.00 64.43 670 CYS A O 1
ATOM 4880 N N . VAL A 1 671 ? -33.642 -38.574 -29.689 1.00 64.29 671 VAL A N 1
ATOM 4881 C CA . VAL A 1 671 ? -34.719 -39.085 -30.544 1.00 63.82 671 VAL A CA 1
ATOM 4882 C C . VAL A 1 671 ? -34.621 -38.342 -31.859 1.00 62.24 671 VAL A C 1
ATOM 4883 O O . VAL A 1 671 ? -34.182 -37.196 -31.888 1.00 62.25 671 VAL A O 1
ATOM 4887 N N . GLY A 1 672 ? -35.011 -39.005 -32.943 1.00 61.62 672 GLY A N 1
ATOM 4888 C CA . GLY A 1 672 ? -34.976 -38.397 -34.266 1.00 60.38 672 GLY A CA 1
ATOM 4889 C C . GLY A 1 672 ? -33.678 -38.571 -35.012 1.00 59.78 672 GLY A C 1
ATOM 4890 O O . GLY A 1 672 ? -33.603 -38.222 -36.182 1.00 59.05 672 GLY A O 1
ATOM 4891 N N . GLN A 1 673 ? -32.657 -39.109 -34.353 1.00 61.29 673 GLN A N 1
ATOM 4892 C CA . GLN A 1 673 ? -31.384 -39.388 -35.006 1.00 61.99 673 GLN A CA 1
ATOM 4893 C C . GLN A 1 673 ? -31.606 -40.462 -36.070 1.00 61.38 673 GLN A C 1
ATOM 4894 O O . GLN A 1 673 ? -32.425 -41.366 -35.870 1.00 61.96 673 GLN A O 1
ATOM 4900 N N . LEU A 1 674 ? -30.889 -40.364 -37.190 1.00 60.06 674 LEU A N 1
ATOM 4901 C CA . LEU A 1 674 ? -31.050 -41.323 -38.293 1.00 59.05 674 LEU A CA 1
ATOM 4902 C C . LEU A 1 674 ? -30.466 -42.670 -37.883 1.00 60.57 674 LEU A C 1
ATOM 4903 O O . LEU A 1 674 ? -29.420 -42.719 -37.234 1.00 60.48 674 LEU A O 1
ATOM 4908 N N . VAL A 1 675 ? -31.167 -43.749 -38.237 1.00 61.61 675 VAL A N 1
ATOM 4909 C CA . VAL A 1 675 ? -30.756 -45.121 -37.905 1.00 63.07 675 VAL A CA 1
ATOM 4910 C C . VAL A 1 675 ? -30.665 -45.984 -39.171 1.00 64.17 675 VAL A C 1
ATOM 4911 O O . VAL A 1 675 ? -29.608 -46.548 -39.456 1.00 66.92 675 VAL A O 1
ATOM 4915 N N . CYS A 1 676 ? -31.772 -46.099 -39.907 1.00 64.84 676 CYS A N 1
ATOM 4916 C CA . CYS A 1 676 ? -31.810 -46.798 -41.200 1.00 64.84 676 CYS A CA 1
ATOM 4917 C C . CYS A 1 676 ? -32.317 -45.891 -42.320 1.00 62.33 676 CYS A C 1
ATOM 4918 O O . CYS A 1 676 ? -32.880 -44.822 -42.076 1.00 59.83 676 CYS A O 1
ATOM 4921 N N . ALA A 1 677 ? -32.119 -46.360 -43.548 1.00 60.75 677 ALA A N 1
ATOM 4922 C CA . ALA A 1 677 ? -32.584 -45.690 -44.749 1.00 58.93 677 ALA A CA 1
ATOM 4923 C C . ALA A 1 677 ? -33.287 -46.735 -45.608 1.00 57.86 677 ALA A C 1
ATOM 4924 O O . ALA A 1 677 ? -32.676 -47.733 -45.984 1.00 57.31 677 ALA A O 1
ATOM 4926 N N . VAL A 1 678 ? -34.565 -46.513 -45.905 1.00 56.42 678 VAL A N 1
ATOM 4927 C CA . VAL A 1 678 ? -35.354 -47.479 -46.656 1.00 56.74 678 VAL A CA 1
ATOM 4928 C C . VAL A 1 678 ? -35.567 -46.963 -48.068 1.00 55.57 678 VAL A C 1
ATOM 4929 O O . VAL A 1 678 ? -36.166 -45.907 -48.250 1.00 55.20 678 VAL A O 1
ATOM 4933 N N . LEU A 1 679 ? -35.092 -47.735 -49.049 1.00 54.71 679 LEU A N 1
ATOM 4934 C CA . LEU A 1 679 ? -35.177 -47.388 -50.461 1.00 54.30 679 LEU A CA 1
ATOM 4935 C C . LEU A 1 679 ? -36.234 -48.240 -51.180 1.00 54.44 679 LEU A C 1
ATOM 4936 O O . LEU A 1 679 ? -36.146 -49.457 -51.185 1.00 55.27 679 LEU A O 1
ATOM 4941 N N . ALA A 1 680 ? -37.224 -47.608 -51.803 1.00 54.01 680 ALA A N 1
ATOM 4942 C CA . ALA A 1 680 ? -38.316 -48.360 -52.409 1.00 54.76 680 ALA A CA 1
ATOM 4943 C C . ALA A 1 680 ? -38.786 -47.775 -53.723 1.00 54.51 680 ALA A C 1
ATOM 4944 O O . ALA A 1 680 ? -38.466 -46.647 -54.065 1.00 52.99 680 ALA A O 1
ATOM 4946 N N . ASP A 1 681 ? -39.559 -48.569 -54.452 1.00 56.37 681 ASP A N 1
ATOM 4947 C CA . ASP A 1 681 ? -40.132 -48.148 -55.729 1.00 57.68 681 ASP A CA 1
ATOM 4948 C C . ASP A 1 681 ? -41.115 -46.994 -55.581 1.00 56.13 681 ASP A C 1
ATOM 4949 O O . ASP A 1 681 ? -41.358 -46.269 -56.538 1.00 56.43 681 ASP A O 1
ATOM 4954 N N . SER A 1 682 ? -41.704 -46.835 -54.403 1.00 55.63 682 SER A N 1
ATOM 4955 C CA . SER A 1 682 ? -42.587 -45.706 -54.154 1.00 54.55 682 SER A CA 1
ATOM 4956 C C . SER A 1 682 ? -42.486 -45.265 -52.714 1.00 54.81 682 SER A C 1
ATOM 4957 O O . SER A 1 682 ? -42.024 -46.019 -51.849 1.00 53.91 682 SER A O 1
ATOM 4960 N N . GLU A 1 683 ? -42.931 -44.033 -52.488 1.00 55.19 683 GLU A N 1
ATOM 4961 C CA . GLU A 1 683 ? -42.993 -43.418 -51.170 1.00 56.35 683 GLU A CA 1
ATOM 4962 C C . GLU A 1 683 ? -43.886 -44.193 -50.197 1.00 56.63 683 GLU A C 1
ATOM 4963 O O . GLU A 1 683 ? -43.530 -44.361 -49.024 1.00 56.59 683 GLU A O 1
ATOM 4969 N N . VAL A 1 684 ? -45.040 -44.654 -50.685 1.00 55.68 684 VAL A N 1
ATOM 4970 C CA . VAL A 1 684 ? -45.992 -45.415 -49.865 1.00 55.71 684 VAL A CA 1
ATOM 4971 C C . VAL A 1 684 ? -45.345 -46.696 -49.376 1.00 55.17 684 VAL A C 1
ATOM 4972 O O . VAL A 1 684 ? -45.401 -47.014 -48.186 1.00 56.00 684 VAL A O 1
ATOM 4976 N N . GLN A 1 685 ? -44.735 -47.418 -50.308 1.00 54.18 685 GLN A N 1
ATOM 4977 C CA . GLN A 1 685 ? -44.072 -48.680 -50.010 1.00 54.10 685 GLN A CA 1
ATOM 4978 C C . GLN A 1 685 ? -42.881 -48.492 -49.098 1.00 54.36 685 GLN A C 1
ATOM 4979 O O . GLN A 1 685 ? -42.648 -49.316 -48.210 1.00 57.71 685 GLN A O 1
ATOM 4985 N N . ALA A 1 686 ? -42.145 -47.404 -49.299 1.00 53.08 686 ALA A N 1
ATOM 4986 C CA . ALA A 1 686 ? -41.024 -47.077 -48.429 1.00 53.26 686 ALA A CA 1
ATOM 4987 C C . ALA A 1 686 ? -41.448 -46.908 -46.959 1.00 54.38 686 ALA A C 1
ATOM 4988 O O . ALA A 1 686 ? -40.796 -47.426 -46.053 1.00 54.24 686 ALA A O 1
ATOM 4990 N N . LYS A 1 687 ? -42.542 -46.195 -46.727 1.00 55.46 687 LYS A N 1
ATOM 4991 C CA . LYS A 1 687 ? -42.971 -45.894 -45.362 1.00 57.28 687 LYS A CA 1
ATOM 4992 C C . LYS A 1 687 ? -43.636 -47.072 -44.690 1.00 57.65 687 LYS A C 1
ATOM 4993 O O . LYS A 1 687 ? -43.441 -47.290 -43.501 1.00 57.94 687 LYS A O 1
ATOM 4999 N N . ARG A 1 688 ? -44.407 -47.833 -45.459 1.00 58.19 688 ARG A N 1
ATOM 5000 C CA . ARG A 1 688 ? -44.917 -49.119 -45.006 1.00 59.02 688 ARG A CA 1
ATOM 5001 C C . ARG A 1 688 ? -43.797 -50.025 -44.528 1.00 59.93 688 ARG A C 1
ATOM 5002 O O . ARG A 1 688 ? -43.865 -50.564 -43.427 1.00 62.31 688 ARG A O 1
ATOM 5010 N N . ALA A 1 689 ? -42.772 -50.193 -45.353 1.00 59.30 689 ALA A N 1
ATOM 5011 C CA . ALA A 1 689 ? -41.686 -51.112 -45.019 1.00 60.61 689 ALA A CA 1
ATOM 5012 C C . ALA A 1 689 ? -40.860 -50.618 -43.834 1.00 61.73 689 ALA A C 1
ATOM 5013 O O . ALA A 1 689 ? -40.409 -51.423 -43.017 1.00 61.58 689 ALA A O 1
ATOM 5015 N N . ALA A 1 690 ? -40.692 -49.296 -43.742 1.00 62.24 690 ALA A N 1
ATOM 5016 C CA . ALA A 1 690 ? -39.935 -48.661 -42.664 1.00 63.54 690 ALA A CA 1
ATOM 5017 C C . ALA A 1 690 ? -40.548 -48.920 -41.294 1.00 66.21 690 ALA A C 1
ATOM 5018 O O . ALA A 1 690 ? -39.824 -49.125 -40.311 1.00 66.01 690 ALA A O 1
ATOM 5020 N N . LYS A 1 691 ? -41.879 -48.938 -41.239 1.00 68.86 691 LYS A N 1
ATOM 5021 C CA . LYS A 1 691 ? -42.598 -49.184 -39.986 1.00 71.37 691 LYS A CA 1
ATOM 5022 C C . LYS A 1 691 ? -42.559 -50.631 -39.510 1.00 72.17 691 LYS A C 1
ATOM 5023 O O . LYS A 1 691 ? -43.023 -50.906 -38.405 1.00 74.25 691 LYS A O 1
ATOM 5029 N N . ARG A 1 692 ? -42.013 -51.541 -40.325 1.00 71.97 692 ARG A N 1
ATOM 5030 C CA . ARG A 1 692 ? -41.781 -52.935 -39.940 1.00 73.39 692 ARG A CA 1
ATOM 5031 C C . ARG A 1 692 ? -40.322 -53.263 -39.603 1.00 72.58 692 ARG A C 1
ATOM 5032 O O . ARG A 1 692 ? -39.995 -54.428 -39.403 1.00 73.84 692 ARG A O 1
ATOM 5040 N N . VAL A 1 693 ? -39.452 -52.258 -39.535 1.00 72.10 693 VAL A N 1
ATOM 5041 C CA . VAL A 1 693 ? -38.070 -52.451 -39.080 1.00 73.40 693 VAL A CA 1
ATOM 5042 C C . VAL A 1 693 ? -38.065 -52.499 -37.558 1.00 75.61 693 VAL A C 1
ATOM 5043 O O . VAL A 1 693 ? -38.529 -51.567 -36.917 1.00 76.30 693 VAL A O 1
ATOM 5047 N N . LYS A 1 694 ? -37.530 -53.571 -36.983 1.00 79.21 694 LYS A N 1
ATOM 5048 C CA . LYS A 1 694 ? -37.568 -53.770 -35.531 1.00 82.45 694 LYS A CA 1
ATOM 5049 C C . LYS A 1 694 ? -36.209 -53.455 -34.932 1.00 81.36 694 LYS A C 1
ATOM 5050 O O . LYS A 1 694 ? -35.219 -54.114 -35.259 1.00 80.40 694 LYS A O 1
ATOM 5056 N N . ILE A 1 695 ? -36.173 -52.444 -34.064 1.00 79.91 695 ILE A N 1
ATOM 5057 C CA . ILE A 1 695 ? -34.951 -52.031 -33.382 1.00 79.56 695 ILE A CA 1
ATOM 5058 C C . ILE A 1 695 ? -35.151 -52.225 -31.890 1.00 79.61 695 ILE A C 1
ATOM 5059 O O . ILE A 1 695 ? -36.086 -51.670 -31.318 1.00 80.37 695 ILE A O 1
ATOM 5064 N N . VAL A 1 696 ? -34.278 -53.002 -31.262 1.00 79.08 696 VAL A N 1
ATOM 5065 C CA . VAL A 1 696 ? -34.335 -53.196 -29.820 1.00 80.06 696 VAL A CA 1
ATOM 5066 C C . VAL A 1 696 ? -33.260 -52.315 -29.169 1.00 79.31 696 VAL A C 1
ATOM 5067 O O . VAL A 1 696 ? -32.116 -52.264 -29.638 1.00 78.85 696 VAL A O 1
ATOM 5071 N N . TYR A 1 697 ? -33.654 -51.611 -28.107 1.00 78.12 697 TYR A N 1
ATOM 5072 C CA . TYR A 1 697 ? -32.798 -50.651 -27.416 1.00 78.07 697 TYR A CA 1
ATOM 5073 C C . TYR A 1 697 ? -32.492 -51.074 -25.981 1.00 79.71 697 TYR A C 1
ATOM 5074 O O . TYR A 1 697 ? -33.183 -51.916 -25.419 1.00 82.03 697 TYR A O 1
ATOM 5083 N N . GLN A 1 698 ? -31.462 -50.459 -25.399 1.00 80.24 698 GLN A N 1
ATOM 5084 C CA . GLN A 1 698 ? -31.188 -50.505 -23.955 1.00 82.03 698 GLN A CA 1
ATOM 5085 C C . GLN A 1 698 ? -30.803 -49.102 -23.484 1.00 81.59 698 GLN A C 1
ATOM 5086 O O . GLN A 1 698 ? -29.751 -48.599 -23.869 1.00 80.70 698 GLN A O 1
ATOM 5092 N N . ASP A 1 699 ? -31.651 -48.476 -22.666 1.00 82.45 699 ASP A N 1
ATOM 5093 C CA . ASP A 1 699 ? -31.425 -47.092 -22.213 1.00 83.06 699 ASP A CA 1
ATOM 5094 C C . ASP A 1 699 ? -30.108 -46.941 -21.452 1.00 84.75 699 ASP A C 1
ATOM 5095 O O . ASP A 1 699 ? -29.678 -47.866 -20.763 1.00 86.35 699 ASP A O 1
ATOM 5100 N N . LEU A 1 700 ? -29.487 -45.768 -21.594 1.00 84.78 700 LEU A N 1
ATOM 5101 C CA . LEU A 1 700 ? -28.216 -45.433 -20.947 1.00 86.45 700 LEU A CA 1
ATOM 5102 C C . LEU A 1 700 ? -28.371 -44.214 -20.043 1.00 88.87 700 LEU A C 1
ATOM 5103 O O . LEU A 1 700 ? -29.190 -43.331 -20.322 1.00 88.12 700 LEU A O 1
ATOM 5108 N N . GLU A 1 701 ? -27.569 -44.171 -18.974 1.00 92.50 701 GLU A N 1
ATOM 5109 C CA . GLU A 1 701 ? -27.514 -43.023 -18.061 1.00 94.54 701 GLU A CA 1
ATOM 5110 C C . GLU A 1 701 ? -26.178 -42.294 -18.232 1.00 93.94 701 GLU A C 1
ATOM 5111 O O . GLU A 1 701 ? -25.174 -42.947 -18.517 1.00 94.14 701 GLU A O 1
ATOM 5117 N N . PRO A 1 702 ? -26.134 -40.967 -18.060 1.00 93.01 702 PRO A N 1
ATOM 5118 C CA . PRO A 1 702 ? -27.274 -40.122 -17.685 1.00 92.13 702 PRO A CA 1
ATOM 5119 C C . PRO A 1 702 ? -28.076 -39.633 -18.893 1.00 89.40 702 PRO A C 1
ATOM 5120 O O . PRO A 1 702 ? -27.510 -39.397 -19.964 1.00 88.89 702 PRO A O 1
ATOM 5124 N N . LEU A 1 703 ? -29.382 -39.481 -18.711 1.00 88.07 703 LEU A N 1
ATOM 5125 C CA . LEU A 1 703 ? -30.241 -38.873 -19.725 1.00 86.13 703 LEU A CA 1
ATOM 5126 C C . LEU A 1 703 ? -30.298 -37.360 -19.480 1.00 85.73 703 LEU A C 1
ATOM 5127 O O . LEU A 1 703 ? -31.046 -36.888 -18.625 1.00 85.96 703 LEU A O 1
ATOM 5132 N N . ILE A 1 704 ? -29.493 -36.614 -20.235 1.00 84.62 704 ILE A N 1
ATOM 5133 C CA . ILE A 1 704 ? -29.329 -35.171 -20.056 1.00 83.82 704 ILE A CA 1
ATOM 5134 C C . ILE A 1 704 ? -30.309 -34.424 -20.955 1.00 80.92 704 ILE A C 1
ATOM 5135 O O . ILE A 1 704 ? -30.240 -34.569 -22.165 1.00 80.65 704 ILE A O 1
ATOM 5140 N N . LEU A 1 705 ? -31.206 -33.625 -20.376 1.00 79.94 705 LEU A N 1
ATOM 5141 C CA . LEU A 1 705 ? -32.199 -32.861 -21.161 1.00 77.96 705 LEU A CA 1
ATOM 5142 C C . LEU A 1 705 ? -32.119 -31.345 -20.979 1.00 77.08 705 LEU A C 1
ATOM 5143 O O . LEU A 1 705 ? -32.284 -30.602 -21.945 1.00 75.10 705 LEU A O 1
ATOM 5148 N N . THR A 1 706 ? -31.915 -30.884 -19.749 1.00 78.52 706 THR A N 1
ATOM 5149 C CA . THR A 1 706 ? -31.818 -29.450 -19.471 1.00 79.66 706 THR A CA 1
ATOM 5150 C C . THR A 1 706 ? -30.376 -28.950 -19.566 1.00 80.70 706 THR A C 1
ATOM 5151 O O . THR A 1 706 ? -29.426 -29.737 -19.669 1.00 80.44 706 THR A O 1
ATOM 5155 N N . ILE A 1 707 ? -30.238 -27.626 -19.518 1.00 81.40 707 ILE A N 1
ATOM 5156 C CA . ILE A 1 707 ? -28.934 -26.960 -19.514 1.00 82.34 707 ILE A CA 1
ATOM 5157 C C . ILE A 1 707 ? -28.224 -27.169 -18.162 1.00 84.44 707 ILE A C 1
ATOM 5158 O O . ILE A 1 707 ? -27.002 -27.284 -18.122 1.00 84.69 707 ILE A O 1
ATOM 5163 N N . GLU A 1 708 ? -28.986 -27.248 -17.071 1.00 86.67 708 GLU A N 1
ATOM 5164 C CA . GLU A 1 708 ? -28.410 -27.384 -15.721 1.00 89.96 708 GLU A CA 1
ATOM 5165 C C . GLU A 1 708 ? -27.864 -28.783 -15.470 1.00 90.65 708 GLU A C 1
ATOM 5166 O O . GLU A 1 708 ? -26.820 -28.936 -14.833 1.00 92.25 708 GLU A O 1
ATOM 5172 N N . GLU A 1 709 ? -28.586 -29.793 -15.960 1.00 89.75 709 GLU A N 1
ATOM 5173 C CA . GLU A 1 709 ? -28.113 -31.181 -15.958 1.00 89.08 709 GLU A CA 1
ATOM 5174 C C . GLU A 1 709 ? -26.831 -31.339 -16.767 1.00 87.19 709 GLU A C 1
ATOM 5175 O O . GLU A 1 709 ? -25.937 -32.087 -16.378 1.00 89.80 709 GLU A O 1
ATOM 5181 N N . SER A 1 710 ? -26.743 -30.618 -17.882 1.00 83.79 710 SER A N 1
ATOM 5182 C CA . SER A 1 710 ? -25.562 -30.656 -18.747 1.00 82.21 710 SER A CA 1
ATOM 5183 C C . SER A 1 710 ? -24.263 -30.110 -18.124 1.00 83.07 710 SER A C 1
ATOM 5184 O O . SER A 1 710 ? -23.189 -30.352 -18.663 1.00 82.50 710 SER A O 1
ATOM 5187 N N . ILE A 1 711 ? -24.344 -29.413 -16.991 1.00 85.13 711 ILE A N 1
ATOM 5188 C CA . ILE A 1 711 ? -23.130 -28.947 -16.291 1.00 87.91 711 ILE A CA 1
ATOM 5189 C C . ILE A 1 711 ? -22.556 -30.040 -15.348 1.00 90.39 711 ILE A C 1
ATOM 5190 O O . ILE A 1 711 ? -21.815 -29.729 -14.415 1.00 92.31 711 ILE A O 1
ATOM 5195 N N . GLN A 1 712 ? -22.917 -31.311 -15.574 1.00 90.52 712 GLN A N 1
ATOM 5196 C CA . GLN A 1 712 ? -22.256 -32.450 -14.930 1.00 91.47 712 GLN A CA 1
ATOM 5197 C C . GLN A 1 712 ? -22.502 -33.740 -15.712 1.00 88.00 712 GLN A C 1
ATOM 5198 O O . GLN A 1 712 ? -21.649 -34.168 -16.477 1.00 84.69 712 GLN A O 1
ATOM 5204 N N . SER A 1 716 ? -15.985 -32.521 -18.258 1.00 109.11 716 SER A N 1
ATOM 5205 C CA . SER A 1 716 ? -14.633 -32.671 -18.800 1.00 108.81 716 SER A CA 1
ATOM 5206 C C . SER A 1 716 ? -13.986 -31.309 -19.139 1.00 107.71 716 SER A C 1
ATOM 5207 O O . SER A 1 716 ? -13.293 -30.742 -18.286 1.00 109.69 716 SER A O 1
ATOM 5210 N N . PHE A 1 717 ? -14.209 -30.789 -20.355 1.00 102.99 717 PHE A N 1
ATOM 5211 C CA . PHE A 1 717 ? -13.615 -29.509 -20.784 1.00 100.51 717 PHE A CA 1
ATOM 5212 C C . PHE A 1 717 ? -14.401 -28.831 -21.902 1.00 97.39 717 PHE A C 1
ATOM 5213 O O . PHE A 1 717 ? -14.560 -29.394 -22.982 1.00 94.30 717 PHE A O 1
ATOM 5221 N N . LYS A 1 718 ? -14.852 -27.608 -21.627 1.00 97.96 718 LYS A N 1
ATOM 5222 C CA . LYS A 1 718 ? -15.496 -26.734 -22.607 1.00 97.18 718 LYS A CA 1
ATOM 5223 C C . LYS A 1 718 ? -14.543 -25.588 -22.955 1.00 95.62 718 LYS A C 1
ATOM 5224 O O . LYS A 1 718 ? -13.903 -25.043 -22.058 1.00 96.78 718 LYS A O 1
ATOM 5230 N N . PRO A 1 719 ? -14.439 -25.214 -24.246 1.00 92.81 719 PRO A N 1
ATOM 5231 C CA . PRO A 1 719 ? -13.767 -23.937 -24.538 1.00 92.59 719 PRO A CA 1
ATOM 5232 C C . PRO A 1 719 ? -14.617 -22.748 -24.084 1.00 91.90 719 PRO A C 1
ATOM 5233 O O . PRO A 1 719 ? -15.813 -22.714 -24.363 1.00 92.94 719 PRO A O 1
ATOM 5237 N N . GLU A 1 720 ? -14.010 -21.802 -23.377 1.00 92.12 720 GLU A N 1
ATOM 5238 C CA . GLU A 1 720 ? -14.709 -20.598 -22.941 1.00 91.59 720 GLU A CA 1
ATOM 5239 C C . GLU A 1 720 ? -14.665 -19.557 -24.047 1.00 89.19 720 GLU A C 1
ATOM 5240 O O . GLU A 1 720 ? -13.752 -19.558 -24.864 1.00 88.62 720 GLU A O 1
ATOM 5246 N N . ARG A 1 721 ? -15.668 -18.684 -24.073 1.00 87.65 721 ARG A N 1
ATOM 5247 C CA . ARG A 1 721 ? -15.621 -17.446 -24.851 1.00 86.70 721 ARG A CA 1
ATOM 5248 C C . ARG A 1 721 ? -15.904 -16.284 -23.910 1.00 86.75 721 ARG A C 1
ATOM 5249 O O . ARG A 1 721 ? -16.796 -16.385 -23.064 1.00 86.75 721 ARG A O 1
ATOM 5257 N N . LYS A 1 722 ? -15.157 -15.188 -24.065 1.00 85.69 722 LYS A N 1
ATOM 5258 C CA . LYS A 1 722 ? -15.241 -14.068 -23.133 1.00 85.78 722 LYS A CA 1
ATOM 5259 C C . LYS A 1 722 ? -14.965 -12.697 -23.759 1.00 84.01 722 LYS A C 1
ATOM 5260 O O . LYS A 1 722 ? -14.112 -12.550 -24.634 1.00 82.34 722 LYS A O 1
ATOM 5266 N N . LEU A 1 723 ? -15.721 -11.706 -23.292 1.00 83.10 723 LEU A N 1
ATOM 5267 C CA . LEU A 1 723 ? -15.473 -10.302 -23.568 1.00 82.90 723 LEU A CA 1
ATOM 5268 C C . LEU A 1 723 ? -15.335 -9.619 -22.233 1.00 84.68 723 LEU A C 1
ATOM 5269 O O . LEU A 1 723 ? -16.085 -9.930 -21.303 1.00 84.58 723 LEU A O 1
ATOM 5274 N N . GLU A 1 724 ? -14.380 -8.699 -22.141 1.00 86.17 724 GLU A N 1
ATOM 5275 C CA . GLU A 1 724 ? -14.237 -7.836 -20.974 1.00 88.12 724 GLU A CA 1
ATOM 5276 C C . GLU A 1 724 ? -14.066 -6.397 -21.428 1.00 87.27 724 GLU A C 1
ATOM 5277 O O . GLU A 1 724 ? -13.232 -6.108 -22.281 1.00 87.00 724 GLU A O 1
ATOM 5283 N N . TYR A 1 725 ? -14.887 -5.510 -20.874 1.00 86.95 725 TYR A N 1
ATOM 5284 C CA . TYR A 1 725 ? -14.749 -4.073 -21.063 1.00 86.79 725 TYR A CA 1
ATOM 5285 C C . TYR A 1 725 ? -14.588 -3.453 -19.684 1.00 88.27 725 TYR A C 1
ATOM 5286 O O . TYR A 1 725 ? -15.190 -3.930 -18.724 1.00 88.22 725 TYR A O 1
ATOM 5295 N N . GLY A 1 726 ? -13.752 -2.419 -19.582 1.00 89.62 726 GLY A N 1
ATOM 5296 C CA . GLY A 1 726 ? -13.484 -1.760 -18.309 1.00 91.82 726 GLY A CA 1
ATOM 5297 C C . GLY A 1 726 ? -12.976 -2.721 -17.247 1.00 93.70 726 GLY A C 1
ATOM 5298 O O . GLY A 1 726 ? -12.233 -3.652 -17.554 1.00 93.66 726 GLY A O 1
ATOM 5299 N N . ASN A 1 727 ? -13.397 -2.495 -16.004 1.00 95.87 727 ASN A N 1
ATOM 5300 C CA . ASN A 1 727 ? -12.979 -3.290 -14.847 1.00 98.24 727 ASN A CA 1
ATOM 5301 C C . ASN A 1 727 ? -14.192 -3.495 -13.941 1.00 99.56 727 ASN A C 1
ATOM 5302 O O . ASN A 1 727 ? -14.509 -2.644 -13.107 1.00 101.85 727 ASN A O 1
ATOM 5307 N N . VAL A 1 728 ? -14.861 -4.634 -14.110 1.00 99.16 728 VAL A N 1
ATOM 5308 C CA . VAL A 1 728 ? -16.156 -4.883 -13.470 1.00 99.84 728 VAL A CA 1
ATOM 5309 C C . VAL A 1 728 ? -16.055 -5.142 -11.964 1.00 102.70 728 VAL A C 1
ATOM 5310 O O . VAL A 1 728 ? -16.996 -4.853 -11.233 1.00 103.51 728 VAL A O 1
ATOM 5314 N N . ASP A 1 729 ? -14.919 -5.669 -11.507 1.00 105.64 729 ASP A N 1
ATOM 5315 C CA . ASP A 1 729 ? -14.707 -5.954 -10.073 1.00 108.54 729 ASP A CA 1
ATOM 5316 C C . ASP A 1 729 ? -14.589 -4.679 -9.229 1.00 109.79 729 ASP A C 1
ATOM 5317 O O . ASP A 1 729 ? -15.111 -4.625 -8.112 1.00 111.22 729 ASP A O 1
ATOM 5322 N N . GLU A 1 730 ? -13.911 -3.662 -9.758 1.00 109.60 730 GLU A N 1
ATOM 5323 C CA . GLU A 1 730 ? -13.873 -2.343 -9.109 1.00 111.01 730 GLU A CA 1
ATOM 5324 C C . GLU A 1 730 ? -15.233 -1.637 -9.157 1.00 109.19 730 GLU A C 1
ATOM 5325 O O . GLU A 1 730 ? -15.654 -1.037 -8.173 1.00 110.04 730 GLU A O 1
ATOM 5331 N N . ALA A 1 731 ? -15.920 -1.735 -10.295 1.00 106.53 731 ALA A N 1
ATOM 5332 C CA . ALA A 1 731 ? -17.226 -1.085 -10.495 1.00 104.87 731 ALA A CA 1
ATOM 5333 C C . ALA A 1 731 ? -18.316 -1.533 -9.516 1.00 104.81 731 ALA A C 1
ATOM 5334 O O . ALA A 1 731 ? -19.155 -0.720 -9.124 1.00 104.84 731 ALA A O 1
ATOM 5336 N N . PHE A 1 732 ? -18.305 -2.812 -9.131 1.00 104.36 732 PHE A N 1
ATOM 5337 C CA . PHE A 1 732 ? -19.260 -3.340 -8.133 1.00 104.55 732 PHE A CA 1
ATOM 5338 C C . PHE A 1 732 ? -19.119 -2.711 -6.730 1.00 107.35 732 PHE A C 1
ATOM 5339 O O . PHE A 1 732 ? -20.081 -2.723 -5.958 1.00 107.65 732 PHE A O 1
ATOM 5347 N N . LYS A 1 733 ? -17.941 -2.174 -6.398 1.00 109.05 733 LYS A N 1
ATOM 5348 C CA . LYS A 1 733 ? -17.726 -1.511 -5.101 1.00 111.88 733 LYS A CA 1
ATOM 5349 C C . LYS A 1 733 ? -18.451 -0.167 -4.969 1.00 112.01 733 LYS A C 1
ATOM 5350 O O . LYS A 1 733 ? -18.873 0.192 -3.870 1.00 113.82 733 LYS A O 1
ATOM 5356 N N . VAL A 1 734 ? -18.578 0.566 -6.082 1.00 110.20 734 VAL A N 1
ATOM 5357 C CA . VAL A 1 734 ? -19.105 1.949 -6.090 1.00 109.90 734 VAL A CA 1
ATOM 5358 C C . VAL A 1 734 ? -20.552 2.098 -6.621 1.00 107.71 734 VAL A C 1
ATOM 5359 O O . VAL A 1 734 ? -20.970 3.208 -6.961 1.00 108.03 734 VAL A O 1
ATOM 5363 N N . VAL A 1 735 ? -21.316 1.003 -6.667 1.00 105.67 735 VAL A N 1
ATOM 5364 C CA . VAL A 1 735 ? -22.718 1.051 -7.125 1.00 103.60 735 VAL A CA 1
ATOM 5365 C C . VAL A 1 735 ? -23.688 1.187 -5.953 1.00 104.61 735 VAL A C 1
ATOM 5366 O O . VAL A 1 735 ? -23.354 0.827 -4.826 1.00 105.76 735 VAL A O 1
ATOM 5370 N N . ASP A 1 736 ? -24.886 1.700 -6.233 1.00 104.01 736 ASP A N 1
ATOM 5371 C CA . ASP A 1 736 ? -25.916 1.883 -5.207 1.00 105.61 736 ASP A CA 1
ATOM 5372 C C . ASP A 1 736 ? -26.539 0.545 -4.814 1.00 105.22 736 ASP A C 1
ATOM 5373 O O . ASP A 1 736 ? -26.739 0.287 -3.633 1.00 107.24 736 ASP A O 1
ATOM 5378 N N . GLN A 1 737 ? -26.853 -0.289 -5.804 1.00 103.30 737 GLN A N 1
ATOM 5379 C CA . GLN A 1 737 ? -27.443 -1.608 -5.568 1.00 103.04 737 GLN A CA 1
ATOM 5380 C C . GLN A 1 737 ? -26.831 -2.679 -6.463 1.00 101.78 737 GLN A C 1
ATOM 5381 O O . GLN A 1 737 ? -26.242 -2.380 -7.507 1.00 100.41 737 GLN A O 1
ATOM 5387 N N . ILE A 1 738 ? -27.028 -3.931 -6.050 1.00 102.09 738 ILE A N 1
ATOM 5388 C CA . ILE A 1 738 ? -26.662 -5.112 -6.835 1.00 100.33 738 ILE A CA 1
ATOM 5389 C C . ILE A 1 738 ? -27.896 -6.019 -6.952 1.00 99.33 738 ILE A C 1
ATOM 5390 O O . ILE A 1 738 ? -28.754 -6.060 -6.061 1.00 99.45 738 ILE A O 1
ATOM 5395 N N . LEU A 1 739 ? -27.972 -6.728 -8.075 1.00 98.36 739 LEU A N 1
ATOM 5396 C CA . LEU A 1 739 ? -29.143 -7.502 -8.460 1.00 96.63 739 LEU A CA 1
ATOM 5397 C C . LEU A 1 739 ? -28.674 -8.716 -9.232 1.00 94.61 739 LEU A C 1
ATOM 5398 O O . LEU A 1 739 ? -27.896 -8.584 -10.169 1.00 93.28 739 LEU A O 1
ATOM 5403 N N . GLU A 1 740 ? -29.129 -9.890 -8.809 1.00 94.87 740 GLU A N 1
ATOM 5404 C CA . GLU A 1 740 ? -28.903 -11.141 -9.524 1.00 93.92 740 GLU A CA 1
ATOM 5405 C C . GLU A 1 740 ? -30.219 -11.622 -10.112 1.00 91.98 740 GLU A C 1
ATOM 5406 O O . GLU A 1 740 ? -31.294 -11.367 -9.568 1.00 92.22 740 GLU A O 1
ATOM 5412 N N . GLY A 1 741 ? -30.132 -12.339 -11.217 1.00 90.52 741 GLY A N 1
ATOM 5413 C CA . GLY A 1 741 ? -31.321 -12.901 -11.831 1.00 89.35 741 GLY A CA 1
ATOM 5414 C C . GLY A 1 741 ? -30.965 -13.821 -12.962 1.00 87.43 741 GLY A C 1
ATOM 5415 O O . GLY A 1 741 ? -29.799 -13.937 -13.329 1.00 88.52 741 GLY A O 1
ATOM 5416 N N . GLU A 1 742 ? -31.975 -14.483 -13.507 1.00 86.01 742 GLU A N 1
ATOM 5417 C CA . GLU A 1 742 ? -31.778 -15.340 -14.658 1.00 84.52 742 GLU A CA 1
ATOM 5418 C C . GLU A 1 742 ? -33.057 -15.520 -15.446 1.00 82.09 742 GLU A C 1
ATOM 5419 O O . GLU A 1 742 ? -34.146 -15.352 -14.907 1.00 82.53 742 GLU A O 1
ATOM 5425 N N . ILE A 1 743 ? -32.907 -15.870 -16.721 1.00 79.98 743 ILE A N 1
ATOM 5426 C CA . ILE A 1 743 ? -34.046 -16.139 -17.607 1.00 78.49 743 ILE A CA 1
ATOM 5427 C C . ILE A 1 743 ? -33.739 -17.317 -18.546 1.00 76.62 743 ILE A C 1
ATOM 5428 O O . ILE A 1 743 ? -32.720 -17.327 -19.234 1.00 76.27 743 ILE A O 1
ATOM 5433 N N . HIS A 1 744 ? -34.615 -18.317 -18.533 1.00 75.90 744 HIS A N 1
ATOM 5434 C CA . HIS A 1 744 ? -34.587 -19.386 -19.521 1.00 75.32 744 HIS A CA 1
ATOM 5435 C C . HIS A 1 744 ? -35.334 -18.941 -20.765 1.00 73.87 744 HIS A C 1
ATOM 5436 O O . HIS A 1 744 ? -36.336 -18.236 -20.670 1.00 74.36 744 HIS A O 1
ATOM 5443 N N . MET A 1 745 ? -34.843 -19.357 -21.928 1.00 72.46 745 MET A N 1
ATOM 5444 C CA . MET A 1 745 ? -35.493 -19.051 -23.192 1.00 70.72 745 MET A CA 1
ATOM 5445 C C . MET A 1 745 ? -35.589 -20.308 -24.043 1.00 68.75 745 MET A C 1
ATOM 5446 O O . MET A 1 745 ? -34.599 -21.010 -24.232 1.00 68.94 745 MET A O 1
ATOM 5451 N N . GLY A 1 746 ? -36.782 -20.566 -24.569 1.00 66.78 746 GLY A N 1
ATOM 5452 C CA . GLY A 1 746 ? -37.038 -21.752 -25.367 1.00 64.89 746 GLY A CA 1
ATOM 5453 C C . GLY A 1 746 ? -36.523 -21.666 -26.789 1.00 62.95 746 GLY A C 1
ATOM 5454 O O . GLY A 1 746 ? -36.166 -20.593 -27.286 1.00 63.45 746 GLY A O 1
ATOM 5455 N N . GLY A 1 747 ? -36.500 -22.820 -27.443 1.00 61.37 747 GLY A N 1
ATOM 5456 C CA . GLY A 1 747 ? -36.038 -22.935 -28.809 1.00 60.25 747 GLY A CA 1
ATOM 5457 C C . GLY A 1 747 ? -37.096 -22.469 -29.777 1.00 59.71 747 GLY A C 1
ATOM 5458 O O . GLY A 1 747 ? -37.982 -21.703 -29.413 1.00 60.84 747 GLY A O 1
ATOM 5459 N N . GLN A 1 748 ? -36.993 -22.925 -31.019 1.00 58.91 748 GLN A N 1
ATOM 5460 C CA . GLN A 1 748 ? -37.911 -22.520 -32.073 1.00 57.61 748 GLN A CA 1
ATOM 5461 C C . GLN A 1 748 ? -37.721 -23.426 -33.284 1.00 58.49 748 GLN A C 1
ATOM 5462 O O . GLN A 1 748 ? -36.596 -23.605 -33.738 1.00 58.66 748 GLN A O 1
ATOM 5468 N N . GLU A 1 749 ? -38.802 -24.010 -33.795 1.00 60.20 749 GLU A N 1
ATOM 5469 C CA . GLU A 1 749 ? -38.741 -24.751 -35.058 1.00 60.96 749 GLU A CA 1
ATOM 5470 C C . GLU A 1 749 ? -38.743 -23.765 -36.229 1.00 58.40 749 GLU A C 1
ATOM 5471 O O . GLU A 1 749 ? -39.450 -22.767 -36.211 1.00 58.40 749 GLU A O 1
ATOM 5477 N N . HIS A 1 750 ? -37.923 -24.058 -37.233 1.00 56.60 750 HIS A N 1
ATOM 5478 C CA . HIS A 1 750 ? -37.807 -23.239 -38.432 1.00 54.53 750 HIS A CA 1
ATOM 5479 C C . HIS A 1 750 ? -39.151 -23.052 -39.085 1.00 53.96 750 HIS A C 1
ATOM 5480 O O . HIS A 1 750 ? -39.528 -21.940 -39.437 1.00 53.75 750 HIS A O 1
ATOM 5487 N N . PHE A 1 751 ? -39.861 -24.162 -39.247 1.00 54.30 751 PHE A N 1
ATOM 5488 C CA . PHE A 1 751 ? -41.171 -24.190 -39.887 1.00 54.92 751 PHE A CA 1
ATOM 5489 C C . PHE A 1 751 ? -41.232 -23.432 -41.223 1.00 53.75 751 PHE A C 1
ATOM 5490 O O . PHE A 1 751 ? -42.162 -22.677 -41.497 1.00 54.70 751 PHE A O 1
ATOM 5498 N N . TYR A 1 752 ? -40.199 -23.627 -42.033 1.00 53.06 752 TYR A N 1
ATOM 5499 C CA . TYR A 1 752 ? -40.274 -23.387 -43.471 1.00 52.12 752 TYR A CA 1
ATOM 5500 C C . TYR A 1 752 ? -41.465 -24.211 -44.028 1.00 52.10 752 TYR A C 1
ATOM 5501 O O . TYR A 1 752 ? -41.712 -25.330 -43.586 1.00 50.32 752 TYR A O 1
ATOM 5510 N N . MET A 1 753 ? -42.238 -23.631 -44.942 1.00 53.28 753 MET A N 1
ATOM 5511 C CA . MET A 1 753 ? -43.445 -24.307 -45.422 1.00 54.28 753 MET A CA 1
ATOM 5512 C C . MET A 1 753 ? -43.117 -25.493 -46.362 1.00 51.86 753 MET A C 1
ATOM 5513 O O . MET A 1 753 ? -43.847 -26.486 -46.379 1.00 50.68 753 MET A O 1
ATOM 5518 N N . GLU A 1 754 ? -42.032 -25.382 -47.129 1.00 49.85 754 GLU A N 1
ATOM 5519 C CA . GLU A 1 754 ? -41.488 -26.505 -47.911 1.00 49.04 754 GLU A CA 1
ATOM 5520 C C . GLU A 1 754 ? -40.632 -27.387 -47.008 1.00 47.16 754 GLU A C 1
ATOM 5521 O O . GLU A 1 754 ? -39.595 -26.942 -46.549 1.00 45.72 754 GLU A O 1
ATOM 5527 N N . THR A 1 755 ? -41.042 -28.631 -46.764 1.00 46.90 755 THR A N 1
ATOM 5528 C CA . THR A 1 755 ? -40.210 -29.549 -45.968 1.00 48.28 755 THR A CA 1
ATOM 5529 C C . THR A 1 755 ? -38.939 -29.911 -46.726 1.00 48.04 755 THR A C 1
ATOM 5530 O O . THR A 1 755 ? -38.795 -29.590 -47.896 1.00 48.12 755 THR A O 1
ATOM 5534 N N . GLN A 1 756 ? -38.019 -30.575 -46.046 1.00 48.66 756 GLN A N 1
ATOM 5535 C CA . GLN A 1 756 ? -36.750 -30.984 -46.650 1.00 49.00 756 GLN A CA 1
ATOM 5536 C C . GLN A 1 756 ? -37.056 -31.824 -47.890 1.00 48.80 756 GLN A C 1
ATOM 5537 O O . GLN A 1 756 ? -37.885 -32.725 -47.838 1.00 47.88 756 GLN A O 1
ATOM 5543 N N . SER A 1 757 ? -36.414 -31.487 -49.005 1.00 49.72 757 SER A N 1
ATOM 5544 C CA . SER A 1 757 ? -36.712 -32.077 -50.312 1.00 49.84 757 SER A CA 1
ATOM 5545 C C . SER A 1 757 ? -35.443 -32.132 -51.163 1.00 50.07 757 SER A C 1
ATOM 5546 O O . SER A 1 757 ? -34.697 -31.155 -51.232 1.00 49.04 757 SER A O 1
ATOM 5549 N N . MET A 1 758 ? -35.200 -33.276 -51.803 1.00 51.80 758 MET A N 1
ATOM 5550 C CA . MET A 1 758 ? -34.150 -33.382 -52.807 1.00 51.42 758 MET A CA 1
ATOM 5551 C C . MET A 1 758 ? -34.383 -34.513 -53.789 1.00 51.08 758 MET A C 1
ATOM 5552 O O . MET A 1 758 ? -35.121 -35.472 -53.517 1.00 50.25 758 MET A O 1
ATOM 5557 N N . LEU A 1 759 ? -33.744 -34.360 -54.943 1.00 49.90 759 LEU A N 1
ATOM 5558 C CA . LEU A 1 759 ? -33.685 -35.374 -55.973 1.00 49.26 759 LEU A CA 1
ATOM 5559 C C . LEU A 1 759 ? -32.231 -35.503 -56.400 1.00 48.23 759 LEU A C 1
ATOM 5560 O O . LEU A 1 759 ? -31.586 -34.517 -56.768 1.00 47.93 759 LEU A O 1
ATOM 5565 N N . VAL A 1 760 ? -31.716 -36.720 -56.325 1.00 47.89 760 VAL A N 1
ATOM 5566 C CA . VAL A 1 760 ? -30.359 -37.017 -56.740 1.00 48.39 760 VAL A CA 1
ATOM 5567 C C . VAL A 1 760 ? -30.458 -37.865 -57.997 1.00 47.74 760 VAL A C 1
ATOM 5568 O O . VAL A 1 760 ? -31.136 -38.886 -57.997 1.00 46.99 760 VAL A O 1
ATOM 5572 N N . VAL A 1 761 ? -29.801 -37.416 -59.066 1.00 48.24 761 VAL A N 1
ATOM 5573 C CA . VAL A 1 761 ? -29.877 -38.063 -60.379 1.00 48.87 761 VAL A CA 1
ATOM 5574 C C . VAL A 1 761 ? -28.469 -38.406 -60.892 1.00 49.19 761 VAL A C 1
ATOM 5575 O O . VAL A 1 761 ? -27.712 -37.498 -61.235 1.00 48.92 761 VAL A O 1
ATOM 5579 N N . PRO A 1 762 ? -28.104 -39.710 -60.924 1.00 50.38 762 PRO A N 1
ATOM 5580 C CA . PRO A 1 762 ? -26.834 -40.101 -61.570 1.00 51.06 762 PRO A CA 1
ATOM 5581 C C . PRO A 1 762 ? -26.946 -40.019 -63.078 1.00 52.23 762 PRO A C 1
ATOM 5582 O O . PRO A 1 762 ? -27.951 -40.458 -63.632 1.00 53.51 762 PRO A O 1
ATOM 5586 N N . LYS A 1 763 ? -25.926 -39.460 -63.727 1.00 54.10 763 LYS A N 1
ATOM 5587 C CA . LYS A 1 763 ? -25.916 -39.288 -65.181 1.00 56.00 763 LYS A CA 1
ATOM 5588 C C . LYS A 1 763 ? -25.698 -40.602 -65.918 1.00 55.95 763 LYS A C 1
ATOM 5589 O O . LYS A 1 763 ? -26.241 -40.797 -66.999 1.00 56.75 763 LYS A O 1
ATOM 5595 N N . GLY A 1 764 ? -24.883 -41.480 -65.341 1.00 56.36 764 GLY A N 1
ATOM 5596 C CA . GLY A 1 764 ? -24.516 -42.757 -65.959 1.00 57.53 764 GLY A CA 1
ATOM 5597 C C . GLY A 1 764 ? -23.185 -42.752 -66.684 1.00 57.34 764 GLY A C 1
ATOM 5598 O O . GLY A 1 764 ? -22.872 -43.702 -67.379 1.00 59.39 764 GLY A O 1
ATOM 5599 N N . GLU A 1 765 ? -22.418 -41.679 -66.528 1.00 58.47 765 GLU A N 1
ATOM 5600 C CA . GLU A 1 765 ? -21.087 -41.537 -67.104 1.00 59.82 765 GLU A CA 1
ATOM 5601 C C . GLU A 1 765 ? -20.167 -40.972 -66.038 1.00 60.30 765 GLU A C 1
ATOM 5602 O O . GLU A 1 765 ? -20.547 -40.000 -65.369 1.00 60.50 765 GLU A O 1
ATOM 5608 N N . ASP A 1 766 ? -18.976 -41.562 -65.886 1.00 59.07 766 ASP A N 1
ATOM 5609 C CA . ASP A 1 766 ? -17.912 -41.037 -65.011 1.00 59.71 766 ASP A CA 1
ATOM 5610 C C . ASP A 1 766 ? -18.330 -40.796 -63.552 1.00 58.14 766 ASP A C 1
ATOM 5611 O O . ASP A 1 766 ? -17.750 -39.958 -62.864 1.00 57.13 766 ASP A O 1
ATOM 5616 N N . GLN A 1 767 ? -19.326 -41.538 -63.087 1.00 58.11 767 GLN A N 1
ATOM 5617 C CA . GLN A 1 767 ? -19.965 -41.304 -61.789 1.00 58.34 767 GLN A CA 1
ATOM 5618 C C . GLN A 1 767 ? -20.442 -39.859 -61.558 1.00 55.81 767 GLN A C 1
ATOM 5619 O O . GLN A 1 767 ? -20.395 -39.360 -60.439 1.00 55.97 767 GLN A O 1
ATOM 5625 N N . GLU A 1 768 ? -20.909 -39.198 -62.614 1.00 54.61 768 GLU A N 1
ATOM 5626 C CA . GLU A 1 768 ? -21.464 -37.857 -62.486 1.00 54.59 768 GLU A CA 1
ATOM 5627 C C . GLU A 1 768 ? -22.811 -37.897 -61.769 1.00 53.87 768 GLU A C 1
ATOM 5628 O O . GLU A 1 768 ? -23.686 -38.660 -62.149 1.00 51.07 768 GLU A O 1
ATOM 5634 N N . MET A 1 769 ? -22.950 -37.076 -60.732 1.00 55.62 769 MET A N 1
ATOM 5635 C CA . MET A 1 769 ? -24.217 -36.861 -60.051 1.00 58.11 769 MET A CA 1
ATOM 5636 C C . MET A 1 769 ? -24.677 -35.433 -60.279 1.00 54.54 769 MET A C 1
ATOM 5637 O O . MET A 1 769 ? -23.875 -34.501 -60.265 1.00 53.05 769 MET A O 1
ATOM 5642 N N . ASP A 1 770 ? -25.976 -35.281 -60.493 1.00 52.92 770 ASP A N 1
ATOM 5643 C CA . ASP A 1 770 ? -26.649 -33.993 -60.379 1.00 51.05 770 ASP A CA 1
ATOM 5644 C C . ASP A 1 770 ? -27.539 -34.055 -59.154 1.00 49.79 770 ASP A C 1
ATOM 5645 O O . ASP A 1 770 ? -28.278 -35.026 -58.958 1.00 49.00 770 ASP A O 1
ATOM 5650 N N . VAL A 1 771 ? -27.435 -33.029 -58.317 1.00 49.34 771 VAL A N 1
ATOM 5651 C CA . VAL A 1 771 ? -28.176 -32.965 -57.061 1.00 49.28 771 VAL A CA 1
ATOM 5652 C C . VAL A 1 771 ? -29.089 -31.733 -57.070 1.00 47.50 771 VAL A C 1
ATOM 5653 O O . VAL A 1 771 ? -28.609 -30.603 -57.070 1.00 46.38 771 VAL A O 1
ATOM 5657 N N . TYR A 1 772 ? -30.400 -31.975 -57.122 1.00 46.18 772 TYR A N 1
ATOM 5658 C CA . TYR A 1 772 ? -31.415 -30.919 -57.024 1.00 46.39 772 TYR A CA 1
ATOM 5659 C C . TYR A 1 772 ? -31.928 -30.960 -55.605 1.00 46.35 772 TYR A C 1
ATOM 5660 O O . TYR A 1 772 ? -32.537 -31.949 -55.199 1.00 47.08 772 TYR A O 1
ATOM 5669 N N . VAL A 1 773 ? -31.664 -29.906 -54.843 1.00 46.18 773 VAL A N 1
ATOM 5670 C CA . VAL A 1 773 ? -31.979 -29.913 -53.419 1.00 46.17 773 VAL A CA 1
ATOM 5671 C C . VAL A 1 773 ? -32.376 -28.530 -52.930 1.00 46.33 773 VAL A C 1
ATOM 5672 O O . VAL A 1 773 ? -31.815 -27.528 -53.361 1.00 46.18 773 VAL A O 1
ATOM 5676 N N . SER A 1 774 ? -33.366 -28.498 -52.041 1.00 46.66 774 SER A N 1
ATOM 5677 C CA . SER A 1 774 ? -33.761 -27.281 -51.344 1.00 46.72 774 SER A CA 1
ATOM 5678 C C . SER A 1 774 ? -32.751 -27.040 -50.215 1.00 46.86 774 SER A C 1
ATOM 5679 O O . SER A 1 774 ? -32.861 -27.645 -49.145 1.00 47.27 774 SER A O 1
ATOM 5682 N N . THR A 1 775 ? -31.759 -26.186 -50.489 1.00 46.92 775 THR A N 1
ATOM 5683 C CA . THR A 1 775 ? -30.650 -25.873 -49.560 1.00 48.13 775 THR A CA 1
ATOM 5684 C C . THR A 1 775 ? -30.205 -24.409 -49.658 1.00 48.43 775 THR A C 1
ATOM 5685 O O . THR A 1 775 ? -30.454 -23.734 -50.652 1.00 47.72 775 THR A O 1
ATOM 5689 N N . GLN A 1 776 ? -29.508 -23.960 -48.620 1.00 49.74 776 GLN A N 1
ATOM 5690 C CA . GLN A 1 776 ? -28.882 -22.645 -48.580 1.00 51.10 776 GLN A CA 1
ATOM 5691 C C . GLN A 1 776 ? -27.398 -22.662 -48.927 1.00 50.87 776 GLN A C 1
ATOM 5692 O O . GLN A 1 776 ? -26.772 -21.606 -48.921 1.00 50.71 776 GLN A O 1
ATOM 5698 N N . PHE A 1 777 ? -26.831 -23.836 -49.206 1.00 50.29 777 PHE A N 1
ATOM 5699 C CA . PHE A 1 777 ? -25.384 -23.968 -49.330 1.00 50.97 777 PHE A CA 1
ATOM 5700 C C . PHE A 1 777 ? -24.977 -25.070 -50.330 1.00 51.88 777 PHE A C 1
ATOM 5701 O O . PHE A 1 777 ? -24.520 -26.142 -49.921 1.00 52.89 777 PHE A O 1
ATOM 5709 N N . PRO A 1 778 ? -25.140 -24.810 -51.649 1.00 51.35 778 PRO A N 1
ATOM 5710 C CA . PRO A 1 778 ? -24.814 -25.822 -52.662 1.00 51.19 778 PRO A CA 1
ATOM 5711 C C . PRO A 1 778 ? -23.382 -26.349 -52.589 1.00 52.86 778 PRO A C 1
ATOM 5712 O O . PRO A 1 778 ? -23.182 -27.557 -52.660 1.00 55.07 778 PRO A O 1
ATOM 5716 N N . LYS A 1 779 ? -22.406 -25.462 -52.434 1.00 53.68 779 LYS A N 1
ATOM 5717 C CA . LYS A 1 779 ? -21.008 -25.870 -52.329 1.00 54.56 779 LYS A CA 1
ATOM 5718 C C . LYS A 1 779 ? -20.803 -26.909 -51.217 1.00 54.48 779 LYS A C 1
ATOM 5719 O O . LYS A 1 779 ? -20.024 -27.846 -51.384 1.00 53.79 779 LYS A O 1
ATOM 5725 N N . TYR A 1 780 ? -21.500 -26.756 -50.096 1.00 53.92 780 TYR A N 1
ATOM 5726 C CA . TYR A 1 780 ? -21.420 -27.754 -49.030 1.00 54.23 780 TYR A CA 1
ATOM 5727 C C . TYR A 1 780 ? -22.078 -29.079 -49.419 1.00 54.15 780 TYR A C 1
ATOM 5728 O O . TYR A 1 780 ? -21.556 -30.139 -49.047 1.00 56.02 780 TYR A O 1
ATOM 5737 N N . ILE A 1 781 ? -23.194 -29.023 -50.162 1.00 52.59 781 ILE A N 1
ATOM 5738 C CA . ILE A 1 781 ? -23.852 -30.239 -50.695 1.00 51.31 781 ILE A CA 1
ATOM 5739 C C . ILE A 1 781 ? -22.895 -30.983 -51.621 1.00 51.66 781 ILE A C 1
ATOM 5740 O O . ILE A 1 781 ? -22.726 -32.191 -51.503 1.00 51.35 781 ILE A O 1
ATOM 5745 N N . GLN A 1 782 ? -22.286 -30.246 -52.541 1.00 52.36 782 GLN A N 1
ATOM 5746 C CA . GLN A 1 782 ? -21.279 -30.788 -53.453 1.00 54.05 782 GLN A CA 1
ATOM 5747 C C . GLN A 1 782 ? -20.147 -31.491 -52.695 1.00 56.50 782 GLN A C 1
ATOM 5748 O O . GLN A 1 782 ? -19.735 -32.586 -53.083 1.00 58.12 782 GLN A O 1
ATOM 5754 N N . ASP A 1 783 ? -19.679 -30.887 -51.605 1.00 57.25 783 ASP A N 1
ATOM 5755 C CA . ASP A 1 783 ? -18.591 -31.467 -50.822 1.00 59.82 783 ASP A CA 1
ATOM 5756 C C . ASP A 1 783 ? -18.966 -32.772 -50.137 1.00 58.24 783 ASP A C 1
ATOM 5757 O O . ASP A 1 783 ? -18.234 -33.762 -50.236 1.00 57.48 783 ASP A O 1
ATOM 5762 N N . ILE A 1 784 ? -20.084 -32.764 -49.423 1.00 56.31 784 ILE A N 1
ATOM 5763 C CA . ILE A 1 784 ? -20.472 -33.938 -48.636 1.00 55.65 784 ILE A CA 1
ATOM 5764 C C . ILE A 1 784 ? -20.905 -35.103 -49.539 1.00 54.63 784 ILE A C 1
ATOM 5765 O O . ILE A 1 784 ? -20.637 -36.256 -49.215 1.00 55.44 784 ILE A O 1
ATOM 5770 N N . VAL A 1 785 ? -21.525 -34.808 -50.682 1.00 53.46 785 VAL A N 1
ATOM 5771 C CA . VAL A 1 785 ? -21.899 -35.856 -51.649 1.00 52.86 785 VAL A CA 1
ATOM 5772 C C . VAL A 1 785 ? -20.651 -36.456 -52.324 1.00 53.86 785 VAL A C 1
ATOM 5773 O O . VAL A 1 785 ? -20.536 -37.680 -52.423 1.00 53.80 785 VAL A O 1
ATOM 5777 N N . ALA A 1 786 ? -19.727 -35.597 -52.768 1.00 53.85 786 ALA A N 1
ATOM 5778 C CA . ALA A 1 786 ? -18.473 -36.040 -53.396 1.00 53.73 786 ALA A CA 1
ATOM 5779 C C . ALA A 1 786 ? -17.617 -36.881 -52.450 1.00 55.10 786 ALA A C 1
ATOM 5780 O O . ALA A 1 786 ? -17.158 -37.970 -52.814 1.00 57.04 786 ALA A O 1
ATOM 5782 N N . SER A 1 787 ? -17.415 -36.372 -51.241 1.00 54.97 787 SER A N 1
ATOM 5783 C CA . SER A 1 787 ? -16.760 -37.112 -50.166 1.00 55.76 787 SER A CA 1
ATOM 5784 C C . SER A 1 787 ? -17.392 -38.500 -49.931 1.00 56.62 787 SER A C 1
ATOM 5785 O O . SER A 1 787 ? -16.691 -39.514 -49.874 1.00 57.52 787 SER A O 1
ATOM 5788 N N . THR A 1 788 ? -18.719 -38.536 -49.822 1.00 56.75 788 THR A N 1
ATOM 5789 C CA . THR A 1 788 ? -19.462 -39.783 -49.603 1.00 56.17 788 THR A CA 1
ATOM 5790 C C . THR A 1 788 ? -19.259 -40.787 -50.734 1.00 56.29 788 THR A C 1
ATOM 5791 O O . THR A 1 788 ? -19.158 -41.987 -50.478 1.00 57.58 788 THR A O 1
ATOM 5795 N N . LEU A 1 789 ? -19.186 -40.291 -51.971 1.00 55.04 789 LEU A N 1
ATOM 5796 C CA . LEU A 1 789 ? -18.940 -41.133 -53.144 1.00 54.28 789 LEU A CA 1
ATOM 5797 C C . LEU A 1 789 ? -17.453 -41.334 -53.478 1.00 54.32 789 LEU A C 1
ATOM 5798 O O . LEU A 1 789 ? -17.134 -42.049 -54.425 1.00 52.89 789 LEU A O 1
ATOM 5803 N N . LYS A 1 790 ? -16.560 -40.736 -52.688 1.00 55.48 790 LYS A N 1
ATOM 5804 C CA . LYS A 1 790 ? -15.120 -40.721 -52.952 1.00 56.60 790 LYS A CA 1
ATOM 5805 C C . LYS A 1 790 ? -14.800 -40.192 -54.350 1.00 54.55 790 LYS A C 1
ATOM 5806 O O . LYS A 1 790 ? -13.951 -40.745 -55.050 1.00 54.52 790 LYS A O 1
ATOM 5812 N N . LEU A 1 791 ? -15.491 -39.124 -54.747 1.00 52.42 791 LEU A N 1
ATOM 5813 C CA . LEU A 1 791 ? -15.351 -38.545 -56.087 1.00 51.94 791 LEU A CA 1
ATOM 5814 C C . LEU A 1 791 ? -14.758 -37.155 -56.012 1.00 51.25 791 LEU A C 1
ATOM 5815 O O . LEU A 1 791 ? -14.918 -36.478 -55.004 1.00 52.71 791 LEU A O 1
ATOM 5820 N N . PRO A 1 792 ? -14.088 -36.708 -57.085 1.00 50.42 792 PRO A N 1
ATOM 5821 C CA . PRO A 1 792 ? -13.734 -35.288 -57.131 1.00 50.59 792 PRO A CA 1
ATOM 5822 C C . PRO A 1 792 ? -14.973 -34.392 -57.207 1.00 50.17 792 PRO A C 1
ATOM 5823 O O . PRO A 1 792 ? -16.049 -34.840 -57.619 1.00 49.62 792 PRO A O 1
ATOM 5827 N N . ALA A 1 793 ? -14.809 -33.136 -56.818 1.00 50.21 793 ALA A N 1
ATOM 5828 C CA . ALA A 1 793 ? -15.909 -32.190 -56.829 1.00 49.20 793 ALA A CA 1
ATOM 5829 C C . ALA A 1 793 ? -16.405 -31.901 -58.247 1.00 49.35 793 ALA A C 1
ATOM 5830 O O . ALA A 1 793 ? -17.575 -31.565 -58.415 1.00 50.07 793 ALA A O 1
ATOM 5832 N N . ASN A 1 794 ? -15.542 -32.046 -59.261 1.00 49.95 794 ASN A N 1
ATOM 5833 C CA . ASN A 1 794 ? -15.946 -31.833 -60.667 1.00 49.83 794 ASN A CA 1
ATOM 5834 C C . ASN A 1 794 ? -16.943 -32.873 -61.227 1.00 50.16 794 ASN A C 1
ATOM 5835 O O . ASN A 1 794 ? -17.569 -32.654 -62.274 1.00 49.89 794 ASN A O 1
ATOM 5840 N N . LYS A 1 795 ? -17.086 -33.994 -60.521 1.00 51.62 795 LYS A N 1
ATOM 5841 C CA . LYS A 1 795 ? -18.098 -35.001 -60.841 1.00 51.52 795 LYS A CA 1
ATOM 5842 C C . LYS A 1 795 ? -19.478 -34.704 -60.251 1.00 50.09 795 LYS A C 1
ATOM 5843 O O . LYS A 1 795 ? -20.466 -35.179 -60.787 1.00 50.14 795 LYS A O 1
ATOM 5849 N N . VAL A 1 796 ? -19.557 -33.940 -59.163 1.00 50.29 796 VAL A N 1
ATOM 5850 C CA . VAL A 1 796 ? -20.858 -33.650 -58.509 1.00 49.84 796 VAL A CA 1
ATOM 5851 C C . VAL A 1 796 ? -21.251 -32.180 -58.642 1.00 48.16 796 VAL A C 1
ATOM 5852 O O . VAL A 1 796 ? -20.515 -31.316 -58.223 1.00 47.62 796 VAL A O 1
ATOM 5856 N N . MET A 1 797 ? -22.412 -31.914 -59.235 1.00 48.21 797 MET A N 1
ATOM 5857 C CA . MET A 1 797 ? -22.951 -30.558 -59.343 1.00 48.37 797 MET A CA 1
ATOM 5858 C C . MET A 1 797 ? -24.271 -30.432 -58.577 1.00 48.93 797 MET A C 1
ATOM 5859 O O . MET A 1 797 ? -25.139 -31.298 -58.672 1.00 48.55 797 MET A O 1
ATOM 5864 N N . CYS A 1 798 ? -24.401 -29.347 -57.814 1.00 49.88 798 CYS A N 1
ATOM 5865 C CA . CYS A 1 798 ? -25.612 -29.044 -57.073 1.00 50.68 798 CYS A CA 1
ATOM 5866 C C . CYS A 1 798 ? -26.337 -27.869 -57.730 1.00 49.50 798 CYS A C 1
ATOM 5867 O O . CYS A 1 798 ? -25.719 -26.843 -57.993 1.00 47.69 798 CYS A O 1
ATOM 5870 N N . HIS A 1 799 ? -27.640 -28.037 -57.987 1.00 49.35 799 HIS A N 1
ATOM 5871 C CA . HIS A 1 799 ? -28.479 -27.036 -58.676 1.00 48.54 799 HIS A CA 1
ATOM 5872 C C . HIS A 1 799 ? -29.659 -26.644 -57.798 1.00 47.13 799 HIS A C 1
ATOM 5873 O O . HIS A 1 799 ? -30.343 -27.519 -57.275 1.00 47.16 799 HIS A O 1
ATOM 5880 N N . VAL A 1 800 ? -29.904 -25.343 -57.649 1.00 46.91 800 VAL A N 1
ATOM 5881 C CA . VAL A 1 800 ? -31.035 -24.832 -56.844 1.00 47.13 800 VAL A CA 1
ATOM 5882 C C . VAL A 1 800 ? -31.728 -23.689 -57.566 1.00 46.45 800 VAL A C 1
ATOM 5883 O O . VAL A 1 800 ? -31.121 -22.647 -57.762 1.00 46.05 800 VAL A O 1
ATOM 5887 N N . ARG A 1 801 ? -32.994 -23.874 -57.944 1.00 47.23 801 ARG A N 1
ATOM 5888 C CA . ARG A 1 801 ? -33.782 -22.777 -58.527 1.00 48.31 801 ARG A CA 1
ATOM 5889 C C . ARG A 1 801 ? -34.351 -21.881 -57.429 1.00 47.45 801 ARG A C 1
ATOM 5890 O O . ARG A 1 801 ? -34.136 -20.682 -57.437 1.00 48.99 801 ARG A O 1
ATOM 5898 N N . ARG A 1 802 ? -35.060 -22.475 -56.484 1.00 47.07 802 ARG A N 1
ATOM 5899 C CA . ARG A 1 802 ? -35.619 -21.740 -55.362 1.00 47.81 802 ARG A CA 1
ATOM 5900 C C . ARG A 1 802 ? -35.820 -22.657 -54.174 1.00 47.48 802 ARG A C 1
ATOM 5901 O O . ARG A 1 802 ? -35.896 -23.873 -54.318 1.00 46.21 802 ARG A O 1
ATOM 5909 N N . VAL A 1 803 ? -35.919 -22.036 -53.007 1.00 48.03 803 VAL A N 1
ATOM 5910 C CA . VAL A 1 803 ? -36.196 -22.712 -51.758 1.00 47.36 803 VAL A CA 1
ATOM 5911 C C . VAL A 1 803 ? -37.482 -22.094 -51.194 1.00 47.31 803 VAL A C 1
ATOM 5912 O O . VAL A 1 803 ? -37.677 -20.871 -51.248 1.00 47.72 803 VAL A O 1
ATOM 5916 N N . GLY A 1 804 ? -38.356 -22.950 -50.673 1.00 46.17 804 GLY A N 1
ATOM 5917 C CA . GLY A 1 804 ? -39.616 -22.531 -50.064 1.00 46.75 804 GLY A CA 1
ATOM 5918 C C . GLY A 1 804 ? -39.423 -22.197 -48.598 1.00 46.90 804 GLY A C 1
ATOM 5919 O O . GLY A 1 804 ? -39.987 -22.862 -47.726 1.00 46.59 804 GLY A O 1
ATOM 5920 N N . GLY A 1 805 ? -38.603 -21.178 -48.333 1.00 47.07 805 GLY A N 1
ATOM 5921 C CA . GLY A 1 805 ? -38.211 -20.809 -46.978 1.00 47.84 805 GLY A CA 1
ATOM 5922 C C . GLY A 1 805 ? -37.130 -21.705 -46.408 1.00 48.30 805 GLY A C 1
ATOM 5923 O O . GLY A 1 805 ? -37.088 -22.900 -46.705 1.00 50.52 805 GLY A O 1
ATOM 5924 N N . ALA A 1 806 ? -36.262 -21.131 -45.578 1.00 49.06 806 ALA A N 1
ATOM 5925 C CA . ALA A 1 806 ? -35.145 -21.865 -44.957 1.00 49.94 806 ALA A CA 1
ATOM 5926 C C . ALA A 1 806 ? -34.811 -21.355 -43.548 1.00 51.78 806 ALA A C 1
ATOM 5927 O O . ALA A 1 806 ? -34.731 -22.140 -42.600 1.00 52.82 806 ALA A O 1
ATOM 5929 N N . PHE A 1 807 ? -34.566 -20.053 -43.422 1.00 52.94 807 PHE A N 1
ATOM 5930 C CA . PHE A 1 807 ? -34.280 -19.427 -42.128 1.00 54.50 807 PHE A CA 1
ATOM 5931 C C . PHE A 1 807 ? -33.143 -20.119 -41.370 1.00 55.35 807 PHE A C 1
ATOM 5932 O O . PHE A 1 807 ? -33.204 -20.248 -40.144 1.00 56.63 807 PHE A O 1
ATOM 5940 N N . GLY A 1 808 ? -32.130 -20.582 -42.105 1.00 54.71 808 GLY A N 1
ATOM 5941 C CA . GLY A 1 808 ? -31.000 -21.305 -41.519 1.00 55.12 808 GLY A CA 1
ATOM 5942 C C . GLY A 1 808 ? -31.133 -22.814 -41.388 1.00 55.10 808 GLY A C 1
ATOM 5943 O O . GLY A 1 808 ? -30.125 -23.507 -41.257 1.00 56.23 808 GLY A O 1
ATOM 5944 N N . GLY A 1 809 ? -32.349 -23.352 -41.453 1.00 55.12 809 GLY A N 1
ATOM 5945 C CA . GLY A 1 809 ? -32.556 -24.800 -41.248 1.00 54.95 809 GLY A CA 1
ATOM 5946 C C . GLY A 1 809 ? -32.447 -25.723 -42.459 1.00 53.14 809 GLY A C 1
ATOM 5947 O O . GLY A 1 809 ? -33.012 -26.817 -42.437 1.00 51.98 809 GLY A O 1
ATOM 5948 N N . LYS A 1 810 ? -31.741 -25.295 -43.505 1.00 52.70 810 LYS A N 1
ATOM 5949 C CA . LYS A 1 810 ? -31.537 -26.104 -44.702 1.00 52.35 810 LYS A CA 1
ATOM 5950 C C . LYS A 1 810 ? -30.051 -26.172 -45.088 1.00 53.46 810 LYS A C 1
ATOM 5951 O O . LYS A 1 810 ? -29.678 -25.888 -46.220 1.00 54.10 810 LYS A O 1
ATOM 5957 N N . VAL A 1 811 ? -29.212 -26.571 -44.130 1.00 54.68 811 VAL A N 1
ATOM 5958 C CA . VAL A 1 811 ? -27.766 -26.662 -44.337 1.00 55.41 811 VAL A CA 1
ATOM 5959 C C . VAL A 1 811 ? -27.234 -28.037 -43.899 1.00 57.18 811 VAL A C 1
ATOM 5960 O O . VAL A 1 811 ? -27.316 -28.975 -44.682 1.00 56.91 811 VAL A O 1
ATOM 5964 N N . LEU A 1 812 ? -26.724 -28.176 -42.668 1.00 60.20 812 LEU A N 1
ATOM 5965 C CA . LEU A 1 812 ? -25.986 -29.391 -42.253 1.00 63.19 812 LEU A CA 1
ATOM 5966 C C . LEU A 1 812 ? -26.815 -30.658 -42.458 1.00 61.86 812 LEU A C 1
ATOM 5967 O O . LEU A 1 812 ? -26.358 -31.619 -43.081 1.00 61.75 812 LEU A O 1
ATOM 5972 N N . LYS A 1 813 ? -28.035 -30.632 -41.934 1.00 61.27 813 LYS A N 1
ATOM 5973 C CA . LYS A 1 813 ? -28.900 -31.800 -41.927 1.00 61.23 813 LYS A CA 1
ATOM 5974 C C . LYS A 1 813 ? -29.380 -32.158 -43.332 1.00 58.03 813 LYS A C 1
ATOM 5975 O O . LYS A 1 813 ? -29.522 -33.337 -43.657 1.00 58.20 813 LYS A O 1
ATOM 5981 N N . THR A 1 814 ? -29.631 -31.132 -44.145 1.00 54.35 814 THR A N 1
ATOM 5982 C CA . THR A 1 814 ? -29.917 -31.284 -45.571 1.00 51.85 814 THR A CA 1
ATOM 5983 C C . THR A 1 814 ? -28.823 -32.079 -46.269 1.00 50.90 814 THR A C 1
ATOM 5984 O O . THR A 1 814 ? -29.113 -33.036 -46.987 1.00 49.26 814 THR A O 1
ATOM 5988 N N . GLY A 1 815 ? -27.574 -31.664 -46.051 1.00 51.35 815 GLY A N 1
ATOM 5989 C CA . GLY A 1 815 ? -26.397 -32.307 -46.639 1.00 51.15 815 GLY A CA 1
ATOM 5990 C C . GLY A 1 815 ? -26.215 -33.770 -46.274 1.00 51.28 815 GLY A C 1
ATOM 5991 O O . GLY A 1 815 ? -25.836 -34.574 -47.126 1.00 50.61 815 GLY A O 1
ATOM 5992 N N . ILE A 1 816 ? -26.476 -34.108 -45.014 1.00 51.96 816 ILE A N 1
ATOM 5993 C CA . ILE A 1 816 ? -26.450 -35.503 -44.554 1.00 54.12 816 ILE A CA 1
ATOM 5994 C C . ILE A 1 816 ? -27.437 -36.360 -45.323 1.00 53.57 816 ILE A C 1
ATOM 5995 O O . ILE A 1 816 ? -27.104 -37.450 -45.775 1.00 56.33 816 ILE A O 1
ATOM 6000 N N . ILE A 1 817 ? -28.651 -35.860 -45.459 1.00 53.12 817 ILE A N 1
ATOM 6001 C CA . ILE A 1 817 ? -29.698 -36.576 -46.159 1.00 52.30 817 ILE A CA 1
ATOM 6002 C C . ILE A 1 817 ? -29.343 -36.708 -47.639 1.00 52.02 817 ILE A C 1
ATOM 6003 O O . ILE A 1 817 ? -29.540 -37.773 -48.223 1.00 52.68 817 ILE A O 1
ATOM 6008 N N . ALA A 1 818 ? -28.818 -35.635 -48.238 1.00 52.57 818 ALA A N 1
ATOM 6009 C CA . ALA A 1 818 ? -28.316 -35.672 -49.628 1.00 51.40 818 ALA A CA 1
ATOM 6010 C C . ALA A 1 818 ? -27.195 -36.683 -49.824 1.00 51.37 818 ALA A C 1
ATOM 6011 O O . ALA A 1 818 ? -27.181 -37.389 -50.824 1.00 50.67 818 ALA A O 1
ATOM 6013 N N . ALA A 1 819 ? -26.278 -36.754 -48.861 1.00 51.96 819 ALA A N 1
ATOM 6014 C CA . ALA A 1 819 ? -25.150 -37.697 -48.912 1.00 53.65 819 ALA A CA 1
ATOM 6015 C C . ALA A 1 819 ? -25.619 -39.143 -48.882 1.00 54.06 819 ALA A C 1
ATOM 6016 O O . ALA A 1 819 ? -25.188 -39.966 -49.695 1.00 54.84 819 ALA A O 1
ATOM 6018 N N . VAL A 1 820 ? -26.501 -39.434 -47.932 1.00 54.00 820 VAL A N 1
ATOM 6019 C CA . VAL A 1 820 ? -27.112 -40.749 -47.812 1.00 54.34 820 VAL A CA 1
ATOM 6020 C C . VAL A 1 820 ? -27.930 -41.061 -49.071 1.00 52.91 820 VAL A C 1
ATOM 6021 O O . VAL A 1 820 ? -27.824 -42.158 -49.614 1.00 54.78 820 VAL A O 1
ATOM 6025 N N . THR A 1 821 ? -28.716 -40.098 -49.538 1.00 50.63 821 THR A N 1
ATOM 6026 C CA . THR A 1 821 ? -29.524 -40.274 -50.742 1.00 50.30 821 THR A CA 1
ATOM 6027 C C . THR A 1 821 ? -28.667 -40.576 -51.973 1.00 49.81 821 THR A C 1
ATOM 6028 O O . THR A 1 821 ? -29.014 -41.447 -52.765 1.00 50.00 821 THR A O 1
ATOM 6032 N N . ALA A 1 822 ? -27.563 -39.842 -52.122 1.00 50.32 822 ALA A N 1
ATOM 6033 C CA . ALA A 1 822 ? -26.644 -39.985 -53.262 1.00 49.15 822 ALA A CA 1
ATOM 6034 C C . ALA A 1 822 ? -25.896 -41.294 -53.230 1.00 50.16 822 ALA A C 1
ATOM 6035 O O . ALA A 1 822 ? -25.601 -41.852 -54.280 1.00 51.22 822 ALA A O 1
ATOM 6037 N N . PHE A 1 823 ? -25.572 -41.769 -52.030 1.00 51.59 823 PHE A N 1
ATOM 6038 C CA . PHE A 1 823 ? -24.991 -43.105 -51.856 1.00 53.52 823 PHE A CA 1
ATOM 6039 C C . PHE A 1 823 ? -25.901 -44.221 -52.401 1.00 53.00 823 PHE A C 1
ATOM 6040 O O . PHE A 1 823 ? -25.440 -45.106 -53.103 1.00 52.99 823 PHE A O 1
ATOM 6048 N N . ALA A 1 824 ? -27.186 -44.165 -52.060 1.00 52.61 824 ALA A N 1
ATOM 6049 C CA . ALA A 1 824 ? -28.190 -45.086 -52.593 1.00 51.85 824 ALA A CA 1
ATOM 6050 C C . ALA A 1 824 ? -28.319 -44.956 -54.114 1.00 51.68 824 ALA A C 1
ATOM 6051 O O . ALA A 1 824 ? -28.368 -45.958 -54.823 1.00 53.20 824 ALA A O 1
ATOM 6053 N N . ALA A 1 825 ? -28.362 -43.726 -54.610 1.00 50.23 825 ALA A N 1
ATOM 6054 C CA . ALA A 1 825 ? -28.571 -43.484 -56.034 1.00 49.88 825 ALA A CA 1
ATOM 6055 C C . ALA A 1 825 ? -27.469 -44.132 -56.840 1.00 51.65 825 ALA A C 1
ATOM 6056 O O . ALA A 1 825 ? -27.718 -44.917 -57.764 1.00 52.99 825 ALA A O 1
ATOM 6058 N N . ASN A 1 826 ? -26.246 -43.802 -56.454 1.00 51.88 826 ASN A N 1
ATOM 6059 C CA . ASN A 1 826 ? -25.063 -44.364 -57.050 1.00 51.94 826 ASN A CA 1
ATOM 6060 C C . ASN A 1 826 ? -25.005 -45.886 -56.952 1.00 53.17 826 ASN A C 1
ATOM 6061 O O . ASN A 1 826 ? -24.653 -46.547 -57.914 1.00 54.98 826 ASN A O 1
ATOM 6066 N N . LYS A 1 827 ? -25.348 -46.433 -55.792 1.00 54.23 827 LYS A N 1
ATOM 6067 C CA . LYS A 1 827 ? -25.303 -47.879 -55.574 1.00 55.34 827 LYS A CA 1
ATOM 6068 C C . LYS A 1 827 ? -26.207 -48.644 -56.526 1.00 54.83 827 LYS A C 1
ATOM 6069 O O . LYS A 1 827 ? -25.840 -49.713 -56.994 1.00 56.21 827 LYS A O 1
ATOM 6075 N N . HIS A 1 828 ? -27.383 -48.092 -56.800 1.00 53.73 828 HIS A N 1
ATOM 6076 C CA . HIS A 1 828 ? -28.403 -48.764 -57.609 1.00 52.77 828 HIS A CA 1
ATOM 6077 C C . HIS A 1 828 ? -28.573 -48.183 -59.009 1.00 50.73 828 HIS A C 1
ATOM 6078 O O . HIS A 1 828 ? -29.405 -48.656 -59.765 1.00 50.77 828 HIS A O 1
ATOM 6085 N N . GLY A 1 829 ? -27.775 -47.185 -59.367 1.00 49.47 829 GLY A N 1
ATOM 6086 C CA . GLY A 1 829 ? -27.857 -46.587 -60.694 1.00 49.73 829 GLY A CA 1
ATOM 6087 C C . GLY A 1 829 ? -29.236 -46.028 -60.969 1.00 49.47 829 GLY A C 1
ATOM 6088 O O . GLY A 1 829 ? -29.809 -46.273 -62.017 1.00 50.00 829 GLY A O 1
ATOM 6089 N N . ARG A 1 830 ? -29.780 -45.296 -60.007 1.00 49.29 830 ARG A N 1
ATOM 6090 C CA . ARG A 1 830 ? -31.147 -44.809 -60.097 1.00 48.77 830 ARG A CA 1
ATOM 6091 C C . ARG A 1 830 ? -31.231 -43.423 -59.526 1.00 47.98 830 ARG A C 1
ATOM 6092 O O . ARG A 1 830 ? -30.519 -43.092 -58.583 1.00 48.09 830 ARG A O 1
ATOM 6100 N N . ALA A 1 831 ? -32.120 -42.611 -60.076 1.00 47.24 831 ALA A N 1
ATOM 6101 C CA . ALA A 1 831 ? -32.454 -41.373 -59.413 1.00 46.95 831 ALA A CA 1
ATOM 6102 C C . ALA A 1 831 ? -33.176 -41.734 -58.103 1.00 46.51 831 ALA A C 1
ATOM 6103 O O . ALA A 1 831 ? -33.944 -42.688 -58.060 1.00 45.26 831 ALA A O 1
ATOM 6105 N N . VAL A 1 832 ? -32.864 -41.019 -57.028 1.00 46.56 832 VAL A N 1
ATOM 6106 C CA . VAL A 1 832 ? -33.519 -41.231 -55.737 1.00 46.34 832 VAL A CA 1
ATOM 6107 C C . VAL A 1 832 ? -34.024 -39.881 -55.237 1.00 46.38 832 VAL A C 1
ATOM 6108 O O . VAL A 1 832 ? -33.308 -38.886 -55.306 1.00 45.63 832 VAL A O 1
ATOM 6112 N N . ARG A 1 833 ? -35.273 -39.866 -54.771 1.00 47.60 833 ARG A N 1
ATOM 6113 C CA . ARG A 1 833 ? -35.928 -38.679 -54.245 1.00 48.07 833 ARG A CA 1
ATOM 6114 C C . ARG A 1 833 ? -36.176 -38.904 -52.762 1.00 48.82 833 ARG A C 1
ATOM 6115 O O . ARG A 1 833 ? -36.611 -39.967 -52.351 1.00 48.38 833 ARG A O 1
ATOM 6123 N N . CYS A 1 834 ? -35.885 -37.887 -51.964 1.00 50.75 834 CYS A N 1
ATOM 6124 C CA . CYS A 1 834 ? -36.149 -37.906 -50.535 1.00 52.12 834 CYS A CA 1
ATOM 6125 C C . CYS A 1 834 ? -36.895 -36.614 -50.184 1.00 51.79 834 CYS A C 1
ATOM 6126 O O . CYS A 1 834 ? -36.373 -35.516 -50.378 1.00 51.93 834 CYS A O 1
ATOM 6129 N N . VAL A 1 835 ? -38.136 -36.762 -49.722 1.00 51.59 835 VAL A N 1
ATOM 6130 C CA . VAL A 1 835 ? -38.942 -35.643 -49.228 1.00 50.56 835 VAL A CA 1
ATOM 6131 C C . VAL A 1 835 ? -39.473 -36.035 -47.869 1.00 50.07 835 VAL A C 1
ATOM 6132 O O . VAL A 1 835 ? -40.078 -37.088 -47.731 1.00 50.22 835 VAL A O 1
ATOM 6136 N N . LEU A 1 836 ? -39.257 -35.175 -46.882 1.00 50.32 836 LEU A N 1
ATOM 6137 C CA . LEU A 1 836 ? -39.662 -35.437 -45.509 1.00 51.83 836 LEU A CA 1
ATOM 6138 C C . LEU A 1 836 ? -41.080 -34.935 -45.219 1.00 52.84 836 LEU A C 1
ATOM 6139 O O . LEU A 1 836 ? -41.487 -33.881 -45.702 1.00 53.15 836 LEU A O 1
ATOM 6144 N N . GLU A 1 837 ? -41.828 -35.705 -44.431 1.00 54.70 837 GLU A N 1
ATOM 6145 C CA . GLU A 1 837 ? -43.098 -35.238 -43.871 1.00 55.92 837 GLU A CA 1
ATOM 6146 C C . GLU A 1 837 ? -42.828 -34.353 -42.670 1.00 54.75 837 GLU A C 1
ATOM 6147 O O . GLU A 1 837 ? -41.776 -34.465 -42.030 1.00 53.85 837 GLU A O 1
ATOM 6153 N N . ARG A 1 838 ? -43.790 -33.488 -42.369 1.00 53.52 838 ARG A N 1
ATOM 6154 C CA . ARG A 1 838 ? -43.611 -32.439 -41.364 1.00 54.30 838 ARG A CA 1
ATOM 6155 C C . ARG A 1 838 ? -43.174 -32.966 -40.007 1.00 54.24 838 ARG A C 1
ATOM 6156 O O . ARG A 1 838 ? -42.294 -32.388 -39.387 1.00 52.96 838 ARG A O 1
ATOM 6164 N N . GLY A 1 839 ? -43.802 -34.051 -39.551 1.00 56.09 839 GLY A N 1
ATOM 6165 C CA . GLY A 1 839 ? -43.465 -34.688 -38.269 1.00 58.10 839 GLY A CA 1
ATOM 6166 C C . GLY A 1 839 ? -42.021 -35.164 -38.175 1.00 60.02 839 GLY A C 1
ATOM 6167 O O . GLY A 1 839 ? -41.332 -34.862 -37.204 1.00 60.46 839 GLY A O 1
ATOM 6168 N N . GLU A 1 840 ? -41.576 -35.905 -39.192 1.00 61.91 840 GLU A N 1
ATOM 6169 C CA . GLU A 1 840 ? -40.172 -36.345 -39.319 1.00 63.62 840 GLU A CA 1
ATOM 6170 C C . GLU A 1 840 ? -39.216 -35.156 -39.422 1.00 62.46 840 GLU A C 1
ATOM 6171 O O . GLU A 1 840 ? -38.108 -35.200 -38.900 1.00 60.73 840 GLU A O 1
ATOM 6177 N N . ASP A 1 841 ? -39.642 -34.132 -40.160 1.00 61.55 841 ASP A N 1
ATOM 6178 C CA . ASP A 1 841 ? -38.820 -32.962 -40.446 1.00 62.40 841 ASP A CA 1
ATOM 6179 C C . ASP A 1 841 ? -38.468 -32.240 -39.156 1.00 65.11 841 ASP A C 1
ATOM 6180 O O . ASP A 1 841 ? -37.296 -32.005 -38.895 1.00 66.06 841 ASP A O 1
ATOM 6185 N N . MET A 1 842 ? -39.482 -31.926 -38.351 1.00 67.96 842 MET A N 1
ATOM 6186 C CA . MET A 1 842 ? -39.295 -31.265 -37.051 1.00 71.57 842 MET A CA 1
ATOM 6187 C C . MET A 1 842 ? -38.405 -32.052 -36.092 1.00 71.44 842 MET A C 1
ATOM 6188 O O . MET A 1 842 ? -37.662 -31.464 -35.312 1.00 75.52 842 MET A O 1
ATOM 6193 N N . LEU A 1 843 ? -38.481 -33.373 -36.170 1.00 70.11 843 LEU A N 1
ATOM 6194 C CA . LEU A 1 843 ? -37.714 -34.288 -35.314 1.00 71.71 843 LEU A CA 1
ATOM 6195 C C . LEU A 1 843 ? -36.244 -34.426 -35.741 1.00 70.36 843 LEU A C 1
ATOM 6196 O O . LEU A 1 843 ? -35.338 -34.398 -34.907 1.00 72.66 843 LEU A O 1
ATOM 6201 N N . ILE A 1 844 ? -36.025 -34.583 -37.044 1.00 68.83 844 ILE A N 1
ATOM 6202 C CA . ILE A 1 844 ? -34.687 -34.782 -37.628 1.00 68.02 844 ILE A CA 1
ATOM 6203 C C . ILE A 1 844 ? -33.877 -33.480 -37.672 1.00 68.93 844 ILE A C 1
ATOM 6204 O O . ILE A 1 844 ? -32.708 -33.463 -37.298 1.00 65.62 844 ILE A O 1
ATOM 6209 N N . THR A 1 845 ? -34.499 -32.413 -38.177 1.00 72.01 845 THR A N 1
ATOM 6210 C CA . THR A 1 845 ? -33.899 -31.082 -38.174 1.00 73.98 845 THR A CA 1
ATOM 6211 C C . THR A 1 845 ? -33.912 -30.581 -36.729 1.00 75.40 845 THR A C 1
ATOM 6212 O O . THR A 1 845 ? -34.725 -31.027 -35.904 1.00 77.78 845 THR A O 1
ATOM 6216 N N . GLY A 1 846 ? -33.012 -29.662 -36.415 1.00 74.46 846 GLY A N 1
ATOM 6217 C CA . GLY A 1 846 ? -33.012 -29.047 -35.096 1.00 74.63 846 GLY A CA 1
ATOM 6218 C C . GLY A 1 846 ? -33.981 -27.883 -35.034 1.00 72.69 846 GLY A C 1
ATOM 6219 O O . GLY A 1 846 ? -35.050 -27.891 -35.656 1.00 73.95 846 GLY A O 1
ATOM 6220 N N . GLY A 1 847 ? -33.596 -26.881 -34.258 1.00 70.22 847 GLY A N 1
ATOM 6221 C CA . GLY A 1 847 ? -34.260 -25.593 -34.254 1.00 68.11 847 GLY A CA 1
ATOM 6222 C C . GLY A 1 847 ? -33.310 -24.548 -33.724 1.00 66.95 847 GLY A C 1
ATOM 6223 O O . GLY A 1 847 ? -32.095 -24.730 -33.746 1.00 67.24 847 GLY A O 1
ATOM 6224 N N . ARG A 1 848 ? -33.868 -23.457 -33.227 1.00 66.24 848 ARG A N 1
ATOM 6225 C CA . ARG A 1 848 ? -33.076 -22.431 -32.567 1.00 66.49 848 ARG A CA 1
ATOM 6226 C C . ARG A 1 848 ? -32.544 -22.978 -31.243 1.00 67.81 848 ARG A C 1
ATOM 6227 O O . ARG A 1 848 ? -33.186 -23.828 -30.621 1.00 68.21 848 ARG A O 1
ATOM 6235 N N . HIS A 1 849 ? -31.381 -22.484 -30.823 1.00 67.75 849 HIS A N 1
ATOM 6236 C CA . HIS A 1 849 ? -30.799 -22.858 -29.532 1.00 68.15 849 HIS A CA 1
ATOM 6237 C C . HIS A 1 849 ? -31.608 -22.257 -28.381 1.00 67.37 849 HIS A C 1
ATOM 6238 O O . HIS A 1 849 ? -31.805 -21.036 -28.337 1.00 66.04 849 HIS A O 1
ATOM 6245 N N . PRO A 1 850 ? -32.103 -23.107 -27.462 1.00 67.47 850 PRO A N 1
ATOM 6246 C CA . PRO A 1 850 ? -32.583 -22.575 -26.194 1.00 69.09 850 PRO A CA 1
ATOM 6247 C C . PRO A 1 850 ? -31.415 -22.007 -25.385 1.00 71.56 850 PRO A C 1
ATOM 6248 O O . PRO A 1 850 ? -30.291 -22.519 -25.488 1.00 73.08 850 PRO A O 1
ATOM 6252 N N . TYR A 1 851 ? -31.687 -20.960 -24.603 1.00 71.93 851 TYR A N 1
ATOM 6253 C CA . TYR A 1 851 ? -30.655 -20.210 -23.882 1.00 71.99 851 TYR A CA 1
ATOM 6254 C C . TYR A 1 851 ? -30.991 -20.121 -22.405 1.00 73.03 851 TYR A C 1
ATOM 6255 O O . TYR A 1 851 ? -32.166 -20.095 -22.019 1.00 72.06 851 TYR A O 1
ATOM 6264 N N . LEU A 1 852 ? -29.942 -20.068 -21.592 1.00 74.20 852 LEU A N 1
ATOM 6265 C CA . LEU A 1 852 ? -30.046 -19.680 -20.193 1.00 76.72 852 LEU A CA 1
ATOM 6266 C C . LEU A 1 852 ? -29.135 -18.473 -19.961 1.00 77.89 852 LEU A C 1
ATOM 6267 O O . LEU A 1 852 ? -27.944 -18.518 -20.276 1.00 79.09 852 LEU A O 1
ATOM 6272 N N . GLY A 1 853 ? -29.705 -17.398 -19.422 1.00 78.19 853 GLY A N 1
ATOM 6273 C CA . GLY A 1 853 ? -28.952 -16.185 -19.117 1.00 79.78 853 GLY A CA 1
ATOM 6274 C C . GLY A 1 853 ? -28.914 -15.979 -17.621 1.00 81.12 853 GLY A C 1
ATOM 6275 O O . GLY A 1 853 ? -29.955 -16.013 -16.991 1.00 82.06 853 GLY A O 1
ATOM 6276 N N . LYS A 1 854 ? -27.725 -15.804 -17.052 1.00 82.33 854 LYS A N 1
ATOM 6277 C CA . LYS A 1 854 ? -27.574 -15.395 -15.654 1.00 84.62 854 LYS A CA 1
ATOM 6278 C C . LYS A 1 854 ? -26.813 -14.087 -15.633 1.00 85.88 854 LYS A C 1
ATOM 6279 O O . LYS A 1 854 ? -25.832 -13.935 -16.362 1.00 86.06 854 LYS A O 1
ATOM 6285 N N . TYR A 1 855 ? -27.255 -13.152 -14.797 1.00 87.39 855 TYR A N 1
ATOM 6286 C CA . TYR A 1 855 ? -26.610 -11.850 -14.709 1.00 88.70 855 TYR A CA 1
ATOM 6287 C C . TYR A 1 855 ? -26.505 -11.334 -13.288 1.00 91.57 855 TYR A C 1
ATOM 6288 O O . TYR A 1 855 ? -27.361 -11.624 -12.455 1.00 92.02 855 TYR A O 1
ATOM 6297 N N . LYS A 1 856 ? -25.424 -10.590 -13.037 1.00 93.59 856 LYS A N 1
ATOM 6298 C CA . LYS A 1 856 ? -25.253 -9.755 -11.848 1.00 96.12 856 LYS A CA 1
ATOM 6299 C C . LYS A 1 856 ? -25.078 -8.315 -12.357 1.00 94.45 856 LYS A C 1
ATOM 6300 O O . LYS A 1 856 ? -24.136 -8.035 -13.103 1.00 92.85 856 LYS A O 1
ATOM 6306 N N . ALA A 1 857 ? -26.000 -7.425 -11.978 1.00 93.49 857 ALA A N 1
ATOM 6307 C CA . ALA A 1 857 ? -26.011 -6.039 -12.450 1.00 92.01 857 ALA A CA 1
ATOM 6308 C C . ALA A 1 857 ? -25.829 -5.077 -11.281 1.00 94.00 857 ALA A C 1
ATOM 6309 O O . ALA A 1 857 ? -26.630 -5.082 -10.349 1.00 94.43 857 ALA A O 1
ATOM 6311 N N . GLY A 1 858 ? -24.764 -4.277 -11.331 1.00 94.15 858 GLY A N 1
ATOM 6312 C CA . GLY A 1 858 ? -24.551 -3.176 -10.396 1.00 96.66 858 GLY A CA 1
ATOM 6313 C C . GLY A 1 858 ? -25.007 -1.870 -11.021 1.00 96.11 858 GLY A C 1
ATOM 6314 O O . GLY A 1 858 ? -24.526 -1.499 -12.092 1.00 95.05 858 GLY A O 1
ATOM 6315 N N . PHE A 1 859 ? -25.918 -1.164 -10.355 1.00 97.07 859 PHE A N 1
ATOM 6316 C CA . PHE A 1 859 ? -26.548 0.018 -10.947 1.00 97.16 859 PHE A CA 1
ATOM 6317 C C . PHE A 1 859 ? -26.751 1.167 -9.962 1.00 99.18 859 PHE A C 1
ATOM 6318 O O . PHE A 1 859 ? -26.725 0.981 -8.746 1.00 100.40 859 PHE A O 1
ATOM 6326 N N . MET A 1 860 ? -26.950 2.354 -10.531 1.00 99.69 860 MET A N 1
ATOM 6327 C CA . MET A 1 860 ? -27.222 3.583 -9.786 1.00 101.88 860 MET A CA 1
ATOM 6328 C C . MET A 1 860 ? -28.726 3.695 -9.578 1.00 101.04 860 MET A C 1
ATOM 6329 O O . MET A 1 860 ? -29.505 3.082 -10.312 1.00 98.83 860 MET A O 1
ATOM 6334 N N . ASN A 1 861 ? -29.140 4.513 -8.616 1.00 102.08 861 ASN A N 1
ATOM 6335 C CA . ASN A 1 861 ? -30.571 4.718 -8.364 1.00 101.77 861 ASN A CA 1
ATOM 6336 C C . ASN A 1 861 ? -31.332 5.436 -9.494 1.00 100.53 861 ASN A C 1
ATOM 6337 O O . ASN A 1 861 ? -32.569 5.314 -9.578 1.00 99.80 861 ASN A O 1
ATOM 6342 N N . ASP A 1 862 ? -30.600 6.145 -10.366 1.00 100.31 862 ASP A N 1
ATOM 6343 C CA . ASP A 1 862 ? -31.165 6.670 -11.627 1.00 99.17 862 ASP A CA 1
ATOM 6344 C C . ASP A 1 862 ? -31.300 5.615 -12.750 1.00 97.25 862 ASP A C 1
ATOM 6345 O O . ASP A 1 862 ? -31.665 5.957 -13.877 1.00 95.39 862 ASP A O 1
ATOM 6350 N N . GLY A 1 863 ? -30.980 4.353 -12.455 1.00 97.07 863 GLY A N 1
ATOM 6351 C CA . GLY A 1 863 ? -31.120 3.264 -13.411 1.00 95.22 863 GLY A CA 1
ATOM 6352 C C . GLY A 1 863 ? -29.920 3.013 -14.311 1.00 94.88 863 GLY A C 1
ATOM 6353 O O . GLY A 1 863 ? -29.978 2.115 -15.154 1.00 94.28 863 GLY A O 1
ATOM 6354 N N . ARG A 1 864 ? -28.837 3.779 -14.154 1.00 96.19 864 ARG A N 1
ATOM 6355 C CA . ARG A 1 864 ? -27.635 3.593 -14.981 1.00 95.93 864 ARG A CA 1
ATOM 6356 C C . ARG A 1 864 ? -26.843 2.388 -14.482 1.00 95.78 864 ARG A C 1
ATOM 6357 O O . ARG A 1 864 ? -26.650 2.223 -13.277 1.00 96.88 864 ARG A O 1
ATOM 6365 N N . ILE A 1 865 ? -26.381 1.566 -15.424 1.00 93.80 865 ILE A N 1
ATOM 6366 C CA . ILE A 1 865 ? -25.777 0.276 -15.127 1.00 93.30 865 ILE A CA 1
ATOM 6367 C C . ILE A 1 865 ? -24.279 0.384 -15.378 1.00 93.74 865 ILE A C 1
ATOM 6368 O O . ILE A 1 865 ? -23.815 0.262 -16.510 1.00 93.30 865 ILE A O 1
ATOM 6373 N N . LEU A 1 866 ? -23.534 0.620 -14.303 1.00 95.37 866 LEU A N 1
ATOM 6374 C CA . LEU A 1 866 ? -22.087 0.779 -14.373 1.00 96.19 866 LEU A CA 1
ATOM 6375 C C . LEU A 1 866 ? -21.335 -0.545 -14.345 1.00 95.16 866 LEU A C 1
ATOM 6376 O O . LEU A 1 866 ? -20.244 -0.622 -14.894 1.00 95.13 866 LEU A O 1
ATOM 6381 N N . ALA A 1 867 ? -21.905 -1.567 -13.704 1.00 94.94 867 ALA A N 1
ATOM 6382 C CA . ALA A 1 867 ? -21.328 -2.923 -13.674 1.00 94.58 867 ALA A CA 1
ATOM 6383 C C . ALA A 1 867 ? -22.307 -3.969 -14.212 1.00 92.24 867 ALA A C 1
ATOM 6384 O O . ALA A 1 867 ? -23.498 -3.914 -13.913 1.00 92.15 867 ALA A O 1
ATOM 6386 N N . LEU A 1 868 ? -21.809 -4.929 -14.988 1.00 90.94 868 LEU A N 1
ATOM 6387 C CA . LEU A 1 868 ? -22.653 -6.009 -15.514 1.00 89.39 868 LEU A CA 1
ATOM 6388 C C . LEU A 1 868 ? -21.853 -7.289 -15.763 1.00 89.47 868 LEU A C 1
ATOM 6389 O O . LEU A 1 868 ? -21.104 -7.377 -16.730 1.00 88.98 868 LEU A O 1
ATOM 6394 N N . ASP A 1 869 ? -22.018 -8.271 -14.881 1.00 90.77 869 ASP A N 1
ATOM 6395 C CA . ASP A 1 869 ? -21.479 -9.616 -15.090 1.00 91.59 869 ASP A CA 1
ATOM 6396 C C . ASP A 1 869 ? -22.581 -10.478 -15.714 1.00 89.30 869 ASP A C 1
ATOM 6397 O O . ASP A 1 869 ? -23.716 -10.471 -15.240 1.00 88.84 869 ASP A O 1
ATOM 6402 N N . MET A 1 870 ? -22.224 -11.236 -16.752 1.00 87.99 870 MET A N 1
ATOM 6403 C CA . MET A 1 870 ? -23.195 -11.896 -17.636 1.00 85.89 870 MET A CA 1
ATOM 6404 C C . MET A 1 870 ? -22.731 -13.301 -18.030 1.00 84.25 870 MET A C 1
ATOM 6405 O O . MET A 1 870 ? -21.569 -13.503 -18.372 1.00 84.69 870 MET A O 1
ATOM 6410 N N . GLU A 1 871 ? -23.647 -14.262 -17.975 1.00 82.85 871 GLU A N 1
ATOM 6411 C CA . GLU A 1 871 ? -23.380 -15.633 -18.400 1.00 82.16 871 GLU A CA 1
ATOM 6412 C C . GLU A 1 871 ? -24.437 -16.096 -19.391 1.00 79.98 871 GLU A C 1
ATOM 6413 O O . GLU A 1 871 ? -25.627 -15.968 -19.118 1.00 80.32 871 GLU A O 1
ATOM 6419 N N . HIS A 1 872 ? -24.001 -16.627 -20.532 1.00 78.06 872 HIS A N 1
ATOM 6420 C CA . HIS A 1 872 ? -24.892 -17.235 -21.513 1.00 75.75 872 HIS A CA 1
ATOM 6421 C C . HIS A 1 872 ? -24.647 -18.735 -21.556 1.00 75.14 872 HIS A C 1
ATOM 6422 O O . HIS A 1 872 ? -23.513 -19.177 -21.426 1.00 75.31 872 HIS A O 1
ATOM 6429 N N . TYR A 1 873 ? -25.718 -19.510 -21.727 1.00 74.95 873 TYR A N 1
ATOM 6430 C CA . TYR A 1 873 ? -25.631 -20.960 -21.953 1.00 74.77 873 TYR A CA 1
ATOM 6431 C C . TYR A 1 873 ? -26.578 -21.364 -23.067 1.00 72.76 873 TYR A C 1
ATOM 6432 O O . TYR A 1 873 ? -27.783 -21.259 -22.901 1.00 73.41 873 TYR A O 1
ATOM 6441 N N . SER A 1 874 ? -26.049 -21.817 -24.199 1.00 72.18 874 SER A N 1
ATOM 6442 C CA . SER A 1 874 ? -26.892 -22.397 -25.246 1.00 71.43 874 SER A CA 1
ATOM 6443 C C . SER A 1 874 ? -27.039 -23.896 -25.013 1.00 71.00 874 SER A C 1
ATOM 6444 O O . SER A 1 874 ? -26.116 -24.542 -24.510 1.00 71.82 874 SER A O 1
ATOM 6447 N N . ASN A 1 875 ? -28.208 -24.431 -25.362 1.00 69.58 875 ASN A N 1
ATOM 6448 C CA . ASN A 1 875 ? -28.431 -25.871 -25.418 1.00 69.31 875 ASN A CA 1
ATOM 6449 C C . ASN A 1 875 ? -28.157 -26.328 -26.852 1.00 67.64 875 ASN A C 1
ATOM 6450 O O . ASN A 1 875 ? -28.888 -25.972 -27.773 1.00 65.88 875 ASN A O 1
ATOM 6455 N N . ALA A 1 876 ? -27.101 -27.113 -27.036 1.00 68.66 876 ALA A N 1
ATOM 6456 C CA . ALA A 1 876 ? -26.640 -27.498 -28.373 1.00 68.62 876 ALA A CA 1
ATOM 6457 C C . ALA A 1 876 ? -27.344 -28.724 -28.961 1.00 68.31 876 ALA A C 1
ATOM 6458 O O . ALA A 1 876 ? -27.311 -28.930 -30.168 1.00 67.65 876 ALA A O 1
ATOM 6460 N N . GLY A 1 877 ? -27.973 -29.534 -28.117 1.00 70.35 877 GLY A N 1
ATOM 6461 C CA . GLY A 1 877 ? -28.485 -30.835 -28.530 1.00 71.29 877 GLY A CA 1
ATOM 6462 C C . GLY A 1 877 ? -27.344 -31.835 -28.580 1.00 73.54 877 GLY A C 1
ATOM 6463 O O . GLY A 1 877 ? -26.258 -31.556 -28.072 1.00 73.68 877 GLY A O 1
ATOM 6464 N N . ALA A 1 878 ? -27.599 -32.992 -29.193 1.00 75.09 878 ALA A N 1
ATOM 6465 C CA . ALA A 1 878 ? -26.654 -34.121 -29.246 1.00 77.06 878 ALA A CA 1
ATOM 6466 C C . ALA A 1 878 ? -25.244 -33.768 -29.722 1.00 79.05 878 ALA A C 1
ATOM 6467 O O . ALA A 1 878 ? -24.259 -34.297 -29.197 1.00 79.79 878 ALA A O 1
ATOM 6469 N N . SER A 1 879 ? -25.161 -32.884 -30.712 1.00 80.31 879 SER A N 1
ATOM 6470 C CA . SER A 1 879 ? -23.898 -32.493 -31.328 1.00 84.26 879 SER A CA 1
ATOM 6471 C C . SER A 1 879 ? -23.667 -30.983 -31.187 1.00 88.18 879 SER A C 1
ATOM 6472 O O . SER A 1 879 ? -24.615 -30.210 -31.019 1.00 89.00 879 SER A O 1
ATOM 6475 N N . LEU A 1 880 ? -22.396 -30.584 -31.230 1.00 92.60 880 LEU A N 1
ATOM 6476 C CA . LEU A 1 880 ? -22.010 -29.186 -31.445 1.00 95.14 880 LEU A CA 1
ATOM 6477 C C . LEU A 1 880 ? -21.947 -28.953 -32.955 1.00 95.01 880 LEU A C 1
ATOM 6478 O O . LEU A 1 880 ? -22.089 -27.828 -33.434 1.00 96.03 880 LEU A O 1
ATOM 6483 N N . SER A 1 883 ? -22.700 -23.907 -33.203 1.00 92.35 883 SER A N 1
ATOM 6484 C CA . SER A 1 883 ? -23.193 -23.856 -31.825 1.00 93.94 883 SER A CA 1
ATOM 6485 C C . SER A 1 883 ? -22.288 -23.013 -30.931 1.00 94.44 883 SER A C 1
ATOM 6486 O O . SER A 1 883 ? -22.783 -22.217 -30.127 1.00 97.06 883 SER A O 1
ATOM 6489 N N . LEU A 1 884 ? -20.973 -23.202 -31.055 1.00 92.21 884 LEU A N 1
ATOM 6490 C CA . LEU A 1 884 ? -20.013 -22.269 -30.464 1.00 91.26 884 LEU A CA 1
ATOM 6491 C C . LEU A 1 884 ? -20.026 -20.915 -31.200 1.00 88.21 884 LEU A C 1
ATOM 6492 O O . LEU A 1 884 ? -19.819 -19.872 -30.580 1.00 88.67 884 LEU A O 1
ATOM 6497 N N . PHE A 1 885 ? -20.269 -20.935 -32.511 1.00 83.89 885 PHE A N 1
ATOM 6498 C CA . PHE A 1 885 ? -20.415 -19.702 -33.295 1.00 81.90 885 PHE A CA 1
ATOM 6499 C C . PHE A 1 885 ? -21.600 -18.866 -32.805 1.00 79.42 885 PHE A C 1
ATOM 6500 O O . PHE A 1 885 ? -21.535 -17.636 -32.794 1.00 78.39 885 PHE A O 1
ATOM 6508 N N . VAL A 1 886 ? -22.674 -19.546 -32.400 1.00 76.96 886 VAL A N 1
ATOM 6509 C CA . VAL A 1 886 ? -23.884 -18.892 -31.885 1.00 74.59 886 VAL A CA 1
ATOM 6510 C C . VAL A 1 886 ? -23.609 -18.195 -30.553 1.00 74.91 886 VAL A C 1
ATOM 6511 O O . VAL A 1 886 ? -24.176 -17.142 -30.284 1.00 75.08 886 VAL A O 1
ATOM 6515 N N . ILE A 1 887 ? -22.752 -18.792 -29.728 1.00 74.94 887 ILE A N 1
ATOM 6516 C CA . ILE A 1 887 ? -22.303 -18.171 -28.484 1.00 75.40 887 ILE A CA 1
ATOM 6517 C C . ILE A 1 887 ? -21.469 -16.926 -28.780 1.00 76.20 887 ILE A C 1
ATOM 6518 O O . ILE A 1 887 ? -21.678 -15.895 -28.147 1.00 77.29 887 ILE A O 1
ATOM 6523 N N . GLU A 1 888 ? -20.547 -17.027 -29.737 1.00 76.38 888 GLU A N 1
ATOM 6524 C CA . GLU A 1 888 ? -19.689 -15.903 -30.135 1.00 77.76 888 GLU A CA 1
ATOM 6525 C C . GLU A 1 888 ? -20.491 -14.697 -30.604 1.00 78.18 888 GLU A C 1
ATOM 6526 O O . GLU A 1 888 ? -20.242 -13.572 -30.153 1.00 80.89 888 GLU A O 1
ATOM 6532 N N . MET A 1 889 ? -21.450 -14.925 -31.499 1.00 75.76 889 MET A N 1
ATOM 6533 C CA . MET A 1 889 ? -22.305 -13.835 -31.980 1.00 76.09 889 MET A CA 1
ATOM 6534 C C . MET A 1 889 ? -23.212 -13.307 -30.873 1.00 75.22 889 MET A C 1
ATOM 6535 O O . MET A 1 889 ? -23.478 -12.114 -30.812 1.00 74.50 889 MET A O 1
ATOM 6540 N N . GLY A 1 890 ? -23.674 -14.200 -29.999 1.00 74.78 890 GLY A N 1
ATOM 6541 C CA . GLY A 1 890 ? -24.420 -13.815 -28.813 1.00 74.50 890 GLY A CA 1
ATOM 6542 C C . GLY A 1 890 ? -23.659 -12.766 -28.032 1.00 75.89 890 GLY A C 1
ATOM 6543 O O . GLY A 1 890 ? -24.170 -11.671 -27.806 1.00 75.35 890 GLY A O 1
ATOM 6544 N N . LEU A 1 891 ? -22.417 -13.086 -27.672 1.00 75.98 891 LEU A N 1
ATOM 6545 C CA . LEU A 1 891 ? -21.610 -12.206 -26.830 1.00 77.87 891 LEU A CA 1
ATOM 6546 C C . LEU A 1 891 ? -21.254 -10.883 -27.512 1.00 77.59 891 LEU A C 1
ATOM 6547 O O . LEU A 1 891 ? -21.228 -9.847 -26.859 1.00 77.64 891 LEU A O 1
ATOM 6552 N N . LEU A 1 892 ? -20.988 -10.921 -28.814 1.00 76.98 892 LEU A N 1
ATOM 6553 C CA . LEU A 1 892 ? -20.634 -9.711 -29.556 1.00 76.99 892 LEU A CA 1
ATOM 6554 C C . LEU A 1 892 ? -21.822 -8.780 -29.740 1.00 76.99 892 LEU A C 1
ATOM 6555 O O . LEU A 1 892 ? -21.657 -7.567 -29.760 1.00 78.93 892 LEU A O 1
ATOM 6560 N N . LYS A 1 893 ? -23.015 -9.344 -29.857 1.00 76.79 893 LYS A N 1
ATOM 6561 C CA . LYS A 1 893 ? -24.225 -8.552 -30.076 1.00 77.16 893 LYS A CA 1
ATOM 6562 C C . LYS A 1 893 ? -25.057 -8.323 -28.803 1.00 76.88 893 LYS A C 1
ATOM 6563 O O . LYS A 1 893 ? -26.111 -7.696 -28.858 1.00 74.76 893 LYS A O 1
ATOM 6569 N N . MET A 1 894 ? -24.555 -8.820 -27.673 1.00 78.61 894 MET A N 1
ATOM 6570 C CA . MET A 1 894 ? -25.207 -8.761 -26.355 1.00 80.54 894 MET A CA 1
ATOM 6571 C C . MET A 1 894 ? -25.561 -7.335 -25.907 1.00 80.35 894 MET A C 1
ATOM 6572 O O . MET A 1 894 ? -26.652 -7.094 -25.399 1.00 81.00 894 MET A O 1
ATOM 6577 N N . ASP A 1 895 ? -24.625 -6.407 -26.078 1.00 79.25 895 ASP A N 1
ATOM 6578 C CA . ASP A 1 895 ? -24.832 -5.006 -25.701 1.00 79.66 895 ASP A CA 1
ATOM 6579 C C . ASP A 1 895 ? -26.097 -4.375 -26.298 1.00 78.46 895 ASP A C 1
ATOM 6580 O O . ASP A 1 895 ? -26.760 -3.566 -25.639 1.00 80.04 895 ASP A O 1
ATOM 6585 N N . ASN A 1 896 ? -26.427 -4.761 -27.529 1.00 76.37 896 ASN A N 1
ATOM 6586 C CA . ASN A 1 896 ? -27.540 -4.187 -28.285 1.00 74.80 896 ASN A CA 1
ATOM 6587 C C . ASN A 1 896 ? -27.389 -2.651 -28.351 1.00 75.33 896 ASN A C 1
ATOM 6588 O O . ASN A 1 896 ? -26.425 -2.182 -28.948 1.00 75.77 896 ASN A O 1
ATOM 6593 N N . ALA A 1 897 ? -28.263 -1.882 -27.700 1.00 75.16 897 ALA A N 1
ATOM 6594 C CA . ALA A 1 897 ? -28.289 -0.431 -27.860 1.00 75.28 897 ALA A CA 1
ATOM 6595 C C . ALA A 1 897 ? -27.575 0.315 -26.731 1.00 76.68 897 ALA A C 1
ATOM 6596 O O . ALA A 1 897 ? -27.449 1.532 -26.801 1.00 77.23 897 ALA A O 1
ATOM 6598 N N . TYR A 1 898 ? -27.081 -0.409 -25.724 1.00 77.34 898 TYR A N 1
ATOM 6599 C CA . TYR A 1 898 ? -26.658 0.191 -24.456 1.00 79.05 898 TYR A CA 1
ATOM 6600 C C . TYR A 1 898 ? -25.145 0.172 -24.253 1.00 80.92 898 TYR A C 1
ATOM 6601 O O . TYR A 1 898 ? -24.462 -0.757 -24.694 1.00 80.47 898 TYR A O 1
ATOM 6610 N N . LYS A 1 899 ? -24.641 1.209 -23.581 1.00 83.01 899 LYS A N 1
ATOM 6611 C CA . LYS A 1 899 ? -23.225 1.338 -23.262 1.00 83.94 899 LYS A CA 1
ATOM 6612 C C . LYS A 1 899 ? -23.001 0.911 -21.826 1.00 84.57 899 LYS A C 1
ATOM 6613 O O . LYS A 1 899 ? -23.237 1.687 -20.910 1.00 87.13 899 LYS A O 1
ATOM 6619 N N . PHE A 1 900 ? -22.550 -0.325 -21.643 1.00 83.72 900 PHE A N 1
ATOM 6620 C CA . PHE A 1 900 ? -22.172 -0.840 -20.331 1.00 85.23 900 PHE A CA 1
ATOM 6621 C C . PHE A 1 900 ? -20.693 -0.528 -20.076 1.00 86.59 900 PHE A C 1
ATOM 6622 O O . PHE A 1 900 ? -19.832 -1.183 -20.651 1.00 85.49 900 PHE A O 1
ATOM 6630 N N . PRO A 1 901 ? -20.386 0.477 -19.223 1.00 89.43 901 PRO A N 1
ATOM 6631 C CA . PRO A 1 901 ? -18.975 0.890 -19.079 1.00 90.99 901 PRO A CA 1
ATOM 6632 C C . PRO A 1 901 ? -18.036 -0.203 -18.548 1.00 91.68 901 PRO A C 1
ATOM 6633 O O . PRO A 1 901 ? -16.879 -0.254 -18.950 1.00 91.73 901 PRO A O 1
ATOM 6637 N N . ASN A 1 902 ? -18.535 -1.041 -17.638 1.00 92.52 902 ASN A N 1
ATOM 6638 C CA . ASN A 1 902 ? -17.802 -2.203 -17.138 1.00 92.98 902 ASN A CA 1
ATOM 6639 C C . ASN A 1 902 ? -18.652 -3.449 -17.294 1.00 91.79 902 ASN A C 1
ATOM 6640 O O . ASN A 1 902 ? -19.768 -3.524 -16.770 1.00 91.02 902 ASN A O 1
ATOM 6645 N N . LEU A 1 903 ? -18.095 -4.426 -18.004 1.00 92.00 903 LEU A N 1
ATOM 6646 C CA . LEU A 1 903 ? -18.842 -5.567 -18.513 1.00 91.13 903 LEU A CA 1
ATOM 6647 C C . LEU A 1 903 ? -17.944 -6.794 -18.580 1.00 90.96 903 LEU A C 1
ATOM 6648 O O . LEU A 1 903 ? -16.876 -6.734 -19.177 1.00 90.55 903 LEU A O 1
ATOM 6653 N N . ARG A 1 904 ? -18.372 -7.884 -17.950 1.00 91.86 904 ARG A N 1
ATOM 6654 C CA . ARG A 1 904 ? -17.786 -9.206 -18.168 1.00 92.65 904 ARG A CA 1
ATOM 6655 C C . ARG A 1 904 ? -18.871 -10.068 -18.783 1.00 91.61 904 ARG A C 1
ATOM 6656 O O . ARG A 1 904 ? -19.977 -10.151 -18.250 1.00 91.31 904 ARG A O 1
ATOM 6664 N N . CYS A 1 905 ? -18.546 -10.707 -19.900 1.00 91.71 905 CYS A N 1
ATOM 6665 C CA . CYS A 1 905 ? -19.510 -11.472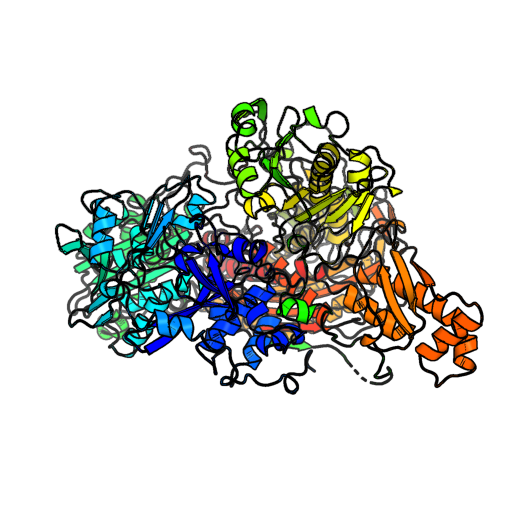 -20.679 1.00 91.00 905 CYS A CA 1
ATOM 6666 C C . CYS A 1 905 ? -18.890 -12.823 -21.013 1.00 88.26 905 CYS A C 1
ATOM 6667 O O . CYS A 1 905 ? -17.799 -12.867 -21.562 1.00 87.91 905 CYS A O 1
ATOM 6670 N N . ARG A 1 906 ? -19.576 -13.909 -20.661 1.00 86.34 906 ARG A N 1
ATOM 6671 C CA . ARG A 1 906 ? -19.067 -15.262 -20.868 1.00 85.65 906 ARG A CA 1
ATOM 6672 C C . ARG A 1 906 ? -20.161 -16.202 -21.352 1.00 83.12 906 ARG A C 1
ATOM 6673 O O . ARG A 1 906 ? -21.303 -16.076 -20.922 1.00 82.73 906 ARG A O 1
ATOM 6681 N N . GLY A 1 907 ? -19.797 -17.146 -22.229 1.00 81.05 907 GLY A N 1
ATOM 6682 C CA . GLY A 1 907 ? -20.747 -18.114 -22.804 1.00 78.83 907 GLY A CA 1
ATOM 6683 C C . GLY A 1 907 ? -20.218 -19.537 -22.899 1.00 78.22 907 GLY A C 1
ATOM 6684 O O . GLY A 1 907 ? -19.012 -19.751 -22.961 1.00 79.49 907 GLY A O 1
ATOM 6685 N N . TRP A 1 908 ? -21.135 -20.506 -22.905 1.00 77.37 908 TRP A N 1
ATOM 6686 C CA . TRP A 1 908 ? -20.811 -21.939 -23.029 1.00 77.11 908 TRP A CA 1
ATOM 6687 C C . TRP A 1 908 ? -21.944 -22.679 -23.733 1.00 74.03 908 TRP A C 1
ATOM 6688 O O . TRP A 1 908 ? -23.092 -22.534 -23.338 1.00 72.40 908 TRP A O 1
ATOM 6699 N N . ALA A 1 909 ? -21.622 -23.487 -24.745 1.00 72.94 909 ALA A N 1
ATOM 6700 C CA . ALA A 1 909 ? -22.605 -24.363 -25.396 1.00 71.19 909 ALA A CA 1
ATOM 6701 C C . ALA A 1 909 ? -22.677 -25.684 -24.642 1.00 72.31 909 ALA A C 1
ATOM 6702 O O . ALA A 1 909 ? -21.655 -26.191 -24.211 1.00 74.35 909 ALA A O 1
ATOM 6704 N N . CYS A 1 910 ? -23.878 -26.238 -24.489 1.00 72.98 910 CYS A N 1
ATOM 6705 C CA . CYS A 1 910 ? -24.117 -27.394 -23.606 1.00 74.78 910 CYS A CA 1
ATOM 6706 C C . CYS A 1 910 ? -24.792 -28.548 -24.337 1.00 73.51 910 CYS A C 1
ATOM 6707 O O . CYS A 1 910 ? -25.949 -28.430 -24.736 1.00 72.01 910 CYS A O 1
ATOM 6710 N N . ARG A 1 911 ? -24.080 -29.663 -24.499 1.00 74.80 911 ARG A N 1
ATOM 6711 C CA . ARG A 1 911 ? -24.631 -30.815 -25.198 1.00 75.88 911 ARG A CA 1
ATOM 6712 C C . ARG A 1 911 ? -25.659 -31.526 -24.310 1.00 75.49 911 ARG A C 1
ATOM 6713 O O . ARG A 1 911 ? -25.450 -31.700 -23.115 1.00 76.03 911 ARG A O 1
ATOM 6721 N N . THR A 1 912 ? -26.783 -31.893 -24.917 1.00 74.20 912 THR A N 1
ATOM 6722 C CA . THR A 1 912 ? -27.869 -32.607 -24.255 1.00 74.59 912 THR A CA 1
ATOM 6723 C C . THR A 1 912 ? -28.333 -33.743 -25.171 1.00 72.79 912 THR A C 1
ATOM 6724 O O . THR A 1 912 ? -27.854 -33.867 -26.296 1.00 72.60 912 THR A O 1
ATOM 6728 N N . ASN A 1 913 ? -29.273 -34.556 -24.696 1.00 71.98 913 ASN A N 1
ATOM 6729 C CA . ASN A 1 913 ? -29.807 -35.671 -25.476 1.00 71.30 913 ASN A CA 1
ATOM 6730 C C . ASN A 1 913 ? -31.093 -35.297 -26.227 1.00 70.97 913 ASN A C 1
ATOM 6731 O O . ASN A 1 913 ? -32.118 -35.976 -26.140 1.00 71.42 913 ASN A O 1
ATOM 6736 N N . LEU A 1 914 ? -31.008 -34.211 -26.987 1.00 71.34 914 LEU A N 1
ATOM 6737 C CA . LEU A 1 914 ? -32.110 -33.715 -27.795 1.00 70.80 914 LEU A CA 1
ATOM 6738 C C . LEU A 1 914 ? -31.578 -33.525 -29.194 1.00 69.31 914 LEU A C 1
ATOM 6739 O O . LEU A 1 914 ? -30.363 -33.520 -29.378 1.00 70.17 914 LEU A O 1
ATOM 6744 N N . PRO A 1 915 ? -32.472 -33.379 -30.191 1.00 67.89 915 PRO A N 1
ATOM 6745 C CA . PRO A 1 915 ? -31.998 -33.117 -31.547 1.00 66.49 915 PRO A CA 1
ATOM 6746 C C . PRO A 1 915 ? -31.014 -31.958 -31.598 1.00 66.17 915 PRO A C 1
ATOM 6747 O O . PRO A 1 915 ? -31.189 -30.962 -30.890 1.00 66.86 915 PRO A O 1
ATOM 6751 N N . SER A 1 916 ? -29.989 -32.112 -32.426 1.00 65.67 916 SER A N 1
ATOM 6752 C CA . SER A 1 916 ? -28.918 -31.132 -32.556 1.00 65.21 916 SER A CA 1
ATOM 6753 C C . SER A 1 916 ? -29.410 -29.811 -33.159 1.00 64.55 916 SER A C 1
ATOM 6754 O O . SER A 1 916 ? -29.840 -29.772 -34.309 1.00 64.51 916 SER A O 1
ATOM 6757 N N . ASN A 1 917 ? -29.338 -28.733 -32.382 1.00 64.71 917 ASN A N 1
ATOM 6758 C CA . ASN A 1 917 ? -29.844 -27.438 -32.821 1.00 64.54 917 ASN A CA 1
ATOM 6759 C C . ASN A 1 917 ? -28.928 -26.773 -33.826 1.00 65.80 917 ASN A C 1
ATOM 6760 O O . ASN A 1 917 ? -27.737 -27.049 -33.862 1.00 67.07 917 ASN A O 1
ATOM 6765 N N . THR A 1 918 ? -29.518 -25.903 -34.642 1.00 68.25 918 THR A N 1
ATOM 6766 C CA . THR A 1 918 ? -28.848 -25.261 -35.777 1.00 69.98 918 THR A CA 1
ATOM 6767 C C . THR A 1 918 ? -28.983 -23.739 -35.675 1.00 69.60 918 THR A C 1
ATOM 6768 O O . THR A 1 918 ? -29.674 -23.220 -34.794 1.00 69.60 918 THR A O 1
ATOM 6772 N N . ALA A 1 919 ? -28.328 -23.037 -36.596 1.00 69.86 919 ALA A N 1
ATOM 6773 C CA . ALA A 1 919 ? -28.459 -21.587 -36.703 1.00 70.12 919 ALA A CA 1
ATOM 6774 C C . ALA A 1 919 ? -29.815 -21.248 -37.271 1.00 68.77 919 ALA A C 1
ATOM 6775 O O . ALA A 1 919 ? -30.433 -22.055 -37.962 1.00 70.46 919 ALA A O 1
ATOM 6777 N N . PHE A 1 920 ? -30.249 -20.033 -36.981 1.00 67.76 920 PHE A N 1
ATOM 6778 C CA . PHE A 1 920 ? -31.609 -19.586 -37.225 1.00 67.05 920 PHE A CA 1
ATOM 6779 C C . PHE A 1 920 ? -31.511 -18.087 -37.490 1.00 69.33 920 PHE A C 1
ATOM 6780 O O . PHE A 1 920 ? -30.579 -17.433 -37.016 1.00 72.86 920 PHE A O 1
ATOM 6788 N N . ARG A 1 921 ? -32.437 -17.567 -38.288 1.00 70.17 921 ARG A N 1
ATOM 6789 C CA . ARG A 1 921 ? -32.666 -16.112 -38.446 1.00 71.38 921 ARG A CA 1
ATOM 6790 C C . ARG A 1 921 ? -32.455 -15.285 -37.156 1.00 72.21 921 ARG A C 1
ATOM 6791 O O . ARG A 1 921 ? -33.333 -15.207 -36.292 1.00 70.56 921 ARG A O 1
ATOM 6799 N N . GLY A 1 922 ? -31.265 -14.698 -37.047 1.00 74.00 922 GLY A N 1
ATOM 6800 C CA . GLY A 1 922 ? -30.859 -13.897 -35.892 1.00 76.87 922 GLY A CA 1
ATOM 6801 C C . GLY A 1 922 ? -29.468 -14.276 -35.405 1.00 78.67 922 GLY A C 1
ATOM 6802 O O . GLY A 1 922 ? -28.664 -13.398 -35.077 1.00 80.03 922 GLY A O 1
ATOM 6803 N N . PHE A 1 923 ? -29.208 -15.585 -35.331 1.00 79.16 923 PHE A N 1
ATOM 6804 C CA . PHE A 1 923 ? -27.885 -16.133 -35.012 1.00 81.28 923 PHE A CA 1
ATOM 6805 C C . PHE A 1 923 ? -27.422 -15.722 -33.604 1.00 79.75 923 PHE A C 1
ATOM 6806 O O . PHE A 1 923 ? -26.374 -15.079 -33.438 1.00 81.73 923 PHE A O 1
ATOM 6814 N N . GLY A 1 924 ? -28.212 -16.086 -32.594 1.00 75.63 924 GLY A N 1
ATOM 6815 C CA . GLY A 1 924 ? -27.859 -15.823 -31.199 1.00 73.73 924 GLY A CA 1
ATOM 6816 C C . GLY A 1 924 ? -28.299 -14.473 -30.659 1.00 72.38 924 GLY A C 1
ATOM 6817 O O . GLY A 1 924 ? -28.316 -14.277 -29.439 1.00 73.50 924 GLY A O 1
ATOM 6818 N N . PHE A 1 925 ? -28.647 -13.537 -31.545 1.00 68.90 925 PHE A N 1
ATOM 6819 C CA . PHE A 1 925 ? -29.038 -12.193 -31.130 1.00 67.43 925 PHE A CA 1
ATOM 6820 C C . PHE A 1 925 ? -30.398 -12.156 -30.420 1.00 66.68 925 PHE A C 1
ATOM 6821 O O . PHE A 1 925 ? -30.496 -11.572 -29.348 1.00 67.81 925 PHE A O 1
ATOM 6829 N N . PRO A 1 926 ? -31.442 -12.793 -30.993 1.00 65.23 926 PRO A N 1
ATOM 6830 C CA . PRO A 1 926 ? -32.741 -12.803 -30.313 1.00 64.85 926 PRO A CA 1
ATOM 6831 C C . PRO A 1 926 ? -32.683 -13.372 -28.898 1.00 65.50 926 PRO A C 1
ATOM 6832 O O . PRO A 1 926 ? -33.460 -12.954 -28.053 1.00 65.73 926 PRO A O 1
ATOM 6836 N N . GLN A 1 927 ? -31.767 -14.311 -28.661 1.00 66.04 927 GLN A N 1
ATOM 6837 C CA . GLN A 1 927 ? -31.517 -14.860 -27.329 1.00 67.37 927 GLN A CA 1
ATOM 6838 C C . GLN A 1 927 ? -30.715 -13.911 -26.463 1.00 68.69 927 GLN A C 1
ATOM 6839 O O . GLN A 1 927 ? -31.115 -13.608 -25.343 1.00 70.04 927 GLN A O 1
ATOM 6845 N N . ALA A 1 928 ? -29.578 -13.459 -26.989 1.00 68.89 928 ALA A N 1
ATOM 6846 C CA . ALA A 1 928 ? -28.640 -12.615 -26.240 1.00 70.09 928 ALA A CA 1
ATOM 6847 C C . ALA A 1 928 ? -29.230 -11.261 -25.851 1.00 70.22 928 ALA A C 1
ATOM 6848 O O . ALA A 1 928 ? -29.058 -10.809 -24.718 1.00 72.62 928 ALA A O 1
ATOM 6850 N N . ALA A 1 929 ? -29.920 -10.622 -26.790 1.00 69.36 929 ALA A N 1
ATOM 6851 C CA . ALA A 1 929 ? -30.550 -9.324 -26.539 1.00 70.26 929 ALA A CA 1
ATOM 6852 C C . ALA A 1 929 ? -31.736 -9.420 -25.567 1.00 71.35 929 ALA A C 1
ATOM 6853 O O . ALA A 1 929 ? -31.954 -8.497 -24.786 1.00 71.92 929 ALA A O 1
ATOM 6855 N N . LEU A 1 930 ? -32.481 -10.530 -25.599 1.00 71.52 930 LEU A N 1
ATOM 6856 C CA . LEU A 1 930 ? -33.531 -10.778 -24.597 1.00 73.13 930 LEU A CA 1
ATOM 6857 C C . LEU A 1 930 ? -32.979 -10.888 -23.179 1.00 74.97 930 LEU A C 1
ATOM 6858 O O . LEU A 1 930 ? -33.659 -10.477 -22.231 1.00 76.11 930 LEU A O 1
ATOM 6863 N N . ILE A 1 931 ? -31.778 -11.458 -23.031 1.00 75.07 931 ILE A N 1
ATOM 6864 C CA . ILE A 1 931 ? -31.133 -11.548 -21.715 1.00 76.38 931 ILE A CA 1
ATOM 6865 C C . ILE A 1 931 ? -30.921 -10.137 -21.183 1.00 76.96 931 ILE A C 1
ATOM 6866 O O . ILE A 1 931 ? -31.276 -9.852 -20.041 1.00 77.51 931 ILE A O 1
ATOM 6871 N N . THR A 1 932 ? -30.366 -9.258 -22.015 1.00 76.63 932 THR A N 1
ATOM 6872 C CA . THR A 1 932 ? -30.060 -7.897 -21.579 1.00 78.72 932 THR A CA 1
ATOM 6873 C C . THR A 1 932 ? -31.299 -7.038 -21.333 1.00 78.19 932 THR A C 1
ATOM 6874 O O . THR A 1 932 ? -31.282 -6.211 -20.431 1.00 80.33 932 THR A O 1
ATOM 6878 N N . GLU A 1 933 ? -32.367 -7.230 -22.102 1.00 76.37 933 GLU A N 1
ATOM 6879 C CA . GLU A 1 933 ? -33.625 -6.508 -21.839 1.00 76.76 933 GLU A CA 1
ATOM 6880 C C . GLU A 1 933 ? -34.305 -6.959 -20.546 1.00 77.06 933 GLU A C 1
ATOM 6881 O O . GLU A 1 933 ? -34.892 -6.145 -19.838 1.00 78.52 933 GLU A O 1
ATOM 6887 N N . SER A 1 934 ? -34.243 -8.254 -20.257 1.00 76.89 934 SER A N 1
ATOM 6888 C CA . SER A 1 934 ? -34.733 -8.794 -18.988 1.00 78.34 934 SER A CA 1
ATOM 6889 C C . SER A 1 934 ? -33.983 -8.158 -17.820 1.00 79.62 934 SER A C 1
ATOM 6890 O O . SER A 1 934 ? -34.589 -7.746 -16.833 1.00 80.14 934 SER A O 1
ATOM 6893 N N . CYS A 1 935 ? -32.664 -8.076 -17.959 1.00 80.62 935 CYS A N 1
ATOM 6894 C CA . CYS A 1 935 ? -31.806 -7.422 -16.969 1.00 82.74 935 CYS A CA 1
ATOM 6895 C C . CYS A 1 935 ? -32.151 -5.944 -16.773 1.00 83.37 935 CYS A C 1
ATOM 6896 O O . CYS A 1 935 ? -32.115 -5.450 -15.648 1.00 85.59 935 CYS A O 1
ATOM 6899 N N . ILE A 1 936 ? -32.486 -5.252 -17.861 1.00 81.97 936 ILE A N 1
ATOM 6900 C CA . ILE A 1 936 ? -32.944 -3.863 -17.791 1.00 82.54 936 ILE A CA 1
ATOM 6901 C C . ILE A 1 936 ? -34.278 -3.746 -17.052 1.00 83.77 936 ILE A C 1
ATOM 6902 O O . ILE A 1 936 ? -34.367 -2.987 -16.090 1.00 86.25 936 ILE A O 1
ATOM 6907 N N . THR A 1 937 ? -35.303 -4.487 -17.470 1.00 83.25 937 THR A N 1
ATOM 6908 C CA . THR A 1 937 ? -36.637 -4.319 -16.858 1.00 85.21 937 THR A CA 1
ATOM 6909 C C . THR A 1 937 ? -36.674 -4.696 -15.364 1.00 88.06 937 THR A C 1
ATOM 6910 O O . THR A 1 937 ? -37.509 -4.169 -14.615 1.00 90.23 937 THR A O 1
ATOM 6914 N N . GLU A 1 938 ? -35.766 -5.581 -14.941 1.00 89.20 938 GLU A N 1
ATOM 6915 C CA . GLU A 1 938 ? -35.539 -5.865 -13.510 1.00 91.61 938 GLU A CA 1
ATOM 6916 C C . GLU A 1 938 ? -34.903 -4.703 -12.730 1.00 91.84 938 GLU A C 1
ATOM 6917 O O . GLU A 1 938 ? -35.306 -4.415 -11.601 1.00 92.23 938 GLU A O 1
ATOM 6923 N N . VAL A 1 939 ? -33.889 -4.078 -13.323 1.00 90.24 939 VAL A N 1
ATOM 6924 C CA . VAL A 1 939 ? -33.248 -2.885 -12.755 1.00 91.48 939 VAL A CA 1
ATOM 6925 C C . VAL A 1 939 ? -34.248 -1.725 -12.709 1.00 91.31 939 VAL A C 1
ATOM 6926 O O . VAL A 1 939 ? -34.316 -0.993 -11.720 1.00 92.39 939 VAL A O 1
ATOM 6930 N N . ALA A 1 940 ? -35.013 -1.572 -13.789 1.00 89.68 940 ALA A N 1
ATOM 6931 C CA . ALA A 1 940 ? -36.117 -0.604 -13.854 1.00 89.51 940 ALA A CA 1
ATOM 6932 C C . ALA A 1 940 ? -37.092 -0.786 -12.695 1.00 90.06 940 ALA A C 1
ATOM 6933 O O . ALA A 1 940 ? -37.461 0.185 -12.040 1.00 91.72 940 ALA A O 1
ATOM 6935 N N . ALA A 1 941 ? -37.486 -2.033 -12.443 1.00 89.15 941 ALA A N 1
ATOM 6936 C CA . ALA A 1 941 ? -38.349 -2.366 -11.305 1.00 90.07 941 ALA A CA 1
ATOM 6937 C C . ALA A 1 941 ? -37.751 -1.908 -9.971 1.00 91.33 941 ALA A C 1
ATOM 6938 O O . ALA A 1 941 ? -38.443 -1.284 -9.179 1.00 91.91 941 ALA A O 1
ATOM 6940 N N . LYS A 1 942 ? -36.466 -2.192 -9.754 1.00 91.61 942 LYS A N 1
ATOM 6941 C CA . LYS A 1 942 ? -35.783 -1.841 -8.499 1.00 94.47 942 LYS A CA 1
ATOM 6942 C C . LYS A 1 942 ? -35.500 -0.343 -8.316 1.00 96.24 942 LYS A C 1
ATOM 6943 O O . LYS A 1 942 ? -35.178 0.080 -7.209 1.00 98.43 942 LYS A O 1
ATOM 6949 N N . CYS A 1 943 ? -35.607 0.445 -9.388 1.00 95.71 943 CYS A N 1
ATOM 6950 C CA . CYS A 1 943 ? -35.470 1.900 -9.318 1.00 97.12 943 CYS A CA 1
ATOM 6951 C C . CYS A 1 943 ? -36.798 2.653 -9.348 1.00 97.27 943 CYS A C 1
ATOM 6952 O O . CYS A 1 943 ? -36.808 3.878 -9.202 1.00 98.99 943 CYS A O 1
ATOM 6955 N N . GLY A 1 944 ? -37.909 1.941 -9.537 1.00 96.24 944 GLY A N 1
ATOM 6956 C CA . GLY A 1 944 ? -39.225 2.570 -9.670 1.00 96.80 944 GLY A CA 1
ATOM 6957 C C . GLY A 1 944 ? -39.369 3.440 -10.908 1.00 96.43 944 GLY A C 1
ATOM 6958 O O . GLY A 1 944 ? -40.160 4.383 -10.920 1.00 97.44 944 GLY A O 1
ATOM 6959 N N . LEU A 1 945 ? -38.602 3.116 -11.946 1.00 95.19 945 LEU A N 1
ATOM 6960 C CA . LEU A 1 945 ? -38.592 3.858 -13.195 1.00 94.23 945 LEU A CA 1
ATOM 6961 C C . LEU A 1 945 ? -39.128 2.922 -14.256 1.00 92.32 945 LEU A C 1
ATOM 6962 O O . LEU A 1 945 ? -38.966 1.704 -14.142 1.00 91.59 945 LEU A O 1
ATOM 6967 N N . SER A 1 946 ? -39.766 3.476 -15.286 1.00 91.79 946 SER A N 1
ATOM 6968 C CA . SER A 1 946 ? -40.229 2.659 -16.408 1.00 90.06 946 SER A CA 1
ATOM 6969 C C . SER A 1 946 ? -38.989 2.080 -17.086 1.00 88.93 946 SER A C 1
ATOM 6970 O O . SER A 1 946 ? -37.935 2.726 -17.106 1.00 90.05 946 SER A O 1
ATOM 6973 N N . PRO A 1 947 ? -39.092 0.859 -17.634 1.00 86.14 947 PRO A N 1
ATOM 6974 C CA . PRO A 1 947 ? -37.944 0.358 -18.383 1.00 84.71 947 PRO A CA 1
ATOM 6975 C C . PRO A 1 947 ? -37.456 1.305 -19.486 1.00 83.89 947 PRO A C 1
ATOM 6976 O O . PRO A 1 947 ? -36.271 1.319 -19.783 1.00 84.17 947 PRO A O 1
ATOM 6980 N N . GLU A 1 948 ? -38.350 2.118 -20.038 1.00 83.57 948 GLU A N 1
ATOM 6981 C CA . GLU A 1 948 ? -38.019 2.984 -21.160 1.00 83.60 948 GLU A CA 1
ATOM 6982 C C . GLU A 1 948 ? -37.179 4.194 -20.724 1.00 85.94 948 GLU A C 1
ATOM 6983 O O . GLU A 1 948 ? -36.438 4.751 -21.537 1.00 86.62 948 GLU A O 1
ATOM 6989 N N . LYS A 1 949 ? -37.288 4.594 -19.455 1.00 87.37 949 LYS A N 1
ATOM 6990 C CA . LYS A 1 949 ? -36.358 5.571 -18.858 1.00 89.38 949 LYS A CA 1
ATOM 6991 C C . LYS A 1 949 ? -34.960 4.979 -18.658 1.00 88.06 949 LYS A C 1
ATOM 6992 O O . LYS A 1 949 ? -33.958 5.659 -18.859 1.00 87.95 949 LYS A O 1
ATOM 6998 N N . VAL A 1 950 ? -34.903 3.723 -18.225 1.00 87.19 950 VAL A N 1
ATOM 6999 C CA . VAL A 1 950 ? -33.631 3.021 -18.005 1.00 87.18 950 VAL A CA 1
ATOM 7000 C C . VAL A 1 950 ? -32.922 2.725 -19.340 1.00 85.15 950 VAL A C 1
ATOM 7001 O O . VAL A 1 950 ? -31.703 2.830 -19.432 1.00 84.94 950 VAL A O 1
ATOM 7005 N N . ARG A 1 951 ? -33.687 2.363 -20.365 1.00 83.13 951 ARG A N 1
ATOM 7006 C CA . ARG A 1 951 ? -33.125 2.166 -21.690 1.00 82.06 951 ARG A CA 1
ATOM 7007 C C . ARG A 1 951 ? -32.521 3.445 -22.233 1.00 84.20 951 ARG A C 1
ATOM 7008 O O . ARG A 1 951 ? -31.375 3.444 -22.676 1.00 85.56 951 ARG A O 1
ATOM 7016 N N . ILE A 1 952 ? -33.282 4.535 -22.178 1.00 86.50 952 ILE A N 1
ATOM 7017 C CA . ILE A 1 952 ? -32.875 5.794 -22.814 1.00 88.04 952 ILE A CA 1
ATOM 7018 C C . ILE A 1 952 ? -31.610 6.416 -22.181 1.00 89.40 952 ILE A C 1
ATOM 7019 O O . ILE A 1 952 ? -30.809 7.024 -22.900 1.00 89.21 952 ILE A O 1
ATOM 7024 N N . ILE A 1 953 ? -31.410 6.238 -20.871 1.00 90.38 953 ILE A N 1
ATOM 7025 C CA . ILE A 1 953 ? -30.186 6.736 -20.196 1.00 92.40 953 ILE A CA 1
ATOM 7026 C C . ILE A 1 953 ? -28.988 5.760 -20.179 1.00 90.73 953 ILE A C 1
ATOM 7027 O O . ILE A 1 953 ? -27.880 6.163 -19.809 1.00 92.19 953 ILE A O 1
ATOM 7032 N N . ASN A 1 954 ? -29.204 4.497 -20.555 1.00 87.45 954 ASN A N 1
ATOM 7033 C CA . ASN A 1 954 ? -28.101 3.547 -20.780 1.00 85.64 954 ASN A CA 1
ATOM 7034 C C . ASN A 1 954 ? -27.688 3.398 -22.250 1.00 84.08 954 ASN A C 1
ATOM 7035 O O . ASN A 1 954 ? -26.736 2.680 -22.539 1.00 83.02 954 ASN A O 1
ATOM 7040 N N . MET A 1 955 ? -28.370 4.091 -23.163 1.00 83.83 955 MET A N 1
ATOM 7041 C CA . MET A 1 955 ? -28.044 4.016 -24.595 1.00 82.96 955 MET A CA 1
ATOM 7042 C C . MET A 1 955 ? -26.664 4.574 -24.944 1.00 82.46 955 MET A C 1
ATOM 7043 O O . MET A 1 955 ? -26.134 5.420 -24.241 1.00 84.20 955 MET A O 1
ATOM 7048 N N . TYR A 1 956 ? -26.100 4.076 -26.040 1.00 81.06 956 TYR A N 1
ATOM 7049 C CA . TYR A 1 956 ? -24.907 4.652 -26.645 1.00 81.82 956 TYR A CA 1
ATOM 7050 C C . TYR A 1 956 ? -25.175 6.096 -27.040 1.00 82.90 956 TYR A C 1
ATOM 7051 O O . TYR A 1 956 ? -26.278 6.435 -27.461 1.00 81.06 956 TYR A O 1
ATOM 7060 N N . LYS A 1 957 ? -24.160 6.943 -26.910 1.00 86.27 957 LYS A N 1
ATOM 7061 C CA . LYS A 1 957 ? -24.237 8.313 -27.426 1.00 88.46 957 LYS A CA 1
ATOM 7062 C C . LYS A 1 957 ? -24.005 8.270 -28.927 1.00 87.17 957 LYS A C 1
ATOM 7063 O O . LYS A 1 957 ? -23.761 7.195 -29.483 1.00 86.27 957 LYS A O 1
ATOM 7069 N N . GLU A 1 958 ? -24.107 9.427 -29.579 1.00 88.13 958 GLU A N 1
ATOM 7070 C CA . GLU A 1 958 ? -23.932 9.513 -31.030 1.00 88.25 958 GLU A CA 1
ATOM 7071 C C . GLU A 1 958 ? -22.637 8.817 -31.454 1.00 87.11 958 GLU A C 1
ATOM 7072 O O . GLU A 1 958 ? -22.669 7.927 -32.300 1.00 85.37 958 GLU A O 1
ATOM 7078 N N . ILE A 1 959 ? -21.525 9.215 -30.834 1.00 87.94 959 ILE A N 1
ATOM 7079 C CA . ILE A 1 959 ? -20.224 8.557 -30.992 1.00 87.49 959 ILE A CA 1
ATOM 7080 C C . ILE A 1 959 ? -19.940 7.769 -29.717 1.00 86.94 959 ILE A C 1
ATOM 7081 O O . ILE A 1 959 ? -20.126 8.285 -28.616 1.00 88.62 959 ILE A O 1
ATOM 7086 N N . ASP A 1 960 ? -19.492 6.526 -29.870 1.00 84.94 960 ASP A N 1
ATOM 7087 C CA . ASP A 1 960 ? -19.250 5.634 -28.734 1.00 85.28 960 ASP A CA 1
ATOM 7088 C C . ASP A 1 960 ? -18.489 4.371 -29.193 1.00 83.75 960 ASP A C 1
ATOM 7089 O O . ASP A 1 960 ? -18.235 4.193 -30.385 1.00 83.03 960 ASP A O 1
ATOM 7094 N N . GLN A 1 961 ? -18.152 3.501 -28.243 1.00 82.92 961 GLN A N 1
ATOM 7095 C CA . GLN A 1 961 ? -17.344 2.317 -28.497 1.00 81.57 961 GLN A CA 1
ATOM 7096 C C . GLN A 1 961 ? -18.037 1.062 -27.971 1.00 80.36 961 GLN A C 1
ATOM 7097 O O . GLN A 1 961 ? -18.618 1.089 -26.878 1.00 81.11 961 GLN A O 1
ATOM 7103 N N . THR A 1 962 ? -17.942 -0.034 -28.731 1.00 77.80 962 THR A N 1
ATOM 7104 C CA . THR A 1 962 ? -18.509 -1.331 -28.330 1.00 77.10 962 THR A CA 1
ATOM 7105 C C . THR A 1 962 ? -17.627 -2.024 -27.291 1.00 78.28 962 THR A C 1
ATOM 7106 O O . THR A 1 962 ? -16.467 -1.648 -27.138 1.00 79.05 962 THR A O 1
ATOM 7110 N N . PRO A 1 963 ? -18.153 -3.067 -26.599 1.00 79.19 963 PRO A N 1
ATOM 7111 C CA . PRO A 1 963 ? -17.325 -3.865 -25.668 1.00 80.83 963 PRO A CA 1
ATOM 7112 C C . PRO A 1 963 ? -16.082 -4.528 -26.289 1.00 80.93 963 PRO A C 1
ATOM 7113 O O . PRO A 1 963 ? -15.110 -4.785 -25.581 1.00 82.90 963 PRO A O 1
ATOM 7117 N N . TYR A 1 964 ? -16.124 -4.765 -27.600 1.00 79.47 964 TYR A N 1
ATOM 7118 C CA . TYR A 1 964 ? -15.002 -5.321 -28.380 1.00 78.62 964 TYR A CA 1
ATOM 7119 C C . TYR A 1 964 ? -14.220 -4.211 -29.120 1.00 79.72 964 TYR A C 1
ATOM 7120 O O . TYR A 1 964 ? -13.560 -4.469 -30.127 1.00 78.73 964 TYR A O 1
ATOM 7129 N N . LYS A 1 965 ? -14.310 -2.979 -28.612 1.00 82.07 965 LYS A N 1
ATOM 7130 C CA . LYS A 1 965 ? -13.508 -1.839 -29.068 1.00 84.81 965 LYS A CA 1
ATOM 7131 C C . LYS A 1 965 ? -13.677 -1.444 -30.544 1.00 83.93 965 LYS A C 1
ATOM 7132 O O . LYS A 1 965 ? -12.755 -0.906 -31.157 1.00 85.02 965 LYS A O 1
ATOM 7138 N N . GLN A 1 966 ? -14.856 -1.689 -31.107 1.00 82.92 966 GLN A N 1
ATOM 7139 C CA . GLN A 1 966 ? -15.195 -1.138 -32.415 1.00 82.95 966 GLN A CA 1
ATOM 7140 C C . GLN A 1 966 ? -15.920 0.193 -32.201 1.00 85.43 966 GLN A C 1
ATOM 7141 O O . GLN A 1 966 ? -16.836 0.279 -31.377 1.00 86.22 966 GLN A O 1
ATOM 7147 N N . GLU A 1 967 ? -15.490 1.229 -32.926 1.00 87.61 967 GLU A N 1
ATOM 7148 C CA . GLU A 1 967 ? -16.162 2.531 -32.911 1.00 89.20 967 GLU A CA 1
ATOM 7149 C C . GLU A 1 967 ? -17.496 2.412 -33.617 1.00 86.67 967 GLU A C 1
ATOM 7150 O O . GLU A 1 967 ? -17.624 1.642 -34.562 1.00 86.21 967 GLU A O 1
ATOM 7156 N N . ILE A 1 968 ? -18.484 3.176 -33.159 1.00 86.35 968 ILE A N 1
ATOM 7157 C CA . ILE A 1 968 ? -19.789 3.240 -33.817 1.00 83.98 968 ILE A CA 1
ATOM 7158 C C . ILE A 1 968 ? -20.323 4.660 -33.821 1.00 84.05 968 ILE A C 1
ATOM 7159 O O . ILE A 1 968 ? -20.101 5.419 -32.883 1.00 84.59 968 ILE A O 1
ATOM 7164 N N . ASN A 1 969 ? -21.004 5.005 -34.905 1.00 83.42 969 ASN A N 1
ATOM 7165 C CA . ASN A 1 969 ? -21.832 6.187 -34.963 1.00 84.70 969 ASN A CA 1
ATOM 7166 C C . ASN A 1 969 ? -23.271 5.723 -34.734 1.00 84.37 969 ASN A C 1
ATOM 7167 O O . ASN A 1 969 ? -23.894 5.140 -35.628 1.00 83.50 969 ASN A O 1
ATOM 7172 N N . ALA A 1 970 ? -23.777 5.954 -33.524 1.00 85.14 970 ALA A N 1
ATOM 7173 C CA . ALA A 1 970 ? -25.135 5.562 -33.149 1.00 84.33 970 ALA A CA 1
ATOM 7174 C C . ALA A 1 970 ? -26.134 6.721 -33.241 1.00 84.50 970 ALA A C 1
ATOM 7175 O O . ALA A 1 970 ? -27.051 6.799 -32.428 1.00 84.33 970 ALA A O 1
ATOM 7177 N N . LYS A 1 971 ? -25.974 7.597 -34.237 1.00 84.69 971 LYS A N 1
ATOM 7178 C CA . LYS A 1 971 ? -26.906 8.709 -34.460 1.00 85.72 971 LYS A CA 1
ATOM 7179 C C . LYS A 1 971 ? -28.290 8.165 -34.802 1.00 82.65 971 LYS A C 1
ATOM 7180 O O . LYS A 1 971 ? -29.297 8.576 -34.215 1.00 82.31 971 LYS A O 1
ATOM 7186 N N . ASN A 1 972 ? -28.316 7.231 -35.747 1.00 78.90 972 ASN A N 1
ATOM 7187 C CA . ASN A 1 972 ? -29.560 6.629 -36.217 1.00 77.21 972 ASN A CA 1
ATOM 7188 C C . ASN A 1 972 ? -30.257 5.746 -35.182 1.00 76.93 972 ASN A C 1
ATOM 7189 O O . ASN A 1 972 ? -31.465 5.500 -35.295 1.00 75.92 972 ASN A O 1
ATOM 7194 N N . LEU A 1 973 ? -29.504 5.267 -34.193 1.00 76.76 973 LEU A N 1
ATOM 7195 C CA . LEU A 1 973 ? -30.097 4.628 -33.025 1.00 76.39 973 LEU A CA 1
ATOM 7196 C C . LEU A 1 973 ? -30.951 5.637 -32.251 1.00 78.37 973 LEU A C 1
ATOM 7197 O O . LEU A 1 973 ? -32.085 5.320 -31.879 1.00 77.83 973 LEU A O 1
ATOM 7202 N N . ILE A 1 974 ? -30.417 6.845 -32.037 1.00 80.33 974 ILE A N 1
ATOM 7203 C CA . ILE A 1 974 ? -31.156 7.904 -31.329 1.00 82.39 974 ILE A CA 1
ATOM 7204 C C . ILE A 1 974 ? -32.424 8.261 -32.122 1.00 82.72 974 ILE A C 1
ATOM 7205 O O . ILE A 1 974 ? -33.522 8.258 -31.570 1.00 81.60 974 ILE A O 1
ATOM 7210 N N . GLN A 1 975 ? -32.261 8.542 -33.416 1.00 83.81 975 GLN A N 1
ATOM 7211 C CA . GLN A 1 975 ? -33.381 8.926 -34.292 1.00 85.01 975 GLN A CA 1
ATOM 7212 C C . GLN A 1 975 ? -34.481 7.869 -34.329 1.00 83.40 975 GLN A C 1
ATOM 7213 O O . GLN A 1 975 ? -35.667 8.202 -34.242 1.00 84.07 975 GLN A O 1
ATOM 7219 N N . CYS A 1 976 ? -34.080 6.606 -34.488 1.00 81.21 976 CYS A N 1
ATOM 7220 C CA . CYS A 1 976 ? -35.023 5.481 -34.470 1.00 79.64 976 CYS A CA 1
ATOM 7221 C C . CYS A 1 976 ? -35.857 5.460 -33.192 1.00 79.25 976 CYS A C 1
ATOM 7222 O O . CYS A 1 976 ? -37.048 5.181 -33.245 1.00 79.05 976 CYS A O 1
ATOM 7225 N N . TRP A 1 977 ? -35.224 5.762 -32.060 1.00 79.17 977 TRP A N 1
ATOM 7226 C CA . TRP A 1 977 ? -35.915 5.854 -30.778 1.00 78.77 977 TRP A CA 1
ATOM 7227 C C . TRP A 1 977 ? -36.781 7.106 -30.694 1.00 81.02 977 TRP A C 1
ATOM 7228 O O . TRP A 1 977 ? -37.906 7.017 -30.212 1.00 81.77 977 TRP A O 1
ATOM 7239 N N . ARG A 1 978 ? -36.272 8.256 -31.151 1.00 83.13 978 ARG A N 1
ATOM 7240 C CA . ARG A 1 978 ? -37.058 9.503 -31.154 1.00 85.53 978 ARG A CA 1
ATOM 7241 C C . ARG A 1 978 ? -38.327 9.335 -31.980 1.00 84.87 978 ARG A C 1
ATOM 7242 O O . ARG A 1 978 ? -39.437 9.551 -31.489 1.00 85.27 978 ARG A O 1
ATOM 7250 N N . GLU A 1 979 ? -38.148 8.938 -33.236 1.00 84.01 979 GLU A N 1
ATOM 7251 C CA . GLU A 1 979 ? -39.261 8.813 -34.170 1.00 83.72 979 GLU A CA 1
ATOM 7252 C C . GLU A 1 979 ? -40.292 7.784 -33.705 1.00 81.93 979 GLU A C 1
ATOM 7253 O O . GLU A 1 979 ? -41.488 8.012 -33.855 1.00 81.95 979 GLU A O 1
ATOM 7259 N N . CYS A 1 980 ? -39.837 6.670 -33.134 1.00 80.08 980 CYS A N 1
ATOM 7260 C CA . CYS A 1 980 ? -40.757 5.650 -32.627 1.00 78.73 980 CYS A CA 1
ATOM 7261 C C . CYS A 1 980 ? -41.558 6.151 -31.430 1.00 78.67 980 CYS A C 1
ATOM 7262 O O . CYS A 1 980 ? -42.733 5.832 -31.323 1.00 77.82 980 CYS A O 1
ATOM 7265 N N . MET A 1 981 ? -40.939 6.933 -30.547 1.00 79.96 981 MET A N 1
ATOM 7266 C CA . MET A 1 981 ? -41.678 7.592 -29.452 1.00 82.08 981 MET A CA 1
ATOM 7267 C C . MET A 1 981 ? -42.738 8.571 -29.983 1.00 83.10 981 MET A C 1
ATOM 7268 O O . MET A 1 981 ? -43.841 8.638 -29.436 1.00 82.52 981 MET A O 1
ATOM 7273 N N . ALA A 1 982 ? -42.397 9.305 -31.047 1.00 84.23 982 ALA A N 1
ATOM 7274 C CA . ALA A 1 982 ? -43.305 10.273 -31.684 1.00 85.32 982 ALA A CA 1
ATOM 7275 C C . ALA A 1 982 ? -44.414 9.581 -32.475 1.00 85.32 982 ALA A C 1
ATOM 7276 O O . ALA A 1 982 ? -45.598 9.794 -32.211 1.00 86.41 982 ALA A O 1
ATOM 7278 N N . MET A 1 983 ? -44.021 8.756 -33.441 1.00 85.13 983 MET A N 1
ATOM 7279 C CA . MET A 1 983 ? -44.955 7.985 -34.264 1.00 85.50 983 MET A CA 1
ATOM 7280 C C . MET A 1 983 ? -45.982 7.232 -33.431 1.00 84.11 983 MET A C 1
ATOM 7281 O O . MET A 1 983 ? -47.178 7.299 -33.710 1.00 84.36 983 MET A O 1
ATOM 7286 N N . SER A 1 984 ? -45.508 6.519 -32.412 1.00 82.51 984 SER A N 1
ATOM 7287 C CA . SER A 1 984 ? -46.385 5.690 -31.579 1.00 81.76 984 SER A CA 1
ATOM 7288 C C . SER A 1 984 ? -47.284 6.480 -30.628 1.00 83.08 984 SER A C 1
ATOM 7289 O O . SER A 1 984 ? -48.283 5.942 -30.168 1.00 83.21 984 SER A O 1
ATOM 7292 N N . SER A 1 985 ? -46.930 7.734 -30.340 1.00 83.99 985 SER A N 1
ATOM 7293 C CA . SER A 1 985 ? -47.579 8.532 -29.303 1.00 85.81 985 SER A CA 1
ATOM 7294 C C . SER A 1 985 ? -47.490 7.793 -27.972 1.00 86.12 985 SER A C 1
ATOM 7295 O O . SER A 1 985 ? -48.496 7.542 -27.302 1.00 87.54 985 SER A O 1
ATOM 7298 N N . TYR A 1 986 ? -46.253 7.454 -27.616 1.00 85.56 986 TYR A N 1
ATOM 7299 C CA . TYR A 1 986 ? -45.949 6.619 -26.455 1.00 85.57 986 TYR A CA 1
ATOM 7300 C C . TYR A 1 986 ? -46.450 7.217 -25.134 1.00 86.42 986 TYR A C 1
ATOM 7301 O O . TYR A 1 986 ? -47.126 6.537 -24.359 1.00 85.36 986 TYR A O 1
ATOM 7310 N N . SER A 1 987 ? -46.115 8.485 -24.899 1.00 87.50 987 SER A N 1
ATOM 7311 C CA . SER A 1 987 ? -46.426 9.161 -23.638 1.00 88.94 987 SER A CA 1
ATOM 7312 C C . SER A 1 987 ? -47.923 9.231 -23.350 1.00 89.58 987 SER A C 1
ATOM 7313 O O . SER A 1 987 ? -48.346 8.974 -22.224 1.00 90.82 987 SER A O 1
ATOM 7316 N N . LEU A 1 988 ? -48.716 9.569 -24.367 1.00 89.58 988 LEU A N 1
ATOM 7317 C CA . LEU A 1 988 ? -50.181 9.627 -24.230 1.00 90.23 988 LEU A CA 1
ATOM 7318 C C . LEU A 1 988 ? -50.793 8.240 -23.993 1.00 89.26 988 LEU A C 1
ATOM 7319 O O . LEU A 1 988 ? -51.655 8.071 -23.125 1.00 91.19 988 LEU A O 1
ATOM 7324 N N . ARG A 1 989 ? -50.341 7.255 -24.760 1.00 85.91 989 ARG A N 1
ATOM 7325 C CA . ARG A 1 989 ? -50.795 5.882 -24.581 1.00 84.46 989 ARG A CA 1
ATOM 7326 C C . ARG A 1 989 ? -50.325 5.243 -23.277 1.00 83.89 989 ARG A C 1
ATOM 7327 O O . ARG A 1 989 ? -50.952 4.300 -22.802 1.00 83.06 989 ARG A O 1
ATOM 7335 N N . LYS A 1 990 ? -49.224 5.729 -22.709 1.00 84.35 990 LYS A N 1
ATOM 7336 C CA . LYS A 1 990 ? -48.747 5.223 -21.419 1.00 85.20 990 LYS A CA 1
ATOM 7337 C C . LYS A 1 990 ? -49.777 5.492 -20.309 1.00 86.23 990 LYS A C 1
ATOM 7338 O O . LYS A 1 990 ? -50.127 4.582 -19.553 1.00 86.12 990 LYS A O 1
ATOM 7344 N N . VAL A 1 991 ? -50.274 6.727 -20.232 1.00 86.82 991 VAL A N 1
ATOM 7345 C CA . VAL A 1 991 ? -51.303 7.077 -19.243 1.00 88.05 991 VAL A CA 1
ATOM 7346 C C . VAL A 1 991 ? -52.650 6.413 -19.537 1.00 86.46 991 VAL A C 1
ATOM 7347 O O . VAL A 1 991 ? -53.401 6.113 -18.614 1.00 86.75 991 VAL A O 1
ATOM 7351 N N . ALA A 1 992 ? -52.942 6.179 -20.815 1.00 84.62 992 ALA A N 1
ATOM 7352 C CA . ALA A 1 992 ? -54.129 5.421 -21.218 1.00 83.39 992 ALA A CA 1
ATOM 7353 C C . ALA A 1 992 ? -54.114 3.991 -20.659 1.00 83.19 992 ALA A C 1
ATOM 7354 O O . ALA A 1 992 ? -55.151 3.491 -20.206 1.00 83.87 992 ALA A O 1
ATOM 7356 N N . VAL A 1 993 ? -52.940 3.355 -20.679 1.00 82.25 993 VAL A N 1
ATOM 7357 C CA . VAL A 1 993 ? -52.763 1.997 -20.148 1.00 82.33 993 VAL A CA 1
ATOM 7358 C C . VAL A 1 993 ? -52.784 1.969 -18.611 1.00 84.42 993 VAL A C 1
ATOM 7359 O O . VAL A 1 993 ? -53.347 1.049 -18.018 1.00 84.32 993 VAL A O 1
ATOM 7363 N N . GLU A 1 994 ? -52.162 2.959 -17.975 1.00 86.76 994 GLU A N 1
ATOM 7364 C CA . GLU A 1 994 ? -52.217 3.101 -16.513 1.00 89.11 994 GLU A CA 1
ATOM 7365 C C . GLU A 1 994 ? -53.650 3.362 -16.038 1.00 90.50 994 GLU A C 1
ATOM 7366 O O . GLU A 1 994 ? -54.078 2.823 -15.014 1.00 90.44 994 GLU A O 1
ATOM 7372 N N . LYS A 1 995 ? -54.367 4.198 -16.795 1.00 91.56 995 LYS A N 1
ATOM 7373 C CA . LYS A 1 995 ? -55.782 4.528 -16.558 1.00 92.80 995 LYS A CA 1
ATOM 7374 C C . LYS A 1 995 ? -56.671 3.297 -16.648 1.00 92.05 995 LYS A C 1
ATOM 7375 O O . LYS A 1 995 ? -57.522 3.066 -15.779 1.00 91.88 995 LYS A O 1
ATOM 7381 N N . PHE A 1 996 ? -56.478 2.539 -17.730 1.00 90.08 996 PHE A N 1
ATOM 7382 C CA . PHE A 1 996 ? -57.184 1.283 -17.960 1.00 88.69 996 PHE A CA 1
ATOM 7383 C C . PHE A 1 996 ? -56.971 0.342 -16.777 1.00 89.35 996 PHE A C 1
ATOM 7384 O O . PHE A 1 996 ? -57.938 -0.111 -16.159 1.00 90.37 996 PHE A O 1
ATOM 7392 N N . ASN A 1 997 ? -55.710 0.099 -16.431 1.00 89.19 997 ASN A N 1
ATOM 7393 C CA . ASN A 1 997 ? -55.366 -0.868 -15.377 1.00 89.52 997 ASN A CA 1
ATOM 7394 C C . ASN A 1 997 ? -55.867 -0.506 -13.986 1.00 91.15 997 ASN A C 1
ATOM 7395 O O . ASN A 1 997 ? -56.078 -1.391 -13.164 1.00 92.97 997 ASN A O 1
ATOM 7400 N N . ALA A 1 998 ? -56.057 0.785 -13.734 1.00 92.33 998 ALA A N 1
ATOM 7401 C CA . ALA A 1 998 ? -56.701 1.258 -12.509 1.00 93.36 998 ALA A CA 1
ATOM 7402 C C . ALA A 1 998 ? -58.221 0.983 -12.484 1.00 93.86 998 ALA A C 1
ATOM 7403 O O . ALA A 1 998 ? -58.822 0.948 -11.407 1.00 96.51 998 ALA A O 1
ATOM 7405 N N . GLU A 1 999 ? -58.833 0.805 -13.658 1.00 91.82 999 GLU A N 1
ATOM 7406 C CA . GLU A 1 999 ? -60.279 0.590 -13.796 1.00 91.34 999 GLU A CA 1
ATOM 7407 C C . GLU A 1 999 ? -60.670 -0.853 -14.138 1.00 89.77 999 GLU A C 1
ATOM 7408 O O . GLU A 1 999 ? -61.853 -1.152 -14.259 1.00 90.23 999 GLU A O 1
ATOM 7414 N N . ASN A 1 1000 ? -59.695 -1.741 -14.308 1.00 88.05 1000 ASN A N 1
ATOM 7415 C CA . ASN A 1 1000 ? -59.965 -3.108 -14.729 1.00 86.25 1000 ASN A CA 1
ATOM 7416 C C . ASN A 1 1000 ? -59.122 -4.090 -13.942 1.00 85.59 1000 ASN A C 1
ATOM 7417 O O . ASN A 1 1000 ? -57.900 -4.009 -13.960 1.00 83.91 1000 ASN A O 1
ATOM 7422 N N . TYR A 1 1001 ? -59.792 -5.018 -13.264 1.00 86.52 1001 TYR A N 1
ATOM 7423 C CA . TYR A 1 1001 ? -59.149 -5.979 -12.371 1.00 87.42 1001 TYR A CA 1
ATOM 7424 C C . TYR A 1 1001 ? -58.771 -7.285 -13.072 1.00 85.76 1001 TYR A C 1
ATOM 7425 O O . TYR A 1 1001 ? -57.710 -7.845 -12.797 1.00 86.38 1001 TYR A O 1
ATOM 7434 N N . TRP A 1 1002 ? -59.634 -7.758 -13.971 1.00 84.63 1002 TRP A N 1
ATOM 7435 C CA . TRP A 1 1002 ? -59.436 -9.035 -14.676 1.00 83.03 1002 TRP A CA 1
ATOM 7436 C C . TRP A 1 1002 ? -58.873 -8.941 -16.107 1.00 82.35 1002 TRP A C 1
ATOM 7437 O O . TRP A 1 1002 ? -58.590 -9.981 -16.729 1.00 82.08 1002 TRP A O 1
ATOM 7448 N N . LYS A 1 1003 ? -58.738 -7.717 -16.628 1.00 82.74 1003 LYS A N 1
ATOM 7449 C CA . LYS A 1 1003 ? -58.119 -7.445 -17.934 1.00 81.02 1003 LYS A CA 1
ATOM 7450 C C . LYS A 1 1003 ? -57.131 -6.296 -17.773 1.00 81.20 1003 LYS A C 1
ATOM 7451 O O . LYS A 1 1003 ? -57.507 -5.232 -17.291 1.00 82.73 1003 LYS A O 1
ATOM 7457 N N . LYS A 1 1004 ? -55.879 -6.505 -18.171 1.00 79.46 1004 LYS A N 1
ATOM 7458 C CA . LYS A 1 1004 ? -54.847 -5.465 -18.086 1.00 78.47 1004 LYS A CA 1
ATOM 7459 C C . LYS A 1 1004 ? -54.251 -5.185 -19.448 1.00 76.51 1004 LYS A C 1
ATOM 7460 O O . LYS A 1 1004 ? -54.184 -6.076 -20.297 1.00 75.13 1004 LYS A O 1
ATOM 7466 N N . LYS A 1 1005 ? -53.817 -3.946 -19.650 1.00 76.42 1005 LYS A N 1
ATOM 7467 C CA . LYS A 1 1005 ? -53.007 -3.598 -20.805 1.00 75.25 1005 LYS A CA 1
ATOM 7468 C C . LYS A 1 1005 ? -51.568 -3.388 -20.388 1.00 75.15 1005 LYS A C 1
ATOM 7469 O O . LYS A 1 1005 ? -51.276 -3.161 -19.216 1.00 77.10 1005 LYS A O 1
ATOM 7475 N N . GLY A 1 1006 ? -50.677 -3.488 -21.362 1.00 73.34 1006 GLY A N 1
ATOM 7476 C CA . GLY A 1 1006 ? -49.267 -3.193 -21.171 1.00 73.91 1006 GLY A CA 1
ATOM 7477 C C . GLY A 1 1006 ? -48.663 -2.603 -22.437 1.00 73.59 1006 GLY A C 1
ATOM 7478 O O . GLY A 1 1006 ? -49.164 -2.827 -23.540 1.00 72.83 1006 GLY A O 1
ATOM 7479 N N . LEU A 1 1007 ? -47.594 -1.833 -22.265 1.00 74.01 1007 LEU A N 1
ATOM 7480 C CA . LEU A 1 1007 ? -46.913 -1.166 -23.360 1.00 72.94 1007 LEU A CA 1
ATOM 7481 C C . LEU A 1 1007 ? -45.423 -1.242 -23.099 1.00 72.89 1007 LEU A C 1
ATOM 7482 O O . LEU A 1 1007 ? -44.982 -1.157 -21.954 1.00 74.07 1007 LEU A O 1
ATOM 7487 N N . ALA A 1 1008 ? -44.649 -1.414 -24.163 1.00 72.17 1008 ALA A N 1
ATOM 7488 C CA . ALA A 1 1008 ? -43.198 -1.504 -24.052 1.00 72.26 1008 ALA A CA 1
ATOM 7489 C C . ALA A 1 1008 ? -42.541 -0.943 -25.292 1.00 72.05 1008 ALA A C 1
ATOM 7490 O O . ALA A 1 1008 ? -43.158 -0.884 -26.350 1.00 71.36 1008 ALA A O 1
ATOM 7492 N N . MET A 1 1009 ? -41.291 -0.515 -25.149 1.00 73.51 1009 MET A N 1
ATOM 7493 C CA . MET A 1 1009 ? -40.484 -0.107 -26.291 1.00 73.90 1009 MET A CA 1
ATOM 7494 C C . MET A 1 1009 ? -39.039 -0.583 -26.123 1.00 73.13 1009 MET A C 1
ATOM 7495 O O . MET A 1 1009 ? -38.413 -0.367 -25.078 1.00 73.57 1009 MET A O 1
ATOM 7500 N N . VAL A 1 1010 ? -38.533 -1.232 -27.168 1.00 71.74 1010 VAL A N 1
ATOM 7501 C CA . VAL A 1 1010 ? -37.180 -1.780 -27.188 1.00 71.62 1010 VAL A CA 1
ATOM 7502 C C . VAL A 1 1010 ? -36.459 -1.200 -28.408 1.00 71.09 1010 VAL A C 1
ATOM 7503 O O . VAL A 1 1010 ? -37.092 -1.001 -29.448 1.00 70.34 1010 VAL A O 1
ATOM 7507 N N . PRO A 1 1011 ? -35.150 -0.898 -28.279 1.00 72.00 1011 PRO A N 1
ATOM 7508 C CA . PRO A 1 1011 ? -34.313 -0.475 -29.402 1.00 71.92 1011 PRO A CA 1
ATOM 7509 C C . PRO A 1 1011 ? -33.527 -1.638 -30.031 1.00 70.60 1011 PRO A C 1
ATOM 7510 O O . PRO A 1 1011 ? -33.401 -2.697 -29.426 1.00 69.04 1011 PRO A O 1
ATOM 7514 N N . LEU A 1 1012 ? -32.979 -1.401 -31.219 1.00 70.74 1012 LEU A N 1
ATOM 7515 C CA . LEU A 1 1012 ? -32.247 -2.405 -31.979 1.00 70.40 1012 LEU A CA 1
ATOM 7516 C C . LEU A 1 1012 ? -30.930 -1.848 -32.489 1.00 71.67 1012 LEU A C 1
ATOM 7517 O O . LEU A 1 1012 ? -30.920 -0.845 -33.197 1.00 72.66 1012 LEU A O 1
ATOM 7522 N N . LYS A 1 1013 ? -29.828 -2.494 -32.111 1.00 72.54 1013 LYS A N 1
ATOM 7523 C CA . LYS A 1 1013 ? -28.590 -2.447 -32.885 1.00 73.01 1013 LYS A CA 1
ATOM 7524 C C . LYS A 1 1013 ? -28.317 -3.881 -33.320 1.00 71.66 1013 LYS A C 1
ATOM 7525 O O . LYS A 1 1013 ? -28.031 -4.743 -32.477 1.00 71.89 1013 LYS A O 1
ATOM 7531 N N . PHE A 1 1014 ? -28.439 -4.136 -34.622 1.00 69.49 1014 PHE A N 1
ATOM 7532 C CA . PHE A 1 1014 ? -28.118 -5.437 -35.190 1.00 67.80 1014 PHE A CA 1
ATOM 7533 C C . PHE A 1 1014 ? -26.875 -5.304 -36.072 1.00 66.45 1014 PHE A C 1
ATOM 7534 O O . PHE A 1 1014 ? -26.970 -4.792 -37.188 1.00 64.72 1014 PHE A O 1
ATOM 7542 N N . PRO A 1 1015 ? -25.702 -5.748 -35.568 1.00 66.62 1015 PRO A N 1
ATOM 7543 C CA . PRO A 1 1015 ? -24.485 -5.683 -36.372 1.00 65.72 1015 PRO A CA 1
ATOM 7544 C C . PRO A 1 1015 ? -24.467 -6.767 -37.423 1.00 63.73 1015 PRO A C 1
ATOM 7545 O O . PRO A 1 1015 ? -25.039 -7.839 -37.213 1.00 62.44 1015 PRO A O 1
ATOM 7549 N N . VAL A 1 1016 ? -23.793 -6.477 -38.533 1.00 62.70 1016 VAL A N 1
ATOM 7550 C CA . VAL A 1 1016 ? -23.758 -7.349 -39.697 1.00 60.53 1016 VAL A CA 1
ATOM 7551 C C . VAL A 1 1016 ? -22.311 -7.535 -40.155 1.00 61.44 1016 VAL A C 1
ATOM 7552 O O . VAL A 1 1016 ? -21.534 -6.588 -40.238 1.00 61.10 1016 VAL A O 1
ATOM 7556 N N . GLY A 1 1017 ? -21.973 -8.776 -40.468 1.00 62.58 1017 GLY A N 1
ATOM 7557 C CA . GLY A 1 1017 ? -20.611 -9.152 -40.805 1.00 64.56 1017 GLY A CA 1
ATOM 7558 C C . GLY A 1 1017 ? -20.343 -10.588 -40.408 1.00 65.71 1017 GLY A C 1
ATOM 7559 O O . GLY A 1 1017 ? -20.991 -11.133 -39.506 1.00 67.68 1017 GLY A O 1
ATOM 7560 N N . LEU A 1 1018 ? -19.374 -11.187 -41.088 1.00 66.04 1018 LEU A N 1
ATOM 7561 C CA . LEU A 1 1018 ? -19.017 -12.579 -40.913 1.00 66.06 1018 LEU A CA 1
ATOM 7562 C C . LEU A 1 1018 ? -17.647 -12.615 -40.235 1.00 69.17 1018 LEU A C 1
ATOM 7563 O O . LEU A 1 1018 ? -17.066 -11.565 -39.948 1.00 72.19 1018 LEU A O 1
ATOM 7568 N N . GLY A 1 1019 ? -17.128 -13.805 -39.961 1.00 70.01 1019 GLY A N 1
ATOM 7569 C CA . GLY A 1 1019 ? -15.848 -13.930 -39.253 1.00 72.87 1019 GLY A CA 1
ATOM 7570 C C . GLY A 1 1019 ? -14.631 -13.397 -40.004 1.00 74.44 1019 GLY A C 1
ATOM 7571 O O . GLY A 1 1019 ? -13.727 -12.786 -39.413 1.00 75.21 1019 GLY A O 1
ATOM 7572 N N . SER A 1 1020 ? -14.621 -13.624 -41.315 1.00 73.85 1020 SER A N 1
ATOM 7573 C CA . SER A 1 1020 ? -13.456 -13.354 -42.146 1.00 73.28 1020 SER A CA 1
ATOM 7574 C C . SER A 1 1020 ? -13.838 -12.660 -43.452 1.00 71.15 1020 SER A C 1
ATOM 7575 O O . SER A 1 1020 ? -15.006 -12.631 -43.854 1.00 68.10 1020 SER A O 1
ATOM 7578 N N . ARG A 1 1021 ? -12.823 -12.108 -44.105 1.00 70.71 1021 ARG A N 1
ATOM 7579 C CA . ARG A 1 1021 ? -12.966 -11.570 -45.447 1.00 70.05 1021 ARG A CA 1
ATOM 7580 C C . ARG A 1 1021 ? -13.378 -12.667 -46.439 1.00 67.17 1021 ARG A C 1
ATOM 7581 O O . ARG A 1 1021 ? -14.237 -12.449 -47.289 1.00 65.86 1021 ARG A O 1
ATOM 7589 N N . ALA A 1 1022 ? -12.762 -13.839 -46.317 1.00 65.86 1022 ALA A N 1
ATOM 7590 C CA . ALA A 1 1022 ? -13.032 -14.968 -47.207 1.00 63.52 1022 ALA A CA 1
ATOM 7591 C C . ALA A 1 1022 ? -14.478 -15.473 -47.131 1.00 61.38 1022 ALA A C 1
ATOM 7592 O O . ALA A 1 1022 ? -15.028 -15.909 -48.144 1.00 59.29 1022 ALA A O 1
ATOM 7594 N N . ALA A 1 1023 ? -15.085 -15.406 -45.945 1.00 60.32 1023 ALA A N 1
ATOM 7595 C CA . ALA A 1 1023 ? -16.493 -15.789 -45.773 1.00 59.01 1023 ALA A CA 1
ATOM 7596 C C . ALA A 1 1023 ? -17.463 -14.869 -46.511 1.00 58.21 1023 ALA A C 1
ATOM 7597 O O . ALA A 1 1023 ? -18.572 -15.289 -46.845 1.00 57.39 1023 ALA A O 1
ATOM 7599 N N . GLY A 1 1024 ? -17.049 -13.626 -46.751 1.00 58.55 1024 GLY A N 1
ATOM 7600 C CA . GLY A 1 1024 ? -17.857 -12.652 -47.468 1.00 59.00 1024 GLY A CA 1
ATOM 7601 C C . GLY A 1 1024 ? -17.616 -12.544 -48.964 1.00 58.89 1024 GLY A C 1
ATOM 7602 O O . GLY A 1 1024 ? -18.229 -11.688 -49.611 1.00 59.62 1024 GLY A O 1
ATOM 7603 N N . GLN A 1 1025 ? -16.741 -13.385 -49.525 1.00 58.37 1025 GLN A N 1
ATOM 7604 C CA . GLN A 1 1025 ? -16.478 -13.363 -50.973 1.00 57.51 1025 GLN A CA 1
ATOM 7605 C C . GLN A 1 1025 ? -17.673 -13.902 -51.764 1.00 55.90 1025 GLN A C 1
ATOM 7606 O O . GLN A 1 1025 ? -18.445 -14.724 -51.273 1.00 56.00 1025 GLN A O 1
ATOM 7612 N N . ALA A 1 1026 ? -17.817 -13.429 -52.990 1.00 54.57 1026 ALA A N 1
ATOM 7613 C CA . ALA A 1 1026 ? -18.983 -13.747 -53.786 1.00 52.93 1026 ALA A CA 1
ATOM 7614 C C . ALA A 1 1026 ? -18.652 -13.578 -55.247 1.00 53.21 1026 ALA A C 1
ATOM 7615 O O . ALA A 1 1026 ? -17.809 -12.747 -55.606 1.00 52.72 1026 ALA A O 1
ATOM 7617 N N . ALA A 1 1027 ? -19.341 -14.362 -56.075 1.00 53.54 1027 ALA A N 1
ATOM 7618 C CA . ALA A 1 1027 ? -19.075 -14.434 -57.503 1.00 54.57 1027 ALA A CA 1
ATOM 7619 C C . ALA A 1 1027 ? -20.354 -14.528 -58.337 1.00 54.97 1027 ALA A C 1
ATOM 7620 O O . ALA A 1 1027 ? -21.401 -14.990 -57.866 1.00 55.18 1027 ALA A O 1
ATOM 7622 N N . ALA A 1 1028 ? -20.236 -14.080 -59.586 1.00 55.85 1028 ALA A N 1
ATOM 7623 C CA . ALA A 1 1028 ? -21.323 -14.089 -60.553 1.00 55.26 1028 ALA A CA 1
ATOM 7624 C C . ALA A 1 1028 ? -20.791 -14.381 -61.958 1.00 55.44 1028 ALA A C 1
ATOM 7625 O O . ALA A 1 1028 ? -19.587 -14.347 -62.199 1.00 56.96 1028 ALA A O 1
ATOM 7627 N N . LEU A 1 1029 ? -21.698 -14.690 -62.874 1.00 55.17 1029 LEU A N 1
ATOM 7628 C CA . LEU A 1 1029 ? -21.356 -14.934 -64.267 1.00 54.91 1029 LEU A CA 1
ATOM 7629 C C . LEU A 1 1029 ? -22.413 -14.253 -65.125 1.00 55.34 1029 LEU A C 1
ATOM 7630 O O . LEU A 1 1029 ? -23.600 -14.521 -64.943 1.00 55.48 1029 LEU A O 1
ATOM 7635 N N . VAL A 1 1030 ? -21.985 -13.374 -66.037 1.00 55.47 1030 VAL A N 1
ATOM 7636 C CA . VAL A 1 1030 ? -22.903 -12.631 -66.907 1.00 55.44 1030 VAL A CA 1
ATOM 7637 C C . VAL A 1 1030 ? -22.571 -12.861 -68.396 1.00 55.89 1030 VAL A C 1
ATOM 7638 O O . VAL A 1 1030 ? -21.440 -12.612 -68.836 1.00 56.43 1030 VAL A O 1
ATOM 7642 N N . HIS A 1 1031 ? -23.571 -13.347 -69.147 1.00 54.70 1031 HIS A N 1
ATOM 7643 C CA . HIS A 1 1031 ? -23.526 -13.443 -70.613 1.00 53.66 1031 HIS A CA 1
ATOM 7644 C C . HIS A 1 1031 ? -24.424 -12.405 -71.262 1.00 53.33 1031 HIS A C 1
ATOM 7645 O O . HIS A 1 1031 ? -25.509 -12.128 -70.761 1.00 52.49 1031 HIS A O 1
ATOM 7652 N N . ILE A 1 1032 ? -23.974 -11.858 -72.388 1.00 53.57 1032 ILE A N 1
ATOM 7653 C CA . ILE A 1 1032 ? -24.828 -11.082 -73.281 1.00 53.57 1032 ILE A CA 1
ATOM 7654 C C . ILE A 1 1032 ? -24.899 -11.853 -74.591 1.00 52.98 1032 ILE A C 1
ATOM 7655 O O . ILE A 1 1032 ? -23.881 -12.057 -75.253 1.00 52.92 1032 ILE A O 1
ATOM 7660 N N . TYR A 1 1033 ? -26.100 -12.294 -74.948 1.00 51.76 1033 TYR A N 1
ATOM 7661 C CA . TYR A 1 1033 ? -26.326 -12.941 -76.233 1.00 51.88 1033 TYR A CA 1
ATOM 7662 C C . TYR A 1 1033 ? -26.455 -11.898 -77.350 1.00 52.53 1033 TYR A C 1
ATOM 7663 O O . TYR A 1 1033 ? -26.648 -10.712 -77.074 1.00 53.13 1033 TYR A O 1
ATOM 7672 N N . LEU A 1 1034 ? -26.333 -12.349 -78.598 1.00 52.90 1034 LEU A N 1
ATOM 7673 C CA . LEU A 1 1034 ? -26.268 -11.456 -79.772 1.00 54.24 1034 LEU A CA 1
ATOM 7674 C C . LEU A 1 1034 ? -27.580 -10.725 -80.107 1.00 55.33 1034 LEU A C 1
ATOM 7675 O O . LEU A 1 1034 ? -27.564 -9.749 -80.865 1.00 58.27 1034 LEU A O 1
ATOM 7680 N N . ASP A 1 1035 ? -28.701 -11.191 -79.558 1.00 54.07 1035 ASP A N 1
ATOM 7681 C CA . ASP A 1 1035 ? -29.944 -10.411 -79.568 1.00 54.39 1035 ASP A CA 1
ATOM 7682 C C . ASP A 1 1035 ? -30.008 -9.314 -78.464 1.00 54.43 1035 ASP A C 1
ATOM 7683 O O . ASP A 1 1035 ? -31.025 -8.624 -78.340 1.00 54.41 1035 ASP A O 1
ATOM 7688 N N . GLY A 1 1036 ? -28.947 -9.182 -77.660 1.00 53.15 1036 GLY A N 1
ATOM 7689 C CA . GLY A 1 1036 ? -28.867 -8.163 -76.634 1.00 53.04 1036 GLY A CA 1
ATOM 7690 C C . GLY A 1 1036 ? -29.392 -8.577 -75.278 1.00 52.94 1036 GLY A C 1
ATOM 7691 O O . GLY A 1 1036 ? -29.148 -7.858 -74.305 1.00 53.59 1036 GLY A O 1
ATOM 7692 N N . SER A 1 1037 ? -30.106 -9.712 -75.193 1.00 52.01 1037 SER A N 1
ATOM 7693 C CA . SER A 1 1037 ? -30.630 -10.217 -73.911 1.00 51.14 1037 SER A CA 1
ATOM 7694 C C . SER A 1 1037 ? -29.507 -10.765 -73.039 1.00 51.18 1037 SER A C 1
ATOM 7695 O O . SER A 1 1037 ? -28.467 -11.213 -73.538 1.00 50.40 1037 SER A O 1
ATOM 7698 N N . VAL A 1 1038 ? -29.751 -10.750 -71.734 1.00 50.60 1038 VAL A N 1
ATOM 7699 C CA . VAL A 1 1038 ? -28.736 -11.055 -70.751 1.00 50.24 1038 VAL A CA 1
ATOM 7700 C C . VAL A 1 1038 ? -29.151 -12.203 -69.843 1.00 49.38 1038 VAL A C 1
ATOM 7701 O O . VAL A 1 1038 ? -30.291 -12.254 -69.362 1.00 48.23 1038 VAL A O 1
ATOM 7705 N N . LEU A 1 1039 ? -28.209 -13.116 -69.610 1.00 48.91 1039 LEU A N 1
ATOM 7706 C CA . LEU A 1 1039 ? -28.365 -14.140 -68.599 1.00 47.96 1039 LEU A CA 1
ATOM 7707 C C . LEU A 1 1039 ? -27.338 -13.924 -67.504 1.00 47.80 1039 LEU A C 1
ATOM 7708 O O . LEU A 1 1039 ? -26.142 -13.825 -67.780 1.00 47.79 1039 LEU A O 1
ATOM 7713 N N . VAL A 1 1040 ? -27.826 -13.863 -66.266 1.00 47.18 1040 VAL A N 1
ATOM 7714 C CA . VAL A 1 1040 ? -26.983 -13.687 -65.096 1.00 48.01 1040 VAL A CA 1
ATOM 7715 C C . VAL A 1 1040 ? -27.216 -14.825 -64.107 1.00 48.03 1040 VAL A C 1
ATOM 7716 O O . VAL A 1 1040 ? -28.322 -15.346 -63.997 1.00 48.77 1040 VAL A O 1
ATOM 7720 N N . THR A 1 1041 ? -26.150 -15.228 -63.426 1.00 48.38 1041 THR A N 1
ATOM 7721 C CA . THR A 1 1041 ? -26.246 -16.114 -62.284 1.00 48.57 1041 THR A CA 1
ATOM 7722 C C . THR A 1 1041 ? -25.168 -15.752 -61.278 1.00 47.82 1041 THR A C 1
ATOM 7723 O O . THR A 1 1041 ? -24.209 -15.063 -61.613 1.00 47.27 1041 THR A O 1
ATOM 7727 N N . HIS A 1 1042 ? -25.352 -16.224 -60.049 1.00 47.72 1042 HIS A N 1
ATOM 7728 C CA . HIS A 1 1042 ? -24.457 -15.933 -58.927 1.00 48.85 1042 HIS A CA 1
ATOM 7729 C C . HIS A 1 1042 ? -24.664 -16.994 -57.860 1.00 48.20 1042 HIS A C 1
ATOM 7730 O O . HIS A 1 1042 ? -25.587 -17.806 -57.959 1.00 47.43 1042 HIS A O 1
ATOM 7737 N N . GLY A 1 1043 ? -23.815 -16.961 -56.837 1.00 48.76 1043 GLY A N 1
ATOM 7738 C CA . GLY A 1 1043 ? -23.804 -17.978 -55.787 1.00 48.59 1043 GLY A CA 1
ATOM 7739 C C . GLY A 1 1043 ? -24.904 -17.939 -54.747 1.00 47.64 1043 GLY A C 1
ATOM 7740 O O . GLY A 1 1043 ? -25.081 -18.884 -54.004 1.00 48.64 1043 GLY A O 1
ATOM 7741 N N . GLY A 1 1044 ? -25.588 -16.818 -54.642 1.00 48.32 1044 GLY A N 1
ATOM 7742 C CA . GLY A 1 1044 ? -26.757 -16.684 -53.780 1.00 49.16 1044 GLY A CA 1
ATOM 7743 C C . GLY A 1 1044 ? -27.979 -17.524 -54.138 1.00 48.80 1044 GLY A C 1
ATOM 7744 O O . GLY A 1 1044 ? -28.264 -17.760 -55.318 1.00 47.67 1044 GLY A O 1
ATOM 7745 N N . ILE A 1 1045 ? -28.699 -17.939 -53.092 1.00 49.72 1045 ILE A N 1
ATOM 7746 C CA . ILE A 1 1045 ? -29.918 -18.743 -53.180 1.00 49.66 1045 ILE A CA 1
ATOM 7747 C C . ILE A 1 1045 ? -31.150 -17.902 -52.844 1.00 49.38 1045 ILE A C 1
ATOM 7748 O O . ILE A 1 1045 ? -31.176 -17.225 -51.825 1.00 49.14 1045 ILE A O 1
ATOM 7753 N N . GLU A 1 1046 ? -32.167 -17.981 -53.696 1.00 49.81 1046 GLU A N 1
ATOM 7754 C CA . GLU A 1 1046 ? -33.479 -17.384 -53.442 1.00 50.28 1046 GLU A CA 1
ATOM 7755 C C . GLU A 1 1046 ? -34.293 -18.285 -52.510 1.00 50.96 1046 GLU A C 1
ATOM 7756 O O . GLU A 1 1046 ? -34.753 -19.352 -52.923 1.00 49.94 1046 GLU A O 1
ATOM 7762 N N . MET A 1 1047 ? -34.470 -17.838 -51.264 1.00 52.91 1047 MET A N 1
ATOM 7763 C CA . MET A 1 1047 ? -35.330 -18.501 -50.279 1.00 54.12 1047 MET A CA 1
ATOM 7764 C C . MET A 1 1047 ? -36.634 -17.738 -50.021 1.00 52.47 1047 MET A C 1
ATOM 7765 O O . MET A 1 1047 ? -37.342 -18.047 -49.061 1.00 52.14 1047 MET A O 1
ATOM 7770 N N . GLY A 1 1048 ? -36.949 -16.749 -50.856 1.00 50.14 1048 GLY A N 1
ATOM 7771 C CA . GLY A 1 1048 ? -38.116 -15.897 -50.651 1.00 49.67 1048 GLY A CA 1
ATOM 7772 C C . GLY A 1 1048 ? -37.794 -14.477 -50.238 1.00 49.96 1048 GLY A C 1
ATOM 7773 O O . GLY A 1 1048 ? -38.690 -13.635 -50.176 1.00 50.20 1048 GLY A O 1
ATOM 7774 N N . GLN A 1 1049 ? -36.513 -14.214 -49.968 1.00 49.48 1049 GLN A N 1
ATOM 7775 C CA . GLN A 1 1049 ? -36.029 -12.878 -49.622 1.00 49.36 1049 GLN A CA 1
ATOM 7776 C C . GLN A 1 1049 ? -35.869 -11.933 -50.824 1.00 49.77 1049 GLN A C 1
ATOM 7777 O O . GLN A 1 1049 ? -35.516 -10.779 -50.648 1.00 51.94 1049 GLN A O 1
ATOM 7783 N N . GLY A 1 1050 ? -36.091 -12.414 -52.039 1.00 50.40 1050 GLY A N 1
ATOM 7784 C CA . GLY A 1 1050 ? -35.979 -11.568 -53.232 1.00 52.49 1050 GLY A CA 1
ATOM 7785 C C . GLY A 1 1050 ? -34.564 -11.199 -53.682 1.00 53.11 1050 GLY A C 1
ATOM 7786 O O . GLY A 1 1050 ? -34.352 -10.122 -54.263 1.00 53.97 1050 GLY A O 1
ATOM 7787 N N . VAL A 1 1051 ? -33.598 -12.085 -53.437 1.00 52.18 1051 VAL A N 1
ATOM 7788 C CA . VAL A 1 1051 ? -32.223 -11.821 -53.854 1.00 51.86 1051 VAL A CA 1
ATOM 7789 C C . VAL A 1 1051 ? -32.116 -11.729 -55.375 1.00 51.52 1051 VAL A C 1
ATOM 7790 O O . VAL A 1 1051 ? -31.485 -10.827 -55.882 1.00 53.30 1051 VAL A O 1
ATOM 7794 N N . HIS A 1 1052 ? -32.772 -12.626 -56.095 1.00 51.46 1052 HIS A N 1
ATOM 7795 C CA . HIS A 1 1052 ? -32.728 -12.604 -57.561 1.00 52.16 1052 HIS A CA 1
ATOM 7796 C C . HIS A 1 1052 ? -33.379 -11.342 -58.153 1.00 51.78 1052 HIS A C 1
ATOM 7797 O O . HIS A 1 1052 ? -32.869 -10.786 -59.110 1.00 51.64 1052 HIS A O 1
ATOM 7804 N N . THR A 1 1053 ? -34.483 -10.884 -57.574 1.00 52.54 1053 THR A N 1
ATOM 7805 C CA . THR A 1 1053 ? -35.093 -9.613 -57.986 1.00 53.16 1053 THR A CA 1
ATOM 7806 C C . THR A 1 1053 ? -34.116 -8.442 -57.841 1.00 53.42 1053 THR A C 1
ATOM 7807 O O . THR A 1 1053 ? -34.007 -7.612 -58.740 1.00 55.17 1053 THR A O 1
ATOM 7811 N N . LYS A 1 1054 ? -33.396 -8.393 -56.727 1.00 52.71 1054 LYS A N 1
ATOM 7812 C CA . LYS A 1 1054 ? -32.395 -7.344 -56.503 1.00 53.49 1054 LYS A CA 1
ATOM 7813 C C . LYS A 1 1054 ? -31.195 -7.373 -57.462 1.00 53.99 1054 LYS A C 1
ATOM 7814 O O . LYS A 1 1054 ? -30.680 -6.322 -57.829 1.00 55.21 1054 LYS A O 1
ATOM 7820 N N . MET A 1 1055 ? -30.762 -8.567 -57.868 1.00 53.20 1055 MET A N 1
ATOM 7821 C CA . MET A 1 1055 ? -29.638 -8.706 -58.798 1.00 53.88 1055 MET A CA 1
ATOM 7822 C C . MET A 1 1055 ? -29.989 -8.222 -60.203 1.00 53.46 1055 MET A C 1
ATOM 7823 O O . MET A 1 1055 ? -29.153 -7.648 -60.891 1.00 54.22 1055 MET A O 1
ATOM 7828 N N . ILE A 1 1056 ? -31.228 -8.444 -60.618 1.00 53.78 1056 ILE A N 1
ATOM 7829 C CA . ILE A 1 1056 ? -31.708 -7.956 -61.911 1.00 54.49 1056 ILE A CA 1
ATOM 7830 C C . ILE A 1 1056 ? -31.863 -6.429 -61.862 1.00 54.21 1056 ILE A C 1
ATOM 7831 O O . ILE A 1 1056 ? -31.669 -5.758 -62.873 1.00 54.64 1056 ILE A O 1
ATOM 7836 N N . GLN A 1 1057 ? -32.237 -5.891 -60.698 1.00 53.78 1057 GLN A N 1
ATOM 7837 C CA . GLN A 1 1057 ? -32.257 -4.437 -60.484 1.00 54.17 1057 GLN A CA 1
ATOM 7838 C C . GLN A 1 1057 ? -30.858 -3.860 -60.608 1.00 54.86 1057 GLN A C 1
ATOM 7839 O O . GLN A 1 1057 ? -30.690 -2.798 -61.198 1.00 57.19 1057 GLN A O 1
ATOM 7845 N N . VAL A 1 1058 ? -29.867 -4.561 -60.054 1.00 54.19 1058 VAL A N 1
ATOM 7846 C CA . VAL A 1 1058 ? -28.462 -4.174 -60.217 1.00 54.63 1058 VAL A CA 1
ATOM 7847 C C . VAL A 1 1058 ? -28.066 -4.234 -61.697 1.00 54.92 1058 VAL A C 1
ATOM 7848 O O . VAL A 1 1058 ? -27.532 -3.264 -62.235 1.00 57.32 1058 VAL A O 1
ATOM 7852 N N . VAL A 1 1059 ? -28.341 -5.358 -62.353 1.00 53.99 1059 VAL A N 1
ATOM 7853 C CA . VAL A 1 1059 ? -27.979 -5.520 -63.768 1.00 53.91 1059 VAL A CA 1
ATOM 7854 C C . VAL A 1 1059 ? -28.641 -4.428 -64.604 1.00 54.58 1059 VAL A C 1
ATOM 7855 O O . VAL A 1 1059 ? -27.995 -3.829 -65.453 1.00 55.17 1059 VAL A O 1
ATOM 7859 N N . SER A 1 1060 ? -29.915 -4.162 -64.337 1.00 54.89 1060 SER A N 1
ATOM 7860 C CA . SER A 1 1060 ? -30.666 -3.146 -65.063 1.00 56.62 1060 SER A CA 1
ATOM 7861 C C . SER A 1 1060 ? -30.047 -1.749 -64.966 1.00 58.33 1060 SER A C 1
ATOM 7862 O O . SER A 1 1060 ? -29.999 -1.025 -65.959 1.00 59.25 1060 SER A O 1
ATOM 7865 N N . ARG A 1 1061 ? -29.589 -1.376 -63.773 1.00 59.20 1061 ARG A N 1
ATOM 7866 C CA . ARG A 1 1061 ? -28.885 -0.108 -63.578 1.00 60.43 1061 ARG A CA 1
ATOM 7867 C C . ARG A 1 1061 ? -27.522 -0.110 -64.268 1.00 61.01 1061 ARG A C 1
ATOM 7868 O O . ARG A 1 1061 ? -27.185 0.839 -64.969 1.00 61.70 1061 ARG A O 1
ATOM 7876 N N . GLU A 1 1062 ? -26.736 -1.161 -64.054 1.00 60.33 1062 GLU A N 1
ATOM 7877 C CA . GLU A 1 1062 ? -25.335 -1.145 -64.465 1.00 61.29 1062 GLU A CA 1
ATOM 7878 C C . GLU A 1 1062 ? -25.134 -1.207 -65.981 1.00 62.20 1062 GLU A C 1
ATOM 7879 O O . GLU A 1 1062 ? -24.280 -0.505 -66.524 1.00 63.72 1062 GLU A O 1
ATOM 7885 N N . LEU A 1 1063 ? -25.914 -2.042 -66.657 1.00 62.51 1063 LEU A N 1
ATOM 7886 C CA . LEU A 1 1063 ? -25.894 -2.112 -68.120 1.00 63.52 1063 LEU A CA 1
ATOM 7887 C C . LEU A 1 1063 ? -26.913 -1.180 -68.790 1.00 64.46 1063 LEU A C 1
ATOM 7888 O O . LEU A 1 1063 ? -26.976 -1.138 -70.009 1.00 65.08 1063 LEU A O 1
ATOM 7893 N N . ARG A 1 1064 ? -27.708 -0.449 -68.011 1.00 65.79 1064 ARG A N 1
ATOM 7894 C CA . ARG A 1 1064 ? -28.609 0.575 -68.550 1.00 68.53 1064 ARG A CA 1
ATOM 7895 C C . ARG A 1 1064 ? -29.590 -0.064 -69.542 1.00 65.32 1064 ARG A C 1
ATOM 7896 O O . ARG A 1 1064 ? -29.653 0.304 -70.715 1.00 66.86 1064 ARG A O 1
ATOM 7904 N N . MET A 1 1065 ? -30.324 -1.054 -69.045 1.00 61.18 1065 MET A N 1
ATOM 7905 C CA . MET A 1 1065 ? -31.297 -1.816 -69.827 1.00 58.10 1065 MET A CA 1
ATOM 7906 C C . MET A 1 1065 ? -32.474 -2.171 -68.933 1.00 55.91 1065 MET A C 1
ATOM 7907 O O . MET A 1 1065 ? -32.308 -2.255 -67.714 1.00 53.88 1065 MET A O 1
ATOM 7912 N N . PRO A 1 1066 ? -33.662 -2.391 -69.527 1.00 55.52 1066 PRO A N 1
ATOM 7913 C CA . PRO A 1 1066 ? -34.822 -2.776 -68.709 1.00 55.55 1066 PRO A CA 1
ATOM 7914 C C . PRO A 1 1066 ? -34.691 -4.181 -68.109 1.00 55.19 1066 PRO A C 1
ATOM 7915 O O . PRO A 1 1066 ? -34.020 -5.056 -68.685 1.00 54.96 1066 PRO A O 1
ATOM 7919 N N . MET A 1 1067 ? -35.348 -4.394 -66.973 1.00 55.43 1067 MET A N 1
ATOM 7920 C CA . MET A 1 1067 ? -35.281 -5.684 -66.268 1.00 54.17 1067 MET A CA 1
ATOM 7921 C C . MET A 1 1067 ? -35.852 -6.837 -67.096 1.00 52.58 1067 MET A C 1
ATOM 7922 O O . MET A 1 1067 ? -35.402 -7.984 -66.974 1.00 50.92 1067 MET A O 1
ATOM 7927 N N . SER A 1 1068 ? -36.805 -6.508 -67.969 1.00 51.94 1068 SER A N 1
ATOM 7928 C CA . SER A 1 1068 ? -37.367 -7.444 -68.939 1.00 51.46 1068 SER A CA 1
ATOM 7929 C C . SER A 1 1068 ? -36.344 -8.042 -69.914 1.00 51.46 1068 SER A C 1
ATOM 7930 O O . SER A 1 1068 ? -36.612 -9.075 -70.534 1.00 50.49 1068 SER A O 1
ATOM 7933 N N . ASN A 1 1069 ? -35.208 -7.371 -70.086 1.00 51.99 1069 ASN A N 1
ATOM 7934 C CA . ASN A 1 1069 ? -34.138 -7.853 -70.950 1.00 52.20 1069 ASN A CA 1
ATOM 7935 C C . ASN A 1 1069 ? -33.140 -8.803 -70.270 1.00 51.14 1069 ASN A C 1
ATOM 7936 O O . ASN A 1 1069 ? -32.319 -9.412 -70.949 1.00 50.69 1069 ASN A O 1
ATOM 7941 N N . VAL A 1 1070 ? -33.211 -8.912 -68.942 1.00 51.24 1070 VAL A N 1
ATOM 7942 C CA . VAL A 1 1070 ? -32.309 -9.756 -68.146 1.00 50.63 1070 VAL A CA 1
ATOM 7943 C C . VAL A 1 1070 ? -33.083 -10.977 -67.667 1.00 49.81 1070 VAL A C 1
ATOM 7944 O O . VAL A 1 1070 ? -34.259 -10.878 -67.380 1.00 49.57 1070 VAL A O 1
ATOM 7948 N N . HIS A 1 1071 ? -32.421 -12.127 -67.589 1.00 50.56 1071 HIS A N 1
ATOM 7949 C CA . HIS A 1 1071 ? -33.037 -13.344 -67.054 1.00 50.17 1071 HIS A CA 1
ATOM 7950 C C . HIS A 1 1071 ? -32.051 -14.111 -66.205 1.00 48.74 1071 HIS A C 1
ATOM 7951 O O . HIS A 1 1071 ? -30.857 -14.040 -66.410 1.00 48.75 1071 HIS A O 1
ATOM 7958 N N . LEU A 1 1072 ? -32.581 -14.829 -65.230 1.00 48.98 1072 LEU A N 1
ATOM 7959 C CA . LEU A 1 1072 ? -31.807 -15.667 -64.338 1.00 49.14 1072 LEU A CA 1
ATOM 7960 C C . LEU A 1 1072 ? -32.602 -16.962 -64.215 1.00 51.03 1072 LEU A C 1
ATOM 7961 O O . LEU A 1 1072 ? -33.826 -16.917 -64.136 1.00 53.62 1072 LEU A O 1
ATOM 7966 N N . ARG A 1 1073 ? -31.912 -18.100 -64.244 1.00 52.12 1073 ARG A N 1
ATOM 7967 C CA . ARG A 1 1073 ? -32.536 -19.424 -64.185 1.00 51.76 1073 ARG A CA 1
ATOM 7968 C C . ARG A 1 1073 ? -32.461 -20.009 -62.788 1.00 50.27 1073 ARG A C 1
ATOM 7969 O O . ARG A 1 1073 ? -33.434 -20.553 -62.288 1.00 48.99 1073 ARG A O 1
ATOM 7977 N N . GLY A 1 1074 ? -31.283 -19.938 -62.180 1.00 49.24 1074 GLY A N 1
ATOM 7978 C CA . GLY A 1 1074 ? -31.083 -20.455 -60.837 1.00 47.73 1074 GLY A CA 1
ATOM 7979 C C . GLY A 1 1074 ? -29.653 -20.318 -60.352 1.00 47.44 1074 GLY A C 1
ATOM 7980 O O . GLY A 1 1074 ? -28.925 -19.391 -60.746 1.00 49.76 1074 GLY A O 1
ATOM 7981 N N . THR A 1 1075 ? -29.268 -21.230 -59.468 1.00 46.25 1075 THR A N 1
ATOM 7982 C CA . THR A 1 1075 ? -27.940 -21.257 -58.859 1.00 46.71 1075 THR A CA 1
ATOM 7983 C C . THR A 1 1075 ? -27.364 -22.650 -59.072 1.00 46.43 1075 THR A C 1
ATOM 7984 O O . THR A 1 1075 ? -28.083 -23.649 -58.966 1.00 46.47 1075 THR A O 1
ATOM 7988 N N . SER A 1 1076 ? -26.078 -22.713 -59.398 1.00 47.35 1076 SER A N 1
ATOM 7989 C CA . SER A 1 1076 ? -25.419 -23.982 -59.704 1.00 47.12 1076 SER A CA 1
ATOM 7990 C C . SER A 1 1076 ? -23.915 -23.913 -59.485 1.00 46.89 1076 SER A C 1
ATOM 7991 O O . SER A 1 1076 ? -23.250 -22.981 -59.939 1.00 47.82 1076 SER A O 1
ATOM 7994 N N . THR A 1 1077 ? -23.382 -24.938 -58.831 1.00 46.72 1077 THR A N 1
ATOM 7995 C CA . THR A 1 1077 ? -21.935 -25.119 -58.700 1.00 47.29 1077 THR A CA 1
ATOM 7996 C C . THR A 1 1077 ? -21.220 -25.265 -60.052 1.00 47.83 1077 THR A C 1
ATOM 7997 O O . THR A 1 1077 ? -20.013 -25.022 -60.158 1.00 47.76 1077 THR A O 1
ATOM 8001 N N . GLU A 1 1078 ? -21.975 -25.663 -61.077 1.00 48.25 1078 GLU A N 1
ATOM 8002 C CA . GLU A 1 1078 ? -21.472 -25.731 -62.452 1.00 49.04 1078 GLU A CA 1
ATOM 8003 C C . GLU A 1 1078 ? -21.195 -24.363 -63.074 1.00 47.61 1078 GLU A C 1
ATOM 8004 O O . GLU A 1 1078 ? -20.298 -24.244 -63.871 1.00 48.27 1078 GLU A O 1
ATOM 8010 N N . THR A 1 1079 ? -21.952 -23.340 -62.714 1.00 47.08 1079 THR A N 1
ATOM 8011 C CA . THR A 1 1079 ? -21.761 -22.017 -63.297 1.00 47.64 1079 THR A CA 1
ATOM 8012 C C . THR A 1 1079 ? -20.926 -21.097 -62.425 1.00 46.76 1079 THR A C 1
ATOM 8013 O O . THR A 1 1079 ? -20.055 -20.396 -62.940 1.00 47.90 1079 THR A O 1
ATOM 8017 N N . VAL A 1 1080 ? -21.204 -21.081 -61.124 1.00 45.27 1080 VAL A N 1
ATOM 8018 C CA . VAL A 1 1080 ? -20.447 -20.259 -60.181 1.00 45.85 1080 VAL A CA 1
ATOM 8019 C C . VAL A 1 1080 ? -19.898 -21.161 -59.082 1.00 46.54 1080 VAL A C 1
ATOM 8020 O O . VAL A 1 1080 ? -20.659 -21.645 -58.248 1.00 45.97 1080 VAL A O 1
ATOM 8024 N N . PRO A 1 1081 ? -18.576 -21.400 -59.090 1.00 48.06 1081 PRO A N 1
ATOM 8025 C CA . PRO A 1 1081 ? -17.968 -22.325 -58.158 1.00 48.73 1081 PRO A CA 1
ATOM 8026 C C . PRO A 1 1081 ? -17.568 -21.667 -56.843 1.00 48.96 1081 PRO A C 1
ATOM 8027 O O . PRO A 1 1081 ? -17.364 -20.452 -56.787 1.00 49.63 1081 PRO A O 1
ATOM 8031 N N . ASN A 1 1082 ? -17.445 -22.499 -55.813 1.00 49.12 1082 ASN A N 1
ATOM 8032 C CA . ASN A 1 1082 ? -16.910 -22.121 -54.506 1.00 49.88 1082 ASN A CA 1
ATOM 8033 C C . ASN A 1 1082 ? -17.686 -21.024 -53.755 1.00 50.49 1082 ASN A C 1
ATOM 8034 O O . ASN A 1 1082 ? -17.115 -20.336 -52.923 1.00 52.34 1082 ASN A O 1
ATOM 8039 N N . ALA A 1 1083 ? -18.981 -20.874 -54.025 1.00 50.52 1083 ALA A N 1
ATOM 8040 C CA . ALA A 1 1083 ? -19.780 -19.817 -53.400 1.00 50.92 1083 ALA A CA 1
ATOM 8041 C C . ALA A 1 1083 ? -20.016 -20.131 -51.926 1.00 52.82 1083 ALA A C 1
ATOM 8042 O O . ALA A 1 1083 ? -20.175 -21.299 -51.556 1.00 54.08 1083 ALA A O 1
ATOM 8044 N N . ASN A 1 1084 ? -20.036 -19.094 -51.090 1.00 54.11 1084 ASN A N 1
ATOM 8045 C CA . ASN A 1 1084 ? -20.341 -19.258 -49.663 1.00 55.40 1084 ASN A CA 1
ATOM 8046 C C . ASN A 1 1084 ? -21.824 -19.507 -49.433 1.00 54.99 1084 ASN A C 1
ATOM 8047 O O . ASN A 1 1084 ? -22.643 -19.364 -50.336 1.00 53.08 1084 ASN A O 1
ATOM 8052 N N . ILE A 1 1085 ? -22.147 -19.871 -48.198 1.00 57.06 1085 ILE A N 1
ATOM 8053 C CA . ILE A 1 1085 ? -23.529 -20.063 -47.744 1.00 57.20 1085 ILE A CA 1
ATOM 8054 C C . ILE A 1 1085 ? -24.400 -18.823 -47.975 1.00 57.61 1085 ILE A C 1
ATOM 8055 O O . ILE A 1 1085 ? -23.932 -17.696 -47.841 1.00 59.23 1085 ILE A O 1
ATOM 8060 N N . SER A 1 1086 ? -25.660 -19.040 -48.333 1.00 58.03 1086 SER A N 1
ATOM 8061 C CA . SER A 1 1086 ? -26.635 -17.958 -48.373 1.00 58.33 1086 SER A CA 1
ATOM 8062 C C . SER A 1 1086 ? -27.178 -17.767 -46.963 1.00 61.83 1086 SER A C 1
ATOM 8063 O O . SER A 1 1086 ? -28.173 -18.384 -46.559 1.00 61.17 1086 SER A O 1
ATOM 8066 N N . GLY A 1 1087 ? -26.470 -16.925 -46.217 1.00 66.87 1087 GLY A N 1
ATOM 8067 C CA . GLY A 1 1087 ? -26.867 -16.501 -44.880 1.00 70.74 1087 GLY A CA 1
ATOM 8068 C C . GLY A 1 1087 ? -26.173 -15.211 -44.446 1.00 74.93 1087 GLY A C 1
ATOM 8069 O O . GLY A 1 1087 ? -25.607 -14.489 -45.274 1.00 77.05 1087 GLY A O 1
ATOM 8070 N N . GLY A 1 1088 ? -26.225 -14.921 -43.145 1.00 77.84 1088 GLY A N 1
ATOM 8071 C CA . GLY A 1 1088 ? -25.533 -13.768 -42.549 1.00 78.81 1088 GLY A CA 1
ATOM 8072 C C . GLY A 1 1088 ? -26.057 -12.375 -42.882 1.00 80.57 1088 GLY A C 1
ATOM 8073 O O . GLY A 1 1088 ? -25.343 -11.390 -42.653 1.00 82.78 1088 GLY A O 1
ATOM 8074 N N . SER A 1 1089 ? -27.291 -12.287 -43.403 1.00 80.53 1089 SER A N 1
ATOM 8075 C CA . SER A 1 1089 ? -27.942 -11.010 -43.815 1.00 79.49 1089 SER A CA 1
ATOM 8076 C C . SER A 1 1089 ? -27.281 -10.274 -44.994 1.00 75.00 1089 SER A C 1
ATOM 8077 O O . SER A 1 1089 ? -27.613 -9.121 -45.259 1.00 76.41 1089 SER A O 1
ATOM 8080 N N . VAL A 1 1090 ? -26.406 -10.953 -45.731 1.00 70.31 1090 VAL A N 1
ATOM 8081 C CA . VAL A 1 1090 ? -25.535 -10.294 -46.711 1.00 68.78 1090 VAL A CA 1
ATOM 8082 C C . VAL A 1 1090 ? -25.535 -10.928 -48.112 1.00 66.01 1090 VAL A C 1
ATOM 8083 O O . VAL A 1 1090 ? -24.699 -10.601 -48.943 1.00 65.75 1090 VAL A O 1
ATOM 8087 N N . VAL A 1 1091 ? -26.497 -11.795 -48.396 1.00 64.55 1091 VAL A N 1
ATOM 8088 C CA . VAL A 1 1091 ? -26.513 -12.525 -49.662 1.00 63.70 1091 VAL A CA 1
ATOM 8089 C C . VAL A 1 1091 ? -26.603 -11.510 -50.807 1.00 63.44 1091 VAL A C 1
ATOM 8090 O O . VAL A 1 1091 ? -25.778 -11.533 -51.726 1.00 62.52 1091 VAL A O 1
ATOM 8094 N N . ALA A 1 1092 ? -27.576 -10.605 -50.721 1.00 63.43 1092 ALA A N 1
ATOM 8095 C CA . ALA A 1 1092 ? -27.772 -9.588 -51.749 1.00 63.56 1092 ALA A CA 1
ATOM 8096 C C . ALA A 1 1092 ? -26.615 -8.588 -51.799 1.00 64.53 1092 ALA A C 1
ATOM 8097 O O . ALA A 1 1092 ? -26.130 -8.283 -52.878 1.00 65.45 1092 ALA A O 1
ATOM 8099 N N . ASP A 1 1093 ? -26.167 -8.102 -50.644 1.00 66.59 1093 ASP A N 1
ATOM 8100 C CA . ASP A 1 1093 ? -25.013 -7.187 -50.560 1.00 69.44 1093 ASP A CA 1
ATOM 8101 C C . ASP A 1 1093 ? -23.839 -7.672 -51.391 1.00 67.45 1093 ASP A C 1
ATOM 8102 O O . ASP A 1 1093 ? -23.294 -6.943 -52.230 1.00 67.82 1093 ASP A O 1
ATOM 8107 N N . LEU A 1 1094 ? -23.460 -8.915 -51.123 1.00 64.02 1094 LEU A N 1
ATOM 8108 C CA . LEU A 1 1094 ? -22.207 -9.469 -51.606 1.00 62.67 1094 LEU A CA 1
ATOM 8109 C C . LEU A 1 1094 ? -22.326 -9.946 -53.043 1.00 60.31 1094 LEU A C 1
ATOM 8110 O O . LEU A 1 1094 ? -21.469 -9.631 -53.866 1.00 61.70 1094 LEU A O 1
ATOM 8115 N N . ASN A 1 1095 ? -23.383 -10.690 -53.354 1.00 57.98 1095 ASN A N 1
ATOM 8116 C CA . ASN A 1 1095 ? -23.615 -11.114 -54.734 1.00 56.84 1095 ASN A CA 1
ATOM 8117 C C . ASN A 1 1095 ? -23.977 -9.938 -55.621 1.00 56.35 1095 ASN A C 1
ATOM 8118 O O . ASN A 1 1095 ? -23.658 -9.944 -56.796 1.00 56.93 1095 ASN A O 1
ATOM 8123 N N . GLY A 1 1096 ? -24.633 -8.930 -55.057 1.00 56.61 1096 GLY A N 1
ATOM 8124 C CA . GLY A 1 1096 ? -24.833 -7.651 -55.743 1.00 57.21 1096 GLY A CA 1
ATOM 8125 C C . GLY A 1 1096 ? -23.545 -6.951 -56.150 1.00 58.00 1096 GLY A C 1
ATOM 8126 O O . GLY A 1 1096 ? -23.460 -6.408 -57.247 1.00 59.28 1096 GLY A O 1
ATOM 8127 N N . LEU A 1 1097 ? -22.543 -6.964 -55.277 1.00 58.22 1097 LEU A N 1
ATOM 8128 C CA . LEU A 1 1097 ? -21.232 -6.411 -55.608 1.00 60.12 1097 LEU A CA 1
ATOM 8129 C C . LEU A 1 1097 ? -20.514 -7.206 -56.696 1.00 59.86 1097 LEU A C 1
ATOM 8130 O O . LEU A 1 1097 ? -19.802 -6.629 -57.521 1.00 62.32 1097 LEU A O 1
ATOM 8135 N N . ALA A 1 1098 ? -20.703 -8.520 -56.704 1.00 58.84 1098 ALA A N 1
ATOM 8136 C CA . ALA A 1 1098 ? -20.099 -9.383 -57.721 1.00 57.84 1098 ALA A CA 1
ATOM 8137 C C . ALA A 1 1098 ? -20.795 -9.270 -59.080 1.00 57.53 1098 ALA A C 1
ATOM 8138 O O . ALA A 1 1098 ? -20.155 -9.385 -60.122 1.00 57.05 1098 ALA A O 1
ATOM 8140 N N . VAL A 1 1099 ? -22.110 -9.070 -59.065 1.00 57.25 1099 VAL A N 1
ATOM 8141 C CA . VAL A 1 1099 ? -22.888 -8.868 -60.288 1.00 56.36 1099 VAL A CA 1
ATOM 8142 C C . VAL A 1 1099 ? -22.523 -7.526 -60.909 1.00 56.79 1099 VAL A C 1
ATOM 8143 O O . VAL A 1 1099 ? -22.278 -7.442 -62.109 1.00 57.16 1099 VAL A O 1
ATOM 8147 N N . LYS A 1 1100 ? -22.494 -6.489 -60.080 1.00 57.09 1100 LYS A N 1
ATOM 8148 C CA . LYS A 1 1100 ? -22.016 -5.165 -60.480 1.00 57.95 1100 LYS A CA 1
ATOM 8149 C C . LYS A 1 1100 ? -20.609 -5.239 -61.085 1.00 56.95 1100 LYS A C 1
ATOM 8150 O O . LYS A 1 1100 ? -20.348 -4.636 -62.114 1.00 58.41 1100 LYS A O 1
ATOM 8156 N N . ASP A 1 1101 ? -19.720 -6.000 -60.461 1.00 55.14 1101 ASP A N 1
ATOM 8157 C CA . ASP A 1 1101 ? -18.369 -6.163 -60.978 1.00 55.67 1101 ASP A CA 1
ATOM 8158 C C . ASP A 1 1101 ? -18.329 -6.748 -62.409 1.00 55.66 1101 ASP A C 1
ATOM 8159 O O . ASP A 1 1101 ? -17.599 -6.243 -63.253 1.00 57.16 1101 ASP A O 1
ATOM 8164 N N . ALA A 1 1102 ? -19.110 -7.794 -62.682 1.00 55.08 1102 ALA A N 1
ATOM 8165 C CA . ALA A 1 1102 ? -19.190 -8.367 -64.038 1.00 55.10 1102 ALA A CA 1
ATOM 8166 C C . ALA A 1 1102 ? -19.763 -7.382 -65.044 1.00 55.64 1102 ALA A C 1
ATOM 8167 O O . ALA A 1 1102 ? -19.267 -7.275 -66.158 1.00 56.27 1102 ALA A O 1
ATOM 8169 N N . CYS A 1 1103 ? -20.827 -6.691 -64.649 1.00 56.36 1103 CYS A N 1
ATOM 8170 C CA . CYS A 1 1103 ? -21.473 -5.694 -65.498 1.00 57.36 1103 CYS A CA 1
ATOM 8171 C C . CYS A 1 1103 ? -20.523 -4.589 -65.903 1.00 58.83 1103 CYS A C 1
ATOM 8172 O O . CYS A 1 1103 ? -20.498 -4.214 -67.063 1.00 59.68 1103 CYS A O 1
ATOM 8175 N N . GLN A 1 1104 ? -19.753 -4.071 -64.951 1.00 60.69 1104 GLN A N 1
ATOM 8176 C CA . GLN A 1 1104 ? -18.821 -2.972 -65.219 1.00 64.35 1104 GLN A CA 1
ATOM 8177 C C . GLN A 1 1104 ? -17.712 -3.388 -66.185 1.00 64.87 1104 GLN A C 1
ATOM 8178 O O . GLN A 1 1104 ? -17.418 -2.675 -67.151 1.00 67.58 1104 GLN A O 1
ATOM 8184 N N . THR A 1 1105 ? -17.105 -4.538 -65.914 1.00 62.98 1105 THR A N 1
ATOM 8185 C CA . THR A 1 1105 ? -16.185 -5.174 -66.846 1.00 62.78 1105 THR A CA 1
ATOM 8186 C C . THR A 1 1105 ? -16.767 -5.218 -68.252 1.00 63.51 1105 THR A C 1
ATOM 8187 O O . THR A 1 1105 ? -16.102 -4.817 -69.200 1.00 66.16 1105 THR A O 1
ATOM 8191 N N . LEU A 1 1106 ? -18.000 -5.707 -68.375 1.00 63.04 1106 LEU A N 1
ATOM 8192 C CA . LEU A 1 1106 ? -18.662 -5.801 -69.674 1.00 63.47 1106 LEU A CA 1
ATOM 8193 C C . LEU A 1 1106 ? -18.870 -4.433 -70.303 1.00 65.93 1106 LEU A C 1
ATOM 8194 O O . LEU A 1 1106 ? -18.662 -4.272 -71.504 1.00 68.30 1106 LEU A O 1
ATOM 8199 N N . LEU A 1 1107 ? -19.259 -3.451 -69.495 1.00 67.25 1107 LEU A N 1
ATOM 8200 C CA . LEU A 1 1107 ? -19.474 -2.100 -69.997 1.00 68.40 1107 LEU A CA 1
ATOM 8201 C C . LEU A 1 1107 ? -18.167 -1.446 -70.427 1.00 70.98 1107 LEU A C 1
ATOM 8202 O O . LEU A 1 1107 ? -18.172 -0.723 -71.412 1.00 73.37 1107 LEU A O 1
ATOM 8207 N N . LYS A 1 1108 ? -17.061 -1.699 -69.714 1.00 72.78 1108 LYS A N 1
ATOM 8208 C CA . LYS A 1 1108 ? -15.733 -1.170 -70.116 1.00 75.89 1108 LYS A CA 1
ATOM 8209 C C . LYS A 1 1108 ? -15.310 -1.658 -71.495 1.00 74.73 1108 LYS A C 1
ATOM 8210 O O . LYS A 1 1108 ? -14.850 -0.867 -72.315 1.00 75.83 1108 LYS A O 1
ATOM 8216 N N . ARG A 1 1109 ? -15.470 -2.958 -71.733 1.00 73.06 1109 ARG A N 1
ATOM 8217 C CA . ARG A 1 1109 ? -15.169 -3.577 -73.031 1.00 72.32 1109 ARG A CA 1
ATOM 8218 C C . ARG A 1 1109 ? -15.963 -2.969 -74.166 1.00 73.47 1109 ARG A C 1
ATOM 8219 O O . ARG A 1 1109 ? -15.446 -2.812 -75.264 1.00 74.56 1109 ARG A O 1
ATOM 8227 N N . LEU A 1 1110 ? -17.218 -2.638 -73.884 1.00 74.81 1110 LEU A N 1
ATOM 8228 C CA . LEU A 1 1110 ? -18.147 -2.101 -74.876 1.00 77.72 1110 LEU A CA 1
ATOM 8229 C C . LEU A 1 1110 ? -18.118 -0.588 -75.077 1.00 82.01 1110 LEU A C 1
ATOM 8230 O O . LEU A 1 1110 ? -18.692 -0.106 -76.055 1.00 85.38 1110 LEU A O 1
ATOM 8235 N N . GLU A 1 1111 ? -17.483 0.162 -74.176 1.00 85.36 1111 GLU A N 1
ATOM 8236 C CA . GLU A 1 1111 ? -17.546 1.636 -74.239 1.00 89.24 1111 GLU A CA 1
ATOM 8237 C C . GLU A 1 1111 ? -17.090 2.243 -75.575 1.00 88.30 1111 GLU A C 1
ATOM 8238 O O . GLU A 1 1111 ? -17.712 3.202 -76.035 1.00 90.11 1111 GLU A O 1
ATOM 8244 N N . PRO A 1 1112 ? -16.039 1.680 -76.212 1.00 86.07 1112 PRO A N 1
ATOM 8245 C CA . PRO A 1 1112 ? -15.723 2.069 -77.590 1.00 86.25 1112 PRO A CA 1
ATOM 8246 C C . PRO A 1 1112 ? -16.901 1.933 -78.556 1.00 85.83 1112 PRO A C 1
ATOM 8247 O O . PRO A 1 1112 ? -17.161 2.861 -79.329 1.00 89.04 1112 PRO A O 1
ATOM 8251 N N . ILE A 1 1113 ? -17.605 0.801 -78.490 1.00 81.85 1113 ILE A N 1
ATOM 8252 C CA . ILE A 1 1113 ? -18.777 0.535 -79.341 1.00 79.89 1113 ILE A CA 1
ATOM 8253 C C . ILE A 1 1113 ? -19.969 1.438 -78.984 1.00 81.09 1113 ILE A C 1
ATOM 8254 O O . ILE A 1 1113 ? -20.712 1.879 -79.872 1.00 79.38 1113 ILE A O 1
ATOM 8259 N N . ILE A 1 1114 ? -20.134 1.723 -77.695 1.00 82.93 1114 ILE A N 1
ATOM 8260 C CA . ILE A 1 1114 ? -21.244 2.552 -77.217 1.00 85.14 1114 ILE A CA 1
ATOM 8261 C C . ILE A 1 1114 ? -21.061 4.031 -77.594 1.00 87.46 1114 ILE A C 1
ATOM 8262 O O . ILE A 1 1114 ? -22.012 4.675 -78.035 1.00 87.62 1114 ILE A O 1
ATOM 8267 N N . SER A 1 1115 ? -19.850 4.563 -77.431 1.00 88.67 1115 SER A N 1
ATOM 8268 C CA . SER A 1 1115 ? -19.553 5.954 -77.826 1.00 90.54 1115 SER A CA 1
ATOM 8269 C C . SER A 1 1115 ? -19.698 6.202 -79.342 1.00 90.46 1115 SER A C 1
ATOM 8270 O O . SER A 1 1115 ? -20.108 7.280 -79.767 1.00 91.69 1115 SER A O 1
ATOM 8273 N N . LYS A 1 1116 ? -19.389 5.183 -80.139 1.00 89.16 1116 LYS A N 1
ATOM 8274 C CA . LYS A 1 1116 ? -19.444 5.268 -81.605 1.00 89.18 1116 LYS A CA 1
ATOM 8275 C C . LYS A 1 1116 ? -20.869 5.138 -82.177 1.00 87.35 1116 LYS A C 1
ATOM 8276 O O . LYS A 1 1116 ? -21.069 5.350 -83.367 1.00 87.61 1116 LYS A O 1
ATOM 8282 N N . ASN A 1 1117 ? -21.835 4.769 -81.331 1.00 85.65 1117 ASN A N 1
ATOM 8283 C CA . ASN A 1 1117 ? -23.232 4.543 -81.722 1.00 84.04 1117 ASN A CA 1
ATOM 8284 C C . ASN A 1 1117 ? -24.098 4.644 -80.457 1.00 82.96 1117 ASN A C 1
ATOM 8285 O O . ASN A 1 1117 ? -24.644 3.646 -79.987 1.00 81.44 1117 ASN A O 1
ATOM 8290 N N . PRO A 1 1118 ? -24.205 5.856 -79.888 1.00 83.52 1118 PRO A N 1
ATOM 8291 C CA . PRO A 1 1118 ? -24.827 6.034 -78.571 1.00 82.42 1118 PRO A CA 1
ATOM 8292 C C . PRO A 1 1118 ? -26.333 5.782 -78.529 1.00 81.58 1118 PRO A C 1
ATOM 8293 O O . PRO A 1 1118 ? -26.863 5.466 -77.463 1.00 79.24 1118 PRO A O 1
ATOM 8297 N N . LYS A 1 1119 ? -27.003 5.905 -79.673 1.00 82.83 1119 LYS A N 1
ATOM 8298 C CA . LYS A 1 1119 ? -28.446 5.681 -79.758 1.00 83.46 1119 LYS A CA 1
ATOM 8299 C C . LYS A 1 1119 ? -28.812 4.290 -80.293 1.00 81.16 1119 LYS A C 1
ATOM 8300 O O . LYS A 1 1119 ? -29.935 4.078 -80.746 1.00 81.14 1119 LYS A O 1
ATOM 8306 N N . GLY A 1 1120 ? -27.881 3.340 -80.212 1.00 79.56 1120 GLY A N 1
ATOM 8307 C CA . GLY A 1 1120 ? -28.114 1.973 -80.681 1.00 78.24 1120 GLY A CA 1
ATOM 8308 C C . GLY A 1 1120 ? -28.691 1.084 -79.596 1.00 75.71 1120 GLY A C 1
ATOM 8309 O O . GLY A 1 1120 ? -28.481 1.323 -78.404 1.00 76.54 1120 GLY A O 1
ATOM 8310 N N . THR A 1 1121 ? -29.409 0.047 -80.012 1.00 72.79 1121 THR A N 1
ATOM 8311 C CA . THR A 1 1121 ? -29.960 -0.940 -79.083 1.00 69.96 1121 THR A CA 1
ATOM 8312 C C . THR A 1 1121 ? -28.851 -1.854 -78.543 1.00 68.12 1121 THR A C 1
ATOM 8313 O O . THR A 1 1121 ? -27.753 -1.897 -79.087 1.00 68.87 1121 THR A O 1
ATOM 8317 N N . TRP A 1 1122 ? -29.141 -2.584 -77.475 1.00 66.51 1122 TRP A N 1
ATOM 8318 C CA . TRP A 1 1122 ? -28.224 -3.627 -76.985 1.00 65.61 1122 TRP A CA 1
ATOM 8319 C C . TRP A 1 1122 ? -27.981 -4.758 -78.004 1.00 65.34 1122 TRP A C 1
ATOM 8320 O O . TRP A 1 1122 ? -26.886 -5.332 -78.050 1.00 64.39 1122 TRP A O 1
ATOM 8331 N N . LYS A 1 1123 ? -28.991 -5.059 -78.821 1.00 65.69 1123 LYS A N 1
ATOM 8332 C CA . LYS A 1 1123 ? -28.835 -5.992 -79.939 1.00 65.21 1123 LYS A CA 1
ATOM 8333 C C . LYS A 1 1123 ? -27.772 -5.535 -80.937 1.00 66.39 1123 LYS A C 1
ATOM 8334 O O . LYS A 1 1123 ? -27.041 -6.366 -81.470 1.00 67.12 1123 LYS A O 1
ATOM 8340 N N . ASP A 1 1124 ? -27.699 -4.233 -81.202 1.00 67.42 1124 ASP A N 1
ATOM 8341 C CA . ASP A 1 1124 ? -26.700 -3.694 -82.137 1.00 68.68 1124 ASP A CA 1
ATOM 8342 C C . ASP A 1 1124 ? -25.312 -3.700 -81.544 1.00 66.47 1124 ASP A C 1
ATOM 8343 O O . ASP A 1 1124 ? -24.346 -4.041 -82.232 1.00 66.70 1124 ASP A O 1
ATOM 8348 N N . TRP A 1 1125 ? -25.226 -3.304 -80.275 1.00 64.83 1125 TRP A N 1
ATOM 8349 C CA . TRP A 1 1125 ? -23.963 -3.268 -79.540 1.00 64.90 1125 TRP A CA 1
ATOM 8350 C C . TRP A 1 1125 ? -23.374 -4.661 -79.365 1.00 63.10 1125 TRP A C 1
ATOM 8351 O O . TRP A 1 1125 ? -22.176 -4.855 -79.572 1.00 62.08 1125 TRP A O 1
ATOM 8362 N N . ALA A 1 1126 ? -24.224 -5.616 -78.991 1.00 61.36 1126 ALA A N 1
ATOM 8363 C CA . ALA A 1 1126 ? -23.826 -7.018 -78.875 1.00 60.11 1126 ALA A CA 1
ATOM 8364 C C . ALA A 1 1126 ? -23.344 -7.583 -80.205 1.00 60.85 1126 ALA A C 1
ATOM 8365 O O . ALA A 1 1126 ? -22.338 -8.289 -80.248 1.00 61.37 1126 ALA A O 1
ATOM 8367 N N . GLN A 1 1127 ? -24.050 -7.263 -81.286 1.00 61.79 1127 GLN A N 1
ATOM 8368 C CA . GLN A 1 1127 ? -23.716 -7.801 -82.599 1.00 62.67 1127 GLN A CA 1
ATOM 8369 C C . GLN A 1 1127 ? -22.394 -7.253 -83.102 1.00 63.53 1127 GLN A C 1
ATOM 8370 O O . GLN A 1 1127 ? -21.552 -8.031 -83.528 1.00 64.47 1127 GLN A O 1
ATOM 8376 N N . THR A 1 1128 ? -22.196 -5.935 -83.042 1.00 64.25 1128 THR A N 1
ATOM 8377 C CA . THR A 1 1128 ? -20.923 -5.352 -83.488 1.00 65.65 1128 THR A CA 1
ATOM 8378 C C . THR A 1 1128 ? -19.754 -5.781 -82.595 1.00 63.96 1128 THR A C 1
ATOM 8379 O O . THR A 1 1128 ? -18.645 -5.938 -83.092 1.00 64.20 1128 THR A O 1
ATOM 8383 N N . ALA A 1 1129 ? -20.005 -5.993 -81.300 1.00 62.03 1129 ALA A N 1
ATOM 8384 C CA . ALA A 1 1129 ? -18.995 -6.567 -80.391 1.00 60.82 1129 ALA A CA 1
ATOM 8385 C C . ALA A 1 1129 ? -18.543 -7.952 -80.845 1.00 59.84 1129 ALA A C 1
ATOM 8386 O O . ALA A 1 1129 ? -17.345 -8.239 -80.886 1.00 59.35 1129 ALA A O 1
ATOM 8388 N N . PHE A 1 1130 ? -19.500 -8.795 -81.210 1.00 59.61 1130 PHE A N 1
ATOM 8389 C CA . PHE A 1 1130 ? -19.175 -10.096 -81.786 1.00 60.10 1130 PHE A CA 1
ATOM 8390 C C . PHE A 1 1130 ? -18.387 -9.918 -83.081 1.00 62.41 1130 PHE A C 1
ATOM 8391 O O . PHE A 1 1130 ? -17.365 -10.573 -83.266 1.00 63.94 1130 PHE A O 1
ATOM 8399 N N . ASP A 1 1131 ? -18.844 -9.021 -83.953 1.00 64.22 1131 ASP A N 1
ATOM 8400 C CA . ASP A 1 1131 ? -18.185 -8.789 -85.246 1.00 66.38 1131 ASP A CA 1
ATOM 8401 C C . ASP A 1 1131 ? -16.756 -8.250 -85.094 1.00 66.70 1131 ASP A C 1
ATOM 8402 O O . ASP A 1 1131 ? -15.946 -8.411 -86.001 1.00 67.15 1131 ASP A O 1
ATOM 8407 N N . GLU A 1 1132 ? -16.464 -7.605 -83.962 1.00 66.83 1132 GLU A N 1
ATOM 8408 C CA . GLU A 1 1132 ? -15.129 -7.090 -83.652 1.00 68.26 1132 GLU A CA 1
ATOM 8409 C C . GLU A 1 1132 ? -14.355 -7.965 -82.668 1.00 66.79 1132 GLU A C 1
ATOM 8410 O O . GLU A 1 1132 ? -13.363 -7.518 -82.104 1.00 68.89 1132 GLU A O 1
ATOM 8416 N N . SER A 1 1133 ? -14.787 -9.203 -82.459 1.00 64.91 1133 SER A N 1
ATOM 8417 C CA . SER A 1 1133 ? -14.115 -10.130 -81.536 1.00 63.41 1133 SER A CA 1
ATOM 8418 C C . SER A 1 1133 ? -13.893 -9.569 -80.123 1.00 61.92 1133 SER A C 1
ATOM 8419 O O . SER A 1 1133 ? -12.778 -9.578 -79.588 1.00 60.64 1133 SER A O 1
ATOM 8422 N N . ILE A 1 1134 ? -14.983 -9.066 -79.550 1.00 61.07 1134 ILE A N 1
ATOM 8423 C CA . ILE A 1 1134 ? -15.034 -8.658 -78.157 1.00 60.41 1134 ILE A CA 1
ATOM 8424 C C . ILE A 1 1134 ? -15.894 -9.678 -77.409 1.00 59.86 1134 ILE A C 1
ATOM 8425 O O . ILE A 1 1134 ? -16.997 -10.032 -77.829 1.00 59.96 1134 ILE A O 1
ATOM 8430 N N . ASN A 1 1135 ? -15.353 -10.154 -76.297 1.00 60.25 1135 ASN A N 1
ATOM 8431 C CA . ASN A 1 1135 ? -15.972 -11.183 -75.471 1.00 58.41 1135 ASN A CA 1
ATOM 8432 C C . ASN A 1 1135 ? -17.169 -10.590 -74.710 1.00 56.98 1135 ASN A C 1
ATOM 8433 O O . ASN A 1 1135 ? -17.039 -9.535 -74.086 1.00 55.46 1135 ASN A O 1
ATOM 8438 N N . LEU A 1 1136 ? -18.319 -11.276 -74.772 1.00 56.54 1136 LEU A N 1
ATOM 8439 C CA . LEU A 1 1136 ? -19.559 -10.843 -74.089 1.00 56.49 1136 LEU A CA 1
ATOM 8440 C C . LEU A 1 1136 ? -19.936 -11.712 -72.877 1.00 55.87 1136 LEU A C 1
ATOM 8441 O O . LEU A 1 1136 ? -21.095 -11.750 -72.466 1.00 56.86 1136 LEU A O 1
ATOM 8446 N N . SER A 1 1137 ? -18.957 -12.399 -72.301 1.00 55.50 1137 SER A N 1
ATOM 8447 C CA . SER A 1 1137 ? -19.155 -13.174 -71.083 1.00 54.40 1137 SER A CA 1
ATOM 8448 C C . SER A 1 1137 ? -18.147 -12.649 -70.065 1.00 54.44 1137 SER A C 1
ATOM 8449 O O . SER A 1 1137 ? -16.989 -12.411 -70.410 1.00 55.04 1137 SER A O 1
ATOM 8452 N N . ALA A 1 1138 ? -18.579 -12.454 -68.824 1.00 53.83 1138 ALA A N 1
ATOM 8453 C CA . ALA A 1 1138 ? -17.681 -11.978 -67.779 1.00 54.55 1138 ALA A CA 1
ATOM 8454 C C . ALA A 1 1138 ? -18.013 -12.583 -66.431 1.00 54.49 1138 ALA A C 1
ATOM 8455 O O . ALA A 1 1138 ? -19.176 -12.648 -66.034 1.00 55.33 1138 ALA A O 1
ATOM 8457 N N . VAL A 1 1139 ? -16.974 -13.043 -65.745 1.00 55.06 1139 VAL A N 1
ATOM 8458 C CA . VAL A 1 1139 ? -17.055 -13.400 -64.337 1.00 54.87 1139 VAL A CA 1
ATOM 8459 C C . VAL A 1 1139 ? -17.006 -12.091 -63.546 1.00 55.58 1139 VAL A C 1
ATOM 8460 O O . VAL A 1 1139 ? -16.303 -11.157 -63.915 1.00 58.80 1139 VAL A O 1
ATOM 8464 N N . GLY A 1 1140 ? -17.792 -12.031 -62.483 1.00 54.69 1140 GLY A N 1
ATOM 8465 C CA . GLY A 1 1140 ? -17.773 -10.928 -61.536 1.00 54.35 1140 GLY A CA 1
ATOM 8466 C C . GLY A 1 1140 ? -17.346 -11.523 -60.219 1.00 53.78 1140 GLY A C 1
ATOM 8467 O O . GLY A 1 1140 ? -17.617 -12.705 -59.951 1.00 51.94 1140 GLY A O 1
ATOM 8468 N N . TYR A 1 1141 ? -16.655 -10.718 -59.420 1.00 54.30 1141 TYR A N 1
ATOM 8469 C CA . TYR A 1 1141 ? -16.060 -11.178 -58.173 1.00 55.50 1141 TYR A CA 1
ATOM 8470 C C . TYR A 1 1141 ? -15.995 -10.065 -57.147 1.00 56.05 1141 TYR A C 1
ATOM 8471 O O . TYR A 1 1141 ? -15.572 -8.955 -57.456 1.00 56.61 1141 TYR A O 1
ATOM 8480 N N . PHE A 1 1142 ? -16.440 -10.370 -55.934 1.00 57.30 1142 PHE A N 1
ATOM 8481 C CA . PHE A 1 1142 ? -16.228 -9.503 -54.787 1.00 59.05 1142 PHE A CA 1
ATOM 8482 C C . PHE A 1 1142 ? -15.463 -10.285 -53.728 1.00 60.11 1142 PHE A C 1
ATOM 8483 O O . PHE A 1 1142 ? -15.848 -11.399 -53.374 1.00 59.20 1142 PHE A O 1
ATOM 8491 N N . ARG A 1 1143 ? -14.397 -9.675 -53.214 1.00 62.33 1143 ARG A N 1
ATOM 8492 C CA . ARG A 1 1143 ? -13.443 -10.364 -52.352 1.00 63.33 1143 ARG A CA 1
ATOM 8493 C C . ARG A 1 1143 ? -13.927 -10.526 -50.918 1.00 62.95 1143 ARG A C 1
ATOM 8494 O O . ARG A 1 1143 ? -13.479 -11.427 -50.215 1.00 62.78 1143 ARG A O 1
ATOM 8502 N N . GLY A 1 1144 ? -14.814 -9.640 -50.484 1.00 63.23 1144 GLY A N 1
ATOM 8503 C CA . GLY A 1 1144 ? -15.410 -9.706 -49.152 1.00 64.17 1144 GLY A CA 1
ATOM 8504 C C . GLY A 1 1144 ? -15.044 -8.498 -48.308 1.00 66.14 1144 GLY A C 1
ATOM 8505 O O . GLY A 1 1144 ? -14.006 -7.865 -48.512 1.00 65.59 1144 GLY A O 1
ATOM 8506 N N . TYR A 1 1145 ? -15.920 -8.180 -47.363 1.00 68.08 1145 TYR A N 1
ATOM 8507 C CA . TYR A 1 1145 ? -15.700 -7.095 -46.426 1.00 70.86 1145 TYR A CA 1
ATOM 8508 C C . TYR A 1 1145 ? -14.598 -7.520 -45.478 1.00 73.30 1145 TYR A C 1
ATOM 8509 O O . TYR A 1 1145 ? -14.593 -8.652 -45.005 1.00 71.19 1145 TYR A O 1
ATOM 8518 N N . GLU A 1 1146 ? -13.672 -6.602 -45.206 1.00 78.59 1146 GLU A N 1
ATOM 8519 C CA . GLU A 1 1146 ? -12.607 -6.832 -44.234 1.00 81.93 1146 GLU A CA 1
ATOM 8520 C C . GLU A 1 1146 ? -13.266 -7.024 -42.872 1.00 82.14 1146 GLU A C 1
ATOM 8521 O O . GLU A 1 1146 ? -14.188 -6.287 -42.516 1.00 83.86 1146 GLU A O 1
ATOM 8527 N N . SER A 1 1147 ? -12.803 -8.024 -42.129 1.00 81.30 1147 SER A N 1
ATOM 8528 C CA . SER A 1 1147 ? -13.450 -8.432 -40.885 1.00 79.93 1147 SER A CA 1
ATOM 8529 C C . SER A 1 1147 ? -12.501 -9.258 -40.024 1.00 80.21 1147 SER A C 1
ATOM 8530 O O . SER A 1 1147 ? -11.768 -10.101 -40.545 1.00 81.81 1147 SER A O 1
ATOM 8533 N N . ASP A 1 1148 ? -12.523 -9.023 -38.714 1.00 79.57 1148 ASP A N 1
ATOM 8534 C CA . ASP A 1 1148 ? -11.706 -9.798 -37.785 1.00 80.22 1148 ASP A CA 1
ATOM 8535 C C . ASP A 1 1148 ? -12.130 -9.669 -36.321 1.00 79.84 1148 ASP A C 1
ATOM 8536 O O . ASP A 1 1148 ? -12.734 -8.678 -35.906 1.00 79.43 1148 ASP A O 1
ATOM 8541 N N . MET A 1 1149 ? -11.749 -10.680 -35.549 1.00 79.82 1149 MET A N 1
ATOM 8542 C CA . MET A 1 1149 ? -12.014 -10.741 -34.122 1.00 79.99 1149 MET A CA 1
ATOM 8543 C C . MET A 1 1149 ? -10.925 -11.593 -33.455 1.00 80.63 1149 MET A C 1
ATOM 8544 O O . MET A 1 1149 ? -10.769 -12.776 -33.763 1.00 80.74 1149 MET A O 1
ATOM 8549 N N . ASN A 1 1150 ? -10.163 -10.961 -32.571 1.00 81.25 1150 ASN A N 1
ATOM 8550 C CA . ASN A 1 1150 ? -9.238 -11.649 -31.695 1.00 82.68 1150 ASN A CA 1
ATOM 8551 C C . ASN A 1 1150 ? -9.997 -11.967 -30.406 1.00 83.07 1150 ASN A C 1
ATOM 8552 O O . ASN A 1 1150 ? -10.237 -11.082 -29.587 1.00 82.99 1150 ASN A O 1
ATOM 8557 N N . TRP A 1 1151 ? -10.384 -13.228 -30.238 1.00 83.48 1151 TRP A N 1
ATOM 8558 C CA . TRP A 1 1151 ? -11.113 -13.658 -29.034 1.00 84.97 1151 TRP A CA 1
ATOM 8559 C C . TRP A 1 1151 ? -10.265 -13.763 -27.762 1.00 88.02 1151 TRP A C 1
ATOM 8560 O O . TRP A 1 1151 ? -10.825 -13.810 -26.671 1.00 88.90 1151 TRP A O 1
ATOM 8571 N N . GLU A 1 1152 ? -8.939 -13.794 -27.889 1.00 90.87 1152 GLU A N 1
ATOM 8572 C CA . GLU A 1 1152 ? -8.062 -13.783 -26.711 1.00 94.96 1152 GLU A CA 1
ATOM 8573 C C . GLU A 1 1152 ? -8.091 -12.413 -26.029 1.00 96.08 1152 GLU A C 1
ATOM 8574 O O . GLU A 1 1152 ? -8.369 -12.309 -24.835 1.00 96.56 1152 GLU A O 1
ATOM 8580 N N . LYS A 1 1153 ? -7.812 -11.375 -26.812 1.00 96.28 1153 LYS A N 1
ATOM 8581 C CA . LYS A 1 1153 ? -7.849 -9.988 -26.345 1.00 97.74 1153 LYS A CA 1
ATOM 8582 C C . LYS A 1 1153 ? -9.270 -9.424 -26.214 1.00 96.07 1153 LYS A C 1
ATOM 8583 O O . LYS A 1 1153 ? -9.467 -8.396 -25.576 1.00 96.53 1153 LYS A O 1
ATOM 8589 N N . GLY A 1 1154 ? -10.250 -10.082 -26.827 1.00 94.09 1154 GLY A N 1
ATOM 8590 C CA . GLY A 1 1154 ? -11.632 -9.621 -26.800 1.00 93.19 1154 GLY A CA 1
ATOM 8591 C C . GLY A 1 1154 ? -11.910 -8.382 -27.640 1.00 92.17 1154 GLY A C 1
ATOM 8592 O O . GLY A 1 1154 ? -12.904 -7.705 -27.399 1.00 91.96 1154 GLY A O 1
ATOM 8593 N N . GLU A 1 1155 ? -11.057 -8.097 -28.630 1.00 91.42 1155 GLU A N 1
ATOM 8594 C CA . GLU A 1 1155 ? -11.179 -6.893 -29.464 1.00 90.33 1155 GLU A CA 1
ATOM 8595 C C . GLU A 1 1155 ? -11.052 -7.205 -30.947 1.00 87.26 1155 GLU A C 1
ATOM 8596 O O . GLU A 1 1155 ? -10.307 -8.097 -31.336 1.00 88.14 1155 GLU A O 1
ATOM 8602 N N . GLY A 1 1156 ? -11.767 -6.446 -31.768 1.00 84.82 1156 GLY A N 1
ATOM 8603 C CA . GLY A 1 1156 ? -11.674 -6.580 -33.215 1.00 82.77 1156 GLY A CA 1
ATOM 8604 C C . GLY A 1 1156 ? -12.658 -5.700 -33.959 1.00 81.39 1156 GLY A C 1
ATOM 8605 O O . GLY A 1 1156 ? -13.411 -4.926 -33.346 1.00 81.21 1156 GLY A O 1
ATOM 8606 N N . GLN A 1 1157 ? -12.652 -5.844 -35.286 1.00 79.81 1157 GLN A N 1
ATOM 8607 C CA . GLN A 1 1157 ? -13.549 -5.128 -36.192 1.00 78.14 1157 GLN A CA 1
ATOM 8608 C C . GLN A 1 1157 ? -14.377 -6.154 -36.949 1.00 74.89 1157 GLN A C 1
ATOM 8609 O O . GLN A 1 1157 ? -14.221 -6.304 -38.157 1.00 73.50 1157 GLN A O 1
ATOM 8615 N N . PRO A 1 1158 ? -15.253 -6.888 -36.238 1.00 73.54 1158 PRO A N 1
ATOM 8616 C CA . PRO A 1 1158 ? -16.012 -7.967 -36.876 1.00 71.31 1158 PRO A CA 1
ATOM 8617 C C . PRO A 1 1158 ? -17.094 -7.507 -37.842 1.00 69.56 1158 PRO A C 1
ATOM 8618 O O . PRO A 1 1158 ? -17.425 -8.252 -38.772 1.00 70.12 1158 PRO A O 1
ATOM 8622 N N . PHE A 1 1159 ? -17.634 -6.308 -37.630 1.00 68.30 1159 PHE A N 1
ATOM 8623 C CA . PHE A 1 1159 ? -18.841 -5.869 -38.323 1.00 66.93 1159 PHE A CA 1
ATOM 8624 C C . PHE A 1 1159 ? -18.613 -4.709 -39.305 1.00 67.30 1159 PHE A C 1
ATOM 8625 O O . PHE A 1 1159 ? -17.921 -3.739 -39.001 1.00 68.29 1159 PHE A O 1
ATOM 8633 N N . GLU A 1 1160 ? -19.213 -4.835 -40.487 1.00 67.31 1160 GLU A N 1
ATOM 8634 C CA . GLU A 1 1160 ? -19.079 -3.859 -41.558 1.00 68.41 1160 GLU A CA 1
ATOM 8635 C C . GLU A 1 1160 ? -20.021 -2.678 -41.355 1.00 68.26 1160 GLU A C 1
ATOM 8636 O O . GLU A 1 1160 ? -19.688 -1.559 -41.726 1.00 68.92 1160 GLU A O 1
ATOM 8642 N N . TYR A 1 1161 ? -21.201 -2.947 -40.800 1.00 67.54 1161 TYR A N 1
ATOM 8643 C CA . TYR A 1 1161 ? -22.183 -1.916 -40.463 1.00 67.83 1161 TYR A CA 1
ATOM 8644 C C . TYR A 1 1161 ? -23.218 -2.462 -39.467 1.00 67.13 1161 TYR A C 1
ATOM 8645 O O . TYR A 1 1161 ? -23.209 -3.643 -39.118 1.00 66.22 1161 TYR A O 1
ATOM 8654 N N . PHE A 1 1162 ? -24.102 -1.583 -39.016 1.00 67.54 1162 PHE A N 1
ATOM 8655 C CA . PHE A 1 1162 ? -25.091 -1.906 -38.002 1.00 67.18 1162 PHE A CA 1
ATOM 8656 C C . PHE A 1 1162 ? -26.464 -1.453 -38.478 1.00 65.84 1162 PHE A C 1
ATOM 8657 O O . PHE A 1 1162 ? -26.643 -0.300 -38.879 1.00 66.35 1162 PHE A O 1
ATOM 8665 N N . VAL A 1 1163 ? -27.430 -2.359 -38.439 1.00 63.79 1163 VAL A N 1
ATOM 8666 C CA . VAL A 1 1163 ? -28.813 -1.992 -38.690 1.00 63.33 1163 VAL A CA 1
ATOM 8667 C C . VAL A 1 1163 ? -29.399 -1.497 -37.377 1.00 64.45 1163 VAL A C 1
ATOM 8668 O O . VAL A 1 1163 ? -29.291 -2.183 -36.351 1.00 64.98 1163 VAL A O 1
ATOM 8672 N N . TYR A 1 1164 ? -30.014 -0.313 -37.421 1.00 65.14 1164 TYR A N 1
ATOM 8673 C CA . TYR A 1 1164 ? -30.641 0.305 -36.245 1.00 65.82 1164 TYR A CA 1
ATOM 8674 C C . TYR A 1 1164 ? -32.164 0.352 -36.351 1.00 64.23 1164 TYR A C 1
ATOM 8675 O O . TYR A 1 1164 ? -32.727 0.520 -37.428 1.00 62.68 1164 TYR A O 1
ATOM 8684 N N . GLY A 1 1165 ? -32.826 0.216 -35.218 1.00 64.12 1165 GLY A N 1
ATOM 8685 C CA . GLY A 1 1165 ? -34.266 0.267 -35.200 1.00 64.36 1165 GLY A CA 1
ATOM 8686 C C . GLY A 1 1165 ? -34.799 0.452 -33.810 1.00 65.60 1165 GLY A C 1
ATOM 8687 O O . GLY A 1 1165 ? -34.043 0.438 -32.840 1.00 67.17 1165 GLY A O 1
ATOM 8688 N N . ALA A 1 1166 ? -36.110 0.637 -33.730 1.00 65.32 1166 ALA A N 1
ATOM 8689 C CA . ALA A 1 1166 ? -36.828 0.613 -32.462 1.00 65.81 1166 ALA A CA 1
ATOM 8690 C C . ALA A 1 1166 ? -38.236 0.102 -32.720 1.00 64.79 1166 ALA A C 1
ATOM 8691 O O . ALA A 1 1166 ? -38.705 0.117 -33.862 1.00 63.73 1166 ALA A O 1
ATOM 8693 N N . ALA A 1 1167 ? -38.905 -0.346 -31.665 1.00 65.05 1167 ALA A N 1
ATOM 8694 C CA . ALA A 1 1167 ? -40.260 -0.852 -31.807 1.00 65.37 1167 ALA A CA 1
ATOM 8695 C C . ALA A 1 1167 ? -41.050 -0.735 -30.529 1.00 66.90 1167 ALA A C 1
ATOM 8696 O O . ALA A 1 1167 ? -40.549 -1.048 -29.455 1.00 66.56 1167 ALA A O 1
ATOM 8698 N N . CYS A 1 1168 ? -42.298 -0.302 -30.681 1.00 69.17 1168 CYS A N 1
ATOM 8699 C CA . CYS A 1 1168 ? -43.238 -0.123 -29.591 1.00 72.27 1168 CYS A CA 1
ATOM 8700 C C . CYS A 1 1168 ? -44.393 -1.090 -29.797 1.00 71.60 1168 CYS A C 1
ATOM 8701 O O . CYS A 1 1168 ? -44.859 -1.238 -30.922 1.00 71.11 1168 CYS A O 1
ATOM 8704 N N . SER A 1 1169 ? -44.853 -1.736 -28.725 1.00 72.44 1169 SER A N 1
ATOM 8705 C CA . SER A 1 1169 ? -45.965 -2.696 -28.798 1.00 72.04 1169 SER A CA 1
ATOM 8706 C C . SER A 1 1169 ? -46.919 -2.612 -27.609 1.00 72.08 1169 SER A C 1
ATOM 8707 O O . SER A 1 1169 ? -46.485 -2.456 -26.479 1.00 71.26 1169 SER A O 1
ATOM 8710 N N . GLU A 1 1170 ? -48.212 -2.759 -27.890 1.00 72.76 1170 GLU A N 1
ATOM 8711 C CA . GLU A 1 1170 ? -49.263 -2.702 -26.885 1.00 75.07 1170 GLU A CA 1
ATOM 8712 C C . GLU A 1 1170 ? -50.091 -3.974 -26.927 1.00 73.25 1170 GLU A C 1
ATOM 8713 O O . GLU A 1 1170 ? -50.464 -4.433 -28.003 1.00 72.18 1170 GLU A O 1
ATOM 8719 N N . VAL A 1 1171 ? -50.403 -4.515 -25.750 1.00 73.52 1171 VAL A N 1
ATOM 8720 C CA . VAL A 1 1171 ? -51.221 -5.729 -25.618 1.00 73.04 1171 VAL A CA 1
ATOM 8721 C C . VAL A 1 1171 ? -52.300 -5.584 -24.544 1.00 74.30 1171 VAL A C 1
ATOM 8722 O O . VAL A 1 1171 ? -52.203 -4.724 -23.683 1.00 76.13 1171 VAL A O 1
ATOM 8726 N N . GLU A 1 1172 ? -53.333 -6.417 -24.620 1.00 74.50 1172 GLU A N 1
ATOM 8727 C CA . GLU A 1 1172 ? -54.302 -6.572 -23.532 1.00 76.37 1172 GLU A CA 1
ATOM 8728 C C . GLU A 1 1172 ? -54.371 -8.054 -23.189 1.00 75.85 1172 GLU A C 1
ATOM 8729 O O . GLU A 1 1172 ? -54.552 -8.889 -24.083 1.00 73.42 1172 GLU A O 1
ATOM 8735 N N . ILE A 1 1173 ? -54.226 -8.368 -21.901 1.00 76.78 1173 ILE A N 1
ATOM 8736 C CA . ILE A 1 1173 ? -54.310 -9.748 -21.422 1.00 76.38 1173 ILE A CA 1
ATOM 8737 C C . ILE A 1 1173 ? -55.618 -10.000 -20.685 1.00 78.24 1173 ILE A C 1
ATOM 8738 O O . ILE A 1 1173 ? -56.204 -9.085 -20.129 1.00 80.47 1173 ILE A O 1
ATOM 8743 N N . ASP A 1 1174 ? -56.049 -11.256 -20.711 1.00 79.42 1174 ASP A N 1
ATOM 8744 C CA . ASP A 1 1174 ? -57.148 -11.774 -19.912 1.00 81.90 1174 ASP A CA 1
ATOM 8745 C C . ASP A 1 1174 ? -56.488 -12.452 -18.719 1.00 82.79 1174 ASP A C 1
ATOM 8746 O O . ASP A 1 1174 ? -55.826 -13.480 -18.875 1.00 83.09 1174 ASP A O 1
ATOM 8751 N N . CYS A 1 1175 ? -56.657 -11.883 -17.532 1.00 84.06 1175 CYS A N 1
ATOM 8752 C CA . CYS A 1 1175 ? -56.043 -12.446 -16.335 1.00 85.87 1175 CYS A CA 1
ATOM 8753 C C . CYS A 1 1175 ? -56.700 -13.741 -15.858 1.00 85.94 1175 CYS A C 1
ATOM 8754 O O . CYS A 1 1175 ? -56.095 -14.473 -15.082 1.00 86.40 1175 CYS A O 1
ATOM 8757 N N . LEU A 1 1176 ? -57.926 -14.016 -16.313 1.00 85.77 1176 LEU A N 1
ATOM 8758 C CA . LEU A 1 1176 ? -58.656 -15.246 -15.956 1.00 85.76 1176 LEU A CA 1
ATOM 8759 C C . LEU A 1 1176 ? -58.337 -16.460 -16.828 1.00 84.19 1176 LEU A C 1
ATOM 8760 O O . LEU A 1 1176 ? -58.474 -17.594 -16.367 1.00 84.53 1176 LEU A O 1
ATOM 8765 N N . THR A 1 1177 ? -57.949 -16.233 -18.079 1.00 82.45 1177 THR A N 1
ATOM 8766 C CA . THR A 1 1177 ? -57.605 -17.322 -18.995 1.00 80.81 1177 THR A CA 1
ATOM 8767 C C . THR A 1 1177 ? -56.147 -17.335 -19.448 1.00 79.72 1177 THR A C 1
ATOM 8768 O O . THR A 1 1177 ? -55.698 -18.333 -20.009 1.00 80.46 1177 THR A O 1
ATOM 8772 N N . GLY A 1 1178 ? -55.411 -16.247 -19.220 1.00 79.41 1178 GLY A N 1
ATOM 8773 C CA . GLY A 1 1178 ? -54.049 -16.111 -19.739 1.00 77.87 1178 GLY A CA 1
ATOM 8774 C C . GLY A 1 1178 ? -53.970 -15.821 -21.232 1.00 75.70 1178 GLY A C 1
ATOM 8775 O O . GLY A 1 1178 ? -52.901 -15.900 -21.816 1.00 73.95 1178 GLY A O 1
ATOM 8776 N N . ASP A 1 1179 ? -55.094 -15.460 -21.846 1.00 75.37 1179 ASP A N 1
ATOM 8777 C CA . ASP A 1 1179 ? -55.137 -15.097 -23.259 1.00 73.86 1179 ASP A CA 1
ATOM 8778 C C . ASP A 1 1179 ? -54.516 -13.709 -23.425 1.00 72.71 1179 ASP A C 1
ATOM 8779 O O . ASP A 1 1179 ? -54.327 -12.987 -22.446 1.00 72.18 1179 ASP A O 1
ATOM 8784 N N . HIS A 1 1180 ? -54.160 -13.348 -24.652 1.00 70.71 1180 HIS A N 1
ATOM 8785 C CA . HIS A 1 1180 ? -53.833 -11.958 -24.947 1.00 70.37 1180 HIS A CA 1
ATOM 8786 C C . HIS A 1 1180 ? -54.145 -11.577 -26.384 1.00 69.12 1180 HIS A C 1
ATOM 8787 O O . HIS A 1 1180 ? -54.500 -12.414 -27.212 1.00 67.96 1180 HIS A O 1
ATOM 8794 N N . LYS A 1 1181 ? -54.048 -10.282 -26.637 1.00 70.41 1181 LYS A N 1
ATOM 8795 C CA . LYS A 1 1181 ? -54.301 -9.707 -27.942 1.00 70.45 1181 LYS A CA 1
ATOM 8796 C C . LYS A 1 1181 ? -53.244 -8.647 -28.165 1.00 69.20 1181 LYS A C 1
ATOM 8797 O O . LYS A 1 1181 ? -52.974 -7.869 -27.262 1.00 70.69 1181 LYS A O 1
ATOM 8803 N N . ASN A 1 1182 ? -52.636 -8.648 -29.349 1.00 67.37 1182 ASN A N 1
ATOM 8804 C CA . ASN A 1 1182 ? -51.698 -7.616 -29.752 1.00 66.50 1182 ASN A CA 1
ATOM 8805 C C . ASN A 1 1182 ? -52.509 -6.513 -30.354 1.00 66.18 1182 ASN A C 1
ATOM 8806 O O . ASN A 1 1182 ? -53.154 -6.700 -31.372 1.00 64.55 1182 ASN A O 1
ATOM 8811 N N . ILE A 1 1183 ? -52.501 -5.363 -29.697 1.00 68.20 1183 ILE A N 1
ATOM 8812 C CA . ILE A 1 1183 ? -53.354 -4.250 -30.096 1.00 69.45 1183 ILE A CA 1
ATOM 8813 C C . ILE A 1 1183 ? -52.688 -3.463 -31.210 1.00 69.29 1183 ILE A C 1
ATOM 8814 O O . ILE A 1 1183 ? -53.286 -3.215 -32.249 1.00 68.81 1183 ILE A O 1
ATOM 8819 N N . ARG A 1 1184 ? -51.445 -3.071 -30.982 1.00 70.20 1184 ARG A N 1
ATOM 8820 C CA . ARG A 1 1184 ? -50.763 -2.176 -31.895 1.00 70.98 1184 ARG A CA 1
ATOM 8821 C C . ARG A 1 1184 ? -49.263 -2.325 -31.786 1.00 70.33 1184 ARG A C 1
ATOM 8822 O O . ARG A 1 1184 ? -48.735 -2.531 -30.696 1.00 71.17 1184 ARG A O 1
ATOM 8830 N N . THR A 1 1185 ? -48.591 -2.199 -32.924 1.00 69.11 1185 THR A N 1
ATOM 8831 C CA . THR A 1 1185 ? -47.145 -2.202 -32.968 1.00 68.79 1185 THR A CA 1
ATOM 8832 C C . THR A 1 1185 ? -46.658 -1.110 -33.917 1.00 69.30 1185 THR A C 1
ATOM 8833 O O . THR A 1 1185 ? -47.251 -0.891 -34.972 1.00 69.34 1185 THR A O 1
ATOM 8837 N N . ASP A 1 1186 ? -45.592 -0.420 -33.510 1.00 70.29 1186 ASP A N 1
ATOM 8838 C CA . ASP A 1 1186 ? -44.974 0.654 -34.287 1.00 71.33 1186 ASP A CA 1
ATOM 8839 C C . ASP A 1 1186 ? -43.496 0.323 -34.443 1.00 70.40 1186 ASP A C 1
ATOM 8840 O O . ASP A 1 1186 ? -42.835 0.016 -33.458 1.00 71.14 1186 ASP A O 1
ATOM 8845 N N . ILE A 1 1187 ? -42.989 0.358 -35.673 1.00 68.99 1187 ILE A N 1
ATOM 8846 C CA . ILE A 1 1187 ? -41.599 0.000 -35.965 1.00 68.05 1187 ILE A CA 1
ATOM 8847 C C . ILE A 1 1187 ? -40.944 1.057 -36.845 1.00 67.97 1187 ILE A C 1
ATOM 8848 O O . ILE A 1 1187 ? -41.435 1.345 -37.935 1.00 66.23 1187 ILE A O 1
ATOM 8853 N N . VAL A 1 1188 ? -39.827 1.613 -36.380 1.00 69.15 1188 VAL A N 1
ATOM 8854 C CA . VAL A 1 1188 ? -38.978 2.467 -37.219 1.00 70.52 1188 VAL A CA 1
ATOM 8855 C C . VAL A 1 1188 ? -37.646 1.756 -37.439 1.00 71.44 1188 VAL A C 1
ATOM 8856 O O . VAL A 1 1188 ? -37.118 1.132 -36.518 1.00 71.28 1188 VAL A O 1
ATOM 8860 N N . MET A 1 1189 ? -37.105 1.872 -38.649 1.00 73.11 1189 MET A N 1
ATOM 8861 C CA . MET A 1 1189 ? -35.981 1.040 -39.073 1.00 75.31 1189 MET A CA 1
ATOM 8862 C C . MET A 1 1189 ? -35.035 1.758 -40.042 1.00 75.89 1189 MET A C 1
ATOM 8863 O O . MET A 1 1189 ? -35.460 2.224 -41.100 1.00 75.92 1189 MET A O 1
ATOM 8868 N N . ASP A 1 1190 ? -33.755 1.817 -39.667 1.00 75.78 1190 ASP A N 1
ATOM 8869 C CA . ASP A 1 1190 ? -32.686 2.372 -40.499 1.00 75.44 1190 ASP A CA 1
ATOM 8870 C C . ASP A 1 1190 ? -32.183 1.300 -41.455 1.00 73.85 1190 ASP A C 1
ATOM 8871 O O . ASP A 1 1190 ? -31.499 0.368 -41.035 1.00 73.98 1190 ASP A O 1
ATOM 8876 N N . VAL A 1 1191 ? -32.496 1.456 -42.739 1.00 73.75 1191 VAL A N 1
ATOM 8877 C CA . VAL A 1 1191 ? -32.092 0.492 -43.782 1.00 72.85 1191 VAL A CA 1
ATOM 8878 C C . VAL A 1 1191 ? -31.052 1.049 -44.762 1.00 71.88 1191 VAL A C 1
ATOM 8879 O O . VAL A 1 1191 ? -30.767 0.402 -45.776 1.00 72.11 1191 VAL A O 1
ATOM 8883 N N . GLY A 1 1192 ? -30.482 2.220 -44.462 1.00 70.84 1192 GLY A N 1
ATOM 8884 C CA . GLY A 1 1192 ? -29.696 2.971 -45.437 1.00 70.69 1192 GLY A CA 1
ATOM 8885 C C . GLY A 1 1192 ? -30.593 3.373 -46.594 1.00 70.72 1192 GLY A C 1
ATOM 8886 O O . GLY A 1 1192 ? -31.745 3.766 -46.378 1.00 70.85 1192 GLY A O 1
ATOM 8887 N N . CYS A 1 1193 ? -30.069 3.264 -47.814 1.00 70.96 1193 CYS A N 1
ATOM 8888 C CA . CYS A 1 1193 ? -30.885 3.362 -49.030 1.00 71.19 1193 CYS A CA 1
ATOM 8889 C C . CYS A 1 1193 ? -31.353 1.981 -49.463 1.00 69.23 1193 CYS A C 1
ATOM 8890 O O . CYS A 1 1193 ? -30.578 1.178 -49.987 1.00 68.86 1193 CYS A O 1
ATOM 8893 N N . SER A 1 1194 ? -32.631 1.713 -49.237 1.00 68.03 1194 SER A N 1
ATOM 8894 C CA . SER A 1 1194 ? -33.250 0.470 -49.664 1.00 66.20 1194 SER A CA 1
ATOM 8895 C C . SER A 1 1194 ? -33.122 0.270 -51.180 1.00 65.20 1194 SER A C 1
ATOM 8896 O O . SER A 1 1194 ? -33.479 1.160 -51.951 1.00 64.90 1194 SER A O 1
ATOM 8899 N N . ILE A 1 1195 ? -32.588 -0.884 -51.594 1.00 64.09 1195 ILE A N 1
ATOM 8900 C CA . ILE A 1 1195 ? -32.561 -1.272 -53.021 1.00 63.26 1195 ILE A CA 1
ATOM 8901 C C . ILE A 1 1195 ? -33.975 -1.611 -53.516 1.00 62.19 1195 ILE A C 1
ATOM 8902 O O . ILE A 1 1195 ? -34.275 -1.434 -54.700 1.00 62.90 1195 ILE A O 1
ATOM 8907 N N . ASN A 1 1196 ? -34.832 -2.086 -52.612 1.00 60.67 1196 ASN A N 1
ATOM 8908 C CA . ASN A 1 1196 ? -36.218 -2.406 -52.929 1.00 59.52 1196 ASN A CA 1
ATOM 8909 C C . ASN A 1 1196 ? -37.063 -2.337 -51.657 1.00 59.14 1196 ASN A C 1
ATOM 8910 O O . ASN A 1 1196 ? -37.028 -3.261 -50.851 1.00 58.62 1196 ASN A O 1
ATOM 8915 N N . PRO A 1 1197 ? -37.812 -1.237 -51.460 1.00 59.68 1197 PRO A N 1
ATOM 8916 C CA . PRO A 1 1197 ? -38.528 -1.087 -50.191 1.00 59.30 1197 PRO A CA 1
ATOM 8917 C C . PRO A 1 1197 ? -39.703 -2.026 -49.981 1.00 58.77 1197 PRO A C 1
ATOM 8918 O O . PRO A 1 1197 ? -40.066 -2.269 -48.836 1.00 59.69 1197 PRO A O 1
ATOM 8922 N N . ALA A 1 1198 ? -40.294 -2.545 -51.054 1.00 58.96 1198 ALA A N 1
ATOM 8923 C CA . ALA A 1 1198 ? -41.332 -3.571 -50.933 1.00 58.74 1198 ALA A CA 1
ATOM 8924 C C . ALA A 1 1198 ? -40.750 -4.808 -50.277 1.00 58.76 1198 ALA A C 1
ATOM 8925 O O . ALA A 1 1198 ? -41.296 -5.307 -49.281 1.00 59.37 1198 ALA A O 1
ATOM 8927 N N . ILE A 1 1199 ? -39.635 -5.280 -50.841 1.00 58.50 1199 ILE A N 1
ATOM 8928 C CA . ILE A 1 1199 ? -38.907 -6.447 -50.332 1.00 57.93 1199 ILE A CA 1
ATOM 8929 C C . ILE A 1 1199 ? -38.338 -6.199 -48.937 1.00 58.68 1199 ILE A C 1
ATOM 8930 O O . ILE A 1 1199 ? -38.430 -7.065 -48.072 1.00 59.36 1199 ILE A O 1
ATOM 8935 N N . ASP A 1 1200 ? -37.767 -5.024 -48.710 1.00 59.62 1200 ASP A N 1
ATOM 8936 C CA . ASP A 1 1200 ? -37.208 -4.708 -47.394 1.00 60.39 1200 ASP A CA 1
ATOM 8937 C C . ASP A 1 1200 ? -38.292 -4.560 -46.300 1.00 59.69 1200 ASP A C 1
ATOM 8938 O O . ASP A 1 1200 ? -38.129 -5.108 -45.212 1.00 60.03 1200 ASP A O 1
ATOM 8943 N N . ILE A 1 1201 ? -39.414 -3.907 -46.594 1.00 58.61 1201 ILE A N 1
ATOM 8944 C CA . ILE A 1 1201 ? -40.551 -3.881 -45.646 1.00 58.74 1201 ILE A CA 1
ATOM 8945 C C . ILE A 1 1201 ? -41.132 -5.292 -45.410 1.00 57.40 1201 ILE A C 1
ATOM 8946 O O . ILE A 1 1201 ? -41.498 -5.638 -44.280 1.00 56.61 1201 ILE A O 1
ATOM 8951 N N . GLY A 1 1202 ? -41.190 -6.108 -46.462 1.00 55.71 1202 GLY A N 1
ATOM 8952 C CA . GLY A 1 1202 ? -41.565 -7.517 -46.322 1.00 54.30 1202 GLY A CA 1
ATOM 8953 C C . GLY A 1 1202 ? -40.708 -8.290 -45.329 1.00 54.46 1202 GLY A C 1
ATOM 8954 O O . GLY A 1 1202 ? -41.213 -9.122 -44.571 1.00 54.06 1202 GLY A O 1
ATOM 8955 N N . GLN A 1 1203 ? -39.409 -8.007 -45.332 1.00 55.10 1203 GLN A N 1
ATOM 8956 C CA . GLN A 1 1203 ? -38.452 -8.658 -44.430 1.00 55.65 1203 GLN A CA 1
ATOM 8957 C C . GLN A 1 1203 ? -38.593 -8.201 -42.984 1.00 56.26 1203 GLN A C 1
ATOM 8958 O O . GLN A 1 1203 ? -38.429 -9.003 -42.073 1.00 55.50 1203 GLN A O 1
ATOM 8964 N N . ILE A 1 1204 ? -38.900 -6.919 -42.779 1.00 57.15 1204 ILE A N 1
ATOM 8965 C CA . ILE A 1 1204 ? -39.127 -6.375 -41.438 1.00 58.95 1204 ILE A CA 1
ATOM 8966 C C . ILE A 1 1204 ? -40.349 -7.039 -40.764 1.00 59.48 1204 ILE A C 1
ATOM 8967 O O . ILE A 1 1204 ? -40.242 -7.543 -39.637 1.00 59.33 1204 ILE A O 1
ATOM 8972 N N . GLU A 1 1205 ? -41.481 -7.052 -41.470 1.00 59.61 1205 GLU A N 1
ATOM 8973 C CA . GLU A 1 1205 ? -42.728 -7.665 -40.982 1.00 60.10 1205 GLU A CA 1
ATOM 8974 C C . GLU A 1 1205 ? -42.571 -9.143 -40.685 1.00 58.62 1205 GLU A C 1
ATOM 8975 O O . GLU A 1 1205 ? -42.971 -9.615 -39.615 1.00 59.77 1205 GLU A O 1
ATOM 8981 N N . GLY A 1 1206 ? -42.013 -9.866 -41.656 1.00 54.62 1206 GLY A N 1
ATOM 8982 C CA . GLY A 1 1206 ? -41.733 -11.276 -41.511 1.00 52.46 1206 GLY A CA 1
ATOM 8983 C C . GLY A 1 1206 ? -40.852 -11.619 -40.337 1.00 52.40 1206 GLY A C 1
ATOM 8984 O O . GLY A 1 1206 ? -41.190 -12.479 -39.542 1.00 52.96 1206 GLY A O 1
ATOM 8985 N N . ALA A 1 1207 ? -39.718 -10.944 -40.222 1.00 52.97 1207 ALA A N 1
ATOM 8986 C CA . ALA A 1 1207 ? -38.842 -11.133 -39.061 1.00 53.30 1207 ALA A CA 1
ATOM 8987 C C . ALA A 1 1207 ? -39.557 -10.806 -37.737 1.00 54.22 1207 ALA A C 1
ATOM 8988 O O . ALA A 1 1207 ? -39.429 -11.558 -36.766 1.00 53.31 1207 ALA A O 1
ATOM 8990 N N . PHE A 1 1208 ? -40.319 -9.707 -37.716 1.00 54.64 1208 PHE A N 1
ATOM 8991 C CA . PHE A 1 1208 ? -41.034 -9.278 -36.511 1.00 56.10 1208 PHE A CA 1
ATOM 8992 C C . PHE A 1 1208 ? -42.004 -10.341 -36.019 1.00 55.37 1208 PHE A C 1
ATOM 8993 O O . PHE A 1 1208 ? -41.964 -10.711 -34.848 1.00 54.72 1208 PHE A O 1
ATOM 9001 N N . ILE A 1 1209 ? -42.859 -10.835 -36.918 1.00 55.25 1209 ILE A N 1
ATOM 9002 C CA . ILE A 1 1209 ? -43.840 -11.888 -36.583 1.00 54.71 1209 ILE A CA 1
ATOM 9003 C C . ILE A 1 1209 ? -43.148 -13.182 -36.158 1.00 55.31 1209 ILE A C 1
ATOM 9004 O O . ILE A 1 1209 ? -43.628 -13.881 -35.264 1.00 56.36 1209 ILE A O 1
ATOM 9009 N N . GLN A 1 1210 ? -42.005 -13.477 -36.767 1.00 55.85 1210 GLN A N 1
ATOM 9010 C CA . GLN A 1 1210 ? -41.232 -14.670 -36.417 1.00 57.72 1210 GLN A CA 1
ATOM 9011 C C . GLN A 1 1210 ? -40.686 -14.549 -35.005 1.00 58.70 1210 GLN A C 1
ATOM 9012 O O . GLN A 1 1210 ? -40.745 -15.499 -34.225 1.00 59.85 1210 GLN A O 1
ATOM 9018 N N . GLY A 1 1211 ? -40.166 -13.371 -34.682 1.00 59.34 1211 GLY A N 1
ATOM 9019 C CA . GLY A 1 1211 ? -39.769 -13.051 -33.322 1.00 60.77 1211 GLY A CA 1
ATOM 9020 C C . GLY A 1 1211 ? -40.933 -12.997 -32.357 1.00 62.01 1211 GLY A C 1
ATOM 9021 O O . GLY A 1 1211 ? -40.829 -13.472 -31.232 1.00 62.83 1211 GLY A O 1
ATOM 9022 N N . MET A 1 1212 ? -42.049 -12.423 -32.794 1.00 62.01 1212 MET A N 1
ATOM 9023 C CA . MET A 1 1212 ? -43.247 -12.396 -31.973 1.00 64.02 1212 MET A CA 1
ATOM 9024 C C . MET A 1 1212 ? -43.628 -13.808 -31.544 1.00 63.14 1212 MET A C 1
ATOM 9025 O O . MET A 1 1212 ? -43.867 -14.047 -30.364 1.00 64.78 1212 MET A O 1
ATOM 9030 N N . GLY A 1 1213 ? -43.662 -14.735 -32.499 1.00 60.82 1213 GLY A N 1
ATOM 9031 C CA . GLY A 1 1213 ? -43.926 -16.155 -32.207 1.00 59.97 1213 GLY A CA 1
ATOM 9032 C C . GLY A 1 1213 ? -42.923 -16.817 -31.264 1.00 59.12 1213 GLY A C 1
ATOM 9033 O O . GLY A 1 1213 ? -43.325 -17.520 -30.336 1.00 59.20 1213 GLY A O 1
ATOM 9034 N N . LEU A 1 1214 ? -41.627 -16.589 -31.503 1.00 57.41 1214 LEU A N 1
ATOM 9035 C CA . LEU A 1 1214 ? -40.551 -17.090 -30.630 1.00 57.89 1214 LEU A CA 1
ATOM 9036 C C . LEU A 1 1214 ? -40.770 -16.731 -29.165 1.00 59.16 1214 LEU A C 1
ATOM 9037 O O . LEU A 1 1214 ? -40.518 -17.543 -28.277 1.00 59.60 1214 LEU A O 1
ATOM 9042 N N . TYR A 1 1215 ? -41.215 -15.500 -28.932 1.00 59.73 1215 TYR A N 1
ATOM 9043 C CA . TYR A 1 1215 ? -41.328 -14.958 -27.592 1.00 60.77 1215 TYR A CA 1
ATOM 9044 C C . TYR A 1 1215 ? -42.705 -15.164 -26.956 1.00 62.11 1215 TYR A C 1
ATOM 9045 O O . TYR A 1 1215 ? -42.811 -15.070 -25.736 1.00 63.07 1215 TYR A O 1
ATOM 9054 N N . THR A 1 1216 ? -43.746 -15.454 -27.745 1.00 62.45 1216 THR A N 1
ATOM 9055 C CA . THR A 1 1216 ? -45.101 -15.654 -27.189 1.00 64.51 1216 THR A CA 1
ATOM 9056 C C . THR A 1 1216 ? -45.674 -17.066 -27.357 1.00 64.33 1216 THR A C 1
ATOM 9057 O O . THR A 1 1216 ? -45.851 -17.778 -26.361 1.00 65.98 1216 THR A O 1
ATOM 9061 N N . ILE A 1 1217 ? -45.977 -17.477 -28.584 1.00 63.77 1217 ILE A N 1
ATOM 9062 C CA . ILE A 1 1217 ? -46.760 -18.708 -28.769 1.00 64.70 1217 ILE A CA 1
ATOM 9063 C C . ILE A 1 1217 ? -45.994 -19.958 -29.185 1.00 62.92 1217 ILE A C 1
ATOM 9064 O O . ILE A 1 1217 ? -46.519 -21.044 -29.012 1.00 62.48 1217 ILE A O 1
ATOM 9069 N N . GLU A 1 1218 ? -44.774 -19.821 -29.704 1.00 62.95 1218 GLU A N 1
ATOM 9070 C CA . GLU A 1 1218 ? -44.015 -20.986 -30.197 1.00 63.15 1218 GLU A CA 1
ATOM 9071 C C . GLU A 1 1218 ? -43.331 -21.716 -29.048 1.00 65.33 1218 GLU A C 1
ATOM 9072 O O . GLU A 1 1218 ? -42.526 -21.128 -28.350 1.00 68.32 1218 GLU A O 1
ATOM 9078 N N . GLU A 1 1219 ? -43.652 -22.999 -28.872 1.00 67.25 1219 GLU A N 1
ATOM 9079 C CA . GLU A 1 1219 ? -43.245 -23.773 -27.694 1.00 69.86 1219 GLU A CA 1
ATOM 9080 C C . GLU A 1 1219 ? -43.109 -25.269 -28.022 1.00 69.82 1219 GLU A C 1
ATOM 9081 O O . GLU A 1 1219 ? -44.030 -25.869 -28.579 1.00 69.48 1219 GLU A O 1
ATOM 9087 N N . LEU A 1 1220 ? -41.975 -25.859 -27.649 1.00 70.24 1220 LEU A N 1
ATOM 9088 C CA . LEU A 1 1220 ? -41.674 -27.261 -27.929 1.00 71.11 1220 LEU A CA 1
ATOM 9089 C C . LEU A 1 1220 ? -41.768 -28.076 -26.661 1.00 73.48 1220 LEU A C 1
ATOM 9090 O O . LEU A 1 1220 ? -41.019 -27.830 -25.720 1.00 76.73 1220 LEU A O 1
ATOM 9095 N N . ASN A 1 1221 ? -42.664 -29.058 -26.638 1.00 73.70 1221 ASN A N 1
ATOM 9096 C CA . ASN A 1 1221 ? -42.883 -29.870 -25.443 1.00 74.73 1221 ASN A CA 1
ATOM 9097 C C . ASN A 1 1221 ? -42.184 -31.220 -25.551 1.00 73.45 1221 ASN A C 1
ATOM 9098 O O . ASN A 1 1221 ? -42.535 -32.036 -26.407 1.00 72.34 1221 ASN A O 1
ATOM 9103 N N . TYR A 1 1222 ? -41.207 -31.437 -24.670 1.00 72.92 1222 TYR A N 1
ATOM 9104 C CA . TYR A 1 1222 ? -40.472 -32.691 -24.574 1.00 72.61 1222 TYR A CA 1
ATOM 9105 C C . TYR A 1 1222 ? -40.840 -33.454 -23.305 1.00 73.09 1222 TYR A C 1
ATOM 9106 O O . TYR A 1 1222 ? -41.041 -32.850 -22.255 1.00 74.24 1222 TYR A O 1
ATOM 9115 N N . SER A 1 1223 ? -40.900 -34.779 -23.398 1.00 73.05 1223 SER A N 1
ATOM 9116 C CA . SER A 1 1223 ? -41.169 -35.623 -22.233 1.00 75.53 1223 SER A CA 1
ATOM 9117 C C . SER A 1 1223 ? -39.895 -35.773 -21.395 1.00 77.70 1223 SER A C 1
ATOM 9118 O O . SER A 1 1223 ? -38.799 -35.536 -21.905 1.00 76.85 1223 SER A O 1
ATOM 9121 N N . PRO A 1 1224 ? -40.028 -36.180 -20.114 1.00 80.64 1224 PRO A N 1
ATOM 9122 C CA . PRO A 1 1224 ? -38.894 -36.591 -19.270 1.00 82.10 1224 PRO A CA 1
ATOM 9123 C C . PRO A 1 1224 ? -37.967 -37.650 -19.867 1.00 82.85 1224 PRO A C 1
ATOM 9124 O O . PRO A 1 1224 ? -36.829 -37.772 -19.411 1.00 84.52 1224 PRO A O 1
ATOM 9128 N N . GLN A 1 1225 ? -38.468 -38.429 -20.833 1.00 82.56 1225 GLN A N 1
ATOM 9129 C CA . GLN A 1 1225 ? -37.645 -39.337 -21.654 1.00 81.71 1225 GLN A CA 1
ATOM 9130 C C . GLN A 1 1225 ? -37.052 -38.703 -22.936 1.00 79.29 1225 GLN A C 1
ATOM 9131 O O . GLN A 1 1225 ? -36.351 -39.383 -23.680 1.00 80.32 1225 GLN A O 1
ATOM 9137 N N . GLY A 1 1226 ? -37.314 -37.418 -23.186 1.00 77.20 1226 GLY A N 1
ATOM 9138 C CA . GLY A 1 1226 ? -36.777 -36.708 -24.347 1.00 74.99 1226 GLY A CA 1
ATOM 9139 C C . GLY A 1 1226 ? -37.550 -36.872 -25.647 1.00 74.02 1226 GLY A C 1
ATOM 9140 O O . GLY A 1 1226 ? -37.040 -36.535 -26.713 1.00 72.54 1226 GLY A O 1
ATOM 9141 N N . ILE A 1 1227 ? -38.778 -37.383 -25.572 1.00 74.81 1227 ILE A N 1
ATOM 9142 C CA . ILE A 1 1227 ? -39.620 -37.573 -26.757 1.00 73.71 1227 ILE A CA 1
ATOM 9143 C C . ILE A 1 1227 ? -40.308 -36.242 -27.011 1.00 73.33 1227 ILE A C 1
ATOM 9144 O O . ILE A 1 1227 ? -40.800 -35.629 -26.083 1.00 74.86 1227 ILE A O 1
ATOM 9149 N N . LEU A 1 1228 ? -40.329 -35.797 -28.261 1.00 73.49 1228 LEU A N 1
ATOM 9150 C CA . LEU A 1 1228 ? -41.051 -34.580 -28.630 1.00 73.26 1228 LEU A CA 1
ATOM 9151 C C . LEU A 1 1228 ? -42.541 -34.885 -28.723 1.00 75.46 1228 LEU A C 1
ATOM 9152 O O . LEU A 1 1228 ? -42.932 -35.907 -29.289 1.00 76.22 1228 LEU A O 1
ATOM 9157 N N . HIS A 1 1229 ? -43.365 -33.996 -28.168 1.00 78.07 1229 HIS A N 1
ATOM 9158 C CA . HIS A 1 1229 ? -44.821 -34.137 -28.225 1.00 78.52 1229 HIS A CA 1
ATOM 9159 C C . HIS A 1 1229 ? -45.386 -33.260 -29.316 1.00 78.36 1229 HIS A C 1
ATOM 9160 O O . HIS A 1 1229 ? -45.029 -32.092 -29.437 1.00 78.66 1229 HIS A O 1
ATOM 9167 N N . THR A 1 1230 ? -46.283 -33.848 -30.094 1.00 80.73 1230 THR A N 1
ATOM 9168 C CA . THR A 1 1230 ? -46.631 -33.343 -31.412 1.00 82.78 1230 THR A CA 1
ATOM 9169 C C . THR A 1 1230 ? -48.142 -33.529 -31.716 1.00 83.88 1230 THR A C 1
ATOM 9170 O O . THR A 1 1230 ? -48.562 -33.504 -32.877 1.00 85.04 1230 THR A O 1
ATOM 9174 N N . ARG A 1 1231 ? -48.956 -33.661 -30.670 1.00 84.99 1231 ARG A N 1
ATOM 9175 C CA . ARG A 1 1231 ? -50.321 -34.167 -30.800 1.00 86.45 1231 ARG A CA 1
ATOM 9176 C C . ARG A 1 1231 ? -51.232 -33.521 -29.760 1.00 84.98 1231 ARG A C 1
ATOM 9177 O O . ARG A 1 1231 ? -50.824 -33.331 -28.614 1.00 84.40 1231 ARG A O 1
ATOM 9185 N N . GLY A 1 1232 ? -52.459 -33.187 -30.162 1.00 83.93 1232 GLY A N 1
ATOM 9186 C CA . GLY A 1 1232 ? -53.418 -32.518 -29.278 1.00 83.14 1232 GLY A CA 1
ATOM 9187 C C . GLY A 1 1232 ? -53.036 -31.059 -29.061 1.00 82.64 1232 GLY A C 1
ATOM 9188 O O . GLY A 1 1232 ? -52.613 -30.392 -30.005 1.00 81.77 1232 GLY A O 1
ATOM 9189 N N . PRO A 1 1233 ? -53.192 -30.542 -27.825 1.00 83.18 1233 PRO A N 1
ATOM 9190 C CA . PRO A 1 1233 ? -52.672 -29.198 -27.520 1.00 82.13 1233 PRO A CA 1
ATOM 9191 C C . PRO A 1 1233 ? -51.136 -29.050 -27.494 1.00 80.84 1233 PRO A C 1
ATOM 9192 O O . PRO A 1 1233 ? -50.650 -27.917 -27.448 1.00 79.54 1233 PRO A O 1
ATOM 9196 N N . ASP A 1 1234 ? -50.386 -30.160 -27.504 1.00 79.22 1234 ASP A N 1
ATOM 9197 C CA . ASP A 1 1234 ? -48.922 -30.104 -27.663 1.00 77.83 1234 ASP A CA 1
ATOM 9198 C C . ASP A 1 1234 ? -48.484 -29.705 -29.092 1.00 73.99 1234 ASP A C 1
ATOM 9199 O O . ASP A 1 1234 ? -47.305 -29.424 -29.312 1.00 72.46 1234 ASP A O 1
ATOM 9204 N N . GLN A 1 1235 ? -49.409 -29.705 -30.057 1.00 71.25 1235 GLN A N 1
ATOM 9205 C CA . GLN A 1 1235 ? -49.132 -29.209 -31.411 1.00 69.26 1235 GLN A CA 1
ATOM 9206 C C . GLN A 1 1235 ? -48.428 -27.853 -31.423 1.00 66.70 1235 GLN A C 1
ATOM 9207 O O . GLN A 1 1235 ? -48.775 -26.954 -30.664 1.00 66.43 1235 GLN A O 1
ATOM 9213 N N . TYR A 1 1236 ? -47.444 -27.734 -32.309 1.00 63.85 1236 TYR A N 1
ATOM 9214 C CA . TYR A 1 1236 ? -46.624 -26.545 -32.449 1.00 61.86 1236 TYR A CA 1
ATOM 9215 C C . TYR A 1 1236 ? -47.364 -25.555 -33.327 1.00 61.21 1236 TYR A C 1
ATOM 9216 O O . TYR A 1 1236 ? -47.847 -25.910 -34.406 1.00 62.05 1236 TYR A O 1
ATOM 9225 N N . LYS A 1 1237 ? -47.435 -24.316 -32.865 1.00 61.65 1237 LYS A N 1
ATOM 9226 C CA . LYS A 1 1237 ? -48.241 -23.286 -33.493 1.00 61.76 1237 LYS A CA 1
ATOM 9227 C C . LYS A 1 1237 ? -47.362 -22.104 -33.850 1.00 60.80 1237 LYS A C 1
ATOM 9228 O O . LYS A 1 1237 ? -46.784 -21.480 -32.965 1.00 61.06 1237 LYS A O 1
ATOM 9234 N N . ILE A 1 1238 ? -47.244 -21.822 -35.145 1.00 59.01 1238 ILE A N 1
ATOM 9235 C CA . ILE A 1 1238 ? -46.635 -20.574 -35.612 1.00 58.85 1238 ILE A CA 1
ATOM 9236 C C . ILE A 1 1238 ? -47.722 -19.496 -35.677 1.00 59.14 1238 ILE A C 1
ATOM 9237 O O . ILE A 1 1238 ? -48.896 -19.822 -35.647 1.00 59.61 1238 ILE A O 1
ATOM 9242 N N . PRO A 1 1239 ? -47.341 -18.208 -35.741 1.00 58.92 1239 PRO A N 1
ATOM 9243 C CA . PRO A 1 1239 ? -48.346 -17.144 -35.823 1.00 59.39 1239 PRO A CA 1
ATOM 9244 C C . PRO A 1 1239 ? -49.309 -17.256 -37.005 1.00 59.41 1239 PRO A C 1
ATOM 9245 O O . PRO A 1 1239 ? -48.877 -17.511 -38.128 1.00 60.16 1239 PRO A O 1
ATOM 9249 N N . ALA A 1 1240 ? -50.599 -17.076 -36.738 1.00 61.08 1240 ALA A N 1
ATOM 9250 C CA . ALA A 1 1240 ? -51.632 -17.003 -37.784 1.00 61.23 1240 ALA A CA 1
ATOM 9251 C C . ALA A 1 1240 ? -52.116 -15.547 -37.936 1.00 62.55 1240 ALA A C 1
ATOM 9252 O O . ALA A 1 1240 ? -51.553 -14.638 -37.313 1.00 61.78 1240 ALA A O 1
ATOM 9254 N N . ILE A 1 1241 ? -53.140 -15.324 -38.763 1.00 63.86 1241 ILE A N 1
ATOM 9255 C CA . ILE A 1 1241 ? -53.719 -13.976 -38.941 1.00 66.17 1241 ILE A CA 1
ATOM 9256 C C . ILE A 1 1241 ? -54.252 -13.400 -37.628 1.00 66.82 1241 ILE A C 1
ATOM 9257 O O . ILE A 1 1241 ? -54.109 -12.209 -37.369 1.00 66.76 1241 ILE A O 1
ATOM 9262 N N . CYS A 1 1242 ? -54.845 -14.256 -36.800 1.00 68.45 1242 CYS A N 1
ATOM 9263 C CA . CYS A 1 1242 ? -55.409 -13.849 -35.510 1.00 69.65 1242 CYS A CA 1
ATOM 9264 C C . CYS A 1 1242 ? -54.383 -13.346 -34.495 1.00 69.05 1242 CYS A C 1
ATOM 9265 O O . CYS A 1 1242 ? -54.769 -12.737 -33.512 1.00 71.48 1242 CYS A O 1
ATOM 9268 N N . ASP A 1 1243 ? -53.101 -13.626 -34.722 1.00 68.57 1243 ASP A N 1
ATOM 9269 C CA . ASP A 1 1243 ? -51.994 -13.166 -33.872 1.00 69.76 1243 ASP A CA 1
ATOM 9270 C C . ASP A 1 1243 ? -51.335 -11.857 -34.349 1.00 69.65 1243 ASP A C 1
ATOM 9271 O O . ASP A 1 1243 ? -50.488 -11.292 -33.652 1.00 68.74 1243 ASP A O 1
ATOM 9276 N N . MET A 1 1244 ? -51.735 -11.372 -35.519 1.00 69.69 1244 MET A N 1
ATOM 9277 C CA . MET A 1 1244 ? -51.095 -10.227 -36.146 1.00 71.68 1244 MET A CA 1
ATOM 9278 C C . MET A 1 1244 ? -51.672 -8.946 -35.529 1.00 71.55 1244 MET A C 1
ATOM 9279 O O . MET A 1 1244 ? -52.890 -8.809 -35.449 1.00 72.96 1244 MET A O 1
ATOM 9284 N N . PRO A 1 1245 ? -50.818 -8.002 -35.088 1.00 69.85 1245 PRO A N 1
ATOM 9285 C CA . PRO A 1 1245 ? -51.355 -6.873 -34.319 1.00 70.35 1245 PRO A CA 1
ATOM 9286 C C . PRO A 1 1245 ? -52.396 -6.039 -35.064 1.00 70.57 1245 PRO A C 1
ATOM 9287 O O . PRO A 1 1245 ? -52.171 -5.690 -36.213 1.00 69.59 1245 PRO A O 1
ATOM 9291 N N . THR A 1 1246 ? -53.512 -5.731 -34.394 1.00 72.29 1246 THR A N 1
ATOM 9292 C CA . THR A 1 1246 ? -54.643 -5.001 -34.985 1.00 74.96 1246 THR A CA 1
ATOM 9293 C C . THR A 1 1246 ? -54.169 -3.799 -35.792 1.00 76.76 1246 THR A C 1
ATOM 9294 O O . THR A 1 1246 ? -54.614 -3.594 -36.913 1.00 77.29 1246 THR A O 1
ATOM 9298 N N . GLU A 1 1247 ? -53.259 -3.019 -35.218 1.00 79.31 1247 GLU A N 1
ATOM 9299 C CA . GLU A 1 1247 ? -52.650 -1.886 -35.907 1.00 80.63 1247 GLU A CA 1
ATOM 9300 C C . GLU A 1 1247 ? -51.158 -2.152 -36.103 1.00 78.32 1247 GLU A C 1
ATOM 9301 O O . GLU A 1 1247 ? -50.515 -2.785 -35.268 1.00 78.36 1247 GLU A O 1
ATOM 9307 N N . LEU A 1 1248 ? -50.607 -1.667 -37.205 1.00 75.99 1248 LEU A N 1
ATOM 9308 C CA . LEU A 1 1248 ? -49.213 -1.921 -37.513 1.00 74.99 1248 LEU A CA 1
ATOM 9309 C C . LEU A 1 1248 ? -48.635 -0.806 -38.369 1.00 74.44 1248 LEU A C 1
ATOM 9310 O O . LEU A 1 1248 ? -49.008 -0.660 -39.519 1.00 73.59 1248 LEU A O 1
ATOM 9315 N N . HIS A 1 1249 ? -47.708 -0.035 -37.808 1.00 74.93 1249 HIS A N 1
ATOM 9316 C CA . HIS A 1 1249 ? -47.068 1.072 -38.526 1.00 74.95 1249 HIS A CA 1
ATOM 9317 C C . HIS A 1 1249 ? -45.590 0.789 -38.713 1.00 71.46 1249 HIS A C 1
ATOM 9318 O O . HIS A 1 1249 ? -44.929 0.370 -37.764 1.00 69.97 1249 HIS A O 1
ATOM 9325 N N . ILE A 1 1250 ? -45.087 0.990 -39.936 1.00 68.87 1250 ILE A N 1
ATOM 9326 C CA . ILE A 1 1250 ? -43.676 0.733 -40.251 1.00 68.01 1250 ILE A CA 1
ATOM 9327 C C . ILE A 1 1250 ? -43.058 1.879 -41.040 1.00 68.16 1250 ILE A C 1
ATOM 9328 O O . ILE A 1 1250 ? -43.479 2.166 -42.160 1.00 66.85 1250 ILE A O 1
ATOM 9333 N N . ALA A 1 1251 ? -42.034 2.492 -40.444 1.00 69.18 1251 ALA A N 1
ATOM 9334 C CA . ALA A 1 1251 ? -41.334 3.630 -41.019 1.00 70.10 1251 ALA A CA 1
ATOM 9335 C C . ALA A 1 1251 ? -39.896 3.239 -41.360 1.00 71.47 1251 ALA A C 1
ATOM 9336 O O . ALA A 1 1251 ? -39.245 2.512 -40.592 1.00 71.37 1251 ALA A O 1
ATOM 9338 N N . LEU A 1 1252 ? -39.419 3.708 -42.519 1.00 72.02 1252 LEU A N 1
ATOM 9339 C CA . LEU A 1 1252 ? -38.011 3.622 -42.895 1.00 71.65 1252 LEU A CA 1
ATOM 9340 C C . LEU A 1 1252 ? -37.343 4.982 -42.694 1.00 75.54 1252 LEU A C 1
ATOM 9341 O O . LEU A 1 1252 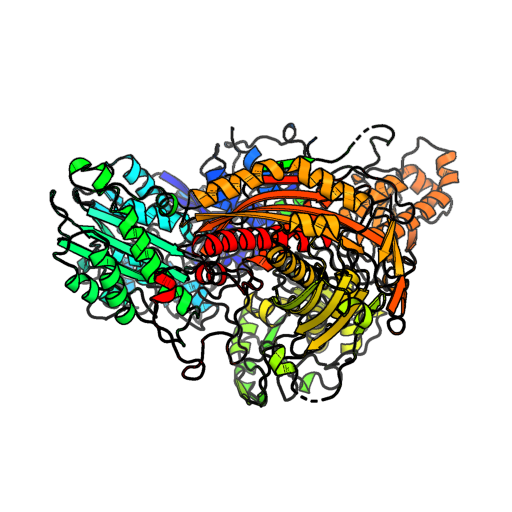? -37.630 5.948 -43.413 1.00 76.97 1252 LEU A O 1
ATOM 9346 N N . LEU A 1 1253 ? -36.454 5.045 -41.708 1.00 78.47 1253 LEU A N 1
ATOM 9347 C CA . LEU A 1 1253 ? -35.675 6.253 -41.392 1.00 82.04 1253 LEU A CA 1
ATOM 9348 C C . LEU A 1 1253 ? -35.024 6.809 -42.666 1.00 82.66 1253 LEU A C 1
ATOM 9349 O O . LEU A 1 1253 ? -34.515 6.033 -43.456 1.00 82.57 1253 LEU A O 1
ATOM 9354 N N . PRO A 1 1254 ? -35.070 8.139 -42.894 1.00 86.61 1254 PRO A N 1
ATOM 9355 C CA . PRO A 1 1254 ? -34.420 8.680 -44.108 1.00 88.90 1254 PRO A CA 1
ATOM 9356 C C . PRO A 1 1254 ? -32.899 8.392 -44.200 1.00 92.62 1254 PRO A C 1
ATOM 9357 O O . PRO A 1 1254 ? -32.197 8.529 -43.202 1.00 93.02 1254 PRO A O 1
ATOM 9361 N N . PRO A 1 1255 ? -32.389 8.041 -45.401 1.00 97.65 1255 PRO A N 1
ATOM 9362 C CA . PRO A 1 1255 ? -31.041 7.456 -45.590 1.00 99.71 1255 PRO A CA 1
ATOM 9363 C C . PRO A 1 1255 ? -29.881 8.386 -45.233 1.00 104.54 1255 PRO A C 1
ATOM 9364 O O . PRO A 1 1255 ? -30.108 9.583 -45.051 1.00 105.97 1255 PRO A O 1
ATOM 9368 N N . SER A 1 1256 ? -28.656 7.845 -45.140 1.00 109.25 1256 SER A N 1
ATOM 9369 C CA . SER A 1 1256 ? -27.453 8.684 -44.891 1.00 115.01 1256 SER A CA 1
ATOM 9370 C C . SER A 1 1256 ? -26.073 8.121 -45.333 1.00 114.22 1256 SER A C 1
ATOM 9371 O O . SER A 1 1256 ? -25.071 8.357 -44.653 1.00 117.49 1256 SER A O 1
ATOM 9374 N N . GLN A 1 1257 ? -26.027 7.407 -46.460 1.00 111.10 1257 GLN A N 1
ATOM 9375 C CA . GLN A 1 1257 ? -24.770 7.103 -47.195 1.00 111.33 1257 GLN A CA 1
ATOM 9376 C C . GLN A 1 1257 ? -23.721 6.201 -46.520 1.00 109.81 1257 GLN A C 1
ATOM 9377 O O . GLN A 1 1257 ? -23.161 6.534 -45.481 1.00 108.97 1257 GLN A O 1
ATOM 9383 N N . ASN A 1 1258 ? -23.430 5.085 -47.186 1.00 110.49 1258 ASN A N 1
ATOM 9384 C CA . ASN A 1 1258 ? -22.494 4.051 -46.737 1.00 108.60 1258 ASN A CA 1
ATOM 9385 C C . ASN A 1 1258 ? -21.695 3.621 -47.969 1.00 105.02 1258 ASN A C 1
ATOM 9386 O O . ASN A 1 1258 ? -21.994 2.593 -48.583 1.00 101.67 1258 ASN A O 1
ATOM 9391 N N . SER A 1 1259 ? -20.702 4.436 -48.336 1.00 103.69 1259 SER A N 1
ATOM 9392 C CA . SER A 1 1259 ? -19.850 4.205 -49.527 1.00 102.36 1259 SER A CA 1
ATOM 9393 C C . SER A 1 1259 ? -19.290 2.770 -49.621 1.00 100.51 1259 SER A C 1
ATOM 9394 O O . SER A 1 1259 ? -19.106 2.234 -50.715 1.00 99.25 1259 SER A O 1
ATOM 9397 N N . ASN A 1 1260 ? -19.009 2.185 -48.460 1.00 98.09 1260 ASN A N 1
ATOM 9398 C CA . ASN A 1 1260 ? -18.636 0.768 -48.308 1.00 95.27 1260 ASN A CA 1
ATOM 9399 C C . ASN A 1 1260 ? -19.630 -0.337 -48.802 1.00 89.74 1260 ASN A C 1
ATOM 9400 O O . ASN A 1 1260 ? -19.186 -1.382 -49.287 1.00 89.65 1260 ASN A O 1
ATOM 9405 N N . THR A 1 1261 ? -20.942 -0.134 -48.658 1.00 83.63 1261 THR A N 1
ATOM 9406 C CA . THR A 1 1261 ? -21.943 -1.147 -49.068 1.00 77.45 1261 THR A CA 1
ATOM 9407 C C . THR A 1 1261 ? -22.556 -0.850 -50.439 1.00 74.48 1261 THR A C 1
ATOM 9408 O O . THR A 1 1261 ? -22.417 0.251 -50.972 1.00 76.27 1261 THR A O 1
ATOM 9412 N N . LEU A 1 1262 ? -23.249 -1.842 -50.987 1.00 70.39 1262 LEU A N 1
ATOM 9413 C CA . LEU A 1 1262 ? -23.856 -1.755 -52.324 1.00 68.22 1262 LEU A CA 1
ATOM 9414 C C . LEU A 1 1262 ? -24.988 -0.725 -52.386 1.00 67.65 1262 LEU A C 1
ATOM 9415 O O . LEU A 1 1262 ? -26.071 -0.944 -51.820 1.00 66.00 1262 LEU A O 1
ATOM 9420 N N . TYR A 1 1263 ? -24.730 0.375 -53.096 1.00 66.52 1263 TYR A N 1
ATOM 9421 C CA . TYR A 1 1263 ? -25.653 1.505 -53.197 1.00 66.04 1263 TYR A CA 1
ATOM 9422 C C . TYR A 1 1263 ? -26.135 2.021 -51.830 1.00 65.50 1263 TYR A C 1
ATOM 9423 O O . TYR A 1 1263 ? -27.296 2.406 -51.691 1.00 65.80 1263 TYR A O 1
ATOM 9432 N N . SER A 1 1264 ? -25.252 2.011 -50.831 1.00 65.37 1264 SER A N 1
ATOM 9433 C CA . SER A 1 1264 ? -25.576 2.454 -49.464 1.00 66.80 1264 SER A CA 1
ATOM 9434 C C . SER A 1 1264 ? -26.744 1.718 -48.795 1.00 66.39 1264 SER A C 1
ATOM 9435 O O . SER A 1 1264 ? -27.386 2.265 -47.891 1.00 66.55 1264 SER A O 1
ATOM 9438 N N . SER A 1 1265 ? -27.029 0.492 -49.232 1.00 65.90 1265 SER A N 1
ATOM 9439 C CA . SER A 1 1265 ? -28.117 -0.289 -48.651 1.00 65.66 1265 SER A CA 1
ATOM 9440 C C . SER A 1 1265 ? -27.595 -1.050 -47.451 1.00 65.73 1265 SER A C 1
ATOM 9441 O O . SER A 1 1265 ? -26.406 -1.316 -47.350 1.00 65.16 1265 SER A O 1
ATOM 9444 N N . LYS A 1 1266 ? -28.489 -1.384 -46.533 1.00 67.86 1266 LYS A N 1
ATOM 9445 C CA . LYS A 1 1266 ? -28.149 -2.247 -45.411 1.00 69.48 1266 LYS A CA 1
ATOM 9446 C C . LYS A 1 1266 ? -28.933 -3.537 -45.528 1.00 69.54 1266 LYS A C 1
ATOM 9447 O O . LYS A 1 1266 ? -30.154 -3.518 -45.663 1.00 68.57 1266 LYS A O 1
ATOM 9453 N N . GLY A 1 1267 ? -28.200 -4.646 -45.519 1.00 71.52 1267 GLY A N 1
ATOM 9454 C CA . GLY A 1 1267 ? -28.765 -5.979 -45.379 1.00 72.92 1267 GLY A CA 1
ATOM 9455 C C . GLY A 1 1267 ? -29.464 -6.204 -44.044 1.00 74.85 1267 GLY A C 1
ATOM 9456 O O . GLY A 1 1267 ? -28.841 -6.529 -43.026 1.00 74.19 1267 GLY A O 1
ATOM 9457 N N . LEU A 1 1268 ? -30.770 -5.980 -44.065 1.00 77.76 1268 LEU A N 1
ATOM 9458 C CA . LEU A 1 1268 ? -31.672 -6.445 -43.012 1.00 80.25 1268 LEU A CA 1
ATOM 9459 C C . LEU A 1 1268 ? -32.129 -7.835 -43.434 1.00 81.51 1268 LEU A C 1
ATOM 9460 O O . LEU A 1 1268 ? -31.733 -8.328 -44.495 1.00 88.32 1268 LEU A O 1
ATOM 9465 N N . GLY A 1 1269 ? -32.953 -8.476 -42.625 1.00 79.88 1269 GLY A N 1
ATOM 9466 C CA . GLY A 1 1269 ? -33.339 -9.852 -42.898 1.00 77.15 1269 GLY A CA 1
ATOM 9467 C C . GLY A 1 1269 ? -33.400 -10.602 -41.605 1.00 76.74 1269 GLY A C 1
ATOM 9468 O O . GLY A 1 1269 ? -34.429 -11.167 -41.269 1.00 77.81 1269 GLY A O 1
ATOM 9469 N N . GLU A 1 1270 ? -32.300 -10.582 -40.868 1.00 76.44 1270 GLU A N 1
ATOM 9470 C CA . GLU A 1 1270 ? -32.282 -11.103 -39.503 1.00 77.99 1270 GLU A CA 1
ATOM 9471 C C . GLU A 1 1270 ? -32.731 -10.086 -38.426 1.00 77.59 1270 GLU A C 1
ATOM 9472 O O . GLU A 1 1270 ? -33.119 -10.491 -37.318 1.00 78.97 1270 GLU A O 1
ATOM 9478 N N . SER A 1 1271 ? -32.684 -8.790 -38.762 1.00 75.31 1271 SER A N 1
ATOM 9479 C CA . SER A 1 1271 ? -32.759 -7.684 -37.781 1.00 74.46 1271 SER A CA 1
ATOM 9480 C C . SER A 1 1271 ? -34.049 -7.674 -36.976 1.00 73.25 1271 SER A C 1
ATOM 9481 O O . SER A 1 1271 ? -34.019 -7.653 -35.742 1.00 74.10 1271 SER A O 1
ATOM 9484 N N . GLY A 1 1272 ? -35.169 -7.740 -37.694 1.00 70.11 1272 GLY A N 1
ATOM 9485 C CA . GLY A 1 1272 ? -36.493 -7.577 -37.119 1.00 68.86 1272 GLY A CA 1
ATOM 9486 C C . GLY A 1 1272 ? -36.983 -8.649 -36.167 1.00 67.33 1272 GLY A C 1
ATOM 9487 O O . GLY A 1 1272 ? -38.025 -8.471 -35.544 1.00 67.94 1272 GLY A O 1
ATOM 9488 N N . VAL A 1 1273 ? -36.241 -9.747 -36.034 1.00 65.80 1273 VAL A N 1
ATOM 9489 C CA . VAL A 1 1273 ? -36.657 -10.861 -35.177 1.00 65.30 1273 VAL A CA 1
ATOM 9490 C C . VAL A 1 1273 ? -36.709 -10.419 -33.712 1.00 65.76 1273 VAL A C 1
ATOM 9491 O O . VAL A 1 1273 ? -37.711 -10.624 -33.028 1.00 64.22 1273 VAL A O 1
ATOM 9495 N N . PHE A 1 1274 ? -35.631 -9.794 -33.248 1.00 66.41 1274 PHE A N 1
ATOM 9496 C CA . PHE A 1 1274 ? -35.571 -9.301 -31.874 1.00 66.70 1274 PHE A CA 1
ATOM 9497 C C . PHE A 1 1274 ? -36.680 -8.286 -31.526 1.00 67.20 1274 PHE A C 1
ATOM 9498 O O . PHE A 1 1274 ? -37.129 -8.226 -30.375 1.00 68.14 1274 PHE A O 1
ATOM 9506 N N . LEU A 1 1275 ? -37.130 -7.502 -32.507 1.00 66.33 1275 LEU A N 1
ATOM 9507 C CA . LEU A 1 1275 ? -38.206 -6.532 -32.270 1.00 67.29 1275 LEU A CA 1
ATOM 9508 C C . LEU A 1 1275 ? -39.547 -7.171 -31.851 1.00 66.35 1275 LEU A C 1
ATOM 9509 O O . LEU A 1 1275 ? -40.400 -6.504 -31.256 1.00 66.19 1275 LEU A O 1
ATOM 9514 N N . GLY A 1 1276 ? -39.715 -8.459 -32.151 1.00 64.80 1276 GLY A N 1
ATOM 9515 C CA . GLY A 1 1276 ? -40.805 -9.258 -31.602 1.00 64.30 1276 GLY A CA 1
ATOM 9516 C C . GLY A 1 1276 ? -40.924 -9.268 -30.083 1.00 64.83 1276 GLY A C 1
ATOM 9517 O O . GLY A 1 1276 ? -42.023 -9.454 -29.570 1.00 63.92 1276 GLY A O 1
ATOM 9518 N N . CYS A 1 1277 ? -39.814 -9.079 -29.363 1.00 65.52 1277 CYS A N 1
ATOM 9519 C CA . CYS A 1 1277 ? -39.846 -9.025 -27.892 1.00 67.82 1277 CYS A CA 1
ATOM 9520 C C . CYS A 1 1277 ? -40.508 -7.748 -27.326 1.00 68.74 1277 CYS A C 1
ATOM 9521 O O . CYS A 1 1277 ? -40.810 -7.686 -26.128 1.00 69.23 1277 CYS A O 1
ATOM 9524 N N . SER A 1 1278 ? -40.738 -6.731 -28.165 1.00 68.18 1278 SER A N 1
ATOM 9525 C CA . SER A 1 1278 ? -41.628 -5.625 -27.770 1.00 68.43 1278 SER A CA 1
ATOM 9526 C C . SER A 1 1278 ? -42.980 -6.176 -27.249 1.00 67.24 1278 SER A C 1
ATOM 9527 O O . SER A 1 1278 ? -43.503 -5.687 -26.252 1.00 68.47 1278 SER A O 1
ATOM 9530 N N . VAL A 1 1279 ? -43.495 -7.225 -27.893 1.00 64.20 1279 VAL A N 1
ATOM 9531 C CA . VAL A 1 1279 ? -44.721 -7.896 -27.454 1.00 63.62 1279 VAL A CA 1
ATOM 9532 C C . VAL A 1 1279 ? -44.517 -8.595 -26.098 1.00 64.13 1279 VAL A C 1
ATOM 9533 O O . VAL A 1 1279 ? -45.380 -8.510 -25.212 1.00 65.65 1279 VAL A O 1
ATOM 9537 N N . PHE A 1 1280 ? -43.389 -9.288 -25.953 1.00 62.53 1280 PHE A N 1
ATOM 9538 C CA . PHE A 1 1280 ? -43.010 -9.963 -24.706 1.00 62.44 1280 PHE A CA 1
ATOM 9539 C C . PHE A 1 1280 ? -43.023 -8.998 -23.518 1.00 63.61 1280 PHE A C 1
ATOM 9540 O O . PHE A 1 1280 ? -43.649 -9.272 -22.492 1.00 63.97 1280 PHE A O 1
ATOM 9548 N N . PHE A 1 1281 ? -42.345 -7.866 -23.669 1.00 63.59 1281 PHE A N 1
ATOM 9549 C CA . PHE A 1 1281 ? -42.239 -6.905 -22.573 1.00 64.84 1281 PHE A CA 1
ATOM 9550 C C . PHE A 1 1281 ? -43.507 -6.083 -22.359 1.00 65.35 1281 PHE A C 1
ATOM 9551 O O . PHE A 1 1281 ? -43.737 -5.583 -21.256 1.00 66.55 1281 PHE A O 1
ATOM 9559 N N . ALA A 1 1282 ? -44.333 -5.964 -23.396 1.00 64.62 1282 ALA A N 1
ATOM 9560 C CA . ALA A 1 1282 ? -45.676 -5.399 -23.248 1.00 65.64 1282 ALA A CA 1
ATOM 9561 C C . ALA A 1 1282 ? -46.555 -6.295 -22.361 1.00 66.71 1282 ALA A C 1
ATOM 9562 O O . ALA A 1 1282 ? -47.247 -5.802 -21.486 1.00 67.40 1282 ALA A O 1
ATOM 9564 N N . ILE A 1 1283 ? -46.494 -7.606 -22.578 1.00 67.66 1283 ILE A N 1
ATOM 9565 C CA . ILE A 1 1283 ? -47.207 -8.585 -21.738 1.00 69.81 1283 ILE A CA 1
ATOM 9566 C C . ILE A 1 1283 ? -46.630 -8.609 -20.315 1.00 72.25 1283 ILE A C 1
ATOM 9567 O O . ILE A 1 1283 ? -47.375 -8.689 -19.332 1.00 73.34 1283 ILE A O 1
ATOM 9572 N N . HIS A 1 1284 ? -45.301 -8.564 -20.226 1.00 73.66 1284 HIS A N 1
ATOM 9573 C CA . HIS A 1 1284 ? -44.585 -8.477 -18.950 1.00 75.31 1284 HIS A CA 1
ATOM 9574 C C . HIS A 1 1284 ? -45.074 -7.280 -18.131 1.00 77.51 1284 HIS A C 1
ATOM 9575 O O . HIS A 1 1284 ? -45.261 -7.390 -16.914 1.00 79.95 1284 HIS A O 1
ATOM 9582 N N . ASP A 1 1285 ? -45.274 -6.149 -18.814 1.00 77.49 1285 ASP A N 1
ATOM 9583 C CA . ASP A 1 1285 ? -45.805 -4.916 -18.214 1.00 78.40 1285 ASP A CA 1
ATOM 9584 C C . ASP A 1 1285 ? -47.233 -5.120 -17.668 1.00 78.60 1285 ASP A C 1
ATOM 9585 O O . ASP A 1 1285 ? -47.522 -4.771 -16.514 1.00 78.81 1285 ASP A O 1
ATOM 9590 N N . ALA A 1 1286 ? -48.099 -5.692 -18.510 1.00 77.11 1286 ALA A N 1
ATOM 9591 C CA . ALA A 1 1286 ? -49.489 -6.004 -18.155 1.00 77.38 1286 ALA A CA 1
ATOM 9592 C C . ALA A 1 1286 ? -49.606 -6.919 -16.935 1.00 78.80 1286 ALA A C 1
ATOM 9593 O O . ALA A 1 1286 ? -50.442 -6.680 -16.059 1.00 79.71 1286 ALA A O 1
ATOM 9595 N N . VAL A 1 1287 ? -48.773 -7.957 -16.884 1.00 78.44 1287 VAL A N 1
ATOM 9596 C CA . VAL A 1 1287 ? -48.739 -8.868 -15.734 1.00 79.92 1287 VAL A CA 1
ATOM 9597 C C . VAL A 1 1287 ? -48.299 -8.140 -14.459 1.00 82.33 1287 VAL A C 1
ATOM 9598 O O . VAL A 1 1287 ? -48.867 -8.373 -13.395 1.00 83.87 1287 VAL A O 1
ATOM 9602 N N . SER A 1 1288 ? -47.301 -7.265 -14.567 1.00 83.14 1288 SER A N 1
ATOM 9603 C CA . SER A 1 1288 ? -46.828 -6.490 -13.412 1.00 85.71 1288 SER A CA 1
ATOM 9604 C C . SER A 1 1288 ? -47.918 -5.581 -12.823 1.00 87.23 1288 SER A C 1
ATOM 9605 O O . SER A 1 1288 ? -48.026 -5.447 -11.600 1.00 88.86 1288 SER A O 1
ATOM 9608 N N . ALA A 1 1289 ? -48.727 -4.980 -13.698 1.00 86.47 1289 ALA A N 1
ATOM 9609 C CA . ALA A 1 1289 ? -49.840 -4.124 -13.280 1.00 87.10 1289 ALA A CA 1
ATOM 9610 C C . ALA A 1 1289 ? -50.917 -4.887 -12.510 1.00 87.80 1289 ALA A C 1
ATOM 9611 O O . ALA A 1 1289 ? -51.550 -4.326 -11.618 1.00 90.39 1289 ALA A O 1
ATOM 9613 N N . ALA A 1 1290 ? -51.134 -6.151 -12.869 1.00 86.36 1290 ALA A N 1
ATOM 9614 C CA . ALA A 1 1290 ? -52.015 -7.043 -12.109 1.00 87.35 1290 ALA A CA 1
ATOM 9615 C C . ALA A 1 1290 ? -51.382 -7.473 -10.789 1.00 89.02 1290 ALA A C 1
ATOM 9616 O O . ALA A 1 1290 ? -52.093 -7.654 -9.804 1.00 90.43 1290 ALA A O 1
ATOM 9618 N N . ARG A 1 1291 ? -50.060 -7.652 -10.783 1.00 89.13 1291 ARG A N 1
ATOM 9619 C CA . ARG A 1 1291 ? -49.318 -8.036 -9.574 1.00 91.14 1291 ARG A CA 1
ATOM 9620 C C . ARG A 1 1291 ? -49.101 -6.901 -8.578 1.00 93.86 1291 ARG A C 1
ATOM 9621 O O . ARG A 1 1291 ? -48.954 -7.165 -7.386 1.00 94.46 1291 ARG A O 1
ATOM 9629 N N . GLN A 1 1292 ? -49.060 -5.654 -9.056 1.00 95.89 1292 GLN A N 1
ATOM 9630 C CA . GLN A 1 1292 ? -48.938 -4.488 -8.164 1.00 99.32 1292 GLN A CA 1
ATOM 9631 C C . GLN A 1 1292 ? -50.274 -4.187 -7.473 1.00 99.89 1292 GLN A C 1
ATOM 9632 O O . GLN A 1 1292 ? -50.302 -3.968 -6.266 1.00 101.17 1292 GLN A O 1
ATOM 9638 N N . GLU A 1 1293 ? -51.369 -4.215 -8.238 1.00 98.93 1293 GLU A N 1
ATOM 9639 C CA . GLU A 1 1293 ? -52.709 -3.906 -7.736 1.00 100.33 1293 GLU A CA 1
ATOM 9640 C C . GLU A 1 1293 ? -53.123 -4.901 -6.651 1.00 101.87 1293 GLU A C 1
ATOM 9641 O O . GLU A 1 1293 ? -53.766 -4.525 -5.669 1.00 104.01 1293 GLU A O 1
ATOM 9647 N N . ARG A 1 1294 ? -52.744 -6.162 -6.841 1.00 101.36 1294 ARG A N 1
ATOM 9648 C CA . ARG A 1 1294 ? -53.090 -7.247 -5.925 1.00 102.39 1294 ARG A CA 1
ATOM 9649 C C . ARG A 1 1294 ? -52.052 -7.453 -4.820 1.00 103.64 1294 ARG A C 1
ATOM 9650 O O . ARG A 1 1294 ? -52.308 -8.199 -3.875 1.00 104.12 1294 ARG A O 1
ATOM 9658 N N . GLY A 1 1295 ? -50.882 -6.827 -4.962 1.00 103.90 1295 GLY A N 1
ATOM 9659 C CA . GLY A 1 1295 ? -49.919 -6.675 -3.871 1.00 106.19 1295 GLY A CA 1
ATOM 9660 C C . GLY A 1 1295 ? -48.877 -7.770 -3.752 1.00 107.51 1295 GLY A C 1
ATOM 9661 O O . GLY A 1 1295 ? -48.460 -8.093 -2.643 1.00 107.78 1295 GLY A O 1
ATOM 9662 N N . LEU A 1 1296 ? -48.434 -8.311 -4.891 1.00 108.97 1296 LEU A N 1
ATOM 9663 C CA . LEU A 1 1296 ? -47.437 -9.391 -4.931 1.00 110.57 1296 LEU A CA 1
ATOM 9664 C C . LEU A 1 1296 ? -46.104 -8.864 -5.468 1.00 111.55 1296 LEU A C 1
ATOM 9665 O O . LEU A 1 1296 ? -45.795 -8.992 -6.651 1.00 110.44 1296 LEU A O 1
ATOM 9670 N N . HIS A 1 1297 ? -45.312 -8.288 -4.571 1.00 116.76 1297 HIS A N 1
ATOM 9671 C CA . HIS A 1 1297 ? -44.044 -7.642 -4.930 1.00 119.39 1297 HIS A CA 1
ATOM 9672 C C . HIS A 1 1297 ? -42.942 -8.700 -5.089 1.00 120.89 1297 HIS A C 1
ATOM 9673 O O . HIS A 1 1297 ? -43.222 -9.909 -5.092 1.00 120.77 1297 HIS A O 1
ATOM 9680 N N . GLY A 1 1298 ? -41.699 -8.242 -5.254 1.00 122.57 1298 GLY A N 1
ATOM 9681 C CA . GLY A 1 1298 ? -40.524 -9.113 -5.198 1.00 123.66 1298 GLY A CA 1
ATOM 9682 C C . GLY A 1 1298 ? -40.157 -9.718 -6.546 1.00 123.26 1298 GLY A C 1
ATOM 9683 O O . GLY A 1 1298 ? -40.125 -9.001 -7.549 1.00 122.18 1298 GLY A O 1
ATOM 9684 N N . PRO A 1 1299 ? -39.875 -11.042 -6.586 1.00 124.63 1299 PRO A N 1
ATOM 9685 C CA . PRO A 1 1299 ? -39.380 -11.668 -7.820 1.00 122.26 1299 PRO A CA 1
ATOM 9686 C C . PRO A 1 1299 ? -40.474 -12.011 -8.846 1.00 119.05 1299 PRO A C 1
ATOM 9687 O O . PRO A 1 1299 ? -41.286 -12.910 -8.604 1.00 118.28 1299 PRO A O 1
ATOM 9691 N N . LEU A 1 1300 ? -40.488 -11.287 -9.968 1.00 115.99 1300 LEU A N 1
ATOM 9692 C CA . LEU A 1 1300 ? -41.265 -11.672 -11.157 1.00 112.39 1300 LEU A CA 1
ATOM 9693 C C . LEU A 1 1300 ? -40.301 -11.883 -12.305 1.00 108.09 1300 LEU A C 1
ATOM 9694 O O . LEU A 1 1300 ? -39.870 -10.912 -12.936 1.00 108.44 1300 LEU A O 1
ATOM 9699 N N . THR A 1 1301 ? -39.950 -13.139 -12.571 1.00 103.69 1301 THR A N 1
ATOM 9700 C CA . THR A 1 1301 ? -39.232 -13.473 -13.803 1.00 99.68 1301 THR A CA 1
ATOM 9701 C C . THR A 1 1301 ? -40.147 -14.342 -14.657 1.00 94.87 1301 THR A C 1
ATOM 9702 O O . THR A 1 1301 ? -40.488 -15.464 -14.276 1.00 93.10 1301 THR A O 1
ATOM 9706 N N . LEU A 1 1302 ? -40.583 -13.783 -15.783 1.00 90.94 1302 LEU A N 1
ATOM 9707 C CA . LEU A 1 1302 ? -41.318 -14.530 -16.787 1.00 87.69 1302 LEU A CA 1
ATOM 9708 C C . LEU A 1 1302 ? -40.317 -14.985 -17.832 1.00 83.93 1302 LEU A C 1
ATOM 9709 O O . LEU A 1 1302 ? -39.503 -14.186 -18.308 1.00 84.17 1302 LEU A O 1
ATOM 9714 N N . ASN A 1 1303 ? -40.379 -16.268 -18.175 1.00 79.18 1303 ASN A N 1
ATOM 9715 C CA . ASN A 1 1303 ? -39.502 -16.848 -19.179 1.00 75.74 1303 ASN A CA 1
ATOM 9716 C C . ASN A 1 1303 ? -40.149 -16.870 -20.549 1.00 73.30 1303 ASN A C 1
ATOM 9717 O O . ASN A 1 1303 ? -41.375 -16.796 -20.679 1.00 74.10 1303 ASN A O 1
ATOM 9722 N N . SER A 1 1304 ? -39.304 -16.973 -21.568 1.00 70.17 1304 SER A N 1
ATOM 9723 C CA . SER A 1 1304 ? -39.751 -17.065 -22.938 1.00 67.73 1304 SER A CA 1
ATOM 9724 C C . SER A 1 1304 ? -39.827 -18.555 -23.333 1.00 66.00 1304 SER A C 1
ATOM 9725 O O . SER A 1 1304 ? -38.948 -19.328 -22.940 1.00 65.54 1304 SER A O 1
ATOM 9728 N N . PRO A 1 1305 ? -40.845 -18.989 -24.085 1.00 64.22 1305 PRO A N 1
ATOM 9729 C CA . PRO A 1 1305 ? -41.937 -18.171 -24.625 1.00 63.74 1305 PRO A CA 1
ATOM 9730 C C . PRO A 1 1305 ? -43.019 -17.856 -23.589 1.00 64.65 1305 PRO A C 1
ATOM 9731 O O . PRO A 1 1305 ? -43.339 -18.698 -22.756 1.00 64.73 1305 PRO A O 1
ATOM 9735 N N . LEU A 1 1306 ? -43.568 -16.647 -23.663 1.00 65.36 1306 LEU A N 1
ATOM 9736 C CA . LEU A 1 1306 ? -44.586 -16.172 -22.728 1.00 66.47 1306 LEU A CA 1
ATOM 9737 C C . LEU A 1 1306 ? -45.952 -16.712 -23.192 1.00 66.01 1306 LEU A C 1
ATOM 9738 O O . LEU A 1 1306 ? -46.724 -16.031 -23.865 1.00 64.90 1306 LEU A O 1
ATOM 9743 N N . THR A 1 1307 ? -46.222 -17.962 -22.831 1.00 66.71 1307 THR A N 1
ATOM 9744 C CA . THR A 1 1307 ? -47.396 -18.692 -23.311 1.00 66.94 1307 THR A CA 1
ATOM 9745 C C . THR A 1 1307 ? -48.599 -18.296 -22.461 1.00 68.91 1307 THR A C 1
ATOM 9746 O O . THR A 1 1307 ? -48.424 -17.643 -21.432 1.00 71.39 1307 THR A O 1
ATOM 9750 N N . PRO A 1 1308 ? -49.825 -18.685 -22.872 1.00 68.86 1308 PRO A N 1
ATOM 9751 C CA . PRO A 1 1308 ? -50.987 -18.416 -22.009 1.00 69.91 1308 PRO A CA 1
ATOM 9752 C C . PRO A 1 1308 ? -50.912 -19.052 -20.612 1.00 71.50 1308 PRO A C 1
ATOM 9753 O O . PRO A 1 1308 ? -51.443 -18.495 -19.648 1.00 72.19 1308 PRO A O 1
ATOM 9757 N N . GLU A 1 1309 ? -50.277 -20.218 -20.528 1.00 72.29 1309 GLU A N 1
ATOM 9758 C CA . GLU A 1 1309 ? -49.997 -20.875 -19.257 1.00 75.27 1309 GLU A CA 1
ATOM 9759 C C . GLU A 1 1309 ? -49.217 -19.944 -18.340 1.00 76.82 1309 GLU A C 1
ATOM 9760 O O . GLU A 1 1309 ? -49.643 -19.678 -17.212 1.0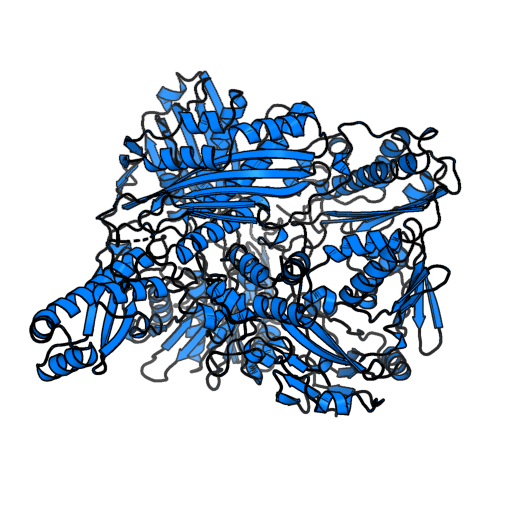0 78.08 1309 GLU A O 1
ATOM 9766 N N . LYS A 1 1310 ? -48.079 -19.456 -18.838 1.00 75.92 1310 LYS A N 1
ATOM 9767 C CA . LYS A 1 1310 ? -47.206 -18.569 -18.062 1.00 76.32 1310 LYS A CA 1
ATOM 9768 C C . LYS A 1 1310 ? -47.878 -17.249 -17.676 1.00 76.75 1310 LYS A C 1
ATOM 9769 O O . LYS A 1 1310 ? -47.655 -16.759 -16.568 1.00 78.17 1310 LYS A O 1
ATOM 9775 N N . ILE A 1 1311 ? -48.700 -16.687 -18.566 1.00 75.23 1311 ILE A N 1
ATOM 9776 C CA . ILE A 1 1311 ? -49.432 -15.446 -18.258 1.00 76.19 1311 ILE A CA 1
ATOM 9777 C C . ILE A 1 1311 ? -50.376 -15.668 -17.065 1.00 77.55 1311 ILE A C 1
ATOM 9778 O O . ILE A 1 1311 ? -50.277 -14.969 -16.052 1.00 79.16 1311 ILE A O 1
ATOM 9783 N N . ARG A 1 1312 ? -51.267 -16.651 -17.197 1.00 76.86 1312 ARG A N 1
ATOM 9784 C CA . ARG A 1 1312 ? -52.306 -16.928 -16.200 1.00 78.22 1312 ARG A CA 1
ATOM 9785 C C . ARG A 1 1312 ? -51.760 -17.141 -14.798 1.00 79.31 1312 ARG A C 1
ATOM 9786 O O . ARG A 1 1312 ? -52.245 -16.538 -13.843 1.00 80.54 1312 ARG A O 1
ATOM 9794 N N . MET A 1 1313 ? -50.759 -18.010 -14.695 1.00 78.75 1313 MET A N 1
ATOM 9795 C CA . MET A 1 1313 ? -50.195 -18.421 -13.412 1.00 80.40 1313 MET A CA 1
ATOM 9796 C C . MET A 1 1313 ? -49.405 -17.308 -12.736 1.00 82.61 1313 MET A C 1
ATOM 9797 O O . MET A 1 1313 ? -49.197 -17.340 -11.519 1.00 84.55 1313 MET A O 1
ATOM 9802 N N . ALA A 1 1314 ? -48.971 -16.331 -13.528 1.00 83.05 1314 ALA A N 1
ATOM 9803 C CA . ALA A 1 1314 ? -48.369 -15.108 -13.013 1.00 84.67 1314 ALA A CA 1
ATOM 9804 C C . ALA A 1 1314 ? -49.410 -14.133 -12.435 1.00 86.27 1314 ALA A C 1
ATOM 9805 O O . ALA A 1 1314 ? -49.106 -13.415 -11.485 1.00 87.25 1314 ALA A O 1
ATOM 9807 N N . CYS A 1 1315 ? -50.610 -14.084 -13.021 1.00 86.57 1315 CYS A N 1
ATOM 9808 C CA . CYS A 1 1315 ? -51.721 -13.292 -12.464 1.00 88.75 1315 CYS A CA 1
ATOM 9809 C C . CYS A 1 1315 ? -52.406 -14.058 -11.328 1.00 92.01 1315 CYS A C 1
ATOM 9810 O O . CYS A 1 1315 ? -53.478 -14.666 -11.505 1.00 91.19 1315 CYS A O 1
ATOM 9813 N N . GLU A 1 1316 ? -51.778 -14.019 -10.156 1.00 95.01 1316 GLU A N 1
ATOM 9814 C CA . GLU A 1 1316 ? -52.301 -14.718 -8.993 1.00 96.80 1316 GLU A CA 1
ATOM 9815 C C . GLU A 1 1316 ? -53.548 -14.012 -8.475 1.00 97.90 1316 GLU A C 1
ATOM 9816 O O . GLU A 1 1316 ? -53.681 -12.791 -8.582 1.00 96.69 1316 GLU A O 1
ATOM 9822 N N . ASP A 1 1317 ? -54.464 -14.822 -7.959 1.00 99.92 1317 ASP A N 1
ATOM 9823 C CA . ASP A 1 1317 ? -55.771 -14.397 -7.456 1.00 101.94 1317 ASP A CA 1
ATOM 9824 C C . ASP A 1 1317 ? -56.237 -15.511 -6.512 1.00 102.83 1317 ASP A C 1
ATOM 9825 O O . ASP A 1 1317 ? -55.452 -16.416 -6.221 1.00 102.67 1317 ASP A O 1
ATOM 9830 N N . LYS A 1 1318 ? -57.481 -15.471 -6.036 1.00 103.93 1318 LYS A N 1
ATOM 9831 C CA . LYS A 1 1318 ? -57.991 -16.561 -5.184 1.00 105.44 1318 LYS A CA 1
ATOM 9832 C C . LYS A 1 1318 ? -57.976 -17.923 -5.883 1.00 103.45 1318 LYS A C 1
ATOM 9833 O O . LYS A 1 1318 ? -57.805 -18.948 -5.228 1.00 103.15 1318 LYS A O 1
ATOM 9839 N N . PHE A 1 1319 ? -58.124 -17.921 -7.205 1.00 101.58 1319 PHE A N 1
ATOM 9840 C CA . PHE A 1 1319 ? -58.178 -19.159 -7.988 1.00 100.80 1319 PHE A CA 1
ATOM 9841 C C . PHE A 1 1319 ? -56.812 -19.851 -8.080 1.00 100.44 1319 PHE A C 1
ATOM 9842 O O . PHE A 1 1319 ? -56.739 -21.075 -8.013 1.00 100.47 1319 PHE A O 1
ATOM 9850 N N . THR A 1 1320 ? -55.737 -19.076 -8.203 1.00 100.31 1320 THR A N 1
ATOM 9851 C CA . THR A 1 1320 ? -54.382 -19.633 -8.165 1.00 99.88 1320 THR A CA 1
ATOM 9852 C C . THR A 1 1320 ? -54.052 -20.254 -6.800 1.00 100.82 1320 THR A C 1
ATOM 9853 O O . THR A 1 1320 ? -53.425 -21.310 -6.752 1.00 99.38 1320 THR A O 1
ATOM 9857 N N . LYS A 1 1321 ? -54.488 -19.613 -5.709 1.00 102.53 1321 LYS A N 1
ATOM 9858 C CA . LYS A 1 1321 ? -54.275 -20.146 -4.341 1.00 103.50 1321 LYS A CA 1
ATOM 9859 C C . LYS A 1 1321 ? -55.092 -21.418 -4.098 1.00 103.30 1321 LYS A C 1
ATOM 9860 O O . LYS A 1 1321 ? -54.645 -22.325 -3.402 1.00 103.86 1321 LYS A O 1
ATOM 9866 N N . MET A 1 1322 ? -56.290 -21.457 -4.678 1.00 102.53 1322 MET A N 1
ATOM 9867 C CA . MET A 1 1322 ? -57.289 -22.498 -4.420 1.00 103.01 1322 MET A CA 1
ATOM 9868 C C . MET A 1 1322 ? -56.938 -23.886 -4.953 1.00 101.39 1322 MET A C 1
ATOM 9869 O O . MET A 1 1322 ? -57.263 -24.881 -4.308 1.00 102.54 1322 MET A O 1
ATOM 9874 N N . ILE A 1 1323 ? -56.291 -23.954 -6.117 1.00 98.95 1323 ILE A N 1
ATOM 9875 C CA . ILE A 1 1323 ? -56.100 -25.234 -6.818 1.00 97.72 1323 ILE A CA 1
ATOM 9876 C C . ILE A 1 1323 ? -55.255 -26.239 -6.016 1.00 98.23 1323 ILE A C 1
ATOM 9877 O O . ILE A 1 1323 ? -54.318 -25.835 -5.322 1.00 98.29 1323 ILE A O 1
ATOM 9882 N N . PRO A 1 1324 ? -55.601 -27.545 -6.093 1.00 98.35 1324 PRO A N 1
ATOM 9883 C CA . PRO A 1 1324 ? -54.830 -28.579 -5.395 1.00 99.71 1324 PRO A CA 1
ATOM 9884 C C . PRO A 1 1324 ? -53.525 -28.889 -6.116 1.00 98.18 1324 PRO A C 1
ATOM 9885 O O . PRO A 1 1324 ? -53.511 -28.940 -7.338 1.00 96.91 1324 PRO A O 1
ATOM 9889 N N . ARG A 1 1325 ? -52.450 -29.105 -5.360 1.00 99.69 1325 ARG A N 1
ATOM 9890 C CA . ARG A 1 1325 ? -51.107 -29.250 -5.928 1.00 99.52 1325 ARG A CA 1
ATOM 9891 C C . ARG A 1 1325 ? -50.435 -30.557 -5.533 1.00 101.53 1325 ARG A C 1
ATOM 9892 O O . ARG A 1 1325 ? -50.835 -31.210 -4.571 1.00 103.42 1325 ARG A O 1
ATOM 9900 N N . ASP A 1 1326 ? -49.395 -30.913 -6.282 1.00 102.20 1326 ASP A N 1
ATOM 9901 C CA . ASP A 1 1326 ? -48.682 -32.182 -6.116 1.00 103.82 1326 ASP A CA 1
ATOM 9902 C C . ASP A 1 1326 ? -47.245 -31.958 -5.633 1.00 105.99 1326 ASP A C 1
ATOM 9903 O O . ASP A 1 1326 ? -46.669 -30.880 -5.835 1.00 105.01 1326 ASP A O 1
ATOM 9908 N N . GLU A 1 1327 ? -46.676 -32.990 -5.007 1.00 108.73 1327 GLU A N 1
ATOM 9909 C CA . GLU A 1 1327 ? -45.286 -32.963 -4.539 1.00 110.04 1327 GLU A CA 1
ATOM 9910 C C . GLU A 1 1327 ? -44.385 -33.186 -5.741 1.00 108.20 1327 GLU A C 1
ATOM 9911 O O . GLU A 1 1327 ? -44.722 -34.004 -6.595 1.00 106.95 1327 GLU A O 1
ATOM 9917 N N . PRO A 1 1328 ? -43.237 -32.478 -5.811 1.00 108.69 1328 PRO A N 1
ATOM 9918 C CA . PRO A 1 1328 ? -42.325 -32.554 -6.972 1.00 107.84 1328 PRO A CA 1
ATOM 9919 C C . PRO A 1 1328 ? -41.968 -33.971 -7.480 1.00 108.10 1328 PRO A C 1
ATOM 9920 O O . PRO A 1 1328 ? -42.261 -34.300 -8.638 1.00 107.88 1328 PRO A O 1
ATOM 9924 N N . GLY A 1 1329 ? -41.374 -34.796 -6.619 1.00 109.14 1329 GLY A N 1
ATOM 9925 C CA . GLY A 1 1329 ? -40.887 -36.125 -7.009 1.00 107.75 1329 GLY A CA 1
ATOM 9926 C C . GLY A 1 1329 ? -41.863 -37.280 -6.842 1.00 107.31 1329 GLY A C 1
ATOM 9927 O O . GLY A 1 1329 ? -41.468 -38.434 -7.014 1.00 107.15 1329 GLY A O 1
ATOM 9928 N N . SER A 1 1330 ? -43.123 -36.985 -6.512 1.00 106.99 1330 SER A N 1
ATOM 9929 C CA . SER A 1 1330 ? -44.143 -38.021 -6.290 1.00 107.32 1330 SER A CA 1
ATOM 9930 C C . SER A 1 1330 ? -44.681 -38.652 -7.585 1.00 105.15 1330 SER A C 1
ATOM 9931 O O . SER A 1 1330 ? -45.136 -39.802 -7.565 1.00 106.14 1330 SER A O 1
ATOM 9934 N N . TYR A 1 1331 ? -44.613 -37.906 -8.693 1.00 101.81 1331 TYR A N 1
ATOM 9935 C CA . TYR A 1 1331 ? -45.146 -38.330 -10.001 1.00 97.52 1331 TYR A CA 1
ATOM 9936 C C . TYR A 1 1331 ? -44.156 -37.997 -11.107 1.00 94.37 1331 TYR A C 1
ATOM 9937 O O . TYR A 1 1331 ? -43.289 -37.142 -10.928 1.00 93.36 1331 TYR A O 1
ATOM 9946 N N . VAL A 1 1332 ? -44.318 -38.661 -12.252 1.00 92.63 1332 VAL A N 1
ATOM 9947 C CA . VAL A 1 1332 ? -43.551 -38.350 -13.470 1.00 90.78 1332 VAL A CA 1
ATOM 9948 C C . VAL A 1 1332 ? -44.403 -37.446 -14.386 1.00 88.14 1332 VAL A C 1
ATOM 9949 O O . VAL A 1 1332 ? -45.488 -37.842 -14.804 1.00 86.91 1332 VAL A O 1
ATOM 9953 N N . PRO A 1 1333 ? -43.930 -36.214 -14.679 1.00 86.82 1333 PRO A N 1
ATOM 9954 C CA . PRO A 1 1333 ? -44.761 -35.282 -15.449 1.00 84.94 1333 PRO A CA 1
ATOM 9955 C C . PRO A 1 1333 ? -44.831 -35.657 -16.922 1.00 82.30 1333 PRO A C 1
ATOM 9956 O O . PRO A 1 1333 ? -43.948 -36.346 -17.423 1.00 81.19 1333 PRO A O 1
ATOM 9960 N N . TRP A 1 1334 ? -45.872 -35.198 -17.606 1.00 81.60 1334 TRP A N 1
ATOM 9961 C CA . TRP A 1 1334 ? -45.966 -35.366 -19.056 1.00 79.91 1334 TRP A CA 1
ATOM 9962 C C . TRP A 1 1334 ? -44.878 -34.569 -19.808 1.00 80.18 1334 TRP A C 1
ATOM 9963 O O . TRP A 1 1334 ? -44.468 -34.997 -20.877 1.00 78.98 1334 TRP A O 1
ATOM 9974 N N . ASN A 1 1335 ? -44.403 -33.447 -19.243 1.00 81.98 1335 ASN A N 1
ATOM 9975 C CA . ASN A 1 1335 ? -43.391 -32.569 -19.886 1.00 82.06 1335 ASN A CA 1
ATOM 9976 C C . ASN A 1 1335 ? -42.208 -32.152 -18.983 1.00 83.84 1335 ASN A C 1
ATOM 9977 O O . ASN A 1 1335 ? -42.144 -32.549 -17.822 1.00 87.55 1335 ASN A O 1
ATOM 9982 N N . VAL A 1 1336 ? -41.278 -31.366 -19.542 1.00 83.63 1336 VAL A N 1
ATOM 9983 C CA . VAL A 1 1336 ? -40.114 -30.762 -18.832 1.00 84.32 1336 VAL A CA 1
ATOM 9984 C C . VAL A 1 1336 ? -39.091 -31.830 -18.438 1.00 84.47 1336 VAL A C 1
ATOM 9985 O O . VAL A 1 1336 ? -38.616 -32.582 -19.290 1.00 82.57 1336 VAL A O 1
#

GO terms:
  GO:0050660 flavin adenine dinucleotide binding (F, IDA)
  GO:0051537 2 iron, 2 sulfur cluster binding (F, IDA)
  GO:0005506 iron ion binding (F, IDA)
  GO:0005829 cytosol (C, IDA)
  GO:0042803 protein homodimerization activity (F, IDA)
  GO:0043546 molybdopterin cofactor binding (F, IDA)
  GO:0004031 aldehyde oxidase activity (F, IDA)
  GO:0006805 xenobiotic metabolic process (P, IDA)
  GO:0004031 aldehyde oxidase activity (F, EXP)
  GO:0005829 cytosol (C, TAS)
  GO:0042802 identical protein binding (F, IPI)
  GO:0070062 extracellular exosome (C, HDA)

B-factor: mean 75.48, std 17.94, range [37.73, 132.71]

Organism: Homo sapiens (NCBI:txid9606)

Foldseek 3Di:
DDWAWAAELQDIDIDDLDDQPDFQQCCCCFVVLQPLQDAFFLQLQAQSRKKKKWAQQQVVRDIDIAIARRSQHRSSQRRLIYIYFLLSFHDPVGDFALLLVQCQQLQVFFLLSQQRRLSRLQVRQCLVVVADDLVSSQQSQQRHDDQFFLCVSSSVSSVLSHPPVGQGDSVPRDDHDNVPGDDGHVVSNVVNNDQDQDWDWHDDPQAIEIAGAEPLVLLVVCQVCLPADADQLSSLVSVCVVPVVDDGRYHYYYDDYPLQADWDQDPFFIKGHQNQFQVNLLVSLVVVCVVDDDQQSFLSVQSNVLSSFEAGRRNSRRHTNQNLLQSQFLLRQNLQSQQAQFKKWFKAHPVGIDIATSHQCCSVPPVVRHDDSSMGTTIMTGGTGDPQKHKHKAFDFQARHNGTTCKIWIKMFHQPPDAQFTAFIWIWMGNQDRGIDIPVVLRVVRHGDGQDDVSLLVSLQSVLVVSDHDQFHPPHLRLLNNQLSSLVVVQVSVVSLVVCCVVPVPVGDDDDQQAVVLHDDDFFAFAEDEADDDPPDDPLQQFQRQDGQPCSSVSSSSVDDAASSPHDDPQAKEKDFQWAPFLKWWFPDKDLPQLCVFPFWDDKDFPVNLPPLCDDCHLADDTIANATLRTGMMTIGSDPVSRVVSSVPIDIDIGHDPDAFDDLVSLVVPDFDKFKFWFDAQVVLLVPFPDKDKDKFWADWFAQSQSFFWKKKWAQPPPPRAIEIETQAQFFQQLLVSQCSSVVHDSVRYKYWYQAHSFDQFQGYDLSSSVSNVQSNVCSVVVHMYIYGDRPVSRPQNTATGWIKMKIKMFGHYLLLATQHIEIEMETEFEQDGAVQLLVLLQQCLCWFFDHNTYMYMYTYGYGSGHGYTAGLQSNNLVSNVSVLLVQCVSCQVSVHHSVSNDVVRGDDQWDAGSQGDIDRCPVQVVQVVVQCVVVVVVVVVVVQVVSLVRHQQKHKFKFKDKGKAFFFDAFLQLLKWKKKWFQDLQLAIEIEIAGHSHSLSLVVLLLSLLCNLLVHHSVRYDYRTHMCVGYNPGHGNDRLCRNFNNSQQSSQFSNVQCVLQVVVCVVPVPDDSSVSSNVCVVVVHGRMGMGMDRGDGAHADSVNSHTRRGLHIKIKMKMWMKMARLSQLHIATAEMAIEIAFASRSHVSSVVSLLSSLLQLLLCSQASADWWAFPSNRTDPDRSNNGDRDGPRRSHSYYYYYHDHHDDDVPTDVRGHRDRSGNNSNSCSVVVRLVRRLVSSCVVVPPDDDDDQHPNSTSSSSNCSNDDVSSVPNDDDDDPPDGHRGD

InterPro domains:
  IPR000674 Aldehyde oxidase/xanthine dehydrogenase, a/b hammerhead [PF01315] (594-700)
  IPR000674 Aldehyde oxidase/xanthine dehydrogenase, a/b hammerhead [SM01008] (594-701)
  IPR001041 2Fe-2S ferredoxin-type iron-sulfur binding domain [PF00111] (10-77)
  IPR001041 2Fe-2S ferredoxin-type iron-sulfur binding domain [PS51085] (5-92)
  IPR002346 Molybdopterin dehydrogenase, FAD-binding [PF00941] (241-418)
  IPR002888 [2Fe-2S]-binding [PF01799] (88-162)
  IPR005107 CO dehydrogenase flavoprotein, C-terminal [PF03450] (427-530)
  IPR005107 CO dehydrogenase flavoprotein, C-terminal [SM01092] (426-530)
  IPR006058 2Fe-2S ferredoxin, iron-sulphur binding site [PS00197] (44-52)
  IPR008274 Aldehyde oxidase/xanthine dehydrogenase, first molybdopterin binding domain [PF02738] (718-955)
  IPR012675 Beta-grasp domain superfamily [G3DSA:3.10.20.30] (3-93)
  IPR014313 Aldehyde oxidase [TIGR02969] (5-1338)
  IPR016166 FAD-binding domain, PCMH-type [PS51387] (236-421)
  IPR016167 FAD-binding, type PCMH, subdomain 1 [G3DSA:3.30.43.10] (228-291)
  IPR016169 FAD-binding, type PCMH, subdomain 2 [G3DSA:3.30.465.10] (292-419)
  IPR016208 Aldehyde oxidase/xanthine dehydrogenase-like [PIRSF000127] (4-1336)
  IPR016208 Aldehyde oxidase/xanthine dehydrogenase-like [PTHR45444] (5-1321)
  IPR022407 Oxidoreductase, molybdopterin binding site [PS00559] (806-841)
  IPR036010 2Fe-2S ferredoxin-like superfamily [SSF54292] (6-92)
  IPR036318 FAD-binding, type PCMH-like superfamily [SSF56176] (200-420)